Protein 2MPT (pdb70)

Foldseek 3Di:
DPDPQWDWDADPVGFTWTQRNVVRDIDRDDPD/DDDDDDDDDDDDD

Organism: Homo sapiens (NCBI:txid9606)

GO terms:
  GO:0005515 protein binding (F, IPI)
  GO:0061630 ubiquitin protein ligase activity (F, IDA)
  GO:0016324 apical plasma membrane (C, IDA)
  GO:1903783 negative regulation of sodium ion import across plasma membrane (P, IDA)
  GO:0006511 ubiquitin-dependent protein catabolic process (P, IDA)
  GO:0016567 protein ubiquitination (P, IDA)
  GO:0061630 ubiquitin protein ligase activity (F, EXP)
  GO:0005737 cytoplasm (C, EXP)
  GO:0016567 protein ubiquitination (P, IMP)
  GO:0031647 regulation of protein stability (P, IMP)
  GO:0004842 ubiquitin-protein transferase activity (F, TAS)
  GO:0034220 monoatomic ion transmembrane transport (P, TAS)
  GO:0005654 nucleoplasm (C, TAS)
  GO:0005829 cytosol (C, TAS)
  GO:0003254 regulation of membrane depolarization (P, IDA)
  GO:0005886 plasma membrane (C, IDA)
  GO:0042391 regulation of membrane potential (P, IDA)
  GO:0043161 proteasome-mediated ubiquitin-dependent protein catabolic process (P, IDA)
  GO:1903765 negative regulation of potassium ion export across plasma membrane (P, IDA)
  GO:2000009 negative regulation of protein localization to cell surface (P, IDA)

Secondary structure (DSSP, 8-state):
---TTEEEEE-TTS-EEEEETTTTEEE-S---/-PPPPPP---S--

Solvent-accessible surface area: 3910 Å² total; per-residue (Å²): 268,70,70,125,23,60,33,118,80,113,12,145,124,61,65,88,30,48,2,6,33,106,92,123,70,22,26,32,93,100,82,250,225,86,94,87,47,122,60,146,82,37,108,118,128

B-factor: mean 15.0, std 0.0, range [15.0, 15.0]

InterPro domains:
  IPR000008 C2 domain [PF00168] (21-119)
  IPR000008 C2 domain [PR00360] (37-49)
  IPR000008 C2 domain [PR00360] (68-81)
  IPR000008 C2 domain [PS50004] (4-126)
  IPR000008 C2 domain [SM00239] (21-124)
  IPR000569 HECT domain [PF00632] (670-972)
  IPR000569 HECT domain [PS50237] (640-974)
  IPR000569 HECT domain [SM00119] (638-974)
  IPR000569 HECT domain [cd00078] (618-972)
  IPR001202 WW domain [PF00397] (195-224)
  IPR001202 WW domain [PF00397] (387-416)
  IPR001202 WW domain [PF00397] (499-528)
  IPR001202 WW domain [PF00397] (550-579)
  IPR001202 WW domain [PS01159] (199-224)
  IPR001202 WW domain [PS01159] (391-416)
  IPR001202 WW domain [PS01159] (503-528)
  IPR001202 WW domain [PS01159] (554-579)
  IPR001202 WW domain [PS50020] (193-226)
  IPR001202 WW domain [PS50020] (385-418)
  IPR001202 WW domain [PS50020] (497-530)

Nearest PDB structures (foldseek):
  2m3o-assembly1_W  TM=8.458E-01  e=6.942E-05  Homo sapiens
  4n7h-assembly1_A  TM=7.968E-01  e=5.667E-05  Homo sapiens
  2ysd-assembly1_A  TM=8.210E-01  e=1.364E-03  Homo sapiens
  7lp3-assembly2_C  TM=7.872E-01  e=2.047E-03  Homo sapiens
  7lp2-assembly3_E  TM=8.129E-01  e=2.684E-03  Homo sapiens

Radius of gyration: 10.2 Å; Cα contacts (8 Å, |Δi|>4): 49; chains: 2; bounding box: 22×28×21 Å

Structure (mmCIF, N/CA/C/O backbone):
data_2MPT
#
_entry.id   2MPT
#
loop_
_entity.id
_entity.type
_entity.pdbx_description
1 polymer 'E3 ubiquitin-protein ligase NEDD4-like'
2 polymer 'E3 ubiquitin-protein ligase NEDD4-like'
#
loop_
_atom_site.group_PDB
_atom_site.id
_atom_site.type_symbol
_atom_site.label_atom_id
_atom_site.label_alt_id
_atom_site.label_comp_id
_atom_site.label_asym_id
_atom_site.label_entity_id
_atom_site.label_seq_id
_atom_site.pdbx_PDB_ins_code
_atom_site.Cartn_x
_atom_site.Cartn_y
_atom_site.Cartn_z
_atom_site.occupancy
_atom_site.B_iso_or_equiv
_atom_site.auth_seq_id
_atom_site.auth_comp_id
_atom_site.auth_asym_id
_atom_site.auth_atom_id
_atom_site.pdbx_PDB_model_num
ATOM 1 N N . PHE A 1 7 ? -11.257 11.261 0.122 1.00 15.00 478 PHE A N 1
ATOM 2 C CA . PHE A 1 7 ? -11.758 9.887 -0.122 1.00 15.00 478 PHE A CA 1
ATOM 3 C C . PHE A 1 7 ? -10.743 8.857 0.351 1.00 15.00 478 PHE A C 1
ATOM 4 O O . PHE A 1 7 ? -11.106 7.821 0.912 1.00 15.00 478 PHE A O 1
ATOM 21 N N . LEU A 1 8 ? -9.474 9.123 0.085 1.00 15.00 479 LEU A N 1
ATOM 22 C CA . LEU A 1 8 ? -8.404 8.248 0.526 1.00 15.00 479 LEU A CA 1
ATOM 23 C C . LEU A 1 8 ? -7.592 8.953 1.607 1.00 15.00 479 LEU A C 1
ATOM 24 O O . LEU A 1 8 ? -7.072 10.047 1.375 1.00 15.00 479 LEU A O 1
ATOM 40 N N . PRO A 1 9 ? -7.505 8.354 2.808 1.00 15.00 480 PRO A N 1
ATOM 41 C CA . PRO A 1 9 ? -6.812 8.949 3.961 1.00 15.00 480 PRO A CA 1
ATOM 42 C C . PRO A 1 9 ? -5.395 9.411 3.631 1.00 15.00 480 PRO A C 1
ATOM 43 O O . PRO A 1 9 ? -4.673 8.745 2.886 1.00 15.00 480 PRO A O 1
ATOM 54 N N . PRO A 1 10 ? -4.984 10.559 4.192 1.00 15.00 481 PRO A N 1
ATOM 55 C CA . PRO A 1 10 ? -3.647 11.117 3.989 1.00 15.00 481 PRO A CA 1
ATOM 56 C C . PRO A 1 10 ? -2.551 10.108 4.308 1.00 15.00 481 PRO A C 1
ATOM 57 O O . PRO A 1 10 ? -2.447 9.609 5.430 1.00 15.00 481 PRO A O 1
ATOM 68 N N . GLY A 1 11 ? -1.750 9.802 3.308 1.00 15.00 482 GLY A N 1
ATOM 69 C CA . GLY A 1 11 ? -0.694 8.835 3.471 1.00 15.00 482 GLY A CA 1
ATOM 70 C C . GLY A 1 11 ? -1.056 7.480 2.921 1.00 15.00 482 GLY A C 1
ATOM 71 O O . GLY A 1 11 ? -0.183 6.661 2.691 1.00 15.00 482 GLY A O 1
ATOM 75 N N . TRP A 1 12 ? -2.330 7.233 2.698 1.00 15.00 483 TRP A N 1
ATOM 76 C CA . TRP A 1 12 ? -2.750 5.948 2.169 1.00 15.00 483 TRP A CA 1
ATOM 77 C C . TRP A 1 12 ? -2.763 5.994 0.660 1.00 15.00 483 TRP A C 1
ATOM 78 O O . TRP A 1 12 ? -3.314 6.912 0.060 1.00 15.00 483 TRP A O 1
ATOM 99 N N . GLU A 1 13 ? -2.134 5.005 0.061 1.00 15.00 484 GLU A N 1
ATOM 100 C CA . GLU A 1 13 ? -1.969 4.968 -1.372 1.00 15.00 484 GLU A CA 1
ATOM 101 C C . GLU A 1 13 ? -2.326 3.600 -1.926 1.00 15.00 484 GLU A C 1
ATOM 102 O O . GLU A 1 13 ? -1.917 2.573 -1.383 1.00 15.00 484 GLU A O 1
ATOM 114 N N . MET A 1 14 ? -3.068 3.600 -3.017 1.00 15.00 485 MET A N 1
ATOM 115 C CA . MET A 1 14 ? -3.454 2.370 -3.688 1.00 15.00 485 MET A CA 1
ATOM 116 C C . MET A 1 14 ? -2.550 2.134 -4.882 1.00 15.00 485 MET A C 1
ATOM 117 O O . MET A 1 14 ? -2.661 2.802 -5.910 1.00 15.00 485 MET A O 1
ATOM 131 N N . ARG A 1 15 ? -1.643 1.197 -4.727 1.00 15.00 486 ARG A N 1
ATOM 132 C CA . ARG A 1 15 ? -0.600 0.973 -5.714 1.00 15.00 486 ARG A CA 1
ATOM 133 C C . ARG A 1 15 ? -0.474 -0.501 -6.028 1.00 15.00 486 ARG A C 1
ATOM 134 O O . ARG A 1 15 ? -0.729 -1.346 -5.175 1.00 15.00 486 ARG A O 1
ATOM 155 N N . ILE A 1 16 ? -0.067 -0.812 -7.247 1.00 15.00 487 ILE A N 1
ATOM 156 C CA . ILE A 1 16 ? 0.037 -2.196 -7.665 1.00 15.00 487 ILE A CA 1
ATOM 157 C C . ILE A 1 16 ? 1.488 -2.589 -7.888 1.00 15.00 487 ILE A C 1
ATOM 158 O O . ILE A 1 16 ? 2.323 -1.760 -8.261 1.00 15.00 487 ILE A O 1
ATOM 174 N N . ALA A 1 17 ? 1.785 -3.843 -7.619 1.00 15.00 488 ALA A N 1
ATOM 175 C CA . ALA A 1 17 ? 3.079 -4.410 -7.937 1.00 15.00 488 ALA A CA 1
ATOM 176 C C . ALA A 1 17 ? 3.034 -4.999 -9.341 1.00 15.00 488 ALA A C 1
ATOM 177 O O . ALA A 1 17 ? 1.971 -5.430 -9.789 1.00 15.00 488 ALA A O 1
ATOM 184 N N . PRO A 1 18 ? 4.172 -5.016 -10.061 1.00 15.00 489 PRO A N 1
ATOM 185 C CA . PRO A 1 18 ? 4.240 -5.498 -11.455 1.00 15.00 489 PRO A CA 1
ATOM 186 C C . PRO A 1 18 ? 3.781 -6.951 -11.632 1.00 15.00 489 PRO A C 1
ATOM 187 O O . PRO A 1 18 ? 3.737 -7.466 -12.749 1.00 15.00 489 PRO A O 1
ATOM 198 N N . ASN A 1 19 ? 3.447 -7.608 -10.531 1.00 15.00 490 ASN A N 1
ATOM 199 C CA . ASN A 1 19 ? 2.938 -8.972 -10.577 1.00 15.00 490 ASN A CA 1
ATOM 200 C C . ASN A 1 19 ? 1.406 -8.970 -10.584 1.00 15.00 490 ASN A C 1
ATOM 201 O O . ASN A 1 19 ? 0.767 -10.013 -10.704 1.00 15.00 490 ASN A O 1
ATOM 212 N N . GLY A 1 20 ? 0.820 -7.784 -10.473 1.00 15.00 491 GLY A N 1
ATOM 213 C CA . GLY A 1 20 ? -0.625 -7.658 -10.539 1.00 15.00 491 GLY A CA 1
ATOM 214 C C . GLY A 1 20 ? -1.278 -7.632 -9.171 1.00 15.00 491 GLY A C 1
ATOM 215 O O . GLY A 1 20 ? -2.498 -7.747 -9.056 1.00 15.00 491 GLY A O 1
ATOM 219 N N . ARG A 1 21 ? -0.468 -7.474 -8.134 1.00 15.00 492 ARG A N 1
ATOM 220 C CA . ARG A 1 21 ? -0.977 -7.432 -6.768 1.00 15.00 492 ARG A CA 1
ATOM 221 C C . ARG A 1 21 ? -1.116 -5.993 -6.271 1.00 15.00 492 ARG A C 1
ATOM 222 O O . ARG A 1 21 ? -0.140 -5.244 -6.236 1.00 15.00 492 ARG A O 1
ATOM 243 N N . PRO A 1 22 ? -2.340 -5.596 -5.887 1.00 15.00 493 PRO A N 1
ATOM 244 C CA . PRO A 1 22 ? -2.622 -4.265 -5.355 1.00 15.00 493 PRO A CA 1
ATOM 245 C C . PRO A 1 22 ? -2.478 -4.198 -3.833 1.00 15.00 493 PRO A C 1
ATOM 246 O O . PRO A 1 22 ? -2.906 -5.103 -3.117 1.00 15.00 493 PRO A O 1
ATOM 257 N N . PHE A 1 23 ? -1.891 -3.113 -3.346 1.00 15.00 494 PHE A N 1
ATOM 258 C CA . PHE A 1 23 ? -1.685 -2.934 -1.918 1.00 15.00 494 PHE A CA 1
ATOM 259 C C . PHE A 1 23 ? -1.900 -1.479 -1.497 1.00 15.00 494 PHE A C 1
ATOM 260 O O . PHE A 1 23 ? -1.680 -0.550 -2.281 1.00 15.00 494 PHE A O 1
ATOM 277 N N . PHE A 1 24 ? -2.343 -1.294 -0.260 1.00 15.00 495 PHE A N 1
ATOM 278 C CA . PHE A 1 24 ? -2.447 0.030 0.335 1.00 15.00 495 PHE A CA 1
ATOM 279 C C . PHE A 1 24 ? -1.196 0.320 1.153 1.00 15.00 495 PHE A C 1
ATOM 280 O O . PHE A 1 24 ? -0.911 -0.372 2.127 1.00 15.00 495 PHE A O 1
ATOM 297 N N . ILE A 1 25 ? -0.446 1.328 0.755 1.00 15.00 496 ILE A N 1
ATOM 298 C CA . ILE A 1 25 ? 0.722 1.735 1.514 1.00 15.00 496 ILE A CA 1
ATOM 299 C C . ILE A 1 25 ? 0.394 2.956 2.336 1.00 15.00 496 ILE A C 1
ATOM 300 O O . ILE A 1 25 ? -0.020 3.980 1.793 1.00 15.00 496 ILE A O 1
ATOM 316 N N . ASP A 1 26 ? 0.565 2.844 3.636 1.00 15.00 497 ASP A N 1
ATOM 317 C CA . ASP A 1 26 ? 0.410 3.986 4.505 1.00 15.00 497 ASP A CA 1
ATOM 318 C C . ASP A 1 26 ? 1.742 4.687 4.651 1.00 15.00 497 ASP A C 1
ATOM 319 O O . ASP A 1 26 ? 2.726 4.122 5.097 1.00 15.00 497 ASP A O 1
ATOM 328 N N . HIS A 1 27 ? 1.768 5.911 4.202 1.00 15.00 498 HIS A N 1
ATOM 329 C CA . HIS A 1 27 ? 3.003 6.659 4.076 1.00 15.00 498 HIS A CA 1
ATOM 330 C C . HIS A 1 27 ? 3.478 7.269 5.387 1.00 15.00 498 HIS A C 1
ATOM 331 O O . HIS A 1 27 ? 4.645 7.638 5.500 1.00 15.00 498 HIS A O 1
ATOM 346 N N . ASN A 1 28 ? 2.595 7.403 6.372 1.00 15.00 499 ASN A N 1
ATOM 347 C CA . ASN A 1 28 ? 3.017 7.996 7.636 1.00 15.00 499 ASN A CA 1
ATOM 348 C C . ASN A 1 28 ? 3.744 6.969 8.495 1.00 15.00 499 ASN A C 1
ATOM 349 O O . ASN A 1 28 ? 4.833 7.227 9.004 1.00 15.00 499 ASN A O 1
ATOM 360 N N . THR A 1 29 ? 3.126 5.814 8.666 1.00 15.00 500 THR A N 1
ATOM 361 C CA . THR A 1 29 ? 3.749 4.685 9.325 1.00 15.00 500 THR A CA 1
ATOM 362 C C . THR A 1 29 ? 4.674 3.897 8.384 1.00 15.00 500 THR A C 1
ATOM 363 O O . THR A 1 29 ? 5.402 3.004 8.823 1.00 15.00 500 THR A O 1
ATOM 374 N N . LYS A 1 30 ? 4.609 4.239 7.089 1.00 15.00 501 LYS A N 1
ATOM 375 C CA . LYS A 1 30 ? 5.372 3.579 6.011 1.00 15.00 501 LYS A CA 1
ATOM 376 C C . LYS A 1 30 ? 5.288 2.051 6.077 1.00 15.00 501 LYS A C 1
ATOM 377 O O . LYS A 1 30 ? 6.300 1.351 6.038 1.00 15.00 501 LYS A O 1
ATOM 396 N N . THR A 1 31 ? 4.071 1.542 6.182 1.00 15.00 502 THR A N 1
ATOM 397 C CA . THR A 1 31 ? 3.841 0.109 6.231 1.00 15.00 502 THR A CA 1
ATOM 398 C C . THR A 1 31 ? 3.002 -0.351 5.031 1.00 15.00 502 THR A C 1
ATOM 399 O O . THR A 1 31 ? 2.204 0.415 4.485 1.00 15.00 502 THR A O 1
ATOM 410 N N . THR A 1 32 ? 3.217 -1.589 4.601 1.00 15.00 503 THR A N 1
ATOM 411 C CA . THR A 1 32 ? 2.452 -2.173 3.512 1.00 15.00 503 THR A CA 1
ATOM 412 C C . THR A 1 32 ? 1.240 -2.939 4.042 1.00 15.00 503 THR A C 1
ATOM 413 O O . THR A 1 32 ? 1.383 -3.887 4.819 1.00 15.00 503 THR A O 1
ATOM 424 N N . THR A 1 33 ? 0.055 -2.524 3.625 1.00 15.00 504 THR A N 1
ATOM 425 C CA . THR A 1 33 ? -1.180 -3.160 4.054 1.00 15.00 504 THR A CA 1
ATOM 426 C C . THR A 1 33 ? -1.898 -3.795 2.860 1.00 15.00 504 THR A C 1
ATOM 427 O O . THR A 1 33 ? -2.120 -3.141 1.842 1.00 15.00 504 THR A O 1
ATOM 438 N N . TRP A 1 34 ? -2.247 -5.071 2.981 1.00 15.00 505 TRP A N 1
ATOM 439 C CA . TRP A 1 34 ? -2.885 -5.794 1.883 1.00 15.00 505 TRP A CA 1
ATOM 440 C C . TRP A 1 34 ? -4.403 -5.665 1.926 1.00 15.00 505 TRP A C 1
ATOM 441 O O . TRP A 1 34 ? -5.060 -5.583 0.889 1.00 15.00 505 TRP A O 1
ATOM 462 N N . GLU A 1 35 ? -4.955 -5.686 3.126 1.00 15.00 506 GLU A N 1
ATOM 463 C CA . GLU A 1 35 ? -6.398 -5.680 3.303 1.00 15.00 506 GLU A CA 1
ATOM 464 C C . GLU A 1 35 ? -6.894 -4.315 3.696 1.00 15.00 506 GLU A C 1
ATOM 465 O O . GLU A 1 35 ? -6.205 -3.555 4.375 1.00 15.00 506 GLU A O 1
ATOM 477 N N . ASP A 1 36 ? -8.107 -4.017 3.272 1.00 15.00 507 ASP A N 1
ATOM 478 C CA . ASP A 1 36 ? -8.690 -2.728 3.532 1.00 15.00 507 ASP A CA 1
ATOM 479 C C . ASP A 1 36 ? -9.014 -2.588 5.017 1.00 15.00 507 ASP A C 1
ATOM 480 O O . ASP A 1 36 ? -9.761 -3.391 5.581 1.00 15.00 507 ASP A O 1
ATOM 489 N N . PRO A 1 37 ? -8.431 -1.574 5.674 1.00 15.00 508 PRO A N 1
ATOM 490 C CA . PRO A 1 37 ? -8.598 -1.361 7.114 1.00 15.00 508 PRO A CA 1
ATOM 491 C C . PRO A 1 37 ? -9.999 -0.881 7.479 1.00 15.00 508 PRO A C 1
ATOM 492 O O . PRO A 1 37 ? -10.417 -0.998 8.633 1.00 15.00 508 PRO A O 1
ATOM 503 N N . ARG A 1 38 ? -10.701 -0.341 6.480 1.00 15.00 509 ARG A N 1
ATOM 504 C CA . ARG A 1 38 ? -12.051 0.200 6.648 1.00 15.00 509 ARG A CA 1
ATOM 505 C C . ARG A 1 38 ? -12.055 1.422 7.569 1.00 15.00 509 ARG A C 1
ATOM 506 O O . ARG A 1 38 ? -11.936 1.260 8.799 1.00 15.00 509 ARG A O 1
ATOM 527 N N . ARG B 2 1 ? -0.871 -17.518 2.215 1.00 15.00 925 ARG B N 1
ATOM 528 C CA . ARG B 2 1 ? -0.828 -16.055 2.400 1.00 15.00 925 ARG B CA 1
ATOM 529 C C . ARG B 2 1 ? -0.046 -15.417 1.266 1.00 15.00 925 ARG B C 1
ATOM 530 O O . ARG B 2 1 ? 1.048 -15.869 0.931 1.00 15.00 925 ARG B O 1
ATOM 553 N N . LEU B 2 2 ? -0.614 -14.374 0.675 1.00 15.00 926 LEU B N 1
ATOM 554 C CA . LEU B 2 2 ? 0.054 -13.645 -0.394 1.00 15.00 926 LEU B CA 1
ATOM 555 C C . LEU B 2 2 ? 1.390 -13.067 0.079 1.00 15.00 926 LEU B C 1
ATOM 556 O O . LEU B 2 2 ? 1.467 -12.407 1.116 1.00 15.00 926 LEU B O 1
ATOM 572 N N . ASP B 2 3 ? 2.433 -13.344 -0.694 1.00 15.00 927 ASP B N 1
ATOM 573 C CA . ASP B 2 3 ? 3.788 -12.876 -0.398 1.00 15.00 927 ASP B CA 1
ATOM 574 C C . ASP B 2 3 ? 3.835 -11.363 -0.205 1.00 15.00 927 ASP B C 1
ATOM 575 O O . ASP B 2 3 ? 3.400 -10.602 -1.073 1.00 15.00 927 ASP B O 1
ATOM 584 N N . LEU B 2 4 ? 4.360 -10.935 0.937 1.00 15.00 928 LEU B N 1
ATOM 585 C CA . LEU B 2 4 ? 4.561 -9.520 1.198 1.00 15.00 928 LEU B CA 1
ATOM 586 C C . LEU B 2 4 ? 6.034 -9.172 1.021 1.00 15.00 928 LEU B C 1
ATOM 587 O O . LEU B 2 4 ? 6.897 -9.724 1.705 1.00 15.00 928 LEU B O 1
ATOM 603 N N . PRO B 2 5 ? 6.339 -8.263 0.092 1.00 15.00 929 PRO B N 1
ATOM 604 C CA . PRO B 2 5 ? 7.691 -7.770 -0.126 1.00 15.00 929 PRO B CA 1
ATOM 605 C C . PRO B 2 5 ? 8.024 -6.623 0.825 1.00 15.00 929 PRO B C 1
ATOM 606 O O . PRO B 2 5 ? 7.204 -5.722 1.020 1.00 15.00 929 PRO B O 1
ATOM 617 N N . PRO B 2 6 ? 9.224 -6.648 1.433 1.00 15.00 930 PRO B N 1
ATOM 618 C CA . PRO B 2 6 ? 9.689 -5.578 2.321 1.00 15.00 930 PRO B CA 1
ATOM 619 C C . PRO B 2 6 ? 9.513 -4.206 1.679 1.00 15.00 930 PRO B C 1
ATOM 620 O O . PRO B 2 6 ? 9.967 -3.980 0.553 1.00 15.00 930 PRO B O 1
ATOM 631 N N . TYR B 2 7 ? 8.860 -3.300 2.405 1.00 15.00 931 TYR B N 1
ATOM 632 C CA . TYR B 2 7 ? 8.448 -2.013 1.854 1.00 15.00 931 TYR B CA 1
ATOM 633 C C . TYR B 2 7 ? 9.608 -1.272 1.194 1.00 15.00 931 TYR B C 1
ATOM 634 O O . TYR B 2 7 ? 10.617 -0.958 1.828 1.00 15.00 931 TYR B O 1
ATOM 652 N N . GLU B 2 8 ? 9.439 -1.020 -0.092 1.00 15.00 932 GLU B N 1
ATOM 653 C CA . GLU B 2 8 ? 10.305 -0.137 -0.848 1.00 15.00 932 GLU B CA 1
ATOM 654 C C . GLU B 2 8 ? 9.508 1.113 -1.171 1.00 15.00 932 GLU B C 1
ATOM 655 O O . GLU B 2 8 ? 8.328 1.012 -1.510 1.00 15.00 932 GLU B O 1
ATOM 667 N N . THR B 2 9 ? 10.109 2.284 -1.078 1.00 15.00 933 THR B N 1
ATOM 668 C CA . THR B 2 9 ? 9.351 3.480 -1.357 1.00 15.00 933 THR B CA 1
ATOM 669 C C . THR B 2 9 ? 9.281 3.746 -2.854 1.00 15.00 933 THR B C 1
ATOM 670 O O . THR B 2 9 ? 10.291 3.923 -3.538 1.00 15.00 933 THR B O 1
ATOM 681 N N . PHE B 2 10 ? 8.059 3.756 -3.329 1.00 15.00 934 PHE B N 1
ATOM 682 C CA . PHE B 2 10 ? 7.715 4.169 -4.672 1.00 15.00 934 PHE B CA 1
ATOM 683 C C . PHE B 2 10 ? 7.444 5.677 -4.629 1.00 15.00 934 PHE B C 1
ATOM 684 O O . PHE B 2 10 ? 7.582 6.280 -3.564 1.00 15.00 934 PHE B O 1
ATOM 701 N N . GLU B 2 11 ? 7.083 6.285 -5.757 1.00 15.00 935 GLU B N 1
ATOM 702 C CA . GLU B 2 11 ? 6.949 7.743 -5.849 1.00 15.00 935 GLU B CA 1
ATOM 703 C C . GLU B 2 11 ? 6.130 8.319 -4.688 1.00 15.00 935 GLU B C 1
ATOM 704 O O . GLU B 2 11 ? 5.001 7.903 -4.421 1.00 15.00 935 GLU B O 1
ATOM 716 N N . ASP B 2 12 ? 6.729 9.289 -4.008 1.00 15.00 936 ASP B N 1
ATOM 717 C CA . ASP B 2 12 ? 6.151 9.872 -2.804 1.00 15.00 936 ASP B CA 1
ATOM 718 C C . ASP B 2 12 ? 4.994 10.809 -3.135 1.00 15.00 936 ASP B C 1
ATOM 719 O O . ASP B 2 12 ? 4.965 11.438 -4.195 1.00 15.00 936 ASP B O 1
ATOM 728 N N . LEU B 2 13 ? 4.066 10.917 -2.198 1.00 15.00 937 LEU B N 1
ATOM 729 C CA . LEU B 2 13 ? 2.851 11.694 -2.387 1.00 15.00 937 LEU B CA 1
ATOM 730 C C . LEU B 2 13 ? 2.973 13.050 -1.702 1.00 15.00 937 LEU B C 1
ATOM 731 O O . LEU B 2 13 ? 2.682 13.186 -0.514 1.00 15.00 937 LEU B O 1
ATOM 750 N N . PHE A 1 7 ? -12.016 8.361 -1.087 1.00 15.00 478 PHE A N 2
ATOM 751 C CA . PHE A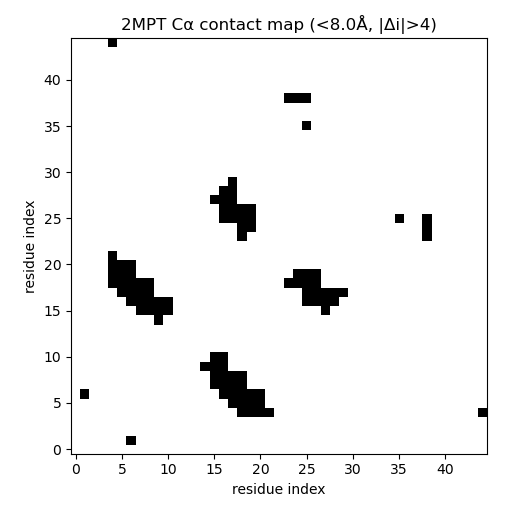 1 7 ? -10.542 8.294 -1.206 1.00 15.00 478 PHE A CA 2
ATOM 752 C C . PHE A 1 7 ? -9.960 7.569 0.003 1.00 15.00 478 PHE A C 2
ATOM 753 O O . PHE A 1 7 ? -10.702 6.989 0.795 1.00 15.00 478 PHE A O 2
ATOM 770 N N . LEU A 1 8 ? -8.640 7.566 0.127 1.00 15.00 479 LEU A N 2
ATOM 771 C CA . LEU A 1 8 ? -7.987 6.937 1.263 1.00 15.00 479 LEU A CA 2
ATOM 772 C C . LEU A 1 8 ? -7.811 7.908 2.413 1.00 15.00 479 LEU A C 2
ATOM 773 O O . LEU A 1 8 ? -7.605 9.106 2.200 1.00 15.00 479 LEU A O 2
ATOM 789 N N . PRO A 1 9 ? -7.892 7.386 3.643 1.00 15.00 480 PRO A N 2
ATOM 790 C CA . PRO A 1 9 ? -7.282 8.007 4.817 1.00 15.00 480 PRO A CA 2
ATOM 791 C C . PRO A 1 9 ? -5.905 8.596 4.495 1.00 15.00 480 PRO A C 2
ATOM 792 O O . PRO A 1 9 ? -5.125 7.989 3.756 1.00 15.00 480 PRO A O 2
ATOM 803 N N . PRO A 1 10 ? -5.585 9.772 5.056 1.00 15.00 481 PRO A N 2
ATOM 804 C CA . PRO A 1 10 ? -4.340 10.487 4.758 1.00 15.00 481 PRO A CA 2
ATOM 805 C C . PRO A 1 10 ? -3.091 9.617 4.914 1.00 15.00 481 PRO A C 2
ATOM 806 O O . PRO A 1 10 ? -2.705 9.244 6.025 1.00 15.00 481 PRO A O 2
ATOM 817 N N . GLY A 1 11 ? -2.488 9.265 3.786 1.00 15.00 482 GLY A N 2
ATOM 818 C CA . GLY A 1 11 ? -1.264 8.492 3.802 1.00 15.00 482 GLY A CA 2
ATOM 819 C C . GLY A 1 11 ? -1.448 7.086 3.296 1.00 15.00 482 GLY A C 2
ATOM 820 O O . GLY A 1 11 ? -0.470 6.368 3.128 1.00 15.00 482 GLY A O 2
ATOM 824 N N . TRP A 1 12 ? -2.677 6.688 3.031 1.00 15.00 483 TRP A N 2
ATOM 825 C CA . TRP A 1 12 ? -2.917 5.371 2.473 1.00 15.00 483 TRP A CA 2
ATOM 826 C C . TRP A 1 12 ? -2.877 5.473 0.973 1.00 15.00 483 TRP A C 2
ATOM 827 O O . TRP A 1 12 ? -3.622 6.236 0.367 1.00 15.00 483 TRP A O 2
ATOM 848 N N . GLU A 1 13 ? -1.984 4.725 0.381 1.00 15.00 484 GLU A N 2
ATOM 849 C CA . GLU A 1 13 ? -1.754 4.824 -1.033 1.00 15.00 484 GLU A CA 2
ATOM 850 C C . GLU A 1 13 ? -2.004 3.504 -1.733 1.00 15.00 484 GLU A C 2
ATOM 851 O O . GLU A 1 13 ? -1.442 2.471 -1.368 1.00 15.00 484 GLU A O 2
ATOM 863 N N . MET A 1 14 ? -2.850 3.563 -2.747 1.00 15.00 485 MET A N 2
ATOM 864 C CA . MET A 1 14 ? -3.167 2.399 -3.567 1.00 15.00 485 MET A CA 2
ATOM 865 C C . MET A 1 14 ? -2.280 2.384 -4.793 1.00 15.00 485 MET A C 2
ATOM 866 O O . MET A 1 14 ? -2.463 3.186 -5.707 1.00 15.00 485 MET A O 2
ATOM 880 N N . ARG A 1 15 ? -1.311 1.492 -4.804 1.00 15.00 486 ARG A N 2
ATOM 881 C CA . ARG A 1 15 ? -0.364 1.415 -5.908 1.00 15.00 486 ARG A CA 2
ATOM 882 C C . ARG A 1 15 ? -0.173 -0.030 -6.331 1.00 15.00 486 ARG A C 2
ATOM 883 O O . ARG A 1 15 ? -0.097 -0.927 -5.489 1.00 15.00 486 ARG A O 2
ATOM 904 N N . ILE A 1 16 ? -0.096 -0.254 -7.632 1.00 15.00 487 ILE A N 2
ATOM 905 C CA . ILE A 1 16 ? -0.016 -1.604 -8.159 1.00 15.00 487 ILE A CA 2
ATOM 906 C C . ILE A 1 16 ? 1.394 -1.975 -8.598 1.00 15.00 487 ILE A C 2
ATOM 907 O O . ILE A 1 16 ? 2.118 -1.175 -9.197 1.00 15.00 487 ILE A O 2
ATOM 923 N N . ALA A 1 17 ? 1.760 -3.207 -8.278 1.00 15.00 488 ALA A N 2
ATOM 924 C CA . ALA A 1 17 ? 3.046 -3.763 -8.640 1.00 15.00 488 ALA A CA 2
ATOM 925 C C . ALA A 1 17 ? 2.933 -4.433 -10.001 1.00 15.00 488 ALA A C 2
ATOM 926 O O . ALA A 1 17 ? 1.858 -4.918 -10.356 1.00 15.00 488 ALA A O 2
ATOM 933 N N . PRO A 1 18 ? 4.026 -4.465 -10.783 1.00 15.00 489 PRO A N 2
ATOM 934 C CA . PRO A 1 18 ? 4.032 -5.047 -12.137 1.00 15.00 489 PRO A CA 2
ATOM 935 C C . PRO A 1 18 ? 3.596 -6.518 -12.179 1.00 15.00 489 PRO A C 2
ATOM 936 O O . PRO A 1 18 ? 3.473 -7.103 -13.254 1.00 15.00 489 PRO A O 2
ATOM 947 N N . ASN A 1 19 ? 3.385 -7.114 -11.009 1.00 15.00 490 ASN A N 2
ATOM 948 C CA . ASN A 1 19 ? 2.873 -8.479 -10.913 1.00 15.00 490 ASN A CA 2
ATOM 949 C C . ASN A 1 19 ? 1.348 -8.489 -11.074 1.00 15.00 490 ASN A C 2
ATOM 950 O O . ASN A 1 19 ? 0.733 -9.539 -11.244 1.00 15.00 490 ASN A O 2
ATOM 961 N N . GLY A 1 20 ? 0.743 -7.308 -11.020 1.00 15.00 491 GLY A N 2
ATOM 962 C CA . GLY A 1 20 ? -0.697 -7.203 -11.173 1.00 15.00 491 GLY A CA 2
ATOM 963 C C . GLY A 1 20 ? -1.422 -7.162 -9.841 1.00 15.00 491 GLY A C 2
ATOM 964 O O . GLY A 1 20 ? -2.516 -7.708 -9.705 1.00 15.00 491 GLY A O 2
ATOM 968 N N . ARG A 1 21 ? -0.820 -6.511 -8.854 1.00 15.00 492 ARG A N 2
ATOM 969 C CA . ARG A 1 21 ? -1.413 -6.437 -7.524 1.00 15.00 492 ARG A CA 2
ATOM 970 C C . ARG A 1 21 ? -1.362 -5.013 -6.956 1.00 15.00 492 ARG A C 2
ATOM 971 O O . ARG A 1 21 ? -0.280 -4.445 -6.804 1.00 15.00 492 ARG A O 2
ATOM 992 N N . PRO A 1 22 ? -2.534 -4.413 -6.645 1.00 15.00 493 PRO A N 2
ATOM 993 C CA . PRO A 1 22 ? -2.616 -3.119 -5.967 1.00 15.00 493 PRO A CA 2
ATOM 994 C C . PRO A 1 22 ? -2.639 -3.262 -4.452 1.00 15.00 493 PRO A C 2
ATOM 995 O O . PRO A 1 22 ? -3.526 -3.901 -3.883 1.00 15.00 493 PRO A O 2
ATOM 1006 N N . PHE A 1 23 ? -1.644 -2.662 -3.813 1.00 15.00 494 PHE A N 2
ATOM 1007 C CA . PHE A 1 23 ? -1.452 -2.785 -2.378 1.00 15.00 494 PHE A CA 2
ATOM 1008 C C . PHE A 1 23 ? -1.640 -1.442 -1.671 1.00 15.00 494 PHE A C 2
ATOM 1009 O O . PHE A 1 23 ? -1.395 -0.385 -2.257 1.00 15.00 494 PHE A O 2
ATOM 1026 N N . PHE A 1 24 ? -2.093 -1.488 -0.421 1.00 15.00 495 PHE A N 2
ATOM 1027 C CA . PHE A 1 24 ? -2.280 -0.279 0.370 1.00 15.00 495 PHE A CA 2
ATOM 1028 C C . PHE A 1 24 ? -1.067 -0.025 1.257 1.00 15.00 495 PHE A C 2
ATOM 1029 O O . PHE A 1 24 ? -0.787 -0.786 2.180 1.00 15.00 495 PHE A O 2
ATOM 1046 N N . ILE A 1 25 ? -0.334 1.029 0.959 1.00 15.00 496 ILE A N 2
ATOM 1047 C CA . ILE A 1 25 ? 0.755 1.447 1.821 1.00 15.00 496 ILE A CA 2
ATOM 1048 C C . ILE A 1 25 ? 0.346 2.675 2.600 1.00 15.00 496 ILE A C 2
ATOM 1049 O O . ILE A 1 25 ? 0.073 3.719 2.008 1.00 15.00 496 ILE A O 2
ATOM 1065 N N . ASP A 1 26 ? 0.294 2.562 3.917 1.00 15.00 497 ASP A N 2
ATOM 1066 C CA . ASP A 1 26 ? 0.046 3.732 4.729 1.00 15.00 497 ASP A CA 2
ATOM 1067 C C . ASP A 1 26 ? 1.383 4.355 5.060 1.00 15.00 497 ASP A C 2
ATOM 1068 O O . ASP A 1 26 ? 2.280 3.726 5.617 1.00 15.00 497 ASP A O 2
ATOM 1077 N N . HIS A 1 27 ? 1.520 5.588 4.651 1.00 15.00 498 HIS A N 2
ATOM 1078 C CA . HIS A 1 27 ? 2.793 6.267 4.694 1.00 15.00 498 HIS A CA 2
ATOM 1079 C C . HIS A 1 27 ? 3.117 6.806 6.082 1.00 15.00 498 HIS A C 2
ATOM 1080 O O . HIS A 1 27 ? 4.238 7.257 6.322 1.00 15.00 498 HIS A O 2
ATOM 1095 N N . ASN A 1 28 ? 2.150 6.772 6.997 1.00 15.00 499 ASN A N 2
ATOM 1096 C CA . ASN A 1 28 ? 2.397 7.303 8.330 1.00 15.00 499 ASN A CA 2
ATOM 1097 C C . ASN A 1 28 ? 3.163 6.298 9.195 1.00 15.00 499 ASN A C 2
ATOM 1098 O O . ASN A 1 28 ? 4.161 6.659 9.815 1.00 15.00 499 ASN A O 2
ATOM 1109 N N . THR A 1 29 ? 2.699 5.047 9.266 1.00 15.00 500 THR A N 2
ATOM 1110 C CA . THR A 1 29 ? 3.499 3.990 9.879 1.00 15.00 500 THR A CA 2
ATOM 1111 C C . THR A 1 29 ? 4.538 3.463 8.892 1.00 15.00 500 THR A C 2
ATOM 1112 O O . THR A 1 29 ? 5.410 2.674 9.258 1.00 15.00 500 THR A O 2
ATOM 1123 N N . LYS A 1 30 ? 4.392 3.897 7.631 1.00 15.00 501 LYS A N 2
ATOM 1124 C CA . LYS A 1 30 ? 5.223 3.464 6.494 1.00 15.00 501 LYS A CA 2
ATOM 1125 C C . LYS A 1 30 ? 5.330 1.944 6.410 1.00 15.00 501 LYS A C 2
ATOM 1126 O O . LYS A 1 30 ? 6.413 1.393 6.200 1.00 15.00 501 LYS A O 2
ATOM 1145 N N . THR A 1 31 ? 4.196 1.273 6.527 1.00 15.00 502 THR A N 2
ATOM 1146 C CA . THR A 1 31 ? 4.163 -0.172 6.420 1.00 15.00 502 THR A CA 2
ATOM 1147 C C . THR A 1 31 ? 3.225 -0.612 5.306 1.00 15.00 502 THR A C 2
ATOM 1148 O O . THR A 1 31 ? 2.261 0.078 4.954 1.00 15.00 502 THR A O 2
ATOM 1159 N N . THR A 1 32 ? 3.554 -1.744 4.726 1.00 15.00 503 THR A N 2
ATOM 1160 C CA . THR A 1 32 ? 2.812 -2.289 3.610 1.00 15.00 503 THR A CA 2
ATOM 1161 C C . THR A 1 32 ? 1.682 -3.209 4.086 1.00 15.00 503 THR A C 2
ATOM 1162 O O . THR A 1 32 ? 1.902 -4.116 4.891 1.00 15.00 503 THR A O 2
ATOM 1173 N N . THR A 1 33 ? 0.471 -2.966 3.592 1.00 15.00 504 THR A N 2
ATOM 1174 C CA . THR A 1 33 ? -0.702 -3.704 4.040 1.00 15.00 504 THR A CA 2
ATOM 1175 C C . THR A 1 33 ? -1.579 -4.136 2.854 1.00 15.00 504 THR A C 2
ATOM 1176 O O . THR A 1 33 ? -1.800 -3.367 1.919 1.00 15.00 504 THR A O 2
ATOM 1187 N N . TRP A 1 34 ? -2.049 -5.381 2.885 1.00 15.00 505 TRP A N 2
ATOM 1188 C CA . TRP A 1 34 ? -2.970 -5.877 1.859 1.00 15.00 505 TRP A CA 2
ATOM 1189 C C . TRP A 1 34 ? -4.418 -5.746 2.316 1.00 15.00 505 TRP A C 2
ATOM 1190 O O . TRP A 1 34 ? -5.339 -5.724 1.499 1.00 15.00 505 TRP A O 2
ATOM 1211 N N . GLU A 1 35 ? -4.611 -5.705 3.627 1.00 15.00 506 GLU A N 2
ATOM 1212 C CA . GLU A 1 35 ? -5.948 -5.689 4.206 1.00 15.00 506 GLU A CA 2
ATOM 1213 C C . GLU A 1 35 ? -6.567 -4.319 4.105 1.00 15.00 506 GLU A C 2
ATOM 1214 O O . GLU A 1 35 ? -5.930 -3.302 4.381 1.00 15.00 506 GLU A O 2
ATOM 1226 N N . ASP A 1 36 ? -7.828 -4.317 3.718 1.00 15.00 507 ASP A N 2
ATOM 1227 C CA . ASP A 1 36 ? -8.544 -3.091 3.490 1.00 15.00 507 ASP A CA 2
ATOM 1228 C C . ASP A 1 36 ? -8.898 -2.435 4.827 1.00 15.00 507 ASP A C 2
ATOM 1229 O O . ASP A 1 36 ? -9.446 -3.089 5.719 1.00 15.00 507 ASP A O 2
ATOM 1238 N N . PRO A 1 37 ? -8.582 -1.135 4.986 1.00 15.00 508 PRO A N 2
ATOM 1239 C CA . PRO A 1 37 ? -8.849 -0.378 6.226 1.00 15.00 508 PRO A CA 2
ATOM 1240 C C . PRO A 1 37 ? -10.328 -0.019 6.393 1.00 15.00 508 PRO A C 2
ATOM 1241 O O . PRO A 1 37 ? -10.670 1.057 6.892 1.00 15.00 508 PRO A O 2
ATOM 1252 N N . ARG A 1 38 ? -11.191 -0.944 6.005 1.00 15.00 509 ARG A N 2
ATOM 1253 C CA . ARG A 1 38 ? -12.630 -0.753 6.083 1.00 15.00 509 ARG A CA 2
ATOM 1254 C C . ARG A 1 38 ? -13.090 -0.689 7.535 1.00 15.00 509 ARG A C 2
ATOM 1255 O O . ARG A 1 38 ? -13.970 0.138 7.841 1.00 15.00 509 ARG A O 2
ATOM 1276 N N . ARG B 2 1 ? -2.978 -15.911 3.543 1.00 15.00 925 ARG B N 2
ATOM 1277 C CA . ARG B 2 1 ? -2.171 -14.726 3.913 1.00 15.00 925 ARG B CA 2
ATOM 1278 C C . ARG B 2 1 ? -1.133 -14.410 2.843 1.00 15.00 925 ARG B C 2
ATOM 1279 O O . ARG B 2 1 ? -0.259 -15.228 2.540 1.00 15.00 925 ARG B O 2
ATOM 1302 N N . LEU B 2 2 ? -1.230 -13.216 2.280 1.00 15.00 926 LEU B N 2
ATOM 1303 C CA . LEU B 2 2 ? -0.229 -12.731 1.347 1.00 15.00 926 LEU B CA 2
ATOM 1304 C C . LEU B 2 2 ? 0.701 -11.755 2.050 1.00 15.00 926 LEU B C 2
ATOM 1305 O O . LEU B 2 2 ? 0.254 -10.765 2.629 1.00 15.00 926 LEU B O 2
ATOM 1321 N N . ASP B 2 3 ? 1.989 -12.046 2.023 1.00 15.00 927 ASP B N 2
ATOM 1322 C CA . ASP B 2 3 ? 2.976 -11.157 2.617 1.00 15.00 927 ASP B CA 2
ATOM 1323 C C . ASP B 2 3 ? 3.536 -10.221 1.561 1.00 15.00 927 ASP B C 2
ATOM 1324 O O . ASP B 2 3 ? 4.038 -10.660 0.527 1.00 15.00 927 ASP B O 2
ATOM 1333 N N . LEU B 2 4 ? 3.430 -8.927 1.821 1.00 15.00 928 LEU B N 2
ATOM 1334 C CA . LEU B 2 4 ? 3.880 -7.912 0.880 1.00 15.00 928 LEU B CA 2
ATOM 1335 C C . LEU B 2 4 ? 5.403 -7.826 0.918 1.00 15.00 928 LEU B C 2
ATOM 1336 O O . LEU B 2 4 ? 5.996 -7.853 2.000 1.00 15.00 928 LEU B O 2
ATOM 1352 N N . PRO B 2 5 ? 6.057 -7.718 -0.253 1.00 15.00 929 PRO B N 2
ATOM 1353 C CA . PRO B 2 5 ? 7.520 -7.641 -0.326 1.00 15.00 929 PRO B CA 2
ATOM 1354 C C . PRO B 2 5 ? 8.062 -6.468 0.494 1.00 15.00 929 PRO B C 2
ATOM 1355 O O . PRO B 2 5 ? 7.389 -5.443 0.632 1.00 15.00 929 PRO B O 2
ATOM 1366 N N . PRO B 2 6 ? 9.290 -6.601 1.033 1.00 15.00 930 PRO B N 2
ATOM 1367 C CA . PRO B 2 6 ? 9.936 -5.551 1.833 1.00 15.00 930 PRO B CA 2
ATOM 1368 C C . PRO B 2 6 ? 9.862 -4.204 1.131 1.00 15.00 930 PRO B C 2
ATOM 1369 O O . PRO B 2 6 ? 10.131 -4.107 -0.071 1.00 15.00 930 PRO B O 2
ATOM 1380 N N . TYR B 2 7 ? 9.499 -3.167 1.874 1.00 15.00 931 TYR B N 2
ATOM 1381 C CA . TYR B 2 7 ? 9.153 -1.901 1.259 1.00 15.00 931 TYR B CA 2
ATOM 1382 C C . TYR B 2 7 ? 10.374 -1.244 0.619 1.00 15.00 931 TYR B C 2
ATOM 1383 O O . TYR B 2 7 ? 11.367 -0.934 1.282 1.00 15.00 931 TYR 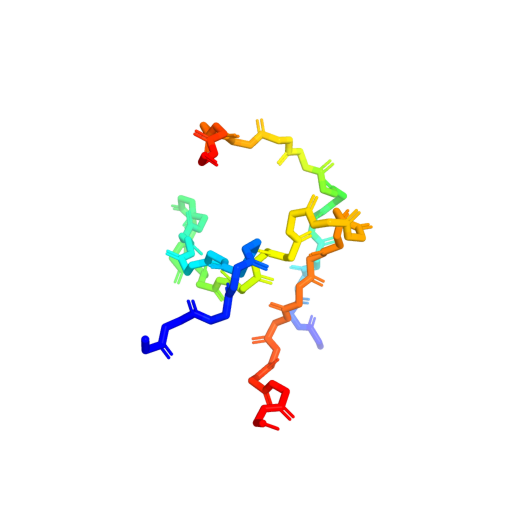B O 2
ATOM 1401 N N . GLU B 2 8 ? 10.278 -1.054 -0.685 1.00 15.00 932 GLU B N 2
ATOM 1402 C CA . GLU B 2 8 ? 11.171 -0.187 -1.422 1.00 15.00 932 GLU B CA 2
ATOM 1403 C C . GLU B 2 8 ? 10.367 1.025 -1.840 1.00 15.00 932 GLU B C 2
ATOM 1404 O O . GLU B 2 8 ? 9.282 0.863 -2.408 1.00 15.00 932 GLU B O 2
ATOM 1416 N N . THR B 2 9 ? 10.848 2.225 -1.566 1.00 15.00 933 THR B N 2
ATOM 1417 C CA . THR B 2 9 ? 10.042 3.398 -1.844 1.00 15.00 933 THR B CA 2
ATOM 1418 C C . THR B 2 9 ? 9.787 3.548 -3.340 1.00 15.00 933 THR B C 2
ATOM 1419 O O . THR B 2 9 ? 10.712 3.669 -4.147 1.00 15.00 933 THR B O 2
ATOM 1430 N N . PHE B 2 10 ? 8.515 3.522 -3.679 1.00 15.00 934 PHE B N 2
ATOM 1431 C CA . PHE B 2 10 ? 8.039 3.775 -5.023 1.00 15.00 934 PHE B CA 2
ATOM 1432 C C . PHE B 2 10 ? 7.838 5.287 -5.176 1.00 15.00 934 PHE B C 2
ATOM 1433 O O . PHE B 2 10 ? 8.132 6.035 -4.241 1.00 15.00 934 PHE B O 2
ATOM 1450 N N . GLU B 2 11 ? 7.385 5.735 -6.345 1.00 15.00 935 GLU B N 2
ATOM 1451 C CA . GLU B 2 11 ? 7.291 7.167 -6.657 1.00 15.00 935 GLU B CA 2
ATOM 1452 C C . GLU B 2 11 ? 6.615 7.964 -5.531 1.00 15.00 935 GLU B C 2
ATOM 1453 O O . GLU B 2 11 ? 5.626 7.529 -4.938 1.00 15.00 935 GLU B O 2
ATOM 1465 N N . ASP B 2 12 ? 7.163 9.144 -5.261 1.00 15.00 936 ASP B N 2
ATOM 1466 C CA . ASP B 2 12 ? 6.708 9.990 -4.163 1.00 15.00 936 ASP B CA 2
ATOM 1467 C C . ASP B 2 12 ? 5.318 10.555 -4.443 1.00 15.00 936 ASP B C 2
ATOM 1468 O O . ASP B 2 12 ? 5.017 10.958 -5.570 1.00 15.00 936 ASP B O 2
ATOM 1477 N N . LEU B 2 13 ? 4.484 10.600 -3.412 1.00 15.00 937 LEU B N 2
ATOM 1478 C CA . LEU B 2 13 ? 3.119 11.094 -3.548 1.00 15.00 937 LEU B CA 2
ATOM 1479 C C . LEU B 2 13 ? 3.037 12.554 -3.117 1.00 15.00 937 LEU B C 2
ATOM 1480 O O . LEU B 2 13 ? 2.889 12.859 -1.933 1.00 15.00 937 LEU B O 2
ATOM 1499 N N . PHE A 1 7 ? -10.231 9.106 -1.243 1.00 15.00 478 PHE A N 3
ATOM 1500 C CA . PHE A 1 7 ? -11.014 7.933 -0.787 1.00 15.00 478 PHE A CA 3
ATOM 1501 C C . PHE A 1 7 ? -10.246 7.162 0.278 1.00 15.00 478 PHE A C 3
ATOM 1502 O O . PHE A 1 7 ? -10.818 6.714 1.272 1.00 15.00 478 PHE A O 3
ATOM 1519 N N . LEU A 1 8 ? -8.950 6.995 0.059 1.00 15.00 479 LEU A N 3
ATOM 1520 C CA . LEU A 1 8 ? -8.102 6.307 1.015 1.00 15.00 479 LEU A CA 3
ATOM 1521 C C . LEU A 1 8 ? -7.622 7.304 2.072 1.00 15.00 479 LEU A C 3
ATOM 1522 O O . LEU A 1 8 ? -7.280 8.443 1.742 1.00 15.00 479 LEU A O 3
ATOM 1538 N N . PRO A 1 9 ? -7.615 6.887 3.353 1.00 15.00 480 PRO A N 3
ATOM 1539 C CA . PRO A 1 9 ? -7.174 7.714 4.498 1.00 15.00 480 PRO A CA 3
ATOM 1540 C C . PRO A 1 9 ? -5.882 8.498 4.245 1.00 15.00 480 PRO A C 3
ATOM 1541 O O . PRO A 1 9 ? -5.075 8.126 3.395 1.00 15.00 480 PRO A O 3
ATOM 1552 N N . PRO A 1 10 ? -5.662 9.584 5.013 1.00 15.00 481 PRO A N 3
ATOM 1553 C CA . PRO A 1 10 ? -4.462 10.422 4.887 1.00 15.00 481 PRO A CA 3
ATOM 1554 C C . PRO A 1 10 ? -3.172 9.613 4.986 1.00 15.00 481 PRO A C 3
ATOM 1555 O O . PRO A 1 10 ? -2.881 8.998 6.011 1.00 15.00 481 PRO A O 3
ATOM 1566 N N . GLY A 1 11 ? -2.427 9.592 3.894 1.00 15.00 482 GLY A N 3
ATOM 1567 C CA . GLY A 1 11 ? -1.185 8.854 3.844 1.00 15.00 482 GLY A CA 3
ATOM 1568 C C . GLY A 1 11 ? -1.369 7.464 3.301 1.00 15.00 482 GLY A C 3
ATOM 1569 O O . GLY A 1 11 ? -0.398 6.789 2.985 1.00 15.00 482 GLY A O 3
ATOM 1573 N N . TRP A 1 12 ? -2.610 7.042 3.170 1.00 15.00 483 TRP A N 3
ATOM 1574 C CA . TRP A 1 12 ? -2.900 5.749 2.598 1.00 15.00 483 TRP A CA 3
ATOM 1575 C C . TRP A 1 12 ? -3.051 5.908 1.109 1.00 15.00 483 TRP A C 3
ATOM 1576 O O . TRP A 1 12 ? -3.962 6.580 0.626 1.00 15.00 483 TRP A O 3
ATOM 1597 N N . GLU A 1 13 ? -2.128 5.320 0.389 1.00 15.00 484 GLU A N 3
ATOM 1598 C CA . GLU A 1 13 ? -2.101 5.442 -1.038 1.00 15.00 484 GLU A CA 3
ATOM 1599 C C . GLU A 1 13 ? -2.157 4.082 -1.697 1.00 15.00 484 GLU A C 3
ATOM 1600 O O . GLU A 1 13 ? -1.324 3.215 -1.450 1.00 15.00 484 GLU A O 3
ATOM 1612 N N . MET A 1 14 ? -3.146 3.921 -2.546 1.00 15.00 485 MET A N 3
ATOM 1613 C CA . MET A 1 14 ? -3.417 2.647 -3.188 1.00 15.00 485 MET A CA 3
ATOM 1614 C C . MET A 1 14 ? -2.768 2.600 -4.569 1.00 15.00 485 MET A C 3
ATOM 1615 O O . MET A 1 14 ? -3.079 3.404 -5.448 1.00 15.00 485 MET A O 3
ATOM 1629 N N . ARG A 1 15 ? -1.846 1.661 -4.733 1.00 15.00 486 ARG A N 3
ATOM 1630 C CA . ARG A 1 15 ? -1.041 1.553 -5.943 1.00 15.00 486 ARG A CA 3
ATOM 1631 C C . ARG A 1 15 ? -0.889 0.102 -6.359 1.00 15.00 486 ARG A C 3
ATOM 1632 O O . ARG A 1 15 ? -0.900 -0.798 -5.521 1.00 15.00 486 ARG A O 3
ATOM 1653 N N . ILE A 1 16 ? -0.750 -0.121 -7.651 1.00 15.00 487 ILE A N 3
ATOM 1654 C CA . ILE A 1 16 ? -0.526 -1.462 -8.162 1.00 15.00 487 ILE A CA 3
ATOM 1655 C C . ILE A 1 16 ? 0.965 -1.772 -8.232 1.00 15.00 487 ILE A C 3
ATOM 1656 O O . ILE A 1 16 ? 1.772 -0.937 -8.644 1.00 15.00 487 ILE A O 3
ATOM 1672 N N . ALA A 1 17 ? 1.320 -2.976 -7.809 1.00 15.00 488 ALA A N 3
ATOM 1673 C CA . ALA A 1 17 ? 2.674 -3.479 -7.959 1.00 15.00 488 ALA A CA 3
ATOM 1674 C C . ALA A 1 17 ? 2.776 -4.194 -9.304 1.00 15.00 488 ALA A C 3
ATOM 1675 O O . ALA A 1 17 ? 1.782 -4.750 -9.773 1.00 15.00 488 ALA A O 3
ATOM 1682 N N . PRO A 1 18 ? 3.968 -4.197 -9.938 1.00 15.00 489 PRO A N 3
ATOM 1683 C CA . PRO A 1 18 ? 4.158 -4.700 -11.318 1.00 15.00 489 PRO A CA 3
ATOM 1684 C C . PRO A 1 18 ? 3.686 -6.141 -11.542 1.00 15.00 489 PRO A C 3
ATOM 1685 O O . PRO A 1 18 ? 3.681 -6.630 -12.673 1.00 15.00 489 PRO A O 3
ATOM 1696 N N . ASN A 1 19 ? 3.296 -6.817 -10.471 1.00 15.00 490 ASN A N 3
ATOM 1697 C CA . ASN A 1 19 ? 2.796 -8.182 -10.566 1.00 15.00 490 ASN A CA 3
ATOM 1698 C C . ASN A 1 19 ? 1.316 -8.186 -10.946 1.00 15.00 490 ASN A C 3
ATOM 1699 O O . ASN A 1 19 ? 0.754 -9.231 -11.284 1.00 15.00 490 ASN A O 3
ATOM 1710 N N . GLY A 1 20 ? 0.685 -7.016 -10.882 1.00 15.00 491 GLY A N 3
ATOM 1711 C CA . GLY A 1 20 ? -0.737 -6.925 -11.138 1.00 15.00 491 GLY A CA 3
ATOM 1712 C C . GLY A 1 20 ? -1.538 -6.986 -9.857 1.00 15.00 491 GLY A C 3
ATOM 1713 O O . GLY A 1 20 ? -2.709 -7.365 -9.861 1.00 15.00 491 GLY A O 3
ATOM 1717 N N . ARG A 1 21 ? -0.905 -6.611 -8.756 1.00 15.00 492 ARG A N 3
ATOM 1718 C CA . ARG A 1 21 ? -1.550 -6.657 -7.452 1.00 15.00 492 ARG A CA 3
ATOM 1719 C C . ARG A 1 21 ? -1.549 -5.283 -6.792 1.00 15.00 492 ARG A C 3
ATOM 1720 O O . ARG A 1 21 ? -0.500 -4.651 -6.667 1.00 15.00 492 ARG A O 3
ATOM 1741 N N . PRO A 1 22 ? -2.727 -4.808 -6.361 1.00 15.00 493 PRO A N 3
ATOM 1742 C CA . PRO A 1 22 ? -2.869 -3.515 -5.705 1.00 15.00 493 PRO A CA 3
ATOM 1743 C C . PRO A 1 22 ? -2.706 -3.605 -4.193 1.00 15.00 493 PRO A C 3
ATOM 1744 O O . PRO A 1 22 ? -3.379 -4.394 -3.526 1.00 15.00 493 PRO A O 3
ATOM 1755 N N . PHE A 1 23 ? -1.806 -2.801 -3.655 1.00 15.00 494 PHE A N 3
ATOM 1756 C CA . PHE A 1 23 ? -1.546 -2.802 -2.226 1.00 15.00 494 PHE A CA 3
ATOM 1757 C C . PHE A 1 23 ? -1.689 -1.398 -1.642 1.00 15.00 494 PHE A C 3
ATOM 1758 O O . PHE A 1 23 ? -1.462 -0.397 -2.328 1.00 15.00 494 PHE A O 3
ATOM 1775 N N . PHE A 1 24 ? -2.085 -1.323 -0.380 1.00 15.00 495 PHE A N 3
ATOM 1776 C CA . PHE A 1 24 ? -2.252 -0.039 0.278 1.00 15.00 495 PHE A CA 3
ATOM 1777 C C . PHE A 1 24 ? -0.959 0.363 0.966 1.00 15.00 495 PHE A C 3
ATOM 1778 O O . PHE A 1 24 ? -0.466 -0.347 1.845 1.00 15.00 495 PHE A O 3
ATOM 1795 N N . ILE A 1 25 ? -0.400 1.479 0.540 1.00 15.00 496 ILE A N 3
ATOM 1796 C CA . ILE A 1 25 ? 0.807 2.007 1.152 1.00 15.00 496 ILE A CA 3
ATOM 1797 C C . ILE A 1 25 ? 0.449 3.124 2.111 1.00 15.00 496 ILE A C 3
ATOM 1798 O O . ILE A 1 25 ? 0.099 4.216 1.667 1.00 15.00 496 ILE A O 3
ATOM 1814 N N . ASP A 1 26 ? 0.519 2.885 3.409 1.00 15.00 497 ASP A N 3
ATOM 1815 C CA . ASP A 1 26 ? 0.327 3.983 4.332 1.00 15.00 497 ASP A CA 3
ATOM 1816 C C . ASP A 1 26 ? 1.663 4.631 4.620 1.00 15.00 497 ASP A C 3
ATOM 1817 O O . ASP A 1 26 ? 2.615 4.013 5.102 1.00 15.00 497 ASP A O 3
ATOM 1826 N N . HIS A 1 27 ? 1.736 5.876 4.243 1.00 15.00 498 HIS A N 3
ATOM 1827 C CA . HIS A 1 27 ? 2.972 6.620 4.304 1.00 15.00 498 HIS A CA 3
ATOM 1828 C C . HIS A 1 27 ? 3.252 7.133 5.711 1.00 15.00 498 HIS A C 3
ATOM 1829 O O . HIS A 1 27 ? 4.381 7.514 6.024 1.00 15.00 498 HIS A O 3
ATOM 1844 N N . ASN A 1 28 ? 2.229 7.131 6.566 1.00 15.00 499 ASN A N 3
ATOM 1845 C CA . ASN A 1 28 ? 2.368 7.704 7.903 1.00 15.00 499 ASN A CA 3
ATOM 1846 C C . ASN A 1 28 ? 3.067 6.750 8.878 1.00 15.00 499 ASN A C 3
ATOM 1847 O O . ASN A 1 28 ? 3.992 7.161 9.581 1.00 15.00 499 ASN A O 3
ATOM 1858 N N . THR A 1 29 ? 2.619 5.498 8.971 1.00 15.00 500 THR A N 3
ATOM 1859 C CA . THR A 1 29 ? 3.347 4.508 9.760 1.00 15.00 500 THR A CA 3
ATOM 1860 C C . THR A 1 29 ? 4.517 3.968 8.951 1.00 15.00 500 THR A C 3
ATOM 1861 O O . THR A 1 29 ? 5.409 3.315 9.494 1.00 15.00 500 THR A O 3
ATOM 1872 N N . LYS A 1 30 ? 4.473 4.232 7.636 1.00 15.00 501 LYS A N 3
ATOM 1873 C CA . LYS A 1 30 ? 5.504 3.791 6.694 1.00 15.00 501 LYS A CA 3
ATOM 1874 C C . LYS A 1 30 ? 5.394 2.279 6.481 1.00 15.00 501 LYS A C 3
ATOM 1875 O O . LYS A 1 30 ? 6.392 1.577 6.310 1.00 15.00 501 LYS A O 3
ATOM 1894 N N . THR A 1 31 ? 4.159 1.797 6.442 1.00 15.00 502 THR A N 3
ATOM 1895 C CA . THR A 1 31 ? 3.878 0.382 6.264 1.00 15.00 502 THR A CA 3
ATOM 1896 C C . THR A 1 31 ? 2.953 0.165 5.065 1.00 15.00 502 THR A C 3
ATOM 1897 O O . THR A 1 31 ? 2.166 1.039 4.717 1.00 15.00 502 THR A O 3
ATOM 1908 N N . THR A 1 32 ? 3.079 -0.975 4.407 1.00 15.00 503 THR A N 3
ATOM 1909 C CA . THR A 1 32 ? 2.140 -1.340 3.363 1.00 15.00 503 THR A CA 3
ATOM 1910 C C . THR A 1 32 ? 1.520 -2.700 3.669 1.00 15.00 503 THR A C 3
ATOM 1911 O O . THR A 1 32 ? 2.195 -3.598 4.170 1.00 15.00 503 THR A O 3
ATOM 1922 N N . THR A 1 33 ? 0.230 -2.831 3.395 1.00 15.00 504 THR A N 3
ATOM 1923 C CA . THR A 1 33 ? -0.500 -4.043 3.720 1.00 15.00 504 THR A CA 3
ATOM 1924 C C . THR A 1 33 ? -1.629 -4.289 2.726 1.00 15.00 504 THR A C 3
ATOM 1925 O O . THR A 1 33 ? -2.165 -3.352 2.126 1.00 15.00 504 THR A O 3
ATOM 1936 N N . TRP A 1 34 ? -1.949 -5.562 2.523 1.00 15.00 505 TRP A N 3
ATOM 1937 C CA . TRP A 1 34 ? -3.050 -5.953 1.658 1.00 15.00 505 TRP A CA 3
ATOM 1938 C C . TRP A 1 34 ? -4.394 -5.663 2.327 1.00 15.00 505 TRP A C 3
ATOM 1939 O O . TRP A 1 34 ? -5.439 -5.671 1.674 1.00 15.00 505 TRP A O 3
ATOM 1960 N N . GLU A 1 35 ? -4.364 -5.430 3.636 1.00 15.00 506 GLU A N 3
ATOM 1961 C CA . GLU A 1 35 ? -5.586 -5.224 4.399 1.00 15.00 506 GLU A CA 3
ATOM 1962 C C . GLU A 1 35 ? -5.985 -3.773 4.416 1.00 15.00 506 GLU A C 3
ATOM 1963 O O . GLU A 1 35 ? -5.193 -2.890 4.751 1.00 15.00 506 GLU A O 3
ATOM 1975 N N . ASP A 1 36 ? -7.237 -3.543 4.072 1.00 15.00 507 ASP A N 3
ATOM 1976 C CA . ASP A 1 36 ? -7.741 -2.205 3.930 1.00 15.00 507 ASP A CA 3
ATOM 1977 C C . ASP A 1 36 ? -7.925 -1.555 5.299 1.00 15.00 507 ASP A C 3
ATOM 1978 O O . ASP A 1 36 ? -8.310 -2.219 6.265 1.00 15.00 507 ASP A O 3
ATOM 1987 N N . PRO A 1 37 ? -7.648 -0.247 5.400 1.00 15.00 508 PRO A N 3
ATOM 1988 C CA . PRO A 1 37 ? -7.719 0.492 6.669 1.00 15.00 508 PRO A CA 3
ATOM 1989 C C . PRO A 1 37 ? -9.147 0.791 7.124 1.00 15.00 508 PRO A C 3
ATOM 1990 O O . PRO A 1 37 ? -9.340 1.427 8.161 1.00 15.00 508 PRO A O 3
ATOM 2001 N N . ARG A 1 38 ? -10.124 0.323 6.340 1.00 15.00 509 ARG A N 3
ATOM 2002 C CA . ARG A 1 38 ? -11.554 0.562 6.585 1.00 15.00 509 ARG A CA 3
ATOM 2003 C C . ARG A 1 38 ? -11.818 1.990 7.079 1.00 15.00 509 ARG A C 3
ATOM 2004 O O . ARG A 1 38 ? -11.473 2.940 6.346 1.00 15.00 509 ARG A O 3
ATOM 2025 N N . ARG B 2 1 ? -1.417 -17.597 0.268 1.00 15.00 925 ARG B N 3
ATOM 2026 C CA . ARG B 2 1 ? -1.064 -16.429 1.097 1.00 15.00 925 ARG B CA 3
ATOM 2027 C C . ARG B 2 1 ? -0.220 -15.456 0.284 1.00 15.00 925 ARG B C 3
ATOM 2028 O O . ARG B 2 1 ? 0.762 -15.849 -0.345 1.00 15.00 925 ARG B O 3
ATOM 2051 N N . LEU B 2 2 ? -0.603 -14.187 0.307 1.00 15.00 926 LEU B N 3
ATOM 2052 C CA . LEU B 2 2 ? 0.058 -13.171 -0.500 1.00 15.00 926 LEU B CA 3
ATOM 2053 C C . LEU B 2 2 ? 1.333 -12.689 0.178 1.00 15.00 926 LEU B C 3
ATOM 2054 O O . LEU B 2 2 ? 1.310 -12.271 1.337 1.00 15.00 926 LEU B O 3
ATOM 2070 N N . ASP B 2 3 ? 2.441 -12.745 -0.550 1.00 15.00 927 ASP B N 3
ATOM 2071 C CA . ASP B 2 3 ? 3.723 -12.294 -0.024 1.00 15.00 927 ASP B CA 3
ATOM 2072 C C . ASP B 2 3 ? 3.757 -10.775 0.100 1.00 15.00 927 ASP B C 3
ATOM 2073 O O . ASP B 2 3 ? 3.558 -10.047 -0.873 1.00 15.00 927 ASP B O 3
ATOM 2082 N N . LEU B 2 4 ? 3.987 -10.303 1.315 1.00 15.00 928 LEU B N 3
ATOM 2083 C CA . LEU B 2 4 ? 4.082 -8.875 1.575 1.00 15.00 928 LEU B CA 3
ATOM 2084 C C . LEU B 2 4 ? 5.553 -8.497 1.723 1.00 15.00 928 LEU B C 3
ATOM 2085 O O . LEU B 2 4 ? 6.251 -9.024 2.593 1.00 15.00 928 LEU B O 3
ATOM 2101 N N . PRO B 2 5 ? 6.053 -7.601 0.866 1.00 15.00 929 PRO B N 3
ATOM 2102 C CA . PRO B 2 5 ? 7.443 -7.166 0.917 1.00 15.00 929 PRO B CA 3
ATOM 2103 C C . PRO B 2 5 ? 7.665 -6.033 1.920 1.00 15.00 929 PRO B C 3
ATOM 2104 O O . PRO B 2 5 ? 6.895 -5.069 1.958 1.00 15.00 929 PRO B O 3
ATOM 2115 N N . PRO B 2 6 ? 8.716 -6.141 2.757 1.00 15.00 930 PRO B N 3
ATOM 2116 C CA . PRO B 2 6 ? 9.130 -5.055 3.644 1.00 15.00 930 PRO B CA 3
ATOM 2117 C C . PRO B 2 6 ? 9.300 -3.772 2.844 1.00 15.00 930 PRO B C 3
ATOM 2118 O O . PRO B 2 6 ? 10.039 -3.751 1.858 1.00 15.00 930 PRO B O 3
ATOM 2129 N N . TYR B 2 7 ? 8.607 -2.716 3.259 1.00 15.00 931 TYR B N 3
ATOM 2130 C CA . TYR B 2 7 ? 8.419 -1.561 2.395 1.00 15.00 931 TYR B CA 3
ATOM 2131 C C . TYR B 2 7 ? 9.741 -0.911 1.997 1.00 15.00 931 TYR B C 3
ATOM 2132 O O . TYR B 2 7 ? 10.514 -0.432 2.833 1.00 15.00 931 TYR B O 3
ATOM 2150 N N . GLU B 2 8 ? 9.967 -0.909 0.696 1.00 15.00 932 GLU B N 3
ATOM 2151 C CA . GLU B 2 8 ? 10.997 -0.118 0.056 1.00 15.00 932 GLU B CA 3
ATOM 2152 C C . GLU B 2 8 ? 10.283 0.969 -0.717 1.00 15.00 932 GLU B C 3
ATOM 2153 O O . GLU B 2 8 ? 9.201 0.709 -1.249 1.00 15.00 932 GLU B O 3
ATOM 2165 N N . THR B 2 9 ? 10.840 2.165 -0.806 1.00 15.00 933 THR B N 3
ATOM 2166 C CA . THR B 2 9 ? 10.106 3.220 -1.472 1.00 15.00 933 THR B CA 3
ATOM 2167 C C . THR B 2 9 ? 9.945 2.917 -2.957 1.00 15.00 933 THR B C 3
ATOM 2168 O O . THR B 2 9 ? 10.915 2.761 -3.703 1.00 15.00 933 THR B O 3
ATOM 2179 N N . PHE B 2 10 ? 8.693 2.824 -3.339 1.00 15.00 934 PHE B N 3
ATOM 2180 C CA . PHE B 2 10 ? 8.263 2.742 -4.719 1.00 15.00 934 PHE B CA 3
ATOM 2181 C C . PHE B 2 10 ? 7.993 4.174 -5.176 1.00 15.00 934 PHE B C 3
ATOM 2182 O O . PHE B 2 10 ? 8.227 5.101 -4.398 1.00 15.00 934 PHE B O 3
ATOM 2199 N N . GLU B 2 11 ? 7.561 4.375 -6.417 1.00 15.00 935 GLU B N 3
ATOM 2200 C CA . GLU B 2 11 ? 7.250 5.722 -6.891 1.00 15.00 935 GLU B CA 3
ATOM 2201 C C . GLU B 2 11 ? 6.354 6.448 -5.884 1.00 15.00 935 GLU B C 3
ATOM 2202 O O . GLU B 2 11 ? 5.249 6.001 -5.569 1.00 15.00 935 GLU B O 3
ATOM 2214 N N . ASP B 2 12 ? 6.848 7.566 -5.373 1.00 15.00 936 ASP B N 3
ATOM 2215 C CA . ASP B 2 12 ? 6.177 8.257 -4.284 1.00 15.00 936 ASP B CA 3
ATOM 2216 C C . ASP B 2 12 ? 5.109 9.195 -4.814 1.00 15.00 936 ASP B C 3
ATOM 2217 O O . ASP B 2 12 ? 5.324 9.929 -5.784 1.00 15.00 936 ASP B O 3
ATOM 2226 N N . LEU B 2 13 ? 3.969 9.172 -4.149 1.00 15.00 937 LEU B N 3
ATOM 2227 C CA . LEU B 2 13 ? 2.811 9.959 -4.541 1.00 15.00 937 LEU B CA 3
ATOM 2228 C C . LEU B 2 13 ? 3.068 11.444 -4.307 1.00 15.00 937 LEU B C 3
ATOM 2229 O O . LEU B 2 13 ? 3.173 12.223 -5.252 1.00 15.00 937 LEU B O 3
ATOM 2248 N N . PHE A 1 7 ? -11.142 7.852 -2.264 1.00 15.00 478 PHE A N 4
ATOM 2249 C CA . PHE A 1 7 ? -9.766 7.326 -2.413 1.00 15.00 478 PHE A CA 4
ATOM 2250 C C . PHE A 1 7 ? -9.118 7.216 -1.038 1.00 15.00 478 PHE A C 4
ATOM 2251 O O . PHE A 1 7 ? -9.597 7.817 -0.076 1.00 15.00 478 PHE A O 4
ATOM 2268 N N . LEU A 1 8 ? -8.043 6.444 -0.959 1.00 15.00 479 LEU A N 4
ATOM 2269 C CA . LEU A 1 8 ? -7.319 6.226 0.287 1.00 15.00 479 LEU A CA 4
ATOM 2270 C C . LEU A 1 8 ? -6.968 7.542 0.986 1.00 15.00 479 LEU A C 4
ATOM 2271 O O . LEU A 1 8 ? -6.597 8.522 0.337 1.00 15.00 479 LEU A O 4
ATOM 2287 N N . PRO A 1 9 ? -7.113 7.559 2.330 1.00 15.00 480 PRO A N 4
ATOM 2288 C CA . PRO A 1 9 ? -6.712 8.676 3.208 1.00 15.00 480 PRO A CA 4
ATOM 2289 C C . PRO A 1 9 ? -5.413 9.375 2.771 1.00 15.00 480 PRO A C 4
ATOM 2290 O O . PRO A 1 9 ? -4.571 8.774 2.118 1.00 15.00 480 PRO A O 4
ATOM 2301 N N . PRO A 1 10 ? -5.215 10.638 3.198 1.00 15.00 481 PRO A N 4
ATOM 2302 C CA . PRO A 1 10 ? -4.093 11.489 2.742 1.00 15.00 481 PRO A CA 4
ATOM 2303 C C . PRO A 1 10 ? -2.696 10.891 2.964 1.00 15.00 481 PRO A C 4
ATOM 2304 O O . PRO A 1 10 ? -1.718 11.367 2.389 1.00 15.00 481 PRO A O 4
ATOM 2315 N N . GLY A 1 11 ? -2.592 9.882 3.823 1.00 15.00 482 GLY A N 4
ATOM 2316 C CA . GLY A 1 11 ? -1.315 9.215 4.017 1.00 15.00 482 GLY A CA 4
ATOM 2317 C C . GLY A 1 11 ? -1.365 7.773 3.586 1.00 15.00 482 GLY A C 4
ATOM 2318 O O . GLY A 1 11 ? -0.370 7.057 3.674 1.00 15.00 482 GLY A O 4
ATOM 2322 N N . TRP A 1 12 ? -2.525 7.348 3.130 1.00 15.00 483 TRP A N 4
ATOM 2323 C CA . TRP A 1 12 ? -2.695 6.013 2.605 1.00 15.00 483 TRP A CA 4
ATOM 2324 C C . TRP A 1 12 ? -2.578 6.059 1.096 1.00 15.00 483 TRP A C 4
ATOM 2325 O O . TRP A 1 12 ? -3.322 6.770 0.425 1.00 15.00 483 TRP A O 4
ATOM 2346 N N . GLU A 1 13 ? -1.634 5.318 0.569 1.00 15.00 484 GLU A N 4
ATOM 2347 C CA . GLU A 1 13 ? -1.399 5.300 -0.856 1.00 15.00 484 GLU A CA 4
ATOM 2348 C C . GLU A 1 13 ? -1.701 3.913 -1.398 1.00 15.00 484 GLU A C 4
ATOM 2349 O O . GLU A 1 13 ? -1.335 2.913 -0.800 1.00 15.00 484 GLU A O 4
ATOM 2361 N N . MET A 1 14 ? -2.341 3.859 -2.538 1.00 15.00 485 MET A N 4
ATOM 2362 C CA . MET A 1 14 ? -2.840 2.602 -3.077 1.00 15.00 485 MET A CA 4
ATOM 2363 C C . MET A 1 14 ? -2.102 2.266 -4.362 1.00 15.00 485 MET A C 4
ATOM 2364 O O . MET A 1 14 ? -2.308 2.906 -5.392 1.00 15.00 485 MET A O 4
ATOM 2378 N N . ARG A 1 15 ? -1.224 1.281 -4.292 1.00 15.00 486 ARG A N 4
ATOM 2379 C CA . ARG A 1 15 ? -0.340 0.977 -5.406 1.00 15.00 486 ARG A CA 4
ATOM 2380 C C . ARG A 1 15 ? -0.481 -0.466 -5.843 1.00 15.00 486 ARG A C 4
ATOM 2381 O O . ARG A 1 15 ? -0.766 -1.348 -5.030 1.00 15.00 486 ARG A O 4
ATOM 2402 N N . ILE A 1 16 ? -0.252 -0.706 -7.124 1.00 15.00 487 ILE A N 4
ATOM 2403 C CA . ILE A 1 16 ? -0.363 -2.045 -7.672 1.00 15.00 487 ILE A CA 4
ATOM 2404 C C . ILE A 1 16 ? 0.968 -2.517 -8.240 1.00 15.00 487 ILE A C 4
ATOM 2405 O O . ILE A 1 16 ? 1.630 -1.787 -8.980 1.00 15.00 487 ILE A O 4
ATOM 2421 N N . ALA A 1 17 ? 1.358 -3.740 -7.888 1.00 15.00 488 ALA A N 4
ATOM 2422 C CA . ALA A 1 17 ? 2.529 -4.353 -8.477 1.00 15.00 488 ALA A CA 4
ATOM 2423 C C . ALA A 1 17 ? 2.102 -5.123 -9.725 1.00 15.00 488 ALA A C 4
ATOM 2424 O O . ALA A 1 17 ? 1.117 -5.862 -9.680 1.00 15.00 488 ALA A O 4
ATOM 2431 N N . PRO A 1 18 ? 2.866 -4.976 -10.830 1.00 15.00 489 PRO A N 4
ATOM 2432 C CA . PRO A 1 18 ? 2.495 -5.350 -12.201 1.00 15.00 489 PRO A CA 4
ATOM 2433 C C . PRO A 1 18 ? 1.307 -6.316 -12.366 1.00 15.00 489 PRO A C 4
ATOM 2434 O O . PRO A 1 18 ? 0.240 -5.899 -12.811 1.00 15.00 489 PRO A O 4
ATOM 2445 N N . ASN A 1 19 ? 1.467 -7.585 -11.985 1.00 15.00 490 ASN A N 4
ATOM 2446 C CA . ASN A 1 19 ? 0.452 -8.601 -12.300 1.00 15.00 490 ASN A CA 4
ATOM 2447 C C . ASN A 1 19 ? -0.796 -8.512 -11.413 1.00 15.00 490 ASN A C 4
ATOM 2448 O O . ASN A 1 19 ? -1.632 -9.416 -11.440 1.00 15.00 490 ASN A O 4
ATOM 2459 N N . GLY A 1 20 ? -0.960 -7.428 -10.663 1.00 15.00 491 GLY A N 4
ATOM 2460 C CA . GLY A 1 20 ? -2.187 -7.266 -9.905 1.00 15.00 491 GLY A CA 4
ATOM 2461 C C . GLY A 1 20 ? -2.015 -7.319 -8.398 1.00 15.00 491 GLY A C 4
ATOM 2462 O O . GLY A 1 20 ? -2.866 -7.868 -7.704 1.00 15.00 491 GLY A O 4
ATOM 2466 N N . ARG A 1 21 ? -0.916 -6.782 -7.884 1.00 15.00 492 ARG A N 4
ATOM 2467 C CA . ARG A 1 21 ? -0.735 -6.686 -6.434 1.00 15.00 492 ARG A CA 4
ATOM 2468 C C . ARG A 1 21 ? -1.296 -5.370 -5.915 1.00 15.00 492 ARG A C 4
ATOM 2469 O O . ARG A 1 21 ? -0.680 -4.335 -6.118 1.00 15.00 492 ARG A O 4
ATOM 2490 N N . PRO A 1 22 ? -2.452 -5.369 -5.252 1.00 15.00 493 PRO A N 4
ATOM 2491 C CA . PRO A 1 22 ? -3.006 -4.164 -4.669 1.00 15.00 493 PRO A CA 4
ATOM 2492 C C . PRO A 1 22 ? -2.572 -3.986 -3.217 1.00 15.00 493 PRO A C 4
ATOM 2493 O O . PRO A 1 22 ? -3.053 -4.692 -2.329 1.00 15.00 493 PRO A O 4
ATOM 2504 N N . PHE A 1 23 ? -1.631 -3.082 -2.975 1.00 15.00 494 PHE A N 4
ATOM 2505 C CA . PHE A 1 23 ? -1.153 -2.859 -1.621 1.00 15.00 494 PHE A CA 4
ATOM 2506 C C . PHE A 1 23 ? -1.360 -1.411 -1.190 1.00 15.00 494 PHE A C 4
ATOM 2507 O O . PHE A 1 23 ? -1.167 -0.471 -1.968 1.00 15.00 494 PHE A O 4
ATOM 2524 N N . PHE A 1 24 ? -1.765 -1.252 0.060 1.00 15.00 495 PHE A N 4
ATOM 2525 C CA . PHE A 1 24 ? -2.052 0.050 0.632 1.00 15.00 495 PHE A CA 4
ATOM 2526 C C . PHE A 1 24 ? -0.959 0.433 1.627 1.00 15.00 495 PHE A C 4
ATOM 2527 O O . PHE A 1 24 ? -0.763 -0.236 2.636 1.00 15.00 495 PHE A O 4
ATOM 2544 N N . ILE A 1 25 ? -0.245 1.498 1.330 1.00 15.00 496 ILE A N 4
ATOM 2545 C CA . ILE A 1 25 ? 0.839 1.956 2.180 1.00 15.00 496 ILE A CA 4
ATOM 2546 C C . ILE A 1 25 ? 0.378 3.122 3.028 1.00 15.00 496 ILE A C 4
ATOM 2547 O O . ILE A 1 25 ? 0.046 4.177 2.489 1.00 15.00 496 ILE A O 4
ATOM 2563 N N . ASP A 1 26 ? 0.366 2.963 4.338 1.00 15.00 497 ASP A N 4
ATOM 2564 C CA . ASP A 1 26 ? 0.167 4.120 5.179 1.00 15.00 497 ASP A CA 4
ATOM 2565 C C . ASP A 1 26 ? 1.531 4.705 5.485 1.00 15.00 497 ASP A C 4
ATOM 2566 O O . ASP A 1 26 ? 2.426 4.046 6.016 1.00 15.00 497 ASP A O 4
ATOM 2575 N N . HIS A 1 27 ? 1.693 5.936 5.074 1.00 15.00 498 HIS A N 4
ATOM 2576 C CA . HIS A 1 27 ? 2.991 6.585 5.089 1.00 15.00 498 HIS A CA 4
ATOM 2577 C C . HIS A 1 27 ? 3.365 7.104 6.470 1.00 15.00 498 HIS A C 4
ATOM 2578 O O . HIS A 1 27 ? 4.500 7.524 6.688 1.00 15.00 498 HIS A O 4
ATOM 2593 N N . ASN A 1 28 ? 2.417 7.087 7.402 1.00 15.00 499 ASN A N 4
ATOM 2594 C CA . ASN A 1 28 ? 2.695 7.588 8.742 1.00 15.00 499 ASN A CA 4
ATOM 2595 C C . ASN A 1 28 ? 3.456 6.551 9.571 1.00 15.00 499 ASN A C 4
ATOM 2596 O O . ASN A 1 28 ? 4.471 6.880 10.185 1.00 15.00 499 ASN A O 4
ATOM 2607 N N . THR A 1 29 ? 2.977 5.307 9.616 1.00 15.00 500 THR A N 4
ATOM 2608 C CA . THR A 1 29 ? 3.742 4.240 10.252 1.00 15.00 500 THR A CA 4
ATOM 2609 C C . THR A 1 29 ? 4.816 3.720 9.300 1.00 15.00 500 THR A C 4
ATOM 2610 O O . THR A 1 29 ? 5.803 3.112 9.731 1.00 15.00 500 THR A O 4
ATOM 2621 N N . LYS A 1 30 ? 4.591 3.964 8.002 1.00 15.00 501 LYS A N 4
ATOM 2622 C CA . LYS A 1 30 ? 5.480 3.511 6.931 1.00 15.00 501 LYS A CA 4
ATOM 2623 C C . LYS A 1 30 ? 5.390 1.991 6.775 1.00 15.00 501 LYS A C 4
ATOM 2624 O O . LYS A 1 30 ? 6.398 1.285 6.747 1.00 15.00 501 LYS A O 4
ATOM 2643 N N . THR A 1 31 ? 4.167 1.492 6.676 1.00 15.00 502 THR A N 4
ATOM 2644 C CA . THR A 1 31 ? 3.942 0.061 6.521 1.00 15.00 502 THR A CA 4
ATOM 2645 C C . THR A 1 31 ? 2.997 -0.214 5.357 1.00 15.00 502 THR A C 4
ATOM 2646 O O . THR A 1 31 ? 2.151 0.616 5.020 1.00 15.00 502 THR A O 4
ATOM 2657 N N . THR A 1 32 ? 3.171 -1.363 4.729 1.00 15.00 503 THR A N 4
ATOM 2658 C CA . THR A 1 32 ? 2.347 -1.748 3.599 1.00 15.00 503 THR A CA 4
ATOM 2659 C C . THR A 1 32 ? 1.374 -2.858 3.997 1.00 15.00 503 THR A C 4
ATOM 2660 O O . THR A 1 32 ? 1.792 -3.926 4.441 1.00 15.00 503 THR A O 4
ATOM 2671 N N . THR A 1 33 ? 0.084 -2.597 3.857 1.00 15.00 504 THR A N 4
ATOM 2672 C CA . THR A 1 33 ? -0.935 -3.564 4.228 1.00 15.00 504 THR A CA 4
ATOM 2673 C C . THR A 1 33 ? -1.584 -4.184 2.995 1.00 15.00 504 THR A C 4
ATOM 2674 O O . THR A 1 33 ? -1.671 -3.554 1.937 1.00 15.00 504 THR A O 4
ATOM 2685 N N . TRP A 1 34 ? -2.026 -5.425 3.135 1.00 15.00 505 TRP A N 4
ATOM 2686 C CA . TRP A 1 34 ? -2.798 -6.083 2.093 1.00 15.00 505 TRP A CA 4
ATOM 2687 C C . TRP A 1 34 ? -4.283 -5.946 2.390 1.00 15.00 505 TRP A C 4
ATOM 2688 O O . TRP A 1 34 ? -5.133 -6.283 1.563 1.00 15.00 505 TRP A O 4
ATOM 2709 N N . GLU A 1 35 ? -4.587 -5.469 3.588 1.00 15.00 506 GLU A N 4
ATOM 2710 C CA . GLU A 1 35 ? -5.964 -5.306 4.021 1.00 15.00 506 GLU A CA 4
ATOM 2711 C C . GLU A 1 35 ? -6.427 -3.891 3.817 1.00 15.00 506 GLU A C 4
ATOM 2712 O O . GLU A 1 35 ? -5.696 -2.928 4.071 1.00 15.00 506 GLU A O 4
ATOM 2724 N N . ASP A 1 36 ? -7.663 -3.786 3.377 1.00 15.00 507 ASP A N 4
ATOM 2725 C CA . ASP A 1 36 ? -8.247 -2.515 3.061 1.00 15.00 507 ASP A CA 4
ATOM 2726 C C . ASP A 1 36 ? -8.783 -1.873 4.338 1.00 15.00 507 ASP A C 4
ATOM 2727 O O . ASP A 1 36 ? -9.468 -2.533 5.121 1.00 15.00 507 ASP A O 4
ATOM 2736 N N . PRO A 1 37 ? -8.498 -0.586 4.569 1.00 15.00 508 PRO A N 4
ATOM 2737 C CA . PRO A 1 37 ? -8.916 0.107 5.793 1.00 15.00 508 PRO A CA 4
ATOM 2738 C C . PRO A 1 37 ? -10.416 0.430 5.832 1.00 15.00 508 PRO A C 4
ATOM 2739 O O . PRO A 1 37 ? -10.841 1.314 6.578 1.00 15.00 508 PRO A O 4
ATOM 2750 N N . ARG A 1 38 ? -11.213 -0.296 5.046 1.00 15.00 509 ARG A N 4
ATOM 2751 C CA . ARG A 1 38 ? -12.663 -0.124 5.058 1.00 15.00 509 ARG A CA 4
ATOM 2752 C C . ARG A 1 38 ? -13.250 -0.428 6.434 1.00 15.00 509 ARG A C 4
ATOM 2753 O O . ARG A 1 38 ? -12.898 -1.468 7.023 1.00 15.00 509 ARG A O 4
ATOM 2774 N N . ARG B 2 1 ? -1.075 -18.476 0.711 1.00 15.00 925 ARG B N 4
ATOM 2775 C CA . ARG B 2 1 ? -0.153 -17.578 1.444 1.00 15.00 925 ARG B CA 4
ATOM 2776 C C . ARG B 2 1 ? 0.186 -16.361 0.596 1.00 15.00 925 ARG B C 4
ATOM 2777 O O . ARG B 2 1 ? 0.732 -16.492 -0.498 1.00 15.00 925 ARG B O 4
ATOM 2800 N N . LEU B 2 2 ? -0.142 -15.184 1.100 1.00 15.00 926 LEU B N 4
ATOM 2801 C CA . LEU B 2 2 ? 0.213 -13.949 0.422 1.00 15.00 926 LEU B CA 4
ATOM 2802 C C . LEU B 2 2 ? 1.384 -13.286 1.143 1.00 15.00 926 LEU B C 4
ATOM 2803 O O . LEU B 2 2 ? 1.291 -12.959 2.326 1.00 15.00 926 LEU B O 4
ATOM 2819 N N . ASP B 2 3 ? 2.485 -13.105 0.429 1.00 15.00 927 ASP B N 4
ATOM 2820 C CA . ASP B 2 3 ? 3.699 -12.559 1.022 1.00 15.00 927 ASP B CA 4
ATOM 2821 C C . ASP B 2 3 ? 3.836 -11.072 0.733 1.00 15.00 927 ASP B C 4
ATOM 2822 O O . ASP B 2 3 ? 3.740 -10.638 -0.415 1.00 15.00 927 ASP B O 4
ATOM 2831 N N . LEU B 2 4 ? 4.063 -10.299 1.784 1.00 15.00 928 LEU B N 4
ATOM 2832 C CA . LEU B 2 4 ? 4.297 -8.867 1.658 1.00 15.00 928 LEU B CA 4
ATOM 2833 C C . LEU B 2 4 ? 5.736 -8.601 1.228 1.00 15.00 928 LEU B C 4
ATOM 2834 O O . LEU B 2 4 ? 6.673 -9.050 1.890 1.00 15.00 928 LEU B O 4
ATOM 2850 N N . PRO B 2 5 ? 5.938 -7.876 0.117 1.00 15.00 929 PRO B N 4
ATOM 2851 C CA . PRO B 2 5 ? 7.277 -7.528 -0.341 1.00 15.00 929 PRO B CA 4
ATOM 2852 C C . PRO B 2 5 ? 7.880 -6.398 0.489 1.00 15.00 929 PRO B C 4
ATOM 2853 O O . PRO B 2 5 ? 7.185 -5.437 0.832 1.00 15.00 929 PRO B O 4
ATOM 2864 N N . PRO B 2 6 ? 9.177 -6.506 0.829 1.00 15.00 930 PRO B N 4
ATOM 2865 C CA . PRO B 2 6 ? 9.903 -5.460 1.555 1.00 15.00 930 PRO B CA 4
ATOM 2866 C C . PRO B 2 6 ? 9.692 -4.095 0.911 1.00 15.00 930 PRO B C 4
ATOM 2867 O O . PRO B 2 6 ? 9.833 -3.944 -0.302 1.00 15.00 930 PRO B O 4
ATOM 2878 N N . TYR B 2 7 ? 9.341 -3.108 1.719 1.00 15.00 931 TYR B N 4
ATOM 2879 C CA . TYR B 2 7 ? 8.958 -1.813 1.189 1.00 15.00 931 TYR B CA 4
ATOM 2880 C C . TYR B 2 7 ? 10.180 -0.952 0.884 1.00 15.00 931 TYR B C 4
ATOM 2881 O O . TYR B 2 7 ? 10.980 -0.636 1.768 1.00 15.00 931 TYR B O 4
ATOM 2899 N N . GLU B 2 8 ? 10.299 -0.587 -0.383 1.00 15.00 932 GLU B N 4
ATOM 2900 C CA . GLU B 2 8 ? 11.199 0.463 -0.820 1.00 15.00 932 GLU B CA 4
ATOM 2901 C C . GLU B 2 8 ? 10.332 1.636 -1.216 1.00 15.00 932 GLU B C 4
ATOM 2902 O O . GLU B 2 8 ? 9.248 1.430 -1.763 1.00 15.00 932 GLU B O 4
ATOM 2914 N N . THR B 2 9 ? 10.775 2.853 -0.971 1.00 15.00 933 THR B N 4
ATOM 2915 C CA . THR B 2 9 ? 9.917 3.982 -1.240 1.00 15.00 933 THR B CA 4
ATOM 2916 C C . THR B 2 9 ? 9.696 4.150 -2.737 1.00 15.00 933 THR B C 4
ATOM 2917 O O . THR B 2 9 ? 10.631 4.334 -3.521 1.00 15.00 933 THR B O 4
ATOM 2928 N N . PHE B 2 10 ? 8.437 4.059 -3.098 1.00 15.00 934 PHE B N 4
ATOM 2929 C CA . PHE B 2 10 ? 7.952 4.317 -4.435 1.00 15.00 934 PHE B CA 4
ATOM 2930 C C . PHE B 2 10 ? 7.634 5.812 -4.533 1.00 15.00 934 PHE B C 4
ATOM 2931 O O . PHE B 2 10 ? 7.891 6.548 -3.578 1.00 15.00 934 PHE B O 4
ATOM 2948 N N . GLU B 2 11 ? 7.141 6.267 -5.681 1.00 15.00 935 GLU B N 4
ATOM 2949 C CA . GLU B 2 11 ? 6.986 7.699 -5.953 1.00 15.00 935 GLU B CA 4
ATOM 2950 C C . GLU B 2 11 ? 6.300 8.451 -4.808 1.00 15.00 935 GLU B C 4
ATOM 2951 O O . GLU B 2 11 ? 5.343 7.968 -4.197 1.00 15.00 935 GLU B O 4
ATOM 2963 N N . ASP B 2 12 ? 6.821 9.647 -4.540 1.00 15.00 936 ASP B N 4
ATOM 2964 C CA . ASP B 2 12 ? 6.294 10.537 -3.509 1.00 15.00 936 ASP B CA 4
ATOM 2965 C C . ASP B 2 12 ? 4.797 10.763 -3.682 1.00 15.00 936 ASP B C 4
ATOM 2966 O O . ASP B 2 12 ? 4.330 11.078 -4.779 1.00 15.00 936 ASP B O 4
ATOM 2975 N N . LEU B 2 13 ? 4.067 10.621 -2.581 1.00 15.00 937 LEU B N 4
ATOM 2976 C CA . LEU B 2 13 ? 2.616 10.755 -2.576 1.00 15.00 937 LEU B CA 4
ATOM 2977 C C . LEU B 2 13 ? 2.211 12.150 -3.052 1.00 15.00 937 LEU B C 4
ATOM 2978 O O . LEU B 2 13 ? 1.781 12.332 -4.191 1.00 15.00 937 LEU B O 4
ATOM 2997 N N . PHE A 1 7 ? -12.894 8.531 0.977 1.00 15.00 478 PHE A N 5
ATOM 2998 C CA . PHE A 1 7 ? -11.872 7.476 0.820 1.00 15.00 478 PHE A CA 5
ATOM 2999 C C . PHE A 1 7 ? -11.002 7.380 2.059 1.00 15.00 478 PHE A C 5
ATOM 3000 O O . PHE A 1 7 ? -11.129 8.173 2.994 1.00 15.00 478 PHE A O 5
ATOM 3017 N N . LEU A 1 8 ? -10.132 6.389 2.044 1.00 15.00 479 LEU A N 5
ATOM 3018 C CA . LEU A 1 8 ? -9.161 6.150 3.100 1.00 15.00 479 LEU A CA 5
ATOM 3019 C C . LEU A 1 8 ? -8.294 7.389 3.381 1.00 15.00 479 LEU A C 5
ATOM 3020 O O . LEU A 1 8 ? -8.166 8.270 2.532 1.00 15.00 479 LEU A O 5
ATOM 3036 N N . PRO A 1 9 ? -7.721 7.470 4.598 1.00 15.00 480 PRO A N 5
ATOM 3037 C CA . PRO A 1 9 ? -6.766 8.518 4.996 1.00 15.00 480 PRO A CA 5
ATOM 3038 C C . PRO A 1 9 ? -5.790 8.919 3.884 1.00 15.00 480 PRO A C 5
ATOM 3039 O O . PRO A 1 9 ? -5.269 8.062 3.177 1.00 15.00 480 PRO A O 5
ATOM 3050 N N . PRO A 1 10 ? -5.491 10.226 3.759 1.00 15.00 481 PRO A N 5
ATOM 3051 C CA . PRO A 1 10 ? -4.618 10.755 2.695 1.00 15.00 481 PRO A CA 5
ATOM 3052 C C . PRO A 1 10 ? -3.181 10.228 2.759 1.00 15.00 481 PRO A C 5
ATOM 3053 O O . PRO A 1 10 ? -2.397 10.431 1.829 1.00 15.00 481 PRO A O 5
ATOM 3064 N N . GLY A 1 11 ? -2.826 9.581 3.864 1.00 15.00 482 GLY A N 5
ATOM 3065 C CA . GLY A 1 11 ? -1.511 8.975 3.974 1.00 15.00 482 GLY A CA 5
ATOM 3066 C C . GLY A 1 11 ? -1.533 7.532 3.540 1.00 15.00 482 GLY A C 5
ATOM 3067 O O . GLY A 1 11 ? -0.488 6.891 3.441 1.00 15.00 482 GLY A O 5
ATOM 3071 N N . TRP A 1 12 ? -2.729 7.023 3.300 1.00 15.00 483 TRP A N 5
ATOM 3072 C CA . TRP A 1 12 ? -2.908 5.678 2.794 1.00 15.00 483 TRP A CA 5
ATOM 3073 C C . TRP A 1 12 ? -3.071 5.730 1.285 1.00 15.00 483 TRP A C 5
ATOM 3074 O O . TRP A 1 12 ? -4.071 6.223 0.769 1.00 15.00 483 TRP A O 5
ATOM 3095 N N . GLU A 1 13 ? -2.065 5.249 0.592 1.00 15.00 484 GLU A N 5
ATOM 3096 C CA . GLU A 1 13 ? -2.015 5.349 -0.854 1.00 15.00 484 GLU A CA 5
ATOM 3097 C C . GLU A 1 13 ? -2.318 3.995 -1.488 1.00 15.00 484 GLU A C 5
ATOM 3098 O O . GLU A 1 13 ? -1.883 2.956 -0.993 1.00 15.00 484 GLU A O 5
ATOM 3110 N N . MET A 1 14 ? -3.046 4.017 -2.591 1.00 15.00 485 MET A N 5
ATOM 3111 C CA . MET A 1 14 ? -3.429 2.794 -3.286 1.00 15.00 485 MET A CA 5
ATOM 3112 C C . MET A 1 14 ? -2.615 2.652 -4.552 1.00 15.00 485 MET A C 5
ATOM 3113 O O . MET A 1 14 ? -2.795 3.407 -5.509 1.00 15.00 485 MET A O 5
ATOM 3127 N N . ARG A 1 15 ? -1.720 1.688 -4.554 1.00 15.00 486 ARG A N 5
ATOM 3128 C CA . ARG A 1 15 ? -0.790 1.524 -5.664 1.00 15.00 486 ARG A CA 5
ATOM 3129 C C . ARG A 1 15 ? -0.611 0.059 -6.018 1.00 15.00 486 ARG A C 5
ATOM 3130 O O . ARG A 1 15 ? -0.661 -0.813 -5.151 1.00 15.00 486 ARG A O 5
ATOM 3151 N N . ILE A 1 16 ? -0.383 -0.200 -7.294 1.00 15.00 487 ILE A N 5
ATOM 3152 C CA . ILE A 1 16 ? -0.152 -1.552 -7.770 1.00 15.00 487 ILE A CA 5
ATOM 3153 C C . ILE A 1 16 ? 1.337 -1.802 -7.966 1.00 15.00 487 ILE A C 5
ATOM 3154 O O . ILE A 1 16 ? 2.102 -0.875 -8.237 1.00 15.00 487 ILE A O 5
ATOM 3170 N N . ALA A 1 17 ? 1.741 -3.046 -7.793 1.00 15.00 488 ALA A N 5
ATOM 3171 C CA . ALA A 1 17 ? 3.108 -3.454 -8.059 1.00 15.00 488 ALA A CA 5
ATOM 3172 C C . ALA A 1 17 ? 3.229 -3.895 -9.511 1.00 15.00 488 ALA A C 5
ATOM 3173 O O . ALA A 1 17 ? 2.251 -4.373 -10.089 1.00 15.00 488 ALA A O 5
ATOM 3180 N N . PRO A 1 18 ? 4.417 -3.729 -10.123 1.00 15.00 489 PRO A N 5
ATOM 3181 C CA . PRO A 1 18 ? 4.644 -4.012 -11.555 1.00 15.00 489 PRO A CA 5
ATOM 3182 C C . PRO A 1 18 ? 4.331 -5.455 -11.978 1.00 15.00 489 PRO A C 5
ATOM 3183 O O . PRO A 1 18 ? 4.436 -5.790 -13.156 1.00 15.00 489 PRO A O 5
ATOM 3194 N N . ASN A 1 19 ? 3.966 -6.307 -11.030 1.00 15.00 490 ASN A N 5
ATOM 3195 C CA . ASN A 1 19 ? 3.591 -7.681 -11.349 1.00 15.00 490 ASN A CA 5
ATOM 3196 C C . ASN A 1 19 ? 2.073 -7.868 -11.248 1.00 15.00 490 ASN A C 5
ATOM 3197 O O . ASN A 1 19 ? 1.541 -8.912 -11.621 1.00 15.00 490 ASN A O 5
ATOM 3208 N N . GLY A 1 20 ? 1.382 -6.851 -10.742 1.00 15.00 491 GLY A N 5
ATOM 3209 C CA . GLY A 1 20 ? -0.071 -6.882 -10.711 1.00 15.00 491 GLY A CA 5
ATOM 3210 C C . GLY A 1 20 ? -0.661 -7.165 -9.340 1.00 15.00 491 GLY A C 5
ATOM 3211 O O . GLY A 1 20 ? -1.709 -7.797 -9.235 1.00 15.00 491 GLY A O 5
ATOM 3215 N N . ARG A 1 21 ? 0.001 -6.709 -8.286 1.00 15.00 492 ARG A N 5
ATOM 3216 C CA . ARG A 1 21 ? -0.567 -6.805 -6.942 1.00 15.00 492 ARG A CA 5
ATOM 3217 C C . ARG A 1 21 ? -0.798 -5.413 -6.361 1.00 15.00 492 ARG A C 5
ATOM 3218 O O . ARG A 1 21 ? 0.126 -4.609 -6.279 1.00 15.00 492 ARG A O 5
ATOM 3239 N N . PRO A 1 22 ? -2.040 -5.116 -5.953 1.00 15.00 493 PRO A N 5
ATOM 3240 C CA . PRO A 1 22 ? -2.400 -3.822 -5.382 1.00 15.00 493 PRO A CA 5
ATOM 3241 C C . PRO A 1 22 ? -2.233 -3.788 -3.864 1.00 15.00 493 PRO A C 5
ATOM 3242 O O . PRO A 1 22 ? -2.758 -4.643 -3.154 1.00 15.00 493 PRO A O 5
ATOM 3253 N N . PHE A 1 23 ? -1.504 -2.799 -3.370 1.00 15.00 494 PHE A N 5
ATOM 3254 C CA . PHE A 1 23 ? -1.280 -2.676 -1.943 1.00 15.00 494 PHE A CA 5
ATOM 3255 C C . PHE A 1 23 ? -1.545 -1.253 -1.450 1.00 15.00 494 PHE A C 5
ATOM 3256 O O . PHE A 1 23 ? -1.315 -0.270 -2.161 1.00 15.00 494 PHE A O 5
ATOM 3273 N N . PHE A 1 24 ? -2.052 -1.166 -0.231 1.00 15.00 495 PHE A N 5
ATOM 3274 C CA . PHE A 1 24 ? -2.245 0.099 0.454 1.00 15.00 495 PHE A CA 5
ATOM 3275 C C . PHE A 1 24 ? -0.994 0.442 1.247 1.00 15.00 495 PHE A C 5
ATOM 3276 O O . PHE A 1 24 ? -0.559 -0.333 2.100 1.00 15.00 495 PHE A O 5
ATOM 3293 N N . ILE A 1 25 ? -0.410 1.589 0.951 1.00 15.00 496 ILE A N 5
ATOM 3294 C CA . ILE A 1 25 ? 0.778 2.047 1.656 1.00 15.00 496 ILE A CA 5
ATOM 3295 C C . ILE A 1 25 ? 0.417 3.162 2.603 1.00 15.00 496 ILE A C 5
ATOM 3296 O O . ILE A 1 25 ? 0.017 4.238 2.160 1.00 15.00 496 ILE A O 5
ATOM 3312 N N . ASP A 1 26 ? 0.554 2.942 3.897 1.00 15.00 497 ASP A N 5
ATOM 3313 C CA . ASP A 1 26 ? 0.423 4.050 4.810 1.00 15.00 497 ASP A CA 5
ATOM 3314 C C . ASP A 1 26 ? 1.774 4.680 5.010 1.00 15.00 497 ASP A C 5
ATOM 3315 O O . ASP A 1 26 ? 2.750 4.048 5.422 1.00 15.00 497 ASP A O 5
ATOM 3324 N N . HIS A 1 27 ? 1.816 5.926 4.653 1.00 15.00 498 HIS A N 5
ATOM 3325 C CA . HIS A 1 27 ? 3.060 6.659 4.569 1.00 15.00 498 HIS A CA 5
ATOM 3326 C C . HIS A 1 27 ? 3.536 7.145 5.928 1.00 15.00 498 HIS A C 5
ATOM 3327 O O . HIS A 1 27 ? 4.661 7.620 6.058 1.00 15.00 498 HIS A O 5
ATOM 3342 N N . ASN A 1 28 ? 2.685 7.028 6.943 1.00 15.00 499 ASN A N 5
ATOM 3343 C CA . ASN A 1 28 ? 3.038 7.543 8.253 1.00 15.00 499 ASN A CA 5
ATOM 3344 C C . ASN A 1 28 ? 3.948 6.565 8.969 1.00 15.00 499 ASN A C 5
ATOM 3345 O O . ASN A 1 28 ? 5.006 6.937 9.476 1.00 15.00 499 ASN A O 5
ATOM 3356 N N . THR A 1 29 ? 3.522 5.311 9.011 1.00 15.00 500 THR A N 5
ATOM 3357 C CA . THR A 1 29 ? 4.343 4.236 9.540 1.00 15.00 500 THR A CA 5
ATOM 3358 C C . THR A 1 29 ? 5.357 3.737 8.515 1.00 15.00 500 THR A C 5
ATOM 3359 O O . THR A 1 29 ? 6.314 3.043 8.868 1.00 15.00 500 THR A O 5
ATOM 3370 N N . LYS A 1 30 ? 5.116 4.080 7.241 1.00 15.00 501 LYS A N 5
ATOM 3371 C CA . LYS A 1 30 ? 5.919 3.585 6.114 1.00 15.00 501 LYS A CA 5
ATOM 3372 C C . LYS A 1 30 ? 5.679 2.087 5.932 1.00 15.00 501 LYS A C 5
ATOM 3373 O O . LYS A 1 30 ? 6.604 1.326 5.661 1.00 15.00 501 LYS A O 5
ATOM 3392 N N . THR A 1 31 ? 4.419 1.677 6.051 1.00 15.00 502 THR A N 5
ATOM 3393 C CA . THR A 1 31 ? 4.067 0.261 6.038 1.00 15.00 502 THR A CA 5
ATOM 3394 C C . THR A 1 31 ? 3.065 -0.059 4.923 1.00 15.00 502 THR A C 5
ATOM 3395 O O . THR A 1 31 ? 2.195 0.752 4.599 1.00 15.00 502 THR A O 5
ATOM 3406 N N . THR A 1 32 ? 3.209 -1.237 4.331 1.00 15.00 503 THR A N 5
ATOM 3407 C CA . THR A 1 32 ? 2.290 -1.712 3.311 1.00 15.00 503 THR A CA 5
ATOM 3408 C C . THR A 1 32 ? 1.324 -2.747 3.894 1.00 15.00 503 THR A C 5
ATOM 3409 O O . THR A 1 32 ? 1.663 -3.464 4.836 1.00 15.00 503 THR A O 5
ATOM 3420 N N . THR A 1 33 ? 0.117 -2.807 3.347 1.00 15.00 504 THR A N 5
ATOM 3421 C CA . THR A 1 33 ? -0.872 -3.780 3.784 1.00 15.00 504 THR A CA 5
ATOM 3422 C C . THR A 1 33 ? -1.780 -4.158 2.609 1.00 15.00 504 THR A C 5
ATOM 3423 O O . THR A 1 33 ? -1.982 -3.355 1.691 1.00 15.00 504 THR A O 5
ATOM 3434 N N . TRP A 1 34 ? -2.290 -5.385 2.618 1.00 15.00 505 TRP A N 5
ATOM 3435 C CA . TRP A 1 34 ? -3.111 -5.878 1.514 1.00 15.00 505 TRP A CA 5
ATOM 3436 C C . TRP A 1 34 ? -4.590 -5.555 1.710 1.00 15.00 505 TRP A C 5
ATOM 3437 O O . TRP A 1 34 ? -5.308 -5.277 0.749 1.00 15.00 505 TRP A O 5
ATOM 3458 N N . GLU A 1 35 ? -5.046 -5.627 2.951 1.00 15.00 506 GLU A N 5
ATOM 3459 C CA . GLU A 1 35 ? -6.465 -5.503 3.254 1.00 15.00 506 GLU A CA 5
ATOM 3460 C C . GLU A 1 35 ? -6.901 -4.063 3.344 1.00 15.00 506 GLU A C 5
ATOM 3461 O O . GLU A 1 35 ? -6.199 -3.206 3.881 1.00 15.00 506 GLU A O 5
ATOM 3473 N N . ASP A 1 36 ? -8.090 -3.821 2.818 1.00 15.00 507 ASP A N 5
ATOM 3474 C CA . ASP A 1 36 ? -8.647 -2.493 2.783 1.00 15.00 507 ASP A CA 5
ATOM 3475 C C . ASP A 1 36 ? -9.082 -2.056 4.181 1.00 15.00 507 ASP A C 5
ATOM 3476 O O . ASP A 1 36 ? -9.872 -2.735 4.842 1.00 15.00 507 ASP A O 5
ATOM 3485 N N . PRO A 1 37 ? -8.558 -0.913 4.650 1.00 15.00 508 PRO A N 5
ATOM 3486 C CA . PRO A 1 37 ? -8.786 -0.433 6.012 1.00 15.00 508 PRO A CA 5
ATOM 3487 C C . PRO A 1 37 ? -10.098 0.333 6.185 1.00 15.00 508 PRO A C 5
ATOM 3488 O O . PRO A 1 37 ? -10.502 0.625 7.311 1.00 15.00 508 PRO A O 5
ATOM 3499 N N . ARG A 1 38 ? -10.747 0.674 5.077 1.00 15.00 509 ARG A N 5
ATOM 3500 C CA . ARG A 1 38 ? -11.985 1.446 5.118 1.00 15.00 509 ARG A CA 5
ATOM 3501 C C . ARG A 1 38 ? -12.596 1.543 3.724 1.00 15.00 509 ARG A C 5
ATOM 3502 O O . ARG A 1 38 ? -13.444 0.690 3.390 1.00 15.00 509 ARG A O 5
ATOM 3523 N N . ARG B 2 1 ? -0.994 -17.839 3.042 1.00 15.00 925 ARG B N 5
ATOM 3524 C CA . ARG B 2 1 ? -0.673 -16.426 3.344 1.00 15.00 925 ARG B CA 5
ATOM 3525 C C . ARG B 2 1 ? -0.147 -15.715 2.101 1.00 15.00 925 ARG B C 5
ATOM 3526 O O . ARG B 2 1 ? 0.800 -16.182 1.464 1.00 15.00 925 ARG B O 5
ATOM 3549 N N . LEU B 2 2 ? -0.751 -14.583 1.769 1.00 15.00 926 LEU B N 5
ATOM 3550 C CA . LEU B 2 2 ? -0.300 -13.776 0.644 1.00 15.00 926 LEU B CA 5
ATOM 3551 C C . LEU B 2 2 ? 0.978 -13.044 1.035 1.00 15.00 926 LEU B C 5
ATOM 3552 O O . LEU B 2 2 ? 1.009 -12.335 2.040 1.00 15.00 926 LEU B O 5
ATOM 3568 N N . ASP B 2 3 ? 2.029 -13.219 0.244 1.00 15.00 927 ASP B N 5
ATOM 3569 C CA . ASP B 2 3 ? 3.337 -12.677 0.590 1.00 15.00 927 ASP B CA 5
ATOM 3570 C C . ASP B 2 3 ? 3.344 -11.161 0.488 1.00 15.00 927 ASP B C 5
ATOM 3571 O O . ASP B 2 3 ? 3.103 -10.596 -0.579 1.00 15.00 927 ASP B O 5
ATOM 3580 N N . LEU B 2 4 ? 3.625 -10.509 1.601 1.00 15.00 928 LEU B N 5
ATOM 3581 C CA . LEU B 2 4 ? 3.741 -9.062 1.634 1.00 15.00 928 LEU B CA 5
ATOM 3582 C C . LEU B 2 4 ? 5.204 -8.663 1.516 1.00 15.00 928 LEU B C 5
ATOM 3583 O O . LEU B 2 4 ? 6.023 -9.052 2.349 1.00 15.00 928 LEU B O 5
ATOM 3599 N N . PRO B 2 5 ? 5.558 -7.900 0.473 1.00 15.00 929 PRO B N 5
ATOM 3600 C CA . PRO B 2 5 ? 6.925 -7.423 0.293 1.00 15.00 929 PRO B CA 5
ATOM 3601 C C . PRO B 2 5 ? 7.265 -6.299 1.267 1.00 15.00 929 PRO B C 5
ATOM 3602 O O . PRO B 2 5 ? 6.504 -5.335 1.397 1.00 15.00 929 PRO B O 5
ATOM 3613 N N . PRO B 2 6 ? 8.402 -6.421 1.979 1.00 15.00 930 PRO B N 5
ATOM 3614 C CA . PRO B 2 6 ? 8.901 -5.362 2.859 1.00 15.00 930 PRO B CA 5
ATOM 3615 C C . PRO B 2 6 ? 8.965 -4.036 2.117 1.00 15.00 930 PRO B C 5
ATOM 3616 O O . PRO B 2 6 ? 9.417 -3.990 0.968 1.00 15.00 930 PRO B O 5
ATOM 3627 N N . TYR B 2 7 ? 8.522 -2.968 2.771 1.00 15.00 931 TYR B N 5
ATOM 3628 C CA . TYR B 2 7 ? 8.312 -1.691 2.101 1.00 15.00 931 TYR B CA 5
ATOM 3629 C C . TYR B 2 7 ? 9.559 -1.221 1.353 1.00 15.00 931 TYR B C 5
ATOM 3630 O O . TYR B 2 7 ? 10.630 -1.014 1.932 1.00 15.00 931 TYR B O 5
ATOM 3648 N N . GLU B 2 8 ? 9.382 -1.081 0.050 1.00 15.00 932 GLU B N 5
ATOM 3649 C CA . GLU B 2 8 ? 10.342 -0.439 -0.829 1.00 15.00 932 GLU B CA 5
ATOM 3650 C C . GLU B 2 8 ? 9.741 0.878 -1.263 1.00 15.00 932 GLU B C 5
ATOM 3651 O O . GLU B 2 8 ? 8.514 1.008 -1.274 1.00 15.00 932 GLU B O 5
ATOM 3663 N N . THR B 2 9 ? 10.541 1.848 -1.654 1.00 15.00 933 THR B N 5
ATOM 3664 C CA . THR B 2 9 ? 9.940 3.060 -2.147 1.00 15.00 933 THR B CA 5
ATOM 3665 C C . THR B 2 9 ? 9.603 2.915 -3.623 1.00 15.00 933 THR B C 5
ATOM 3666 O O . THR B 2 9 ? 10.462 2.675 -4.471 1.00 15.00 933 THR B O 5
ATOM 3677 N N . PHE B 2 10 ? 8.326 3.052 -3.881 1.00 15.00 934 PHE B N 5
ATOM 3678 C CA . PHE B 2 10 ? 7.755 3.088 -5.207 1.00 15.00 934 PHE B CA 5
ATOM 3679 C C . PHE B 2 10 ? 7.628 4.555 -5.602 1.00 15.00 934 PHE B C 5
ATOM 3680 O O . PHE B 2 10 ? 8.043 5.425 -4.835 1.00 15.00 934 PHE B O 5
ATOM 3697 N N . GLU B 2 11 ? 7.096 4.827 -6.785 1.00 15.00 935 GLU B N 5
ATOM 3698 C CA . GLU B 2 11 ? 6.991 6.192 -7.294 1.00 15.00 935 GLU B CA 5
ATOM 3699 C C . GLU B 2 11 ? 6.406 7.136 -6.235 1.00 15.00 935 GLU B C 5
ATOM 3700 O O . GLU B 2 11 ? 5.300 6.936 -5.730 1.00 15.00 935 GLU B O 5
ATOM 3712 N N . ASP B 2 12 ? 7.188 8.160 -5.911 1.00 15.00 936 ASP B N 5
ATOM 3713 C CA . ASP B 2 12 ? 6.914 9.038 -4.776 1.00 15.00 936 ASP B CA 5
ATOM 3714 C C . ASP B 2 12 ? 5.557 9.722 -4.884 1.00 15.00 936 ASP B C 5
ATOM 3715 O O . ASP B 2 12 ? 5.165 10.200 -5.953 1.00 15.00 936 ASP B O 5
ATOM 3724 N N . LEU B 2 13 ? 4.867 9.787 -3.750 1.00 15.00 937 LEU B N 5
ATOM 3725 C CA . LEU B 2 13 ? 3.544 10.392 -3.663 1.00 15.00 937 LEU B CA 5
ATOM 3726 C C . LEU B 2 13 ? 3.625 11.877 -4.015 1.00 15.00 937 LEU B C 5
ATOM 3727 O O . LEU B 2 13 ? 3.182 12.303 -5.080 1.00 15.00 937 LEU B O 5
ATOM 3746 N N . PHE A 1 7 ? -11.223 10.362 -1.441 1.00 15.00 478 PHE A N 6
ATOM 3747 C CA . PHE A 1 7 ? -11.924 9.112 -1.074 1.00 15.00 478 PHE A CA 6
ATOM 3748 C C . PHE A 1 7 ? -11.011 8.196 -0.264 1.00 15.00 478 PHE A C 6
ATOM 3749 O O . PHE A 1 7 ? -11.474 7.419 0.575 1.00 15.00 478 PHE A O 6
ATOM 3766 N N . LEU A 1 8 ? -9.718 8.283 -0.531 1.00 15.00 479 LEU A N 6
ATOM 3767 C CA . LEU A 1 8 ? -8.728 7.464 0.148 1.00 15.00 479 LEU A CA 6
ATOM 3768 C C . LEU A 1 8 ? -7.869 8.346 1.054 1.00 15.00 479 LEU A C 6
ATOM 3769 O O . LEU A 1 8 ? -7.419 9.411 0.624 1.00 15.00 479 LEU A O 6
ATOM 3785 N N . PRO A 1 9 ? -7.648 7.926 2.321 1.00 15.00 480 PRO A N 6
ATOM 3786 C CA . PRO A 1 9 ? -6.799 8.665 3.267 1.00 15.00 480 PRO A CA 6
ATOM 3787 C C . PRO A 1 9 ? -5.449 9.040 2.655 1.00 15.00 480 PRO A C 6
ATOM 3788 O O . PRO A 1 9 ? -4.806 8.211 2.017 1.00 15.00 480 PRO A O 6
ATOM 3799 N N . PRO A 1 10 ? -4.995 10.287 2.875 1.00 15.00 481 PRO A N 6
ATOM 3800 C CA . PRO A 1 10 ? -3.814 10.850 2.198 1.00 15.00 481 PRO A CA 6
ATOM 3801 C C . PRO A 1 10 ? -2.530 10.045 2.397 1.00 15.00 481 PRO A C 6
ATOM 3802 O O . PRO A 1 10 ? -1.584 10.180 1.619 1.00 15.00 481 PRO A O 6
ATOM 3813 N N . GLY A 1 11 ? -2.475 9.236 3.446 1.00 15.00 482 GLY A N 6
ATOM 3814 C CA . GLY A 1 11 ? -1.291 8.431 3.678 1.00 15.00 482 GLY A CA 6
ATOM 3815 C C . GLY A 1 11 ? -1.466 7.001 3.240 1.00 15.00 482 GLY A C 6
ATOM 3816 O O . GLY A 1 11 ? -0.493 6.261 3.160 1.00 15.00 482 GLY A O 6
ATOM 3820 N N . TRP A 1 12 ? -2.697 6.609 2.956 1.00 15.00 483 TRP A N 6
ATOM 3821 C CA . TRP A 1 12 ? -2.959 5.278 2.443 1.00 15.00 483 TRP A CA 6
ATOM 3822 C C . TRP A 1 12 ? -2.893 5.315 0.940 1.00 15.00 483 TRP A C 6
ATOM 3823 O O . TRP A 1 12 ? -3.726 5.925 0.283 1.00 15.00 483 TRP A O 6
ATOM 3844 N N . GLU A 1 13 ? -1.874 4.698 0.405 1.00 15.00 484 GLU A N 6
ATOM 3845 C CA . GLU A 1 13 ? -1.657 4.709 -1.016 1.00 15.00 484 GLU A CA 6
ATOM 3846 C C . GLU A 1 13 ? -1.904 3.338 -1.629 1.00 15.00 484 GLU A C 6
ATOM 3847 O O . GLU A 1 13 ? -1.344 2.336 -1.186 1.00 15.00 484 GLU A O 6
ATOM 3859 N N . MET A 1 14 ? -2.727 3.312 -2.665 1.00 15.00 485 MET A N 6
ATOM 3860 C CA . MET A 1 14 ? -3.042 2.073 -3.376 1.00 15.00 485 MET A CA 6
ATOM 3861 C C . MET A 1 14 ? -2.098 1.909 -4.555 1.00 15.00 485 MET A C 6
ATOM 3862 O O . MET A 1 14 ? -2.211 2.614 -5.556 1.00 15.00 485 MET A O 6
ATOM 3876 N N . ARG A 1 15 ? -1.151 0.997 -4.421 1.00 15.00 486 ARG A N 6
ATOM 3877 C CA . ARG A 1 15 ? -0.096 0.852 -5.415 1.00 15.00 486 ARG A CA 6
ATOM 3878 C C . ARG A 1 15 ? -0.217 -0.463 -6.164 1.00 15.00 486 ARG A C 6
ATOM 3879 O O . ARG A 1 15 ? -0.450 -1.508 -5.563 1.00 15.00 486 ARG A O 6
ATOM 3900 N N . ILE A 1 16 ? -0.017 -0.410 -7.474 1.00 15.00 487 ILE A N 6
ATOM 3901 C CA . ILE A 1 16 ? -0.208 -1.583 -8.318 1.00 15.00 487 ILE A CA 6
ATOM 3902 C C . ILE A 1 16 ? 1.114 -2.292 -8.602 1.00 15.00 487 ILE A C 6
ATOM 3903 O O . ILE A 1 16 ? 2.051 -1.694 -9.126 1.00 15.00 487 ILE A O 6
ATOM 3919 N N . ALA A 1 17 ? 1.189 -3.563 -8.236 1.00 15.00 488 ALA A N 6
ATOM 3920 C CA . ALA A 1 17 ? 2.304 -4.404 -8.640 1.00 15.00 488 ALA A CA 6
ATOM 3921 C C . ALA A 1 17 ? 1.933 -5.130 -9.934 1.00 15.00 488 ALA A C 6
ATOM 3922 O O . ALA A 1 17 ? 0.758 -5.420 -10.154 1.00 15.00 488 ALA A O 6
ATOM 3929 N N . PRO A 1 18 ? 2.918 -5.430 -10.804 1.00 15.00 489 PRO A N 6
ATOM 3930 C CA . PRO A 1 18 ? 2.673 -6.033 -12.129 1.00 15.00 489 PRO A CA 6
ATOM 3931 C C . PRO A 1 18 ? 1.922 -7.370 -12.083 1.00 15.00 489 PRO A C 6
ATOM 3932 O O . PRO A 1 18 ? 1.467 -7.870 -13.112 1.00 15.00 489 PRO A O 6
ATOM 3943 N N . ASN A 1 19 ? 1.814 -7.954 -10.897 1.00 15.00 490 ASN A N 6
ATOM 3944 C CA . ASN A 1 19 ? 1.030 -9.175 -10.700 1.00 15.00 490 ASN A CA 6
ATOM 3945 C C . ASN A 1 19 ? -0.468 -8.853 -10.711 1.00 15.00 490 ASN A C 6
ATOM 3946 O O . ASN A 1 19 ? -1.313 -9.746 -10.724 1.00 15.00 490 ASN A O 6
ATOM 3957 N N . GLY A 1 20 ? -0.786 -7.569 -10.716 1.00 15.00 491 GLY A N 6
ATOM 3958 C CA . GLY A 1 20 ? -2.169 -7.145 -10.649 1.00 15.00 491 GLY A CA 6
ATOM 3959 C C . GLY A 1 20 ? -2.637 -7.046 -9.219 1.00 15.00 491 GLY A C 6
ATOM 3960 O O . GLY A 1 20 ? -3.837 -7.017 -8.939 1.00 15.00 491 GLY A O 6
ATOM 3964 N N . ARG A 1 21 ? -1.677 -6.999 -8.312 1.00 15.00 492 ARG A N 6
ATOM 3965 C CA . ARG A 1 21 ? -1.965 -6.892 -6.895 1.00 15.00 492 ARG A CA 6
ATOM 3966 C C . ARG A 1 21 ? -1.758 -5.459 -6.417 1.00 15.00 492 ARG A C 6
ATOM 3967 O O . ARG A 1 21 ? -0.642 -4.938 -6.470 1.00 15.00 492 ARG A O 6
ATOM 3988 N N . PRO A 1 22 ? -2.830 -4.787 -5.976 1.00 15.00 493 PRO A N 6
ATOM 3989 C CA . PRO A 1 22 ? -2.731 -3.465 -5.385 1.00 15.00 493 PRO A CA 6
ATOM 3990 C C . PRO A 1 22 ? -2.530 -3.539 -3.878 1.00 15.00 493 PRO A C 6
ATOM 3991 O O . PRO A 1 22 ? -3.374 -4.064 -3.151 1.00 15.00 493 PRO A O 6
ATOM 4002 N N . PHE A 1 23 ? -1.397 -3.034 -3.419 1.00 15.00 494 PHE A N 6
ATOM 4003 C CA . PHE A 1 23 ? -1.075 -3.066 -2.004 1.00 15.00 494 PHE A CA 6
ATOM 4004 C C . PHE A 1 23 ? -1.236 -1.684 -1.379 1.00 15.00 494 PHE A C 6
ATOM 4005 O O . PHE A 1 23 ? -0.891 -0.669 -1.991 1.00 15.00 494 PHE A O 6
ATOM 4022 N N . PHE A 1 24 ? -1.760 -1.652 -0.158 1.00 15.00 495 PHE A N 6
ATOM 4023 C CA . PHE A 1 24 ? -1.981 -0.395 0.536 1.00 15.00 495 PHE A CA 6
ATOM 4024 C C . PHE A 1 24 ? -0.765 -0.034 1.362 1.00 15.00 495 PHE A C 6
ATOM 4025 O O . PHE A 1 24 ? -0.341 -0.782 2.247 1.00 15.00 495 PHE A O 6
ATOM 4042 N N . ILE A 1 25 ? -0.193 1.100 1.046 1.00 15.00 496 ILE A N 6
ATOM 4043 C CA . ILE A 1 25 ? 0.940 1.607 1.784 1.00 15.00 496 ILE A CA 6
ATOM 4044 C C . ILE A 1 25 ? 0.501 2.740 2.665 1.00 15.00 496 ILE A C 6
ATOM 4045 O O . ILE A 1 25 ? 0.105 3.789 2.159 1.00 15.00 496 ILE A O 6
ATOM 4061 N N . ASP A 1 26 ? 0.553 2.550 3.966 1.00 15.00 497 ASP A N 6
ATOM 4062 C CA . ASP A 1 26 ? 0.307 3.667 4.836 1.00 15.00 497 ASP A CA 6
ATOM 4063 C C . ASP A 1 26 ? 1.611 4.351 5.113 1.00 15.00 497 ASP A C 6
ATOM 4064 O O . ASP A 1 26 ? 2.588 3.769 5.599 1.00 15.00 497 ASP A O 6
ATOM 4073 N N . HIS A 1 27 ? 1.619 5.584 4.725 1.00 15.00 498 HIS A N 6
ATOM 4074 C CA . HIS A 1 27 ? 2.821 6.377 4.736 1.00 15.00 498 HIS A CA 6
ATOM 4075 C C . HIS A 1 27 ? 3.135 6.925 6.121 1.00 15.00 498 HIS A C 6
ATOM 4076 O O . HIS A 1 27 ? 4.212 7.473 6.338 1.00 15.00 498 HIS A O 6
ATOM 4091 N N . ASN A 1 28 ? 2.197 6.791 7.060 1.00 15.00 499 ASN A N 6
ATOM 4092 C CA . ASN A 1 28 ? 2.410 7.334 8.392 1.00 15.00 499 ASN A CA 6
ATOM 4093 C C . ASN A 1 28 ? 3.273 6.401 9.212 1.00 15.00 499 ASN A C 6
ATOM 4094 O O . ASN A 1 28 ? 4.251 6.814 9.833 1.00 15.00 499 ASN A O 6
ATOM 4105 N N . THR A 1 29 ? 2.875 5.142 9.234 1.00 15.00 500 THR A N 6
ATOM 4106 C CA . THR A 1 29 ? 3.630 4.115 9.922 1.00 15.00 500 THR A CA 6
ATOM 4107 C C . THR A 1 29 ? 4.802 3.616 9.082 1.00 15.00 500 THR A C 6
ATOM 4108 O O . THR A 1 29 ? 5.740 3.019 9.617 1.00 15.00 500 THR A O 6
ATOM 4119 N N . LYS A 1 30 ? 4.719 3.852 7.763 1.00 15.00 501 LYS A N 6
ATOM 4120 C CA . LYS A 1 30 ? 5.731 3.395 6.805 1.00 15.00 501 LYS A CA 6
ATOM 4121 C C . LYS A 1 30 ? 5.626 1.875 6.624 1.00 15.00 501 LYS A C 6
ATOM 4122 O O . LYS A 1 30 ? 6.593 1.204 6.260 1.00 15.00 501 LYS A O 6
ATOM 4141 N N . THR A 1 31 ? 4.424 1.344 6.816 1.00 15.00 502 THR A N 6
ATOM 4142 C CA . THR A 1 31 ? 4.233 -0.100 6.805 1.00 15.00 502 THR A CA 6
ATOM 4143 C C . THR A 1 31 ? 3.471 -0.581 5.570 1.00 15.00 502 THR A C 6
ATOM 4144 O O . THR A 1 31 ? 2.641 0.139 5.005 1.00 15.00 502 THR A O 6
ATOM 4155 N N . THR A 1 32 ? 3.779 -1.808 5.163 1.00 15.00 503 THR A N 6
ATOM 4156 C CA . THR A 1 32 ? 3.176 -2.434 3.996 1.00 15.00 503 THR A CA 6
ATOM 4157 C C . THR A 1 32 ? 1.957 -3.272 4.396 1.00 15.00 503 THR A C 6
ATOM 4158 O O . THR A 1 32 ? 2.083 -4.226 5.167 1.00 15.00 503 THR A O 6
ATOM 4169 N N . THR A 1 33 ? 0.779 -2.930 3.879 1.00 15.00 504 THR A N 6
ATOM 4170 C CA . THR A 1 33 ? -0.437 -3.651 4.244 1.00 15.00 504 THR A CA 6
ATOM 4171 C C . THR A 1 33 ? -1.193 -4.170 3.018 1.00 15.00 504 THR A C 6
ATOM 4172 O O . THR A 1 33 ? -1.215 -3.529 1.969 1.00 15.00 504 THR A O 6
ATOM 4183 N N . TRP A 1 34 ? -1.788 -5.350 3.156 1.00 15.00 505 TRP A N 6
ATOM 4184 C CA . TRP A 1 34 ? -2.760 -5.838 2.179 1.00 15.00 505 TRP A CA 6
ATOM 4185 C C . TRP A 1 34 ? -4.166 -5.504 2.665 1.00 15.00 505 TRP A C 6
ATOM 4186 O O . TRP A 1 34 ? -5.154 -5.679 1.949 1.00 15.00 505 TRP A O 6
ATOM 4207 N N . GLU A 1 35 ? -4.237 -5.036 3.903 1.00 15.00 506 GLU A N 6
ATOM 4208 C CA . GLU A 1 35 ? -5.505 -4.838 4.585 1.00 15.00 506 GLU A CA 6
ATOM 4209 C C . GLU A 1 35 ? -6.153 -3.554 4.164 1.00 15.00 506 GLU A C 6
ATOM 4210 O O . GLU A 1 35 ? -5.538 -2.489 4.184 1.00 15.00 506 GLU A O 6
ATOM 4222 N N . ASP A 1 36 ? -7.413 -3.660 3.796 1.00 15.00 507 ASP A N 6
ATOM 4223 C CA . ASP A 1 36 ? -8.135 -2.502 3.375 1.00 15.00 507 ASP A CA 6
ATOM 4224 C C . ASP A 1 36 ? -8.708 -1.791 4.594 1.00 15.00 507 ASP A C 6
ATOM 4225 O O . ASP A 1 36 ? -9.358 -2.411 5.441 1.00 15.00 507 ASP A O 6
ATOM 4234 N N . PRO A 1 37 ? -8.476 -0.478 4.702 1.00 15.00 508 PRO A N 6
ATOM 4235 C CA . PRO A 1 37 ? -8.866 0.309 5.877 1.00 15.00 508 PRO A CA 6
ATOM 4236 C C . PRO A 1 37 ? -10.357 0.653 5.903 1.00 15.00 508 PRO A C 6
ATOM 4237 O O . PRO A 1 37 ? -10.768 1.595 6.584 1.00 15.00 508 PRO A O 6
ATOM 4248 N N . ARG A 1 38 ? -11.155 -0.149 5.197 1.00 15.00 509 ARG A N 6
ATOM 4249 C CA . ARG A 1 38 ? -12.606 0.033 5.121 1.00 15.00 509 ARG A CA 6
ATOM 4250 C C . ARG A 1 38 ? -12.963 1.343 4.425 1.00 15.00 509 ARG A C 6
ATOM 4251 O O . ARG A 1 38 ? -13.091 1.332 3.183 1.00 15.00 509 ARG A O 6
ATOM 4272 N N . ARG B 2 1 ? -1.440 -16.564 1.276 1.00 15.00 925 ARG B N 6
ATOM 4273 C CA . ARG B 2 1 ? -1.113 -15.201 0.808 1.00 15.00 925 ARG B CA 6
ATOM 4274 C C . ARG B 2 1 ? 0.376 -14.919 0.964 1.00 15.00 925 ARG B C 6
ATOM 4275 O O . ARG B 2 1 ? 0.954 -15.151 2.026 1.00 15.00 925 ARG B O 6
ATOM 4298 N N . LEU B 2 2 ? 0.984 -14.407 -0.097 1.00 15.00 926 LEU B N 6
ATOM 4299 C CA . LEU B 2 2 ? 2.376 -13.987 -0.064 1.00 15.00 926 LEU B CA 6
ATOM 4300 C C . LEU B 2 2 ? 2.486 -12.650 0.676 1.00 15.00 926 LEU B C 6
ATOM 4301 O O . LEU B 2 2 ? 1.840 -11.667 0.302 1.00 15.00 926 LEU B O 6
ATOM 4317 N N . ASP B 2 3 ? 3.288 -12.629 1.740 1.00 15.00 927 ASP B N 6
ATOM 4318 C CA . ASP B 2 3 ? 3.461 -11.428 2.555 1.00 15.00 927 ASP B CA 6
ATOM 4319 C C . ASP B 2 3 ? 4.087 -10.318 1.722 1.00 15.00 927 ASP B C 6
ATOM 4320 O O . ASP B 2 3 ? 5.100 -10.535 1.059 1.00 15.00 927 ASP B O 6
ATOM 4329 N N . LEU B 2 4 ? 3.474 -9.138 1.771 1.00 15.00 928 LEU B N 6
ATOM 4330 C CA . LEU B 2 4 ? 3.875 -7.998 0.944 1.00 15.00 928 LEU B CA 6
ATOM 4331 C C . LEU B 2 4 ? 5.382 -7.741 1.048 1.00 15.00 928 LEU B C 6
ATOM 4332 O O . LEU B 2 4 ? 5.918 -7.634 2.151 1.00 15.00 928 LEU B O 6
ATOM 4348 N N . PRO B 2 5 ? 6.074 -7.621 -0.106 1.00 15.00 929 PRO B N 6
ATOM 4349 C CA . PRO B 2 5 ? 7.540 -7.505 -0.152 1.00 15.00 929 PRO B CA 6
ATOM 4350 C C . PRO B 2 5 ? 8.066 -6.350 0.700 1.00 15.00 929 PRO B C 6
ATOM 4351 O O . PRO B 2 5 ? 7.371 -5.348 0.892 1.00 15.00 929 PRO B O 6
ATOM 4362 N N . PRO B 2 6 ? 9.307 -6.481 1.209 1.00 15.00 930 PRO B N 6
ATOM 4363 C CA . PRO B 2 6 ? 9.963 -5.434 1.997 1.00 15.00 930 PRO B CA 6
ATOM 4364 C C . PRO B 2 6 ? 9.868 -4.084 1.302 1.00 15.00 930 PRO B C 6
ATOM 4365 O O . PRO B 2 6 ? 10.187 -3.966 0.117 1.00 15.00 930 PRO B O 6
ATOM 4376 N N . TYR B 2 7 ? 9.421 -3.075 2.038 1.00 15.00 931 TYR B N 6
ATOM 4377 C CA . TYR B 2 7 ? 9.101 -1.786 1.446 1.00 15.00 931 TYR B CA 6
ATOM 4378 C C . TYR B 2 7 ? 10.320 -1.156 0.778 1.00 15.00 931 TYR B C 6
ATOM 4379 O O . TYR B 2 7 ? 11.334 -0.877 1.423 1.00 15.00 931 TYR B O 6
ATOM 4397 N N . GLU B 2 8 ? 10.190 -0.931 -0.518 1.00 15.00 932 GLU B N 6
ATOM 4398 C CA . GLU B 2 8 ? 11.119 -0.115 -1.278 1.00 15.00 932 GLU B CA 6
ATOM 4399 C C . GLU B 2 8 ? 10.397 1.178 -1.586 1.00 15.00 932 GLU B C 6
ATOM 4400 O O . GLU B 2 8 ? 9.274 1.134 -2.090 1.00 15.00 932 GLU B O 6
ATOM 4412 N N . THR B 2 9 ? 10.986 2.321 -1.289 1.00 15.00 933 THR B N 6
ATOM 4413 C CA . THR B 2 9 ? 10.238 3.542 -1.459 1.00 15.00 933 THR B CA 6
ATOM 4414 C C . THR B 2 9 ? 10.049 3.866 -2.934 1.00 15.00 933 THR B C 6
ATOM 4415 O O . THR B 2 9 ? 10.998 4.044 -3.700 1.00 15.00 933 THR B O 6
ATOM 4426 N N . PHE B 2 10 ? 8.789 3.919 -3.286 1.00 15.00 934 PHE B N 6
ATOM 4427 C CA . PHE B 2 10 ? 8.314 4.326 -4.587 1.00 15.00 934 PHE B CA 6
ATOM 4428 C C . PHE B 2 10 ? 7.927 5.804 -4.471 1.00 15.00 934 PHE B C 6
ATOM 4429 O O . PHE B 2 10 ? 8.118 6.393 -3.406 1.00 15.00 934 PHE B O 6
ATOM 4446 N N . GLU B 2 11 ? 7.426 6.405 -5.545 1.00 15.00 935 GLU B N 6
ATOM 4447 C CA . GLU B 2 11 ? 7.164 7.851 -5.581 1.00 15.00 935 GLU B CA 6
ATOM 4448 C C . GLU B 2 11 ? 6.393 8.335 -4.346 1.00 15.00 935 GLU B C 6
ATOM 4449 O O . GLU B 2 11 ? 5.444 7.699 -3.890 1.00 15.00 935 GLU B O 6
ATOM 4461 N N . ASP B 2 12 ? 6.810 9.486 -3.827 1.00 15.00 936 ASP B N 6
ATOM 4462 C CA . ASP B 2 12 ? 6.240 10.042 -2.605 1.00 15.00 936 ASP B CA 6
ATOM 4463 C C . ASP B 2 12 ? 4.757 10.356 -2.782 1.00 15.00 936 ASP B C 6
ATOM 4464 O O . ASP B 2 12 ? 4.322 10.792 -3.852 1.00 15.00 936 ASP B O 6
ATOM 4473 N N . LEU B 2 13 ? 3.999 10.137 -1.713 1.00 15.00 937 LEU B N 6
ATOM 4474 C CA . LEU B 2 13 ? 2.553 10.318 -1.724 1.00 15.00 937 LEU B CA 6
ATOM 4475 C C . LEU B 2 13 ? 2.171 11.776 -1.989 1.00 15.00 937 LEU B C 6
ATOM 4476 O O . LEU B 2 13 ? 2.705 12.704 -1.377 1.00 15.00 937 LEU B O 6
ATOM 4495 N N . PHE A 1 7 ? -12.912 6.557 1.737 1.00 15.00 478 PHE A N 7
ATOM 4496 C CA . PHE A 1 7 ? -12.026 6.414 0.558 1.00 15.00 478 PHE A CA 7
ATOM 4497 C C . PHE A 1 7 ? -10.599 6.110 1.014 1.00 15.00 478 PHE A C 7
ATOM 4498 O O . PHE A 1 7 ? -10.387 5.242 1.857 1.00 15.00 478 PHE A O 7
ATOM 4515 N N . LEU A 1 8 ? -9.622 6.821 0.462 1.00 15.00 479 LEU A N 7
ATOM 4516 C CA . LEU A 1 8 ? -8.228 6.577 0.782 1.00 15.00 479 LEU A CA 7
ATOM 4517 C C . LEU A 1 8 ? -7.669 7.749 1.582 1.00 15.00 479 LEU A C 7
ATOM 4518 O O . LEU A 1 8 ? -7.611 8.875 1.085 1.00 15.00 479 LEU A O 7
ATOM 4534 N N . PRO A 1 9 ? -7.307 7.499 2.849 1.00 15.00 480 PRO A N 7
ATOM 4535 C CA . PRO A 1 9 ? -6.691 8.507 3.734 1.00 15.00 480 PRO A CA 7
ATOM 4536 C C . PRO A 1 9 ? -5.473 9.194 3.101 1.00 15.00 480 PRO A C 7
ATOM 4537 O O . PRO A 1 9 ? -4.751 8.585 2.318 1.00 15.00 480 PRO A O 7
ATOM 4548 N N . PRO A 1 10 ? -5.195 10.454 3.498 1.00 15.00 481 PRO A N 7
ATOM 4549 C CA . PRO A 1 10 ? -4.155 11.295 2.869 1.00 15.00 481 PRO A CA 7
ATOM 4550 C C . PRO A 1 10 ? -2.721 10.761 3.003 1.00 15.00 481 PRO A C 7
ATOM 4551 O O . PRO A 1 10 ? -1.793 11.317 2.410 1.00 15.00 481 PRO A O 7
ATOM 4562 N N . GLY A 1 11 ? -2.527 9.716 3.797 1.00 15.00 482 GLY A N 7
ATOM 4563 C CA . GLY A 1 11 ? -1.211 9.105 3.892 1.00 15.00 482 GLY A CA 7
ATOM 4564 C C . GLY A 1 11 ? -1.221 7.667 3.456 1.00 15.00 482 GLY A C 7
ATOM 4565 O O . GLY A 1 11 ? -0.177 7.031 3.379 1.00 15.00 482 GLY A O 7
ATOM 4569 N N . TRP A 1 12 ? -2.396 7.149 3.183 1.00 15.00 483 TRP A N 7
ATOM 4570 C CA . TRP A 1 12 ? -2.514 5.811 2.655 1.00 15.00 483 TRP A CA 7
ATOM 4571 C C . TRP A 1 12 ? -2.470 5.889 1.157 1.00 15.00 483 TRP A C 7
ATOM 4572 O O . TRP A 1 12 ? -3.226 6.635 0.549 1.00 15.00 483 TRP A O 7
ATOM 4593 N N . GLU A 1 13 ? -1.569 5.152 0.565 1.00 15.00 484 GLU A N 7
ATOM 4594 C CA . GLU A 1 13 ? -1.439 5.168 -0.864 1.00 15.00 484 GLU A CA 7
ATOM 4595 C C . GLU A 1 13 ? -1.793 3.806 -1.433 1.00 15.00 484 GLU A C 7
ATOM 4596 O O . GLU A 1 13 ? -1.351 2.774 -0.941 1.00 15.00 484 GLU A O 7
ATOM 4608 N N . MET A 1 14 ? -2.571 3.827 -2.484 1.00 15.00 485 MET A N 7
ATOM 4609 C CA . MET A 1 14 ? -3.105 2.614 -3.079 1.00 15.00 485 MET A CA 7
ATOM 4610 C C . MET A 1 14 ? -2.446 2.389 -4.433 1.00 15.00 485 MET A C 7
ATOM 4611 O O . MET A 1 14 ? -2.768 3.060 -5.413 1.00 15.00 485 MET A O 7
ATOM 4625 N N . ARG A 1 15 ? -1.491 1.479 -4.473 1.00 15.00 486 ARG A N 7
ATOM 4626 C CA . ARG A 1 15 ? -0.679 1.262 -5.664 1.00 15.00 486 ARG A CA 7
ATOM 4627 C C . ARG A 1 15 ? -0.617 -0.216 -5.994 1.00 15.00 486 ARG A C 7
ATOM 4628 O O . ARG A 1 15 ? -0.717 -1.047 -5.101 1.00 15.00 486 ARG A O 7
ATOM 4649 N N . ILE A 1 16 ? -0.478 -0.553 -7.264 1.00 15.00 487 ILE A N 7
ATOM 4650 C CA . ILE A 1 16 ? -0.268 -1.942 -7.634 1.00 15.00 487 ILE A CA 7
ATOM 4651 C C . ILE A 1 16 ? 1.195 -2.186 -7.988 1.00 15.00 487 ILE A C 7
ATOM 4652 O O . ILE A 1 16 ? 1.891 -1.280 -8.446 1.00 15.00 487 ILE A O 7
ATOM 4668 N N . ALA A 1 17 ? 1.649 -3.404 -7.751 1.00 15.00 488 ALA A N 7
ATOM 4669 C CA . ALA A 1 17 ? 2.972 -3.827 -8.172 1.00 15.00 488 ALA A CA 7
ATOM 4670 C C . ALA A 1 17 ? 2.833 -4.398 -9.574 1.00 15.00 488 ALA A C 7
ATOM 4671 O O . ALA A 1 17 ? 1.758 -4.856 -9.908 1.00 15.00 488 ALA A O 7
ATOM 4678 N N . PRO A 1 18 ? 3.884 -4.308 -10.415 1.00 15.00 489 PRO A N 7
ATOM 4679 C CA . PRO A 1 18 ? 3.826 -4.548 -11.886 1.00 15.00 489 PRO A CA 7
ATOM 4680 C C . PRO A 1 18 ? 3.020 -5.772 -12.393 1.00 15.00 489 PRO A C 7
ATOM 4681 O O . PRO A 1 18 ? 2.861 -5.930 -13.604 1.00 15.00 489 PRO A O 7
ATOM 4692 N N . ASN A 1 19 ? 2.537 -6.644 -11.515 1.00 15.00 490 ASN A N 7
ATOM 4693 C CA . ASN A 1 19 ? 1.662 -7.740 -11.946 1.00 15.00 490 ASN A CA 7
ATOM 4694 C C . ASN A 1 19 ? 0.192 -7.404 -11.660 1.00 15.00 490 ASN A C 7
ATOM 4695 O O . ASN A 1 19 ? -0.712 -8.162 -12.007 1.00 15.00 490 ASN A O 7
ATOM 4706 N N . GLY A 1 20 ? -0.023 -6.271 -11.007 1.00 15.00 491 GLY A N 7
ATOM 4707 C CA . GLY A 1 20 ? -1.360 -5.786 -10.725 1.00 15.00 491 GLY A CA 7
ATOM 4708 C C . GLY A 1 20 ? -1.853 -6.139 -9.330 1.00 15.00 491 GLY A C 7
ATOM 4709 O O . GLY A 1 20 ? -3.058 -6.249 -9.109 1.00 15.00 491 GLY A O 7
ATOM 4713 N N . ARG A 1 21 ? -0.938 -6.318 -8.381 1.00 15.00 492 ARG A N 7
ATOM 4714 C CA . ARG A 1 21 ? -1.336 -6.510 -6.983 1.00 15.00 492 ARG A CA 7
ATOM 4715 C C . ARG A 1 21 ? -1.425 -5.167 -6.275 1.00 15.00 492 ARG A C 7
ATOM 4716 O O . ARG A 1 21 ? -0.436 -4.443 -6.187 1.00 15.00 492 ARG A O 7
ATOM 4737 N N . PRO A 1 22 ? -2.603 -4.819 -5.746 1.00 15.00 493 PRO A N 7
ATOM 4738 C CA . PRO A 1 22 ? -2.807 -3.548 -5.073 1.00 15.00 493 PRO A CA 7
ATOM 4739 C C . PRO A 1 22 ? -2.506 -3.629 -3.581 1.00 15.00 493 PRO A C 7
ATOM 4740 O O . PRO A 1 22 ? -3.167 -4.354 -2.833 1.00 15.00 493 PRO A O 7
ATOM 4751 N N . PHE A 1 23 ? -1.485 -2.901 -3.161 1.00 15.00 494 PHE A N 7
ATOM 4752 C CA . PHE A 1 23 ? -1.082 -2.882 -1.769 1.00 15.00 494 PHE A CA 7
ATOM 4753 C C . PHE A 1 23 ? -1.224 -1.465 -1.211 1.00 15.00 494 PHE A C 7
ATOM 4754 O O . PHE A 1 23 ? -0.864 -0.486 -1.867 1.00 15.00 494 PHE A O 7
ATOM 4771 N N . PHE A 1 24 ? -1.792 -1.358 -0.019 1.00 15.00 495 PHE A N 7
ATOM 4772 C CA . PHE A 1 24 ? -1.991 -0.068 0.624 1.00 15.00 495 PHE A CA 7
ATOM 4773 C C . PHE A 1 24 ? -0.781 0.282 1.471 1.00 15.00 495 PHE A C 7
ATOM 4774 O O . PHE A 1 24 ? -0.476 -0.398 2.447 1.00 15.00 495 PHE A O 7
ATOM 4791 N N . ILE A 1 25 ? -0.082 1.326 1.076 1.00 15.00 496 ILE A N 7
ATOM 4792 C CA . ILE A 1 25 ? 1.102 1.772 1.780 1.00 15.00 496 ILE A CA 7
ATOM 4793 C C . ILE A 1 25 ? 0.768 2.994 2.590 1.00 15.00 496 ILE A C 7
ATOM 4794 O O . ILE A 1 25 ? 0.564 4.070 2.024 1.00 15.00 496 ILE A O 7
ATOM 4810 N N . ASP A 1 26 ? 0.698 2.857 3.898 1.00 15.00 497 ASP A N 7
ATOM 4811 C CA . ASP A 1 26 ? 0.496 4.031 4.698 1.00 15.00 497 ASP A CA 7
ATOM 4812 C C . ASP A 1 26 ? 1.792 4.644 5.092 1.00 15.00 497 ASP A C 7
ATOM 4813 O O . ASP A 1 26 ? 2.699 4.028 5.658 1.00 15.00 497 ASP A O 7
ATOM 4822 N N . HIS A 1 27 ? 1.821 5.886 4.756 1.00 15.00 498 HIS A N 7
ATOM 4823 C CA . HIS A 1 27 ? 3.018 6.693 4.823 1.00 15.00 498 HIS A CA 7
ATOM 4824 C C . HIS A 1 27 ? 3.291 7.194 6.239 1.00 15.00 498 HIS A C 7
ATOM 4825 O O . HIS A 1 27 ? 4.361 7.741 6.510 1.00 15.00 498 HIS A O 7
ATOM 4840 N N . ASN A 1 28 ? 2.329 7.009 7.137 1.00 15.00 499 ASN A N 7
ATOM 4841 C CA . ASN A 1 28 ? 2.521 7.385 8.534 1.00 15.00 499 ASN A CA 7
ATOM 4842 C C . ASN A 1 28 ? 3.330 6.313 9.256 1.00 15.00 499 ASN A C 7
ATOM 4843 O O . ASN A 1 28 ? 4.298 6.618 9.952 1.00 15.00 499 ASN A O 7
ATOM 4854 N N . THR A 1 29 ? 2.911 5.060 9.113 1.00 15.00 500 THR A N 7
ATOM 4855 C CA . THR A 1 29 ? 3.618 3.939 9.725 1.00 15.00 500 THR A CA 7
ATOM 4856 C C . THR A 1 29 ? 4.835 3.533 8.900 1.00 15.00 500 THR A C 7
ATOM 4857 O O . THR A 1 29 ? 5.733 2.858 9.405 1.00 15.00 500 THR A O 7
ATOM 4868 N N . LYS A 1 30 ? 4.840 3.944 7.627 1.00 15.00 501 LYS A N 7
ATOM 4869 C CA . LYS A 1 30 ? 5.878 3.557 6.665 1.00 15.00 501 LYS A CA 7
ATOM 4870 C C . LYS A 1 30 ? 5.741 2.079 6.319 1.00 15.00 501 LYS A C 7
ATOM 4871 O O . LYS A 1 30 ? 6.680 1.454 5.824 1.00 15.00 501 LYS A O 7
ATOM 4890 N N . THR A 1 31 ? 4.551 1.534 6.536 1.00 15.00 502 THR A N 7
ATOM 4891 C CA . THR A 1 31 ? 4.312 0.115 6.303 1.00 15.00 502 THR A CA 7
ATOM 4892 C C . THR A 1 31 ? 3.133 -0.090 5.363 1.00 15.00 502 THR A C 7
ATOM 4893 O O . THR A 1 31 ? 2.213 0.728 5.312 1.00 15.00 502 THR A O 7
ATOM 4904 N N . THR A 1 32 ? 3.176 -1.172 4.606 1.00 15.00 503 THR A N 7
ATOM 4905 C CA . THR A 1 32 ? 2.117 -1.482 3.669 1.00 15.00 503 THR A CA 7
ATOM 4906 C C . THR A 1 32 ? 1.370 -2.741 4.102 1.00 15.00 503 THR A C 7
ATOM 4907 O O . THR A 1 32 ? 1.933 -3.615 4.760 1.00 15.00 503 THR A O 7
ATOM 4918 N N . THR A 1 33 ? 0.091 -2.802 3.756 1.00 15.00 504 THR A N 7
ATOM 4919 C CA . THR A 1 33 ? -0.758 -3.924 4.110 1.00 15.00 504 THR A CA 7
ATOM 4920 C C . THR A 1 33 ? -1.765 -4.190 2.995 1.00 15.00 504 THR A C 7
ATOM 4921 O O . THR A 1 33 ? -2.138 -3.280 2.252 1.00 15.00 504 THR A O 7
ATOM 4932 N N . TRP A 1 34 ? -2.169 -5.447 2.851 1.00 15.00 505 TRP A N 7
ATOM 4933 C CA . TRP A 1 34 ? -3.174 -5.818 1.862 1.00 15.00 505 TRP A CA 7
ATOM 4934 C C . TRP A 1 34 ? -4.579 -5.508 2.381 1.00 15.00 505 TRP A C 7
ATOM 4935 O O . TRP A 1 34 ? -5.567 -5.657 1.659 1.00 15.00 505 TRP A O 7
ATOM 4956 N N . GLU A 1 35 ? -4.659 -5.098 3.641 1.00 15.00 506 GLU A N 7
ATOM 4957 C CA . GLU A 1 35 ? -5.940 -4.839 4.287 1.00 15.00 506 GLU A CA 7
ATOM 4958 C C . GLU A 1 35 ? -6.411 -3.436 4.021 1.00 15.00 506 GLU A C 7
ATOM 4959 O O . GLU A 1 35 ? -5.676 -2.464 4.199 1.00 15.00 506 GLU A O 7
ATOM 4971 N N . ASP A 1 36 ? -7.661 -3.345 3.613 1.00 15.00 507 ASP A N 7
ATOM 4972 C CA . ASP A 1 36 ? -8.228 -2.080 3.244 1.00 15.00 507 ASP A CA 7
ATOM 4973 C C . ASP A 1 36 ? -8.736 -1.350 4.486 1.00 15.00 507 ASP A C 7
ATOM 4974 O O . ASP A 1 36 ? -9.520 -1.907 5.259 1.00 15.00 507 ASP A O 7
ATOM 4983 N N . PRO A 1 37 ? -8.299 -0.100 4.702 1.00 15.00 508 PRO A N 7
ATOM 4984 C CA . PRO A 1 37 ? -8.653 0.663 5.900 1.00 15.00 508 PRO A CA 7
ATOM 4985 C C . PRO A 1 37 ? -10.079 1.209 5.866 1.00 15.00 508 PRO A C 7
ATOM 4986 O O . PRO A 1 37 ? -10.518 1.854 6.818 1.00 15.00 508 PRO A O 7
ATOM 4997 N N . ARG A 1 38 ? -10.781 0.947 4.762 1.00 15.00 509 ARG A N 7
ATOM 4998 C CA . ARG A 1 38 ? -12.185 1.331 4.590 1.00 15.00 509 ARG A CA 7
ATOM 4999 C C . ARG A 1 38 ? -12.357 2.846 4.627 1.00 15.00 509 ARG A C 7
ATOM 5000 O O . ARG A 1 38 ? -12.635 3.397 5.711 1.00 15.00 509 ARG A O 7
ATOM 5021 N N . ARG B 2 1 ? 0.300 -19.037 0.415 1.00 15.00 925 ARG B N 7
ATOM 5022 C CA . ARG B 2 1 ? 0.520 -17.907 1.347 1.00 15.00 925 ARG B CA 7
ATOM 5023 C C . ARG B 2 1 ? 0.977 -16.668 0.588 1.00 15.00 925 ARG B C 7
ATOM 5024 O O . ARG B 2 1 ? 2.013 -16.684 -0.074 1.00 15.00 925 ARG B O 7
ATOM 5047 N N . LEU B 2 2 ? 0.201 -15.599 0.684 1.00 15.00 926 LEU B N 7
ATOM 5048 C CA . LEU B 2 2 ? 0.554 -14.334 0.058 1.00 15.00 926 LEU B CA 7
ATOM 5049 C C . LEU B 2 2 ? 1.489 -13.562 0.984 1.00 15.00 926 LEU B C 7
ATOM 5050 O O . LEU B 2 2 ? 1.151 -13.309 2.143 1.00 15.00 926 LEU B O 7
ATOM 5066 N N . ASP B 2 3 ? 2.660 -13.198 0.481 1.00 15.00 927 ASP B N 7
ATOM 5067 C CA . ASP B 2 3 ? 3.657 -12.517 1.299 1.00 15.00 927 ASP B CA 7
ATOM 5068 C C . ASP B 2 3 ? 3.695 -11.016 1.007 1.00 15.00 927 ASP B C 7
ATOM 5069 O O . ASP B 2 3 ? 3.924 -10.595 -0.126 1.00 15.00 927 ASP B O 7
ATOM 5078 N N . LEU B 2 4 ? 3.441 -10.223 2.041 1.00 15.00 928 LEU B N 7
ATOM 5079 C CA . LEU B 2 4 ? 3.547 -8.768 1.972 1.00 15.00 928 LEU B CA 7
ATOM 5080 C C . LEU B 2 4 ? 5.018 -8.370 1.817 1.00 15.00 928 LEU B C 7
ATOM 5081 O O . LEU B 2 4 ? 5.852 -8.750 2.640 1.00 15.00 928 LEU B O 7
ATOM 5097 N N . PRO B 2 5 ? 5.366 -7.609 0.763 1.00 15.00 929 PRO B N 7
ATOM 5098 C CA . PRO B 2 5 ? 6.753 -7.216 0.512 1.00 15.00 929 PRO B CA 7
ATOM 5099 C C . PRO B 2 5 ? 7.228 -6.117 1.459 1.00 15.00 929 PRO B C 7
ATOM 5100 O O . PRO B 2 5 ? 6.544 -5.107 1.641 1.00 15.00 929 PRO B O 7
ATOM 5111 N N . PRO B 2 6 ? 8.406 -6.303 2.082 1.00 15.00 930 PRO B N 7
ATOM 5112 C CA . PRO B 2 6 ? 9.030 -5.267 2.904 1.00 15.00 930 PRO B CA 7
ATOM 5113 C C . PRO B 2 6 ? 9.149 -3.963 2.121 1.00 15.00 930 PRO B C 7
ATOM 5114 O O . PRO B 2 6 ? 9.731 -3.939 1.035 1.00 15.00 930 PRO B O 7
ATOM 5125 N N . TYR B 2 7 ? 8.585 -2.890 2.661 1.00 15.00 931 TYR B N 7
ATOM 5126 C CA . TYR B 2 7 ? 8.422 -1.663 1.893 1.00 15.00 931 TYR B CA 7
ATOM 5127 C C . TYR B 2 7 ? 9.767 -1.047 1.512 1.00 15.00 931 TYR B C 7
ATOM 5128 O O . TYR B 2 7 ? 10.583 -0.690 2.362 1.00 15.00 931 TYR B O 7
ATOM 5146 N N . GLU B 2 8 ? 9.966 -0.953 0.207 1.00 15.00 932 GLU B N 7
ATOM 5147 C CA . GLU B 2 8 ? 11.002 -0.139 -0.396 1.00 15.00 932 GLU B CA 7
ATOM 5148 C C . GLU B 2 8 ? 10.294 1.018 -1.068 1.00 15.00 932 GLU B C 7
ATOM 5149 O O . GLU B 2 8 ? 9.211 0.818 -1.621 1.00 15.00 932 GLU B O 7
ATOM 5161 N N . THR B 2 9 ? 10.857 2.209 -1.048 1.00 15.00 933 THR B N 7
ATOM 5162 C CA . THR B 2 9 ? 10.105 3.334 -1.552 1.00 15.00 933 THR B CA 7
ATOM 5163 C C . THR B 2 9 ? 9.973 3.285 -3.070 1.00 15.00 933 THR B C 7
ATOM 5164 O O . THR B 2 9 ? 10.949 3.289 -3.823 1.00 15.00 933 THR B O 7
ATOM 5175 N N . PHE B 2 10 ? 8.728 3.226 -3.473 1.00 15.00 934 PHE B N 7
ATOM 5176 C CA . PHE B 2 10 ? 8.308 3.293 -4.854 1.00 15.00 934 PHE B CA 7
ATOM 5177 C C . PHE B 2 10 ? 7.924 4.751 -5.138 1.00 15.00 934 PHE B C 7
ATOM 5178 O O . PHE B 2 10 ? 8.071 5.594 -4.252 1.00 15.00 934 PHE B O 7
ATOM 5195 N N . GLU B 2 11 ? 7.476 5.053 -6.353 1.00 15.00 935 GLU B N 7
ATOM 5196 C CA . GLU B 2 11 ? 7.218 6.436 -6.778 1.00 15.00 935 GLU B CA 7
ATOM 5197 C C . GLU B 2 11 ? 6.392 7.226 -5.755 1.00 15.00 935 GLU B C 7
ATOM 5198 O O . GLU B 2 11 ? 5.485 6.697 -5.111 1.00 15.00 935 GLU B O 7
ATOM 5210 N N . ASP B 2 12 ? 6.715 8.513 -5.653 1.00 15.00 936 ASP B N 7
ATOM 5211 C CA . ASP B 2 12 ? 6.098 9.419 -4.685 1.00 15.00 936 ASP B CA 7
ATOM 5212 C C . ASP B 2 12 ? 4.574 9.426 -4.805 1.00 15.00 936 ASP B C 7
ATOM 5213 O O . ASP B 2 12 ? 4.036 9.410 -5.914 1.00 15.00 936 ASP B O 7
ATOM 5222 N N . LEU B 2 13 ? 3.895 9.467 -3.657 1.00 15.00 937 LEU B N 7
ATOM 5223 C CA . LEU B 2 13 ? 2.431 9.463 -3.611 1.00 15.00 937 LEU B CA 7
ATOM 5224 C C . LEU B 2 13 ? 1.821 10.587 -4.457 1.00 15.00 937 LEU B C 7
ATOM 5225 O O . LEU B 2 13 ? 1.819 11.758 -4.076 1.00 15.00 937 LEU B O 7
ATOM 5244 N N . PHE A 1 7 ? -9.095 11.136 -1.304 1.00 15.00 478 PHE A N 8
ATOM 5245 C CA . PHE A 1 7 ? -10.118 10.062 -1.328 1.00 15.00 478 PHE A CA 8
ATOM 5246 C C . PHE A 1 7 ? -10.193 9.376 0.030 1.00 15.00 478 PHE A C 8
ATOM 5247 O O . PHE A 1 7 ? -11.167 9.531 0.766 1.00 15.00 478 PHE A O 8
ATOM 5264 N N . LEU A 1 8 ? -9.150 8.638 0.361 1.00 15.00 479 LEU A N 8
ATOM 5265 C CA . LEU A 1 8 ? -9.091 7.891 1.603 1.00 15.00 479 LEU A CA 8
ATOM 5266 C C . LEU A 1 8 ? -8.064 8.540 2.527 1.00 15.00 479 LEU A C 8
ATOM 5267 O O . LEU A 1 8 ? -7.237 9.318 2.045 1.00 15.00 479 LEU A O 8
ATOM 5283 N N . PRO A 1 9 ? -8.126 8.252 3.852 1.00 15.00 480 PRO A N 8
ATOM 5284 C CA . PRO A 1 9 ? -7.275 8.864 4.882 1.00 15.00 480 PRO A CA 8
ATOM 5285 C C . PRO A 1 9 ? -5.903 9.308 4.383 1.00 15.00 480 PRO A C 8
ATOM 5286 O O . PRO A 1 9 ? -5.193 8.546 3.723 1.00 15.00 480 PRO A O 8
ATOM 5297 N N . PRO A 1 10 ? -5.525 10.558 4.702 1.00 15.00 481 PRO A N 8
ATOM 5298 C CA . PRO A 1 10 ? -4.277 11.163 4.233 1.00 15.00 481 PRO A CA 8
ATOM 5299 C C . PRO A 1 10 ? -3.070 10.253 4.418 1.00 15.00 481 PRO A C 8
ATOM 5300 O O . PRO A 1 10 ? -2.705 9.894 5.541 1.00 15.00 481 PRO A O 8
ATOM 5311 N N . GLY A 1 11 ? -2.480 9.854 3.306 1.00 15.00 482 GLY A N 8
ATOM 5312 C CA . GLY A 1 11 ? -1.297 9.029 3.344 1.00 15.00 482 GLY A CA 8
ATOM 5313 C C . GLY A 1 11 ? -1.551 7.609 2.915 1.00 15.00 482 GLY A C 8
ATOM 5314 O O . GLY A 1 11 ? -0.611 6.838 2.770 1.00 15.00 482 GLY A O 8
ATOM 5318 N N . TRP A 1 12 ? -2.804 7.259 2.700 1.00 15.00 483 TRP A N 8
ATOM 5319 C CA . TRP A 1 12 ? -3.131 5.918 2.256 1.00 15.00 483 TRP A CA 8
ATOM 5320 C C . TRP A 1 12 ? -3.130 5.861 0.751 1.00 15.00 483 TRP A C 8
ATOM 5321 O O . TRP A 1 12 ? -4.019 6.391 0.089 1.00 15.00 483 TRP A O 8
ATOM 5342 N N . GLU A 1 13 ? -2.098 5.249 0.221 1.00 15.00 484 GLU A N 8
ATOM 5343 C CA . GLU A 1 13 ? -1.902 5.193 -1.203 1.00 15.00 484 GLU A CA 8
ATOM 5344 C C . GLU A 1 13 ? -2.336 3.847 -1.760 1.00 15.00 484 GLU A C 8
ATOM 5345 O O . GLU A 1 13 ? -1.955 2.794 -1.250 1.00 15.00 484 GLU A O 8
ATOM 5357 N N . MET A 1 14 ? -3.103 3.905 -2.828 1.00 15.00 485 MET A N 8
ATOM 5358 C CA . MET A 1 14 ? -3.626 2.712 -3.484 1.00 15.00 485 MET A CA 8
ATOM 5359 C C . MET A 1 14 ? -2.885 2.492 -4.780 1.00 15.00 485 MET A C 8
ATOM 5360 O O . MET A 1 14 ? -3.076 3.227 -5.751 1.00 15.00 485 MET A O 8
ATOM 5374 N N . ARG A 1 15 ? -2.020 1.503 -4.788 1.00 15.00 486 ARG A N 8
ATOM 5375 C CA . ARG A 1 15 ? -1.138 1.277 -5.922 1.00 15.00 486 ARG A CA 8
ATOM 5376 C C . ARG A 1 15 ? -0.853 -0.200 -6.099 1.00 15.00 486 ARG A C 8
ATOM 5377 O O . ARG A 1 15 ? -0.850 -0.961 -5.138 1.00 15.00 486 ARG A O 8
ATOM 5398 N N . ILE A 1 16 ? -0.619 -0.601 -7.330 1.00 15.00 487 ILE A N 8
ATOM 5399 C CA . ILE A 1 16 ? -0.320 -1.992 -7.625 1.00 15.00 487 ILE A CA 8
ATOM 5400 C C . ILE A 1 16 ? 1.169 -2.179 -7.877 1.00 15.00 487 ILE A C 8
ATOM 5401 O O . ILE A 1 16 ? 1.846 -1.260 -8.339 1.00 15.00 487 ILE A O 8
ATOM 5417 N N . ALA A 1 17 ? 1.683 -3.359 -7.554 1.00 15.00 488 ALA A N 8
ATOM 5418 C CA . ALA A 1 17 ? 3.040 -3.703 -7.919 1.00 15.00 488 ALA A CA 8
ATOM 5419 C C . ALA A 1 17 ? 3.004 -4.360 -9.292 1.00 15.00 488 ALA A C 8
ATOM 5420 O O . ALA A 1 17 ? 2.000 -4.990 -9.633 1.00 15.00 488 ALA A O 8
ATOM 5427 N N . PRO A 1 18 ? 4.073 -4.225 -10.097 1.00 15.00 489 PRO A N 8
ATOM 5428 C CA . PRO A 1 18 ? 4.112 -4.759 -11.474 1.00 15.00 489 PRO A CA 8
ATOM 5429 C C . PRO A 1 18 ? 3.815 -6.259 -11.555 1.00 15.00 489 PRO A C 8
ATOM 5430 O O . PRO A 1 18 ? 3.576 -6.797 -12.635 1.00 15.00 489 PRO A O 8
ATOM 5441 N N . ASN A 1 19 ? 3.837 -6.926 -10.407 1.00 15.00 490 ASN A N 8
ATOM 5442 C CA . ASN A 1 19 ? 3.527 -8.349 -10.324 1.00 15.00 490 ASN A CA 8
ATOM 5443 C C . ASN A 1 19 ? 2.015 -8.584 -10.426 1.00 15.00 490 ASN A C 8
ATOM 5444 O O . ASN A 1 19 ? 1.555 -9.713 -10.584 1.00 15.00 490 ASN A O 8
ATOM 5455 N N . GLY A 1 20 ? 1.245 -7.504 -10.340 1.00 15.00 491 GLY A N 8
ATOM 5456 C CA . GLY A 1 20 ? -0.199 -7.617 -10.435 1.00 15.00 491 GLY A CA 8
ATOM 5457 C C . GLY A 1 20 ? -0.859 -7.677 -9.073 1.00 15.00 491 GLY A C 8
ATOM 5458 O O . GLY A 1 20 ? -1.857 -8.373 -8.886 1.00 15.00 491 GLY A O 8
ATOM 5462 N N . ARG A 1 21 ? -0.302 -6.940 -8.123 1.00 15.00 492 ARG A N 8
ATOM 5463 C CA . ARG A 1 21 ? -0.777 -6.965 -6.745 1.00 15.00 492 ARG A CA 8
ATOM 5464 C C . ARG A 1 21 ? -1.110 -5.558 -6.250 1.00 15.00 492 ARG A C 8
ATOM 5465 O O . ARG A 1 21 ? -0.252 -4.679 -6.267 1.00 15.00 492 ARG A O 8
ATOM 5486 N N . PRO A 1 22 ? -2.350 -5.325 -5.796 1.00 15.00 493 PRO A N 8
ATOM 5487 C CA . PRO A 1 22 ? -2.770 -4.032 -5.262 1.00 15.00 493 PRO A CA 8
ATOM 5488 C C . PRO A 1 22 ? -2.543 -3.909 -3.751 1.00 15.00 493 PRO A C 8
ATOM 5489 O O . PRO A 1 22 ? -3.014 -4.742 -2.971 1.00 15.00 493 PRO A O 8
ATOM 5500 N N . PHE A 1 23 ? -1.823 -2.869 -3.342 1.00 15.00 494 PHE A N 8
ATOM 5501 C CA . PHE A 1 23 ? -1.527 -2.657 -1.930 1.00 15.00 494 PHE A CA 8
ATOM 5502 C C . PHE A 1 23 ? -1.840 -1.226 -1.479 1.00 15.00 494 PHE A C 8
ATOM 5503 O O . PHE A 1 23 ? -1.700 -0.268 -2.246 1.00 15.00 494 PHE A O 8
ATOM 5520 N N . PHE A 1 24 ? -2.295 -1.098 -0.237 1.00 15.00 495 PHE A N 8
ATOM 5521 C CA . PHE A 1 24 ? -2.432 0.197 0.410 1.00 15.00 495 PHE A CA 8
ATOM 5522 C C . PHE A 1 24 ? -1.174 0.512 1.195 1.00 15.00 495 PHE A C 8
ATOM 5523 O O . PHE A 1 24 ? -0.846 -0.178 2.165 1.00 15.00 495 PHE A O 8
ATOM 5540 N N . ILE A 1 25 ? -0.456 1.526 0.762 1.00 15.00 496 ILE A N 8
ATOM 5541 C CA . ILE A 1 25 ? 0.698 1.995 1.495 1.00 15.00 496 ILE A CA 8
ATOM 5542 C C . ILE A 1 25 ? 0.319 3.233 2.275 1.00 15.00 496 ILE A C 8
ATOM 5543 O O . ILE A 1 25 ? 0.091 4.287 1.685 1.00 15.00 496 ILE A O 8
ATOM 5559 N N . ASP A 1 26 ? 0.229 3.118 3.586 1.00 15.00 497 ASP A N 8
ATOM 5560 C CA . ASP A 1 26 ? -0.054 4.282 4.393 1.00 15.00 497 ASP A CA 8
ATOM 5561 C C . ASP A 1 26 ? 1.254 4.936 4.769 1.00 15.00 497 ASP A C 8
ATOM 5562 O O . ASP A 1 26 ? 2.137 4.330 5.376 1.00 15.00 497 ASP A O 8
ATOM 5571 N N . HIS A 1 27 ? 1.384 6.165 4.357 1.00 15.00 498 HIS A N 8
ATOM 5572 C CA . HIS A 1 27 ? 2.637 6.874 4.447 1.00 15.00 498 HIS A CA 8
ATOM 5573 C C . HIS A 1 27 ? 2.894 7.430 5.839 1.00 15.00 498 HIS A C 8
ATOM 5574 O O . HIS A 1 27 ? 3.994 7.904 6.122 1.00 15.00 498 HIS A O 8
ATOM 5589 N N . ASN A 1 28 ? 1.892 7.375 6.711 1.00 15.00 499 ASN A N 8
ATOM 5590 C CA . ASN A 1 28 ? 2.066 7.894 8.058 1.00 15.00 499 ASN A CA 8
ATOM 5591 C C . ASN A 1 28 ? 2.806 6.892 8.943 1.00 15.00 499 ASN A C 8
ATOM 5592 O O . ASN A 1 28 ? 3.772 7.261 9.611 1.00 15.00 499 ASN A O 8
ATOM 5603 N N . THR A 1 29 ? 2.366 5.632 8.975 1.00 15.00 500 THR A N 8
ATOM 5604 C CA . THR A 1 29 ? 3.145 4.591 9.637 1.00 15.00 500 THR A CA 8
ATOM 5605 C C . THR A 1 29 ? 4.265 4.099 8.724 1.00 15.00 500 THR A C 8
ATOM 5606 O O . THR A 1 29 ? 5.284 3.596 9.200 1.00 15.00 500 THR A O 8
ATOM 5617 N N . LYS A 1 30 ? 4.038 4.248 7.407 1.00 15.00 501 LYS A N 8
ATOM 5618 C CA . LYS A 1 30 ? 4.966 3.802 6.361 1.00 15.00 501 LYS A CA 8
ATOM 5619 C C . LYS A 1 30 ? 4.830 2.290 6.149 1.00 15.00 501 LYS A C 8
ATOM 5620 O O . LYS A 1 30 ? 5.771 1.607 5.743 1.00 15.00 501 LYS A O 8
ATOM 5639 N N . THR A 1 31 ? 3.623 1.790 6.361 1.00 15.00 502 THR A N 8
ATOM 5640 C CA . THR A 1 31 ? 3.345 0.369 6.229 1.00 15.00 502 THR A CA 8
ATOM 5641 C C . THR A 1 31 ? 2.603 0.074 4.920 1.00 15.00 502 THR A C 8
ATOM 5642 O O . THR A 1 31 ? 1.876 0.919 4.400 1.00 15.00 502 THR A O 8
ATOM 5653 N N . THR A 1 32 ? 2.820 -1.117 4.378 1.00 15.00 503 THR A N 8
ATOM 5654 C CA . THR A 1 32 ? 2.112 -1.562 3.189 1.00 15.00 503 THR A CA 8
ATOM 5655 C C . THR A 1 32 ? 1.254 -2.780 3.527 1.00 15.00 503 THR A C 8
ATOM 5656 O O . THR A 1 32 ? 1.780 -3.844 3.850 1.00 15.00 503 THR A O 8
ATOM 5667 N N . THR A 1 33 ? -0.061 -2.617 3.482 1.00 15.00 504 THR A N 8
ATOM 5668 C CA . THR A 1 33 ? -0.966 -3.692 3.866 1.00 15.00 504 THR A CA 8
ATOM 5669 C C . THR A 1 33 ? -1.764 -4.203 2.665 1.00 15.00 504 THR A C 8
ATOM 5670 O O . THR A 1 33 ? -2.035 -3.460 1.716 1.00 15.00 504 THR A O 8
ATOM 5681 N N . TRP A 1 34 ? -2.119 -5.482 2.712 1.00 15.00 505 TRP A N 8
ATOM 5682 C CA . TRP A 1 34 ? -2.856 -6.121 1.628 1.00 15.00 505 TRP A CA 8
ATOM 5683 C C . TRP A 1 34 ? -4.353 -6.101 1.890 1.00 15.00 505 TRP A C 8
ATOM 5684 O O . TRP A 1 34 ? -5.160 -6.278 0.973 1.00 15.00 505 TRP A O 8
ATOM 5705 N N . GLU A 1 35 ? -4.717 -5.915 3.146 1.00 15.00 506 GLU A N 8
ATOM 5706 C CA . GLU A 1 35 ? -6.106 -6.011 3.556 1.00 15.00 506 GLU A CA 8
ATOM 5707 C C . GLU A 1 35 ? -6.579 -4.693 4.104 1.00 15.00 506 GLU A C 8
ATOM 5708 O O . GLU A 1 35 ? -5.888 -4.055 4.898 1.00 15.00 506 GLU A O 8
ATOM 5720 N N . ASP A 1 36 ? -7.768 -4.304 3.675 1.00 15.00 507 ASP A N 8
ATOM 5721 C CA . ASP A 1 36 ? -8.312 -3.008 4.006 1.00 15.00 507 ASP A CA 8
ATOM 5722 C C . ASP A 1 36 ? -8.527 -2.876 5.511 1.00 15.00 507 ASP A C 8
ATOM 5723 O O . ASP A 1 36 ? -9.373 -3.558 6.093 1.00 15.00 507 ASP A O 8
ATOM 5732 N N . PRO A 1 37 ? -7.729 -2.022 6.157 1.00 15.00 508 PRO A N 8
ATOM 5733 C CA . PRO A 1 37 ? -7.729 -1.849 7.599 1.00 15.00 508 PRO A CA 8
ATOM 5734 C C . PRO A 1 37 ? -8.466 -0.594 8.069 1.00 15.00 508 PRO A C 8
ATOM 5735 O O . PRO A 1 37 ? -8.319 -0.181 9.219 1.00 15.00 508 PRO A O 8
ATOM 5746 N N . ARG A 1 38 ? -9.256 0.014 7.193 1.00 15.00 509 ARG A N 8
ATOM 5747 C CA . ARG A 1 38 ? -9.960 1.242 7.548 1.00 15.00 509 ARG A CA 8
ATOM 5748 C C . ARG A 1 38 ? -11.450 0.972 7.775 1.00 15.00 509 ARG A C 8
ATOM 5749 O O . ARG A 1 38 ? -12.284 1.381 6.944 1.00 15.00 509 ARG A O 8
ATOM 5770 N N . ARG B 2 1 ? -1.731 -17.925 -0.120 1.00 15.00 925 ARG B N 8
ATOM 5771 C CA . ARG B 2 1 ? -1.596 -16.625 0.570 1.00 15.00 925 ARG B CA 8
ATOM 5772 C C . ARG B 2 1 ? -0.466 -15.829 -0.075 1.00 15.00 925 ARG B C 8
ATOM 5773 O O . ARG B 2 1 ? 0.665 -16.308 -0.151 1.00 15.00 925 ARG B O 8
ATOM 5796 N N . LEU B 2 2 ? -0.769 -14.625 -0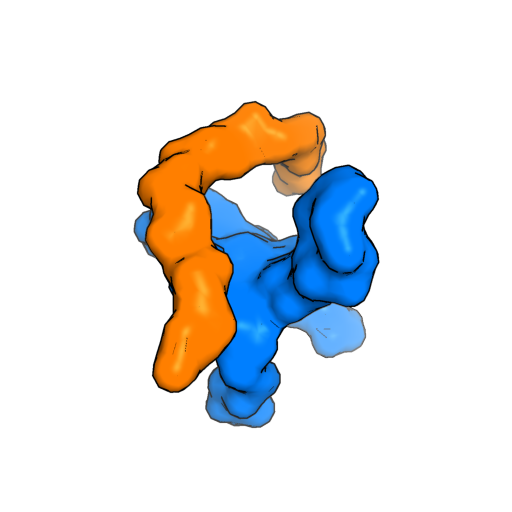.547 1.00 15.00 926 LEU B N 8
ATOM 5797 C CA . LEU B 2 2 ? 0.219 -13.821 -1.259 1.00 15.00 926 LEU B CA 8
ATOM 5798 C C . LEU B 2 2 ? 1.285 -13.265 -0.312 1.00 15.00 926 LEU B C 8
ATOM 5799 O O . LEU B 2 2 ? 1.047 -13.082 0.887 1.00 15.00 926 LEU B O 8
ATOM 5815 N N . ASP B 2 3 ? 2.454 -12.990 -0.874 1.00 15.00 927 ASP B N 8
ATOM 5816 C CA . ASP B 2 3 ? 3.615 -12.563 -0.102 1.00 15.00 927 ASP B CA 8
ATOM 5817 C C . ASP B 2 3 ? 3.648 -11.048 0.077 1.00 15.00 927 ASP B C 8
ATOM 5818 O O . ASP B 2 3 ? 3.263 -10.291 -0.816 1.00 15.00 927 ASP B O 8
ATOM 5827 N N . LEU B 2 4 ? 4.129 -10.615 1.233 1.00 15.00 928 LEU B N 8
ATOM 5828 C CA . LEU B 2 4 ? 4.361 -9.203 1.488 1.00 15.00 928 LEU B CA 8
ATOM 5829 C C . LEU B 2 4 ? 5.856 -8.914 1.432 1.00 15.00 928 LEU B C 8
ATOM 5830 O O . LEU B 2 4 ? 6.631 -9.488 2.198 1.00 15.00 928 LEU B O 8
ATOM 5846 N N . PRO B 2 5 ? 6.290 -8.035 0.521 1.00 15.00 929 PRO B N 8
ATOM 5847 C CA . PRO B 2 5 ? 7.683 -7.620 0.436 1.00 15.00 929 PRO B CA 8
ATOM 5848 C C . PRO B 2 5 ? 7.988 -6.480 1.403 1.00 15.00 929 PRO B C 8
ATOM 5849 O O . PRO B 2 5 ? 7.176 -5.567 1.561 1.00 15.00 929 PRO B O 8
ATOM 5860 N N . PRO B 2 6 ? 9.156 -6.520 2.070 1.00 15.00 930 PRO B N 8
ATOM 5861 C CA . PRO B 2 6 ? 9.614 -5.422 2.923 1.00 15.00 930 PRO B CA 8
ATOM 5862 C C . PRO B 2 6 ? 9.561 -4.102 2.165 1.00 15.00 930 PRO B C 8
ATOM 5863 O O . PRO B 2 6 ? 10.108 -3.995 1.063 1.00 15.00 930 PRO B O 8
ATOM 5874 N N . TYR B 2 7 ? 8.892 -3.109 2.738 1.00 15.00 931 TYR B N 8
ATOM 5875 C CA . TYR B 2 7 ? 8.575 -1.902 1.993 1.00 15.00 931 TYR B CA 8
ATOM 5876 C C . TYR B 2 7 ? 9.833 -1.135 1.607 1.00 15.00 931 TYR B C 8
ATOM 5877 O O . TYR B 2 7 ? 10.612 -0.693 2.452 1.00 15.00 931 TYR B O 8
ATOM 5895 N N . GLU B 2 8 ? 10.001 -0.992 0.306 1.00 15.00 932 GLU B N 8
ATOM 5896 C CA . GLU B 2 8 ? 10.971 -0.091 -0.275 1.00 15.00 932 GLU B CA 8
ATOM 5897 C C . GLU B 2 8 ? 10.179 1.041 -0.897 1.00 15.00 932 GLU B C 8
ATOM 5898 O O . GLU B 2 8 ? 9.196 0.767 -1.584 1.00 15.00 932 GLU B O 8
ATOM 5910 N N . THR B 2 9 ? 10.559 2.291 -0.667 1.00 15.00 933 THR B N 8
ATOM 5911 C CA . THR B 2 9 ? 9.747 3.389 -1.159 1.00 15.00 933 THR B CA 8
ATOM 5912 C C . THR B 2 9 ? 9.569 3.305 -2.673 1.00 15.00 933 THR B C 8
ATOM 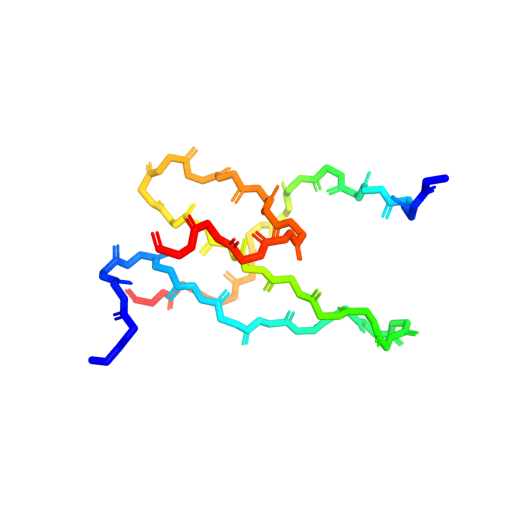5913 O O . THR B 2 9 ? 10.531 3.313 -3.445 1.00 15.00 933 THR B O 8
ATOM 5924 N N . PHE B 2 10 ? 8.312 3.195 -3.055 1.00 15.00 934 PHE B N 8
ATOM 5925 C CA . PHE B 2 10 ? 7.894 3.151 -4.444 1.00 15.00 934 PHE B CA 8
ATOM 5926 C C . PHE B 2 10 ? 7.741 4.585 -4.951 1.00 15.00 934 PHE B C 8
ATOM 5927 O O . PHE B 2 10 ? 7.996 5.529 -4.196 1.00 15.00 934 PHE B O 8
ATOM 5944 N N . GLU B 2 11 ? 7.346 4.753 -6.211 1.00 15.00 935 GLU B N 8
ATOM 5945 C CA . GLU B 2 11 ? 7.234 6.084 -6.814 1.00 15.00 935 GLU B CA 8
ATOM 5946 C C . GLU B 2 11 ? 6.464 7.047 -5.915 1.00 15.00 935 GLU B C 8
ATOM 5947 O O . GLU B 2 11 ? 5.454 6.680 -5.304 1.00 15.00 935 GLU B O 8
ATOM 5959 N N . ASP B 2 12 ? 6.951 8.286 -5.862 1.00 15.00 936 ASP B N 8
ATOM 5960 C CA . ASP B 2 12 ? 6.418 9.312 -4.964 1.00 15.00 936 ASP B CA 8
ATOM 5961 C C . ASP B 2 12 ? 4.911 9.463 -5.088 1.00 15.00 936 ASP B C 8
ATOM 5962 O O . ASP B 2 12 ? 4.363 9.568 -6.188 1.00 15.00 936 ASP B O 8
ATOM 5971 N N . LEU B 2 13 ? 4.258 9.480 -3.939 1.00 15.00 937 LEU B N 8
ATOM 5972 C CA . LEU B 2 13 ? 2.817 9.649 -3.858 1.00 15.00 937 LEU B CA 8
ATOM 5973 C C . LEU B 2 13 ? 2.398 11.038 -4.338 1.00 15.00 937 LEU B C 8
ATOM 5974 O O . LEU B 2 13 ? 3.060 12.037 -4.056 1.00 15.00 937 LEU B O 8
ATOM 5993 N N . PHE A 1 7 ? -11.484 9.008 -2.229 1.00 15.00 478 PHE A N 9
ATOM 5994 C CA . PHE A 1 7 ? -11.711 7.628 -1.737 1.00 15.00 478 PHE A CA 9
ATOM 5995 C C . PHE A 1 7 ? -10.558 7.157 -0.859 1.00 15.00 478 PHE A C 9
ATOM 5996 O O . PHE A 1 7 ? -10.704 6.216 -0.077 1.00 15.00 478 PHE A O 9
ATOM 6013 N N . LEU A 1 8 ? -9.409 7.799 -0.996 1.00 15.00 479 LEU A N 9
ATOM 6014 C CA . LEU A 1 8 ? -8.210 7.361 -0.306 1.00 15.00 479 LEU A CA 9
ATOM 6015 C C . LEU A 1 8 ? -7.821 8.367 0.771 1.00 15.00 479 LEU A C 9
ATOM 6016 O O . LEU A 1 8 ? -7.577 9.538 0.474 1.00 15.00 479 LEU A O 9
ATOM 6032 N N . PRO A 1 9 ? -7.787 7.925 2.035 1.00 15.00 480 PRO A N 9
ATOM 6033 C CA . PRO A 1 9 ? -7.394 8.766 3.174 1.00 15.00 480 PRO A CA 9
ATOM 6034 C C . PRO A 1 9 ? -6.032 9.437 2.970 1.00 15.00 480 PRO A C 9
ATOM 6035 O O . PRO A 1 9 ? -5.154 8.876 2.315 1.00 15.00 480 PRO A O 9
ATOM 6046 N N . PRO A 1 10 ? -5.850 10.633 3.571 1.00 15.00 481 PRO A N 9
ATOM 6047 C CA . PRO A 1 10 ? -4.667 11.490 3.413 1.00 15.00 481 PRO A CA 9
ATOM 6048 C C . PRO A 1 10 ? -3.346 10.743 3.184 1.00 15.00 481 PRO A C 9
ATOM 6049 O O . PRO A 1 10 ? -2.797 10.779 2.083 1.00 15.00 481 PRO A O 9
ATOM 6060 N N . GLY A 1 11 ? -2.847 10.054 4.208 1.00 15.00 482 GLY A N 9
ATOM 6061 C CA . GLY A 1 11 ? -1.540 9.426 4.100 1.00 15.00 482 GLY A CA 9
ATOM 6062 C C . GLY A 1 11 ? -1.606 7.997 3.625 1.00 15.00 482 GLY A C 9
ATOM 6063 O O . GLY A 1 11 ? -0.606 7.283 3.665 1.00 15.00 482 GLY A O 9
ATOM 6067 N N . TRP A 1 12 ? -2.769 7.570 3.177 1.00 15.00 483 TRP A N 9
ATOM 6068 C CA . TRP A 1 12 ? -2.909 6.241 2.621 1.00 15.00 483 TRP A CA 9
ATOM 6069 C C . TRP A 1 12 ? -2.648 6.294 1.135 1.00 15.00 483 TRP A C 9
ATOM 6070 O O . TRP A 1 12 ? -3.316 7.017 0.405 1.00 15.00 483 TRP A O 9
ATOM 6091 N N . GLU A 1 13 ? -1.646 5.558 0.710 1.00 15.00 484 GLU A N 9
ATOM 6092 C CA . GLU A 1 13 ? -1.290 5.480 -0.686 1.00 15.00 484 GLU A CA 9
ATOM 6093 C C . GLU A 1 13 ? -1.755 4.146 -1.244 1.00 15.00 484 GLU A C 9
ATOM 6094 O O . GLU A 1 13 ? -1.643 3.124 -0.583 1.00 15.00 484 GLU A O 9
ATOM 6106 N N . MET A 1 14 ? -2.255 4.146 -2.457 1.00 15.00 485 MET A N 9
ATOM 6107 C CA . MET A 1 14 ? -2.733 2.916 -3.072 1.00 15.00 485 MET A CA 9
ATOM 6108 C C . MET A 1 14 ? -1.974 2.671 -4.371 1.00 15.00 485 MET A C 9
ATOM 6109 O O . MET A 1 14 ? -2.162 3.392 -5.349 1.00 15.00 485 MET A O 9
ATOM 6123 N N . ARG A 1 15 ? -1.085 1.687 -4.360 1.00 15.00 486 ARG A N 9
ATOM 6124 C CA . ARG A 1 15 ? -0.267 1.380 -5.531 1.00 15.00 486 ARG A CA 9
ATOM 6125 C C . ARG A 1 15 ? -0.399 -0.087 -5.893 1.00 15.00 486 ARG A C 9
ATOM 6126 O O . ARG A 1 15 ? -0.315 -0.956 -5.028 1.00 15.00 486 ARG A O 9
ATOM 6147 N N . ILE A 1 16 ? -0.571 -0.360 -7.173 1.00 15.00 487 ILE A N 9
ATOM 6148 C CA . ILE A 1 16 ? -0.816 -1.718 -7.632 1.00 15.00 487 ILE A CA 9
ATOM 6149 C C . ILE A 1 16 ? 0.407 -2.329 -8.303 1.00 15.00 487 ILE A C 9
ATOM 6150 O O . ILE A 1 16 ? 1.029 -1.735 -9.187 1.00 15.00 487 ILE A O 9
ATOM 6166 N N . ALA A 1 17 ? 0.740 -3.526 -7.845 1.00 15.00 488 ALA A N 9
ATOM 6167 C CA . ALA A 1 17 ? 1.856 -4.291 -8.372 1.00 15.00 488 ALA A CA 9
ATOM 6168 C C . ALA A 1 17 ? 1.382 -5.175 -9.523 1.00 15.00 488 ALA A C 9
ATOM 6169 O O . ALA A 1 17 ? 0.224 -5.589 -9.544 1.00 15.00 488 ALA A O 9
ATOM 6176 N N . PRO A 1 18 ? 2.270 -5.464 -10.495 1.00 15.00 489 PRO A N 9
ATOM 6177 C CA . PRO A 1 18 ? 1.934 -6.215 -11.725 1.00 15.00 489 PRO A CA 9
ATOM 6178 C C . PRO A 1 18 ? 1.347 -7.613 -11.486 1.00 15.00 489 PRO A C 9
ATOM 6179 O O . PRO A 1 18 ? 0.988 -8.308 -12.439 1.00 15.00 489 PRO A O 9
ATOM 6190 N N . ASN A 1 19 ? 1.264 -8.034 -10.231 1.00 15.00 490 ASN A N 9
ATOM 6191 C CA . ASN A 1 19 ? 0.654 -9.318 -9.901 1.00 15.00 490 ASN A CA 9
ATOM 6192 C C . ASN A 1 19 ? -0.814 -9.140 -9.516 1.00 15.00 490 ASN A C 9
ATOM 6193 O O . ASN A 1 19 ? -1.498 -10.105 -9.180 1.00 15.00 490 ASN A O 9
ATOM 6204 N N . GLY A 1 20 ? -1.291 -7.900 -9.570 1.00 15.00 491 GLY A N 9
ATOM 6205 C CA . GLY A 1 20 ? -2.711 -7.643 -9.402 1.00 15.00 491 GLY A CA 9
ATOM 6206 C C . GLY A 1 20 ? -3.109 -7.262 -7.990 1.00 15.00 491 GLY A C 9
ATOM 6207 O O . GLY A 1 20 ? -4.191 -7.626 -7.528 1.00 15.00 491 GLY A O 9
ATOM 6211 N N . ARG A 1 21 ? -2.256 -6.518 -7.303 1.00 15.00 492 ARG A N 9
ATOM 6212 C CA . ARG A 1 21 ? -2.558 -6.108 -5.935 1.00 15.00 492 ARG A CA 9
ATOM 6213 C C . ARG A 1 21 ? -2.227 -4.635 -5.696 1.00 15.00 492 ARG A C 9
ATOM 6214 O O . ARG A 1 21 ? -1.093 -4.200 -5.903 1.00 15.00 492 ARG A O 9
ATOM 6235 N N . PRO A 1 22 ? -3.216 -3.848 -5.259 1.00 15.00 493 PRO A N 9
ATOM 6236 C CA . PRO A 1 22 ? -2.989 -2.508 -4.744 1.00 15.00 493 PRO A CA 9
ATOM 6237 C C . PRO A 1 22 ? -2.736 -2.531 -3.243 1.00 15.00 493 PRO A C 9
ATOM 6238 O O . PRO A 1 22 ? -3.640 -2.805 -2.451 1.00 15.00 493 PRO A O 9
ATOM 6249 N N . PHE A 1 23 ? -1.486 -2.297 -2.865 1.00 15.00 494 PHE A N 9
ATOM 6250 C CA . PHE A 1 23 ? -1.106 -2.283 -1.464 1.00 15.00 494 PHE A CA 9
ATOM 6251 C C . PHE A 1 23 ? -1.249 -0.882 -0.896 1.00 15.00 494 PHE A C 9
ATOM 6252 O O . PHE A 1 23 ? -0.898 0.108 -1.547 1.00 15.00 494 PHE A O 9
ATOM 6269 N N . PHE A 1 24 ? -1.775 -0.802 0.314 1.00 15.00 495 PHE A N 9
ATOM 6270 C CA . PHE A 1 24 ? -2.031 0.477 0.942 1.00 15.00 495 PHE A CA 9
ATOM 6271 C C . PHE A 1 24 ? -0.851 0.881 1.812 1.00 15.00 495 PHE A C 9
ATOM 6272 O O . PHE A 1 24 ? -0.620 0.310 2.876 1.00 15.00 495 PHE A O 9
ATOM 6289 N N . ILE A 1 25 ? -0.085 1.840 1.332 1.00 15.00 496 ILE A N 9
ATOM 6290 C CA . ILE A 1 25 ? 1.044 2.357 2.071 1.00 15.00 496 ILE A CA 9
ATOM 6291 C C . ILE A 1 25 ? 0.594 3.512 2.918 1.00 15.00 496 ILE A C 9
ATOM 6292 O O . ILE A 1 25 ? 0.366 4.600 2.398 1.00 15.00 496 ILE A O 9
ATOM 6308 N N . ASP A 1 26 ? 0.455 3.309 4.210 1.00 15.00 497 ASP A N 9
ATOM 6309 C CA . ASP A 1 26 ? 0.141 4.435 5.039 1.00 15.00 497 ASP A CA 9
ATOM 6310 C C . ASP A 1 26 ? 1.386 5.087 5.521 1.00 15.00 497 ASP A C 9
ATOM 6311 O O . ASP A 1 26 ? 2.259 4.509 6.172 1.00 15.00 497 ASP A O 9
ATOM 6320 N N . HIS A 1 27 ? 1.422 6.318 5.157 1.00 15.00 498 HIS A N 9
ATOM 6321 C CA . HIS A 1 27 ? 2.604 7.139 5.264 1.00 15.00 498 HIS A CA 9
ATOM 6322 C C . HIS A 1 27 ? 2.806 7.670 6.674 1.00 15.00 498 HIS A C 9
ATOM 6323 O O . HIS A 1 27 ? 3.851 8.242 6.982 1.00 15.00 498 HIS A O 9
ATOM 6338 N N . ASN A 1 28 ? 1.801 7.493 7.528 1.00 15.00 499 ASN A N 9
ATOM 6339 C CA . ASN A 1 28 ? 1.929 7.895 8.921 1.00 15.00 499 ASN A CA 9
ATOM 6340 C C . ASN A 1 28 ? 2.770 6.872 9.680 1.00 15.00 499 ASN A C 9
ATOM 6341 O O . ASN A 1 28 ? 3.714 7.233 10.380 1.00 15.00 499 ASN A O 9
ATOM 6352 N N . THR A 1 29 ? 2.425 5.594 9.538 1.00 15.00 500 THR A N 9
ATOM 6353 C CA . THR A 1 29 ? 3.207 4.519 10.140 1.00 15.00 500 THR A CA 9
ATOM 6354 C C . THR A 1 29 ? 4.433 4.195 9.294 1.00 15.00 500 THR A C 9
ATOM 6355 O O . THR A 1 29 ? 5.293 3.429 9.721 1.00 15.00 500 THR A O 9
ATOM 6366 N N . LYS A 1 30 ? 4.468 4.769 8.087 1.00 15.00 501 LYS A N 9
ATOM 6367 C CA . LYS A 1 30 ? 5.510 4.518 7.078 1.00 15.00 501 LYS A CA 9
ATOM 6368 C C . LYS A 1 30 ? 5.551 3.040 6.674 1.00 15.00 501 LYS A C 9
ATOM 6369 O O . LYS A 1 30 ? 6.534 2.573 6.103 1.00 15.00 501 LYS A O 9
ATOM 6388 N N . THR A 1 31 ? 4.455 2.332 6.908 1.00 15.00 502 THR A N 9
ATOM 6389 C CA . THR A 1 31 ? 4.377 0.916 6.577 1.00 15.00 502 THR A CA 9
ATOM 6390 C C . THR A 1 31 ? 3.167 0.640 5.695 1.00 15.00 502 THR A C 9
ATOM 6391 O O . THR A 1 31 ? 2.160 1.348 5.762 1.00 15.00 502 THR A O 9
ATOM 6402 N N . THR A 1 32 ? 3.279 -0.369 4.848 1.00 15.00 503 THR A N 9
ATOM 6403 C CA . THR A 1 32 ? 2.197 -0.729 3.952 1.00 15.00 503 THR A CA 9
ATOM 6404 C C . THR A 1 32 ? 1.455 -1.959 4.470 1.00 15.00 503 THR A C 9
ATOM 6405 O O . THR A 1 32 ? 2.066 -2.912 4.962 1.00 15.00 503 THR A O 9
ATOM 6416 N N . THR A 1 33 ? 0.133 -1.914 4.387 1.00 15.00 504 THR A N 9
ATOM 6417 C CA . THR A 1 33 ? -0.693 -3.016 4.831 1.00 15.00 504 THR A CA 9
ATOM 6418 C C . THR A 1 33 ? -1.161 -3.856 3.650 1.00 15.00 504 THR A C 9
ATOM 6419 O O . THR A 1 33 ? -1.480 -3.336 2.570 1.00 15.00 504 THR A O 9
ATOM 6430 N N . TRP A 1 34 ? -1.185 -5.162 3.875 1.00 15.00 505 TRP A N 9
ATOM 6431 C CA . TRP A 1 34 ? -1.614 -6.124 2.876 1.00 15.00 505 TRP A CA 9
ATOM 6432 C C . TRP A 1 34 ? -3.074 -6.511 3.137 1.00 15.00 505 TRP A C 9
ATOM 6433 O O . TRP A 1 34 ? -3.674 -7.299 2.406 1.00 15.00 505 TRP A O 9
ATOM 6454 N N . GLU A 1 35 ? -3.647 -5.936 4.184 1.00 15.00 506 GLU A N 9
ATOM 6455 C CA . GLU A 1 35 ? -5.038 -6.182 4.512 1.00 15.00 506 GLU A CA 9
ATOM 6456 C C . GLU A 1 35 ? -5.839 -4.916 4.412 1.00 15.00 506 GLU A C 9
ATOM 6457 O O . GLU A 1 35 ? -5.485 -3.881 4.985 1.00 15.00 506 GLU A O 9
ATOM 6469 N N . ASP A 1 36 ? -6.919 -5.035 3.666 1.00 15.00 507 ASP A N 9
ATOM 6470 C CA . ASP A 1 36 ? -7.796 -3.928 3.370 1.00 15.00 507 ASP A CA 9
ATOM 6471 C C . ASP A 1 36 ? -8.556 -3.477 4.615 1.00 15.00 507 ASP A C 9
ATOM 6472 O O . ASP A 1 36 ? -9.371 -4.223 5.163 1.00 15.00 507 ASP A O 9
ATOM 6481 N N . PRO A 1 37 ? -8.265 -2.257 5.093 1.00 15.00 508 PRO A N 9
ATOM 6482 C CA . PRO A 1 37 ? -8.896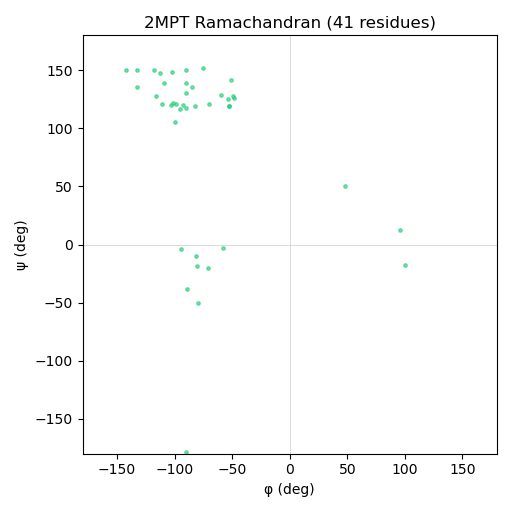 -1.712 6.291 1.00 15.00 508 PRO A CA 9
ATOM 6483 C C . PRO A 1 37 ? -10.369 -1.381 6.059 1.00 15.00 508 PRO A C 9
ATOM 6484 O O . PRO A 1 37 ? -11.246 -2.169 6.419 1.00 15.00 508 PRO A O 9
ATOM 6495 N N . ARG A 1 38 ? -10.621 -0.248 5.406 1.00 15.00 509 ARG A N 9
ATOM 6496 C CA . ARG A 1 38 ? -11.975 0.210 5.111 1.00 15.00 509 ARG A CA 9
ATOM 6497 C C . ARG A 1 38 ? -11.927 1.599 4.491 1.00 15.00 509 ARG A C 9
ATOM 6498 O O . ARG A 1 38 ? -11.914 1.697 3.247 1.00 15.00 509 ARG A O 9
ATOM 6519 N N . ARG B 2 1 ? 0.118 -18.398 -2.258 1.00 15.00 925 ARG B N 9
ATOM 6520 C CA . ARG B 2 1 ? 0.077 -17.150 -1.468 1.00 15.00 925 ARG B CA 9
ATOM 6521 C C . ARG B 2 1 ? 1.119 -16.178 -2.012 1.00 15.00 925 ARG B C 9
ATOM 6522 O O . ARG B 2 1 ? 2.312 -16.480 -2.024 1.00 15.00 925 ARG B O 9
ATOM 6545 N N . LEU B 2 2 ? 0.667 -15.018 -2.467 1.00 15.00 926 LEU B N 9
ATOM 6546 C CA . LEU B 2 2 ? 1.574 -14.010 -2.997 1.00 15.00 926 LEU B CA 9
ATOM 6547 C C . LEU B 2 2 ? 2.243 -13.265 -1.851 1.00 15.00 926 LEU B C 9
ATOM 6548 O O . LEU B 2 2 ? 1.573 -12.711 -0.975 1.00 15.00 926 LEU B O 9
ATOM 6564 N N . ASP B 2 3 ? 3.566 -13.260 -1.857 1.00 15.00 927 ASP B N 9
ATOM 6565 C CA . ASP B 2 3 ? 4.334 -12.729 -0.740 1.00 15.00 927 ASP B CA 9
ATOM 6566 C C . ASP B 2 3 ? 4.276 -11.210 -0.709 1.00 15.00 927 ASP B C 9
ATOM 6567 O O . ASP B 2 3 ? 4.374 -10.552 -1.744 1.00 15.00 927 ASP B O 9
ATOM 6576 N N . LEU B 2 4 ? 4.133 -10.663 0.488 1.00 15.00 928 LEU B N 9
ATOM 6577 C CA . LEU B 2 4 ? 4.060 -9.223 0.678 1.00 15.00 928 LEU B CA 9
ATOM 6578 C C . LEU B 2 4 ? 5.468 -8.691 0.952 1.00 15.00 928 LEU B C 9
ATOM 6579 O O . LEU B 2 4 ? 6.119 -9.097 1.918 1.00 15.00 928 LEU B O 9
ATOM 6595 N N . PRO B 2 5 ? 5.957 -7.783 0.091 1.00 15.00 929 PRO B N 9
ATOM 6596 C CA . PRO B 2 5 ? 7.328 -7.274 0.158 1.00 15.00 929 PRO B CA 9
ATOM 6597 C C . PRO B 2 5 ? 7.530 -6.263 1.283 1.00 15.00 929 PRO B C 9
ATOM 6598 O O . PRO B 2 5 ? 6.699 -5.378 1.487 1.00 15.00 929 PRO B O 9
ATOM 6609 N N . PRO B 2 6 ? 8.648 -6.386 2.019 1.00 15.00 930 PRO B N 9
ATOM 6610 C CA . PRO B 2 6 ? 9.042 -5.401 3.032 1.00 15.00 930 PRO B CA 9
ATOM 6611 C C . PRO B 2 6 ? 9.140 -4.009 2.418 1.00 15.00 930 PRO B C 9
ATOM 6612 O O . PRO B 2 6 ? 9.710 -3.845 1.338 1.00 15.00 930 PRO B O 9
ATOM 6623 N N . TYR B 2 7 ? 8.603 -3.008 3.101 1.00 15.00 931 TYR B N 9
ATOM 6624 C CA . TYR B 2 7 ? 8.466 -1.687 2.506 1.00 15.00 931 TYR B CA 9
ATOM 6625 C C . TYR B 2 7 ? 9.824 -1.053 2.222 1.00 15.00 931 TYR B C 9
ATOM 6626 O O . TYR B 2 7 ? 10.636 -0.831 3.123 1.00 15.00 931 TYR B O 9
ATOM 6644 N N . GLU B 2 8 ? 10.046 -0.778 0.949 1.00 15.00 932 GLU B N 9
ATOM 6645 C CA . GLU B 2 8 ? 11.129 0.077 0.497 1.00 15.00 932 GLU B CA 9
ATOM 6646 C C . GLU B 2 8 ? 10.480 1.352 0.012 1.00 15.00 932 GLU B C 9
ATOM 6647 O O . GLU B 2 8 ? 9.256 1.461 0.049 1.00 15.00 932 GLU B O 9
ATOM 6659 N N . THR B 2 9 ? 11.235 2.312 -0.459 1.00 15.00 933 THR B N 9
ATOM 6660 C CA . THR B 2 9 ? 10.584 3.445 -1.060 1.00 15.00 933 THR B CA 9
ATOM 6661 C C . THR B 2 9 ? 10.385 3.205 -2.546 1.00 15.00 933 THR B C 9
ATOM 6662 O O . THR B 2 9 ? 11.330 2.982 -3.304 1.00 15.00 933 THR B O 9
ATOM 6673 N N . PHE B 2 10 ? 9.132 3.220 -2.923 1.00 15.00 934 PHE B N 9
ATOM 6674 C CA . PHE B 2 10 ? 8.707 3.094 -4.298 1.00 15.00 934 PHE B CA 9
ATOM 6675 C C . PHE B 2 10 ? 8.591 4.501 -4.885 1.00 15.00 934 PHE B C 9
ATOM 6676 O O . PHE B 2 10 ? 8.908 5.476 -4.197 1.00 15.00 934 PHE B O 9
ATOM 6693 N N . GLU B 2 11 ? 8.185 4.602 -6.144 1.00 15.00 935 GLU B N 9
ATOM 6694 C CA . GLU B 2 11 ? 8.132 5.877 -6.857 1.00 15.00 935 GLU B CA 9
ATOM 6695 C C . GLU B 2 11 ? 7.439 6.965 -6.030 1.00 15.00 935 GLU B C 9
ATOM 6696 O O . GLU B 2 11 ? 6.446 6.713 -5.347 1.00 15.00 935 GLU B O 9
ATOM 6708 N N . ASP B 2 12 ? 7.986 8.177 -6.119 1.00 15.00 936 ASP B N 9
ATOM 6709 C CA . ASP B 2 12 ? 7.505 9.334 -5.360 1.00 15.00 936 ASP B CA 9
ATOM 6710 C C . ASP B 2 12 ? 5.993 9.496 -5.469 1.00 15.00 936 ASP B C 9
ATOM 6711 O O . ASP B 2 12 ? 5.441 9.586 -6.569 1.00 15.00 936 ASP B O 9
ATOM 6720 N N . LEU B 2 13 ? 5.340 9.540 -4.316 1.00 15.00 937 LEU B N 9
ATOM 6721 C CA . LEU B 2 13 ? 3.892 9.649 -4.244 1.00 15.00 937 LEU B CA 9
ATOM 6722 C C . LEU B 2 13 ? 3.436 11.052 -4.646 1.00 15.00 937 LEU B C 9
ATOM 6723 O O . LEU B 2 13 ? 3.957 12.057 -4.162 1.00 15.00 937 LEU B O 9
ATOM 6742 N N . PHE A 1 7 ? -10.574 10.226 -0.765 1.00 15.00 478 PHE A N 10
ATOM 6743 C CA . PHE A 1 7 ? -9.929 8.899 -0.876 1.00 15.00 478 PHE A CA 10
ATOM 6744 C C . PHE A 1 7 ? -9.505 8.375 0.486 1.00 15.00 478 PHE A C 10
ATOM 6745 O O . PHE A 1 7 ? -9.764 8.999 1.517 1.00 15.00 478 PHE A O 10
ATOM 6762 N N . LEU A 1 8 ? -8.877 7.205 0.461 1.00 15.00 479 LEU A N 10
ATOM 6763 C CA . LEU A 1 8 ? -8.321 6.570 1.646 1.00 15.00 479 LEU A CA 10
ATOM 6764 C C . LEU A 1 8 ? -7.422 7.543 2.418 1.00 15.00 479 LEU A C 10
ATOM 6765 O O . LEU A 1 8 ? -6.668 8.303 1.815 1.00 15.00 479 LEU A O 10
ATOM 6781 N N . PRO A 1 9 ? -7.521 7.513 3.766 1.00 15.00 480 PRO A N 10
ATOM 6782 C CA . PRO A 1 9 ? -6.826 8.416 4.700 1.00 15.00 480 PRO A CA 10
ATOM 6783 C C . PRO A 1 9 ? -5.478 8.958 4.227 1.00 15.00 480 PRO A C 10
ATOM 6784 O O . PRO A 1 9 ? -4.661 8.229 3.673 1.00 15.00 480 PRO A O 10
ATOM 6795 N N . PRO A 1 10 ? -5.228 10.257 4.482 1.00 15.00 481 PRO A N 10
ATOM 6796 C CA . PRO A 1 10 ? -3.976 10.918 4.111 1.00 15.00 481 PRO A CA 10
ATOM 6797 C C . PRO A 1 10 ? -2.751 10.124 4.552 1.00 15.00 481 PRO A C 10
ATOM 6798 O O . PRO A 1 10 ? -2.554 9.850 5.738 1.00 15.00 481 PRO A O 10
ATOM 6809 N N . GLY A 1 11 ? -1.948 9.738 3.581 1.00 15.00 482 GLY A N 10
ATOM 6810 C CA . GLY A 1 11 ? -0.795 8.915 3.853 1.00 15.00 482 GLY A CA 10
ATOM 6811 C C . GLY A 1 11 ? -0.982 7.519 3.329 1.00 15.00 482 GLY A C 10
ATOM 6812 O O . GLY A 1 11 ? -0.018 6.782 3.162 1.00 15.00 482 GLY A O 10
ATOM 6816 N N . TRP A 1 12 ? -2.223 7.162 3.052 1.00 15.00 483 TRP A N 10
ATOM 6817 C CA . TRP A 1 12 ? -2.528 5.864 2.491 1.00 15.00 483 TRP A CA 10
ATOM 6818 C C . TRP A 1 12 ? -2.490 5.944 0.976 1.00 15.00 483 TRP A C 10
ATOM 6819 O O . TRP A 1 12 ? -3.316 6.605 0.349 1.00 15.00 483 TRP A O 10
ATOM 6840 N N . GLU A 1 13 ? -1.495 5.301 0.402 1.00 15.00 484 GLU A N 10
ATOM 6841 C CA . GLU A 1 13 ? -1.312 5.298 -1.031 1.00 15.00 484 GLU A CA 10
ATOM 6842 C C . GLU A 1 13 ? -1.769 3.960 -1.590 1.00 15.00 484 GLU A C 10
ATOM 6843 O O . GLU A 1 13 ? -1.568 2.917 -0.971 1.00 15.00 484 GLU A O 10
ATOM 6855 N N . MET A 1 14 ? -2.346 3.992 -2.769 1.00 15.00 485 MET A N 10
ATOM 6856 C CA . MET A 1 14 ? -2.926 2.806 -3.372 1.00 15.00 485 MET A CA 10
ATOM 6857 C C . MET A 1 14 ? -2.361 2.611 -4.778 1.00 15.00 485 MET A C 10
ATOM 6858 O O . MET A 1 14 ? -2.793 3.269 -5.724 1.00 15.00 485 MET A O 10
ATOM 6872 N N . ARG A 1 15 ? -1.377 1.731 -4.910 1.00 15.00 486 ARG A N 10
ATOM 6873 C CA . ARG A 1 15 ? -0.699 1.533 -6.189 1.00 15.00 486 ARG A CA 10
ATOM 6874 C C . ARG A 1 15 ? -0.364 0.056 -6.384 1.00 15.00 486 ARG A C 10
ATOM 6875 O O . ARG A 1 15 ? -0.152 -0.678 -5.416 1.00 15.00 486 ARG A O 10
ATOM 6896 N N . ILE A 1 16 ? -0.327 -0.376 -7.636 1.00 15.00 487 ILE A N 10
ATOM 6897 C CA . ILE A 1 16 ? -0.229 -1.794 -7.955 1.00 15.00 487 ILE A CA 10
ATOM 6898 C C . ILE A 1 16 ? 1.225 -2.247 -8.111 1.00 15.00 487 ILE A C 10
ATOM 6899 O O . ILE A 1 16 ? 2.082 -1.485 -8.540 1.00 15.00 487 ILE A O 10
ATOM 6915 N N . ALA A 1 17 ? 1.490 -3.487 -7.729 1.00 15.00 488 ALA A N 10
ATOM 6916 C CA . ALA A 1 17 ? 2.765 -4.132 -7.994 1.00 15.00 488 ALA A CA 10
ATOM 6917 C C . ALA A 1 17 ? 2.692 -4.843 -9.339 1.00 15.00 488 ALA A C 10
ATOM 6918 O O . ALA A 1 17 ? 1.613 -5.281 -9.736 1.00 15.00 488 ALA A O 10
ATOM 6925 N N . PRO A 1 18 ? 3.824 -4.968 -10.061 1.00 15.00 489 PRO A N 10
ATOM 6926 C CA . PRO A 1 18 ? 3.855 -5.544 -11.425 1.00 15.00 489 PRO A CA 10
ATOM 6927 C C . PRO A 1 18 ? 3.226 -6.940 -11.533 1.00 15.00 489 PRO A C 10
ATOM 6928 O O . PRO A 1 18 ? 3.001 -7.445 -12.633 1.00 15.00 489 PRO A O 10
ATOM 6939 N N . ASN A 1 19 ? 2.959 -7.564 -10.396 1.00 15.00 490 ASN A N 10
ATOM 6940 C CA . ASN A 1 19 ? 2.345 -8.886 -10.369 1.00 15.00 490 ASN A CA 10
ATOM 6941 C C . ASN A 1 19 ? 0.813 -8.778 -10.367 1.00 15.00 490 ASN A C 10
ATOM 6942 O O . ASN A 1 19 ? 0.109 -9.784 -10.405 1.00 15.00 490 ASN A O 10
ATOM 6953 N N . GLY A 1 20 ? 0.294 -7.550 -10.350 1.00 15.00 491 GLY A N 10
ATOM 6954 C CA . GLY A 1 20 ? -1.141 -7.360 -10.267 1.00 15.00 491 GLY A CA 10
ATOM 6955 C C . GLY A 1 20 ? -1.592 -7.260 -8.829 1.00 15.00 491 GLY A C 10
ATOM 6956 O O . GLY A 1 20 ? -2.650 -7.766 -8.457 1.00 15.00 491 GLY A O 10
ATOM 6960 N N . ARG A 1 21 ? -0.762 -6.636 -8.005 1.00 15.00 492 ARG A N 10
ATOM 6961 C CA . ARG A 1 21 ? -1.014 -6.562 -6.573 1.00 15.00 492 ARG A CA 10
ATOM 6962 C C . ARG A 1 21 ? -1.279 -5.123 -6.145 1.00 15.00 492 ARG A C 10
ATOM 6963 O O . ARG A 1 21 ? -0.362 -4.312 -6.125 1.00 15.00 492 ARG A O 10
ATOM 6984 N N . PRO A 1 22 ? -2.517 -4.773 -5.801 1.00 15.00 493 PRO A N 10
ATOM 6985 C CA . PRO A 1 22 ? -2.831 -3.441 -5.324 1.00 15.00 493 PRO A CA 10
ATOM 6986 C C . PRO A 1 22 ? -2.692 -3.343 -3.809 1.00 15.00 493 PRO A C 10
ATOM 6987 O O . PRO A 1 22 ? -3.472 -3.937 -3.064 1.00 15.00 493 PRO A O 10
ATOM 6998 N N . PHE A 1 23 ? -1.669 -2.631 -3.355 1.00 15.00 494 PHE A N 10
ATOM 6999 C CA . PHE A 1 23 ? -1.408 -2.524 -1.930 1.00 15.00 494 PHE A CA 10
ATOM 7000 C C . PHE A 1 23 ? -1.664 -1.118 -1.414 1.00 15.00 494 PHE A C 10
ATOM 7001 O O . PHE A 1 23 ? -1.469 -0.128 -2.125 1.00 15.00 494 PHE A O 10
ATOM 7018 N N . PHE A 1 24 ? -2.104 -1.047 -0.171 1.00 15.00 495 PHE A N 10
ATOM 7019 C CA . PHE A 1 24 ? -2.302 0.217 0.504 1.00 15.00 495 PHE A CA 10
ATOM 7020 C C . PHE A 1 24 ? -1.098 0.512 1.389 1.00 15.00 495 PHE A C 10
ATOM 7021 O O . PHE A 1 24 ? -0.952 -0.068 2.467 1.00 15.00 495 PHE A O 10
ATOM 7038 N N . ILE A 1 25 ? -0.207 1.361 0.908 1.00 15.00 496 ILE A N 10
ATOM 7039 C CA . ILE A 1 25 ? 0.960 1.756 1.680 1.00 15.00 496 ILE A CA 10
ATOM 7040 C C . ILE A 1 25 ? 0.660 3.009 2.470 1.00 15.00 496 ILE A C 10
ATOM 7041 O O . ILE A 1 25 ? 0.529 4.089 1.894 1.00 15.00 496 ILE A O 10
ATOM 7057 N N . ASP A 1 26 ? 0.557 2.888 3.776 1.00 15.00 497 ASP A N 10
ATOM 7058 C CA . ASP A 1 26 ? 0.407 4.072 4.583 1.00 15.00 497 ASP A CA 10
ATOM 7059 C C . ASP A 1 26 ? 1.774 4.576 4.978 1.00 15.00 497 ASP A C 10
ATOM 7060 O O . ASP A 1 26 ? 2.613 3.854 5.523 1.00 15.00 497 ASP A O 10
ATOM 7069 N N . HIS A 1 27 ? 1.985 5.821 4.653 1.00 15.00 498 HIS A N 10
ATOM 7070 C CA . HIS A 1 27 ? 3.291 6.444 4.753 1.00 15.00 498 HIS A CA 10
ATOM 7071 C C . HIS A 1 27 ? 3.613 6.875 6.177 1.00 15.00 498 HIS A C 10
ATOM 7072 O O . HIS A 1 27 ? 4.744 7.259 6.464 1.00 15.00 498 HIS A O 10
ATOM 7087 N N . ASN A 1 28 ? 2.629 6.822 7.068 1.00 15.00 499 ASN A N 10
ATOM 7088 C CA . ASN A 1 28 ? 2.847 7.288 8.430 1.00 15.00 499 ASN A CA 10
ATOM 7089 C C . ASN A 1 28 ? 3.567 6.224 9.226 1.00 15.00 499 ASN A C 10
ATOM 7090 O O . ASN A 1 28 ? 4.571 6.486 9.888 1.00 15.00 499 ASN A O 10
ATOM 7101 N N . THR A 1 29 ? 3.030 5.020 9.169 1.00 15.00 500 THR A N 10
ATOM 7102 C CA . THR A 1 29 ? 3.668 3.879 9.779 1.00 15.00 500 THR A CA 10
ATOM 7103 C C . THR A 1 29 ? 4.772 3.316 8.888 1.00 15.00 500 THR A C 10
ATOM 7104 O O . THR A 1 29 ? 5.688 2.649 9.370 1.00 15.00 500 THR A O 10
ATOM 7115 N N . LYS A 1 30 ? 4.662 3.601 7.581 1.00 15.00 501 LYS A N 10
ATOM 7116 C CA . LYS A 1 30 ? 5.610 3.124 6.563 1.00 15.00 501 LYS A CA 10
ATOM 7117 C C . LYS A 1 30 ? 5.413 1.635 6.296 1.00 15.00 501 LYS A C 10
ATOM 7118 O O . LYS A 1 30 ? 6.374 0.890 6.113 1.00 15.00 501 LYS A O 10
ATOM 7137 N N . THR A 1 31 ? 4.160 1.215 6.224 1.00 15.00 502 THR A N 10
ATOM 7138 C CA . THR A 1 31 ? 3.840 -0.191 6.043 1.00 15.00 502 THR A CA 10
ATOM 7139 C C . THR A 1 31 ? 2.977 -0.414 4.806 1.00 15.00 502 THR A C 10
ATOM 7140 O O . THR A 1 31 ? 2.211 0.460 4.394 1.00 15.00 502 THR A O 10
ATOM 7151 N N . THR A 1 32 ? 3.131 -1.583 4.207 1.00 15.00 503 THR A N 10
ATOM 7152 C CA . THR A 1 32 ? 2.354 -1.963 3.038 1.00 15.00 503 THR A CA 10
ATOM 7153 C C . THR A 1 32 ? 1.258 -2.939 3.455 1.00 15.00 503 THR A C 10
ATOM 7154 O O . THR A 1 32 ? 1.533 -3.974 4.061 1.00 15.00 503 THR A O 10
ATOM 7165 N N . THR A 1 33 ? 0.017 -2.601 3.152 1.00 15.00 504 THR A N 10
ATOM 7166 C CA . THR A 1 33 ? -1.114 -3.363 3.651 1.00 15.00 504 THR A CA 10
ATOM 7167 C C . THR A 1 33 ? -1.893 -4.030 2.514 1.00 15.00 504 THR A C 10
ATOM 7168 O O . THR A 1 33 ? -2.281 -3.370 1.547 1.00 15.00 504 THR A O 10
ATOM 7179 N N . TRP A 1 34 ? -2.095 -5.345 2.624 1.00 15.00 505 TRP A N 10
ATOM 7180 C CA . TRP A 1 34 ? -2.948 -6.075 1.686 1.00 15.00 505 TRP A CA 10
ATOM 7181 C C . TRP A 1 34 ? -4.404 -5.997 2.128 1.00 15.00 505 TRP A C 10
ATOM 7182 O O . TRP A 1 34 ? -5.324 -6.175 1.329 1.00 15.00 505 TRP A O 10
ATOM 7203 N N . GLU A 1 35 ? -4.595 -5.763 3.418 1.00 15.00 506 GLU A N 10
ATOM 7204 C CA . GLU A 1 35 ? -5.925 -5.716 4.001 1.00 15.00 506 GLU A CA 10
ATOM 7205 C C . GLU A 1 35 ? -6.519 -4.344 3.866 1.00 15.00 506 GLU A C 10
ATOM 7206 O O . GLU A 1 35 ? -5.861 -3.332 4.109 1.00 15.00 506 GLU A O 10
ATOM 7218 N N . ASP A 1 36 ? -7.780 -4.324 3.488 1.00 15.00 507 ASP A N 10
ATOM 7219 C CA . ASP A 1 36 ? -8.465 -3.082 3.278 1.00 15.00 507 ASP A CA 10
ATOM 7220 C C . ASP A 1 36 ? -8.794 -2.423 4.614 1.00 15.00 507 ASP A C 10
ATOM 7221 O O . ASP A 1 36 ? -9.447 -3.020 5.473 1.00 15.00 507 ASP A O 10
ATOM 7230 N N . PRO A 1 37 ? -8.319 -1.184 4.819 1.00 15.00 508 PRO A N 10
ATOM 7231 C CA . PRO A 1 37 ? -8.529 -0.457 6.073 1.00 15.00 508 PRO A CA 10
ATOM 7232 C C . PRO A 1 37 ? -9.953 0.078 6.211 1.00 15.00 508 PRO A C 10
ATOM 7233 O O . PRO A 1 37 ? -10.351 0.536 7.281 1.00 15.00 508 PRO A O 10
ATOM 7244 N N . ARG A 1 38 ? -10.690 0.056 5.106 1.00 15.00 509 ARG A N 10
ATOM 7245 C CA . ARG A 1 38 ? -12.085 0.481 5.083 1.00 15.00 509 ARG A CA 10
ATOM 7246 C C . ARG A 1 38 ? -12.725 0.098 3.754 1.00 15.00 509 ARG A C 10
ATOM 7247 O O . ARG A 1 38 ? -12.310 0.640 2.709 1.00 15.00 509 ARG A O 10
ATOM 7268 N N . ARG B 2 1 ? -1.272 -18.147 -0.277 1.00 15.00 925 ARG B N 10
ATOM 7269 C CA . ARG B 2 1 ? -0.516 -17.344 0.707 1.00 15.00 925 ARG B CA 10
ATOM 7270 C C . ARG B 2 1 ? -0.319 -15.919 0.204 1.00 15.00 925 ARG B C 10
ATOM 7271 O O . ARG B 2 1 ? 0.058 -15.705 -0.948 1.00 15.00 925 ARG B O 10
ATOM 7294 N N . LEU B 2 2 ? -0.562 -14.949 1.070 1.00 15.00 926 LEU B N 10
ATOM 7295 C CA . LEU B 2 2 ? -0.306 -13.556 0.733 1.00 15.00 926 LEU B CA 10
ATOM 7296 C C . LEU B 2 2 ? 1.037 -13.134 1.311 1.00 15.00 926 LEU B C 10
ATOM 7297 O O . LEU B 2 2 ? 1.243 -13.187 2.525 1.00 15.00 926 LEU B O 10
ATOM 7313 N N . ASP B 2 3 ? 1.950 -12.726 0.447 1.00 15.00 927 ASP B N 10
ATOM 7314 C CA . ASP B 2 3 ? 3.282 -12.325 0.883 1.00 15.00 927 ASP B CA 10
ATOM 7315 C C . ASP B 2 3 ? 3.441 -10.815 0.784 1.00 15.00 927 ASP B C 10
ATOM 7316 O O . ASP B 2 3 ? 3.078 -10.202 -0.221 1.00 15.00 927 ASP B O 10
ATOM 7325 N N . LEU B 2 4 ? 3.966 -10.214 1.839 1.00 15.00 928 LEU B N 10
ATOM 7326 C CA . LEU B 2 4 ? 4.153 -8.775 1.876 1.00 15.00 928 LEU B CA 10
ATOM 7327 C C . LEU B 2 4 ? 5.634 -8.451 1.703 1.00 15.00 928 LEU B C 10
ATOM 7328 O O . LEU B 2 4 ? 6.468 -8.875 2.506 1.00 15.00 928 LEU B O 10
ATOM 7344 N N . PRO B 2 5 ? 5.981 -7.700 0.649 1.00 15.00 929 PRO B N 10
ATOM 7345 C CA . PRO B 2 5 ? 7.359 -7.293 0.387 1.00 15.00 929 PRO B CA 10
ATOM 7346 C C . PRO B 2 5 ? 7.791 -6.134 1.281 1.00 15.00 929 PRO B C 10
ATOM 7347 O O . PRO B 2 5 ? 7.041 -5.173 1.456 1.00 15.00 929 PRO B O 10
ATOM 7358 N N . PRO B 2 6 ? 9.002 -6.218 1.861 1.00 15.00 930 PRO B N 10
ATOM 7359 C CA . PRO B 2 6 ? 9.571 -5.131 2.666 1.00 15.00 930 PRO B CA 10
ATOM 7360 C C . PRO B 2 6 ? 9.476 -3.790 1.943 1.00 15.00 930 PRO B C 10
ATOM 7361 O O . PRO B 2 6 ? 9.990 -3.637 0.832 1.00 15.00 930 PRO B O 10
ATOM 7372 N N . TYR B 2 7 ? 8.814 -2.833 2.580 1.00 15.00 931 TYR B N 10
ATOM 7373 C CA . TYR B 2 7 ? 8.455 -1.580 1.930 1.00 15.00 931 TYR B CA 10
ATOM 7374 C C . TYR B 2 7 ? 9.676 -0.768 1.503 1.00 15.00 931 TYR B C 10
ATOM 7375 O O . TYR B 2 7 ? 10.516 -0.387 2.322 1.00 15.00 931 TYR B O 10
ATOM 7393 N N . GLU B 2 8 ? 9.765 -0.534 0.201 1.00 15.00 932 GLU B N 10
ATOM 7394 C CA . GLU B 2 8 ? 10.649 0.473 -0.362 1.00 15.00 932 GLU B CA 10
ATOM 7395 C C . GLU B 2 8 ? 9.776 1.603 -0.882 1.00 15.00 932 GLU B C 10
ATOM 7396 O O . GLU B 2 8 ? 8.685 1.343 -1.391 1.00 15.00 932 GLU B O 10
ATOM 7408 N N . THR B 2 9 ? 10.222 2.842 -0.782 1.00 15.00 933 THR B N 10
ATOM 7409 C CA . THR B 2 9 ? 9.385 3.941 -1.226 1.00 15.00 933 THR B CA 10
ATOM 7410 C C . THR B 2 9 ? 9.384 4.046 -2.748 1.00 15.00 933 THR B C 10
ATOM 7411 O O . THR B 2 9 ? 10.425 4.232 -3.383 1.00 15.00 933 THR B O 10
ATOM 7422 N N . PHE B 2 10 ? 8.203 3.912 -3.313 1.00 15.00 934 PHE B N 10
ATOM 7423 C CA . PHE B 2 10 ? 7.984 4.096 -4.737 1.00 15.00 934 PHE B CA 10
ATOM 7424 C C . PHE B 2 10 ? 7.764 5.593 -5.011 1.00 15.00 934 PHE B C 10
ATOM 7425 O O . PHE B 2 10 ? 7.885 6.402 -4.090 1.00 15.00 934 PHE B O 10
ATOM 7442 N N . GLU B 2 11 ? 7.526 5.958 -6.276 1.00 15.00 935 GLU B N 10
ATOM 7443 C CA . GLU B 2 11 ? 7.334 7.361 -6.691 1.00 15.00 935 GLU B CA 10
ATOM 7444 C C . GLU B 2 11 ? 6.331 8.141 -5.833 1.00 15.00 935 GLU B C 10
ATOM 7445 O O . GLU B 2 11 ? 5.720 7.625 -4.897 1.00 15.00 935 GLU B O 10
ATOM 7457 N N . ASP B 2 12 ? 6.183 9.406 -6.202 1.00 15.00 936 ASP B N 10
ATOM 7458 C CA . ASP B 2 12 ? 5.318 10.363 -5.502 1.00 15.00 936 ASP B CA 10
ATOM 7459 C C . ASP B 2 12 ? 3.920 9.805 -5.244 1.00 15.00 936 ASP B C 10
ATOM 7460 O O . ASP B 2 12 ? 3.365 9.075 -6.065 1.00 15.00 936 ASP B O 10
ATOM 7469 N N . LEU B 2 13 ? 3.354 10.200 -4.105 1.00 15.00 937 LEU B N 10
ATOM 7470 C CA . LEU B 2 13 ? 2.028 9.754 -3.682 1.00 15.00 937 LEU B CA 10
ATOM 7471 C C . LEU B 2 13 ? 0.961 10.250 -4.660 1.00 15.00 937 LEU B C 10
ATOM 7472 O O . LEU B 2 13 ? 0.557 11.414 -4.624 1.00 15.00 937 LEU B O 10
ATOM 7491 N N . PHE A 1 7 ? -12.318 7.614 -0.389 1.00 15.00 478 PHE A N 11
ATOM 7492 C CA . PHE A 1 7 ? -12.207 6.149 -0.201 1.00 15.00 478 PHE A CA 11
ATOM 7493 C C . PHE A 1 7 ? -10.851 5.776 0.382 1.00 15.00 478 PHE A C 11
ATOM 7494 O O . PHE A 1 7 ? -10.695 4.720 0.997 1.00 15.00 478 PHE A O 11
ATOM 7511 N N . LEU A 1 8 ? -9.862 6.627 0.156 1.00 15.00 479 LEU A N 11
ATOM 7512 C CA . LEU A 1 8 ? -8.514 6.364 0.619 1.00 15.00 479 LEU A CA 11
ATOM 7513 C C . LEU A 1 8 ? -8.151 7.341 1.729 1.00 15.00 479 LEU A C 11
ATOM 7514 O O . LEU A 1 8 ? -8.078 8.547 1.497 1.00 15.00 479 LEU A O 11
ATOM 7530 N N . PRO A 1 9 ? -7.971 6.834 2.954 1.00 15.00 480 PRO A N 11
ATOM 7531 C CA . PRO A 1 9 ? -7.577 7.646 4.120 1.00 15.00 480 PRO A CA 11
ATOM 7532 C C . PRO A 1 9 ? -6.328 8.504 3.863 1.00 15.00 480 PRO A C 11
ATOM 7533 O O . PRO A 1 9 ? -5.513 8.171 3.005 1.00 15.00 480 PRO A O 11
ATOM 7544 N N . PRO A 1 10 ? -6.165 9.595 4.653 1.00 15.00 481 PRO A N 11
ATOM 7545 C CA . PRO A 1 10 ? -5.126 10.626 4.489 1.00 15.00 481 PRO A CA 11
ATOM 7546 C C . PRO A 1 10 ? -3.832 10.162 3.812 1.00 15.00 481 PRO A C 11
ATOM 7547 O O . PRO A 1 10 ? -3.662 10.335 2.605 1.00 15.00 481 PRO A O 11
ATOM 7558 N N . GLY A 1 11 ? -2.927 9.560 4.580 1.00 15.00 482 GLY A N 11
ATOM 7559 C CA . GLY A 1 11 ? -1.655 9.141 4.014 1.00 15.00 482 GLY A CA 11
ATOM 7560 C C . GLY A 1 11 ? -1.666 7.708 3.568 1.00 15.00 482 GLY A C 11
ATOM 7561 O O . GLY A 1 11 ? -0.618 7.072 3.501 1.00 15.00 482 GLY A O 11
ATOM 7565 N N . TRP A 1 12 ? -2.841 7.194 3.275 1.00 15.00 483 TRP A N 11
ATOM 7566 C CA . TRP A 1 12 ? -2.950 5.864 2.725 1.00 15.00 483 TRP A CA 11
ATOM 7567 C C . TRP A 1 12 ? -2.891 5.958 1.230 1.00 15.00 483 TRP A C 11
ATOM 7568 O O . TRP A 1 12 ? -3.536 6.810 0.627 1.00 15.00 483 TRP A O 11
ATOM 7589 N N . GLU A 1 13 ? -2.101 5.102 0.646 1.00 15.00 484 GLU A N 11
ATOM 7590 C CA . GLU A 1 13 ? -1.976 5.048 -0.782 1.00 15.00 484 GLU A CA 11
ATOM 7591 C C . GLU A 1 13 ? -2.242 3.677 -1.293 1.00 15.00 484 GLU A C 11
ATOM 7592 O O . GLU A 1 13 ? -2.015 2.665 -0.638 1.00 15.00 484 GLU A O 11
ATOM 7604 N N . MET A 1 14 ? -2.716 3.694 -2.480 1.00 15.00 485 MET A N 11
ATOM 7605 C CA . MET A 1 14 ? -3.169 2.496 -3.159 1.00 15.00 485 MET A CA 11
ATOM 7606 C C . MET A 1 14 ? -2.384 2.329 -4.456 1.00 15.00 485 MET A C 11
ATOM 7607 O O . MET A 1 14 ? -2.644 3.027 -5.436 1.00 15.00 485 MET A O 11
ATOM 7621 N N . ARG A 1 15 ? -1.395 1.440 -4.443 1.00 15.00 486 ARG A N 11
ATOM 7622 C CA . ARG A 1 15 ? -0.485 1.286 -5.578 1.00 15.00 486 ARG A CA 11
ATOM 7623 C C . ARG A 1 15 ? -0.435 -0.155 -6.072 1.00 15.00 486 ARG A C 11
ATOM 7624 O O . ARG A 1 15 ? -0.592 -1.098 -5.296 1.00 15.00 486 ARG A O 11
ATOM 7645 N N . ILE A 1 16 ? -0.186 -0.309 -7.366 1.00 15.00 487 ILE A N 11
ATOM 7646 C CA . ILE A 1 16 ? -0.168 -1.618 -8.004 1.00 15.00 487 ILE A CA 11
ATOM 7647 C C . ILE A 1 16 ? 1.260 -2.140 -8.177 1.00 15.00 487 ILE A C 11
ATOM 7648 O O . ILE A 1 16 ? 2.153 -1.409 -8.601 1.00 15.00 487 ILE A O 11
ATOM 7664 N N . ALA A 1 17 ? 1.456 -3.405 -7.836 1.00 15.00 488 ALA A N 11
ATOM 7665 C CA . ALA A 1 17 ? 2.707 -4.099 -8.092 1.00 15.00 488 ALA A CA 11
ATOM 7666 C C . ALA A 1 17 ? 2.643 -4.757 -9.466 1.00 15.00 488 ALA A C 11
ATOM 7667 O O . ALA A 1 17 ? 1.561 -5.138 -9.908 1.00 15.00 488 ALA A O 11
ATOM 7674 N N . PRO A 1 18 ? 3.790 -4.906 -10.158 1.00 15.00 489 PRO A N 11
ATOM 7675 C CA . PRO A 1 18 ? 3.841 -5.402 -11.552 1.00 15.00 489 PRO A CA 11
ATOM 7676 C C . PRO A 1 18 ? 3.264 -6.809 -11.738 1.00 15.00 489 PRO A C 11
ATOM 7677 O O . PRO A 1 18 ? 3.186 -7.312 -12.859 1.00 15.00 489 PRO A O 11
ATOM 7688 N N . ASN A 1 19 ? 2.872 -7.440 -10.644 1.00 15.00 490 ASN A N 11
ATOM 7689 C CA . ASN A 1 19 ? 2.269 -8.766 -10.694 1.00 15.00 490 ASN A CA 11
ATOM 7690 C C . ASN A 1 19 ? 0.743 -8.648 -10.603 1.00 15.00 490 ASN A C 11
ATOM 7691 O O . ASN A 1 19 ? 0.021 -9.643 -10.599 1.00 15.00 490 ASN A O 11
ATOM 7702 N N . GLY A 1 20 ? 0.259 -7.408 -10.549 1.00 15.00 491 GLY A N 11
ATOM 7703 C CA . GLY A 1 20 ? -1.168 -7.159 -10.436 1.00 15.00 491 GLY A CA 11
ATOM 7704 C C . GLY A 1 20 ? -1.619 -7.142 -8.992 1.00 15.00 491 GLY A C 11
ATOM 7705 O O . GLY A 1 20 ? -2.729 -7.563 -8.668 1.00 15.00 491 GLY A O 11
ATOM 7709 N N . ARG A 1 21 ? -0.749 -6.657 -8.118 1.00 15.00 492 ARG A N 11
ATOM 7710 C CA . ARG A 1 21 ? -0.996 -6.711 -6.682 1.00 15.00 492 ARG A CA 11
ATOM 7711 C C . ARG A 1 21 ? -1.153 -5.298 -6.118 1.00 15.00 492 ARG A C 11
ATOM 7712 O O . ARG A 1 21 ? -0.206 -4.523 -6.146 1.00 15.00 492 ARG A O 11
ATOM 7733 N N . PRO A 1 22 ? -2.338 -4.930 -5.615 1.00 15.00 493 PRO A N 11
ATOM 7734 C CA . PRO A 1 22 ? -2.561 -3.614 -5.025 1.00 15.00 493 PRO A CA 11
ATOM 7735 C C . PRO A 1 22 ? -2.268 -3.586 -3.525 1.00 15.00 493 PRO A C 11
ATOM 7736 O O . PRO A 1 22 ? -2.930 -4.274 -2.745 1.00 15.00 493 PRO A O 11
ATOM 7747 N N . PHE A 1 23 ? -1.267 -2.806 -3.128 1.00 15.00 494 PHE A N 11
ATOM 7748 C CA . PHE A 1 23 ? -0.932 -2.664 -1.716 1.00 15.00 494 PHE A CA 11
ATOM 7749 C C . PHE A 1 23 ? -1.232 -1.263 -1.216 1.00 15.00 494 PHE A C 11
ATOM 7750 O O . PHE A 1 23 ? -1.086 -0.278 -1.946 1.00 15.00 494 PHE A O 11
ATOM 7767 N N . PHE A 1 24 ? -1.650 -1.189 0.036 1.00 15.00 495 PHE A N 11
ATOM 7768 C CA . PHE A 1 24 ? -1.941 0.071 0.682 1.00 15.00 495 PHE A CA 11
ATOM 7769 C C . PHE A 1 24 ? -0.781 0.471 1.586 1.00 15.00 495 PHE A C 11
ATOM 7770 O O . PHE A 1 24 ? -0.440 -0.247 2.526 1.00 15.00 495 PHE A O 11
ATOM 7787 N N . ILE A 1 25 ? -0.153 1.594 1.276 1.00 15.00 496 ILE A N 11
ATOM 7788 C CA . ILE A 1 25 ? 0.908 2.122 2.119 1.00 15.00 496 ILE A CA 11
ATOM 7789 C C . ILE A 1 25 ? 0.398 3.319 2.906 1.00 15.00 496 ILE A C 11
ATOM 7790 O O . ILE A 1 25 ? 0.009 4.328 2.320 1.00 15.00 496 ILE A O 11
ATOM 7806 N N . ASP A 1 26 ? 0.376 3.216 4.225 1.00 15.00 497 ASP A N 11
ATOM 7807 C CA . ASP A 1 26 ? 0.093 4.384 5.031 1.00 15.00 497 ASP A CA 11
ATOM 7808 C C . ASP A 1 26 ? 1.404 5.067 5.342 1.00 15.00 497 ASP A C 11
ATOM 7809 O O . ASP A 1 26 ? 2.327 4.480 5.895 1.00 15.00 497 ASP A O 11
ATOM 7818 N N . HIS A 1 27 ? 1.500 6.292 4.915 1.00 15.00 498 HIS A N 11
ATOM 7819 C CA . HIS A 1 27 ? 2.751 7.018 4.975 1.00 15.00 498 HIS A CA 11
ATOM 7820 C C . HIS A 1 27 ? 3.041 7.596 6.350 1.00 15.00 498 HIS A C 11
ATOM 7821 O O . HIS A 1 27 ? 4.147 8.074 6.599 1.00 15.00 498 HIS A O 11
ATOM 7836 N N . ASN A 1 28 ? 2.067 7.559 7.247 1.00 15.00 499 ASN A N 11
ATOM 7837 C CA . ASN A 1 28 ? 2.279 8.132 8.567 1.00 15.00 499 ASN A CA 11
ATOM 7838 C C . ASN A 1 28 ? 3.066 7.166 9.459 1.00 15.00 499 ASN A C 11
ATOM 7839 O O . ASN A 1 28 ? 4.046 7.567 10.085 1.00 15.00 499 ASN A O 11
ATOM 7850 N N . THR A 1 29 ? 2.639 5.906 9.554 1.00 15.00 500 THR A N 11
ATOM 7851 C CA . THR A 1 29 ? 3.478 4.874 10.160 1.00 15.00 500 THR A CA 11
ATOM 7852 C C . THR A 1 29 ? 4.513 4.366 9.155 1.00 15.00 500 THR A C 11
ATOM 7853 O O . THR A 1 29 ? 5.439 3.638 9.512 1.00 15.00 500 THR A O 11
ATOM 7864 N N . LYS A 1 30 ? 4.293 4.751 7.887 1.00 15.00 501 LYS A N 11
ATOM 7865 C CA . LYS A 1 30 ? 5.118 4.374 6.724 1.00 15.00 501 LYS A CA 11
ATOM 7866 C C . LYS A 1 30 ? 5.119 2.862 6.485 1.00 15.00 501 LYS A C 11
ATOM 7867 O O . LYS A 1 30 ? 6.037 2.317 5.864 1.00 15.00 501 LYS A O 11
ATOM 7886 N N . THR A 1 31 ? 4.050 2.195 6.900 1.00 15.00 502 THR A N 11
ATOM 7887 C CA . THR A 1 31 ? 3.933 0.758 6.688 1.00 15.00 502 THR A CA 11
ATOM 7888 C C . THR A 1 31 ? 2.993 0.457 5.522 1.00 15.00 502 THR A C 11
ATOM 7889 O O . THR A 1 31 ? 2.076 1.223 5.235 1.00 15.00 502 THR A O 11
ATOM 7900 N N . THR A 1 32 ? 3.242 -0.646 4.836 1.00 15.00 503 THR A N 11
ATOM 7901 C CA . THR A 1 32 ? 2.383 -1.071 3.745 1.00 15.00 503 THR A CA 11
ATOM 7902 C C . THR A 1 32 ? 1.804 -2.452 4.040 1.00 15.00 503 THR A C 11
ATOM 7903 O O . THR A 1 32 ? 2.420 -3.251 4.745 1.00 15.00 503 THR A O 11
ATOM 7914 N N . THR A 1 33 ? 0.595 -2.700 3.557 1.00 15.00 504 THR A N 11
ATOM 7915 C CA . THR A 1 33 ? -0.069 -3.976 3.766 1.00 15.00 504 THR A CA 11
ATOM 7916 C C . THR A 1 33 ? -1.010 -4.300 2.606 1.00 15.00 504 THR A C 11
ATOM 7917 O O . THR A 1 33 ? -1.532 -3.398 1.948 1.00 15.00 504 THR A O 11
ATOM 7928 N N . TRP A 1 34 ? -1.194 -5.590 2.334 1.00 15.00 505 TRP A N 11
ATOM 7929 C CA . TRP A 1 34 ? -2.189 -6.023 1.360 1.00 15.00 505 TRP A CA 11
ATOM 7930 C C . TRP A 1 34 ? -3.587 -5.901 1.962 1.00 15.00 505 TRP A C 11
ATOM 7931 O O . TRP A 1 34 ? -4.591 -5.966 1.253 1.00 15.00 505 TRP A O 11
ATOM 7952 N N . GLU A 1 35 ? -3.633 -5.754 3.283 1.00 15.00 506 GLU A N 11
ATOM 7953 C CA . GLU A 1 35 ? -4.891 -5.689 4.016 1.00 15.00 506 GLU A CA 11
ATOM 7954 C C . GLU A 1 35 ? -5.578 -4.369 3.846 1.00 15.00 506 GLU A C 11
ATOM 7955 O O . GLU A 1 35 ? -4.979 -3.299 3.958 1.00 15.00 506 GLU A O 11
ATOM 7967 N N . ASP A 1 36 ? -6.864 -4.479 3.600 1.00 15.00 507 ASP A N 11
ATOM 7968 C CA . ASP A 1 36 ? -7.706 -3.330 3.438 1.00 15.00 507 ASP A CA 11
ATOM 7969 C C . ASP A 1 36 ? -7.869 -2.609 4.777 1.00 15.00 507 ASP A C 11
ATOM 7970 O O . ASP A 1 36 ? -8.226 -3.232 5.775 1.00 15.00 507 ASP A O 11
ATOM 7979 N N . PRO A 1 37 ? -7.601 -1.295 4.826 1.00 15.00 508 PRO A N 11
ATOM 7980 C CA . PRO A 1 37 ? -7.670 -0.514 6.072 1.00 15.00 508 PRO A CA 11
ATOM 7981 C C . PRO A 1 37 ? -9.094 -0.274 6.579 1.00 15.00 508 PRO A C 11
ATOM 7982 O O . PRO A 1 37 ? -9.284 0.452 7.558 1.00 15.00 508 PRO A O 11
ATOM 7993 N N . ARG A 1 38 ? -10.077 -0.888 5.921 1.00 15.00 509 ARG A N 11
ATOM 7994 C CA . ARG A 1 38 ? -11.484 -0.744 6.291 1.00 15.00 509 ARG A CA 11
ATOM 7995 C C . ARG A 1 38 ? -11.941 0.706 6.163 1.00 15.00 509 ARG A C 11
ATOM 7996 O O . ARG A 1 38 ? -12.264 1.130 5.034 1.00 15.00 509 ARG A O 11
ATOM 8017 N N . ARG B 2 1 ? -5.097 -12.740 -0.602 1.00 15.00 925 ARG B N 11
ATOM 8018 C CA . ARG B 2 1 ? -3.984 -11.786 -0.811 1.00 15.00 925 ARG B CA 11
ATOM 8019 C C . ARG B 2 1 ? -2.665 -12.393 -0.352 1.00 15.00 925 ARG B C 11
ATOM 8020 O O . ARG B 2 1 ? -2.597 -13.044 0.688 1.00 15.00 925 ARG B O 11
ATOM 8043 N N . LEU B 2 2 ? -1.624 -12.156 -1.142 1.00 15.00 926 LEU B N 11
ATOM 8044 C CA . LEU B 2 2 ? -0.302 -12.732 -0.900 1.00 15.00 926 LEU B CA 11
ATOM 8045 C C . LEU B 2 2 ? 0.370 -12.165 0.346 1.00 15.00 926 LEU B C 11
ATOM 8046 O O . LEU B 2 2 ? -0.204 -11.352 1.067 1.00 15.00 926 LEU B O 11
ATOM 8062 N N . ASP B 2 3 ? 1.578 -12.647 0.612 1.00 15.00 927 ASP B N 11
ATOM 8063 C CA . ASP B 2 3 ? 2.403 -12.125 1.695 1.00 15.00 927 ASP B CA 11
ATOM 8064 C C . ASP B 2 3 ? 3.116 -10.856 1.244 1.00 15.00 927 ASP B C 11
ATOM 8065 O O . ASP B 2 3 ? 3.520 -10.734 0.087 1.00 15.00 927 ASP B O 11
ATOM 8074 N N . LEU B 2 4 ? 3.252 -9.911 2.161 1.00 15.00 928 LEU B N 11
ATOM 8075 C CA . LEU B 2 4 ? 3.821 -8.602 1.855 1.00 15.00 928 LEU B CA 11
ATOM 8076 C C . LEU B 2 4 ? 5.332 -8.664 1.643 1.00 15.00 928 LEU B C 11
ATOM 8077 O O . LEU B 2 4 ? 6.054 -9.263 2.442 1.00 15.00 928 LEU B O 11
ATOM 8093 N N . PRO B 2 5 ? 5.832 -8.010 0.582 1.00 15.00 929 PRO B N 11
ATOM 8094 C CA . PRO B 2 5 ? 7.261 -7.848 0.357 1.00 15.00 929 PRO B CA 11
ATOM 8095 C C . PRO B 2 5 ? 7.809 -6.673 1.168 1.00 15.00 929 PRO B C 11
ATOM 8096 O O . PRO B 2 5 ? 7.112 -5.672 1.352 1.00 15.00 929 PRO B O 11
ATOM 8107 N N . PRO B 2 6 ? 9.058 -6.771 1.659 1.00 15.00 930 PRO B N 11
ATOM 8108 C CA . PRO B 2 6 ? 9.709 -5.688 2.409 1.00 15.00 930 PRO B CA 11
ATOM 8109 C C . PRO B 2 6 ? 9.629 -4.365 1.657 1.00 15.00 930 PRO B C 11
ATOM 8110 O O . PRO B 2 6 ? 9.903 -4.314 0.455 1.00 15.00 930 PRO B O 11
ATOM 8121 N N . TYR B 2 7 ? 9.260 -3.300 2.366 1.00 15.00 931 TYR B N 11
ATOM 8122 C CA . TYR B 2 7 ? 8.980 -2.027 1.720 1.00 15.00 931 TYR B CA 11
ATOM 8123 C C . TYR B 2 7 ? 10.242 -1.464 1.067 1.00 15.00 931 TYR B C 11
ATOM 8124 O O . TYR B 2 7 ? 11.242 -1.177 1.729 1.00 15.00 931 TYR B O 11
ATOM 8142 N N . GLU B 2 8 ? 10.150 -1.306 -0.241 1.00 15.00 932 GLU B N 11
ATOM 8143 C CA . GLU B 2 8 ? 11.143 -0.617 -1.045 1.00 15.00 932 GLU B CA 11
ATOM 8144 C C . GLU B 2 8 ? 10.527 0.684 -1.499 1.00 15.00 932 GLU B C 11
ATOM 8145 O O . GLU B 2 8 ? 9.333 0.706 -1.805 1.00 15.00 932 GLU B O 11
ATOM 8157 N N . THR B 2 9 ? 11.282 1.761 -1.576 1.00 15.00 933 THR B N 11
ATOM 8158 C CA . THR B 2 9 ? 10.665 2.991 -2.012 1.00 15.00 933 THR B CA 11
ATOM 8159 C C . THR B 2 9 ? 10.417 2.954 -3.510 1.00 15.00 933 THR B C 11
ATOM 8160 O O . THR B 2 9 ? 11.334 2.801 -4.320 1.00 15.00 933 THR B O 11
ATOM 8171 N N . PHE B 2 10 ? 9.154 3.073 -3.845 1.00 15.00 934 PHE B N 11
ATOM 8172 C CA . PHE B 2 10 ? 8.702 3.233 -5.208 1.00 15.00 934 PHE B CA 11
ATOM 8173 C C . PHE B 2 10 ? 8.618 4.743 -5.473 1.00 15.00 934 PHE B C 11
ATOM 8174 O O . PHE B 2 10 ? 8.991 5.528 -4.598 1.00 15.00 934 PHE B O 11
ATOM 8191 N N . GLU B 2 11 ? 8.201 5.149 -6.669 1.00 15.00 935 GLU B N 11
ATOM 8192 C CA . GLU B 2 11 ? 8.123 6.575 -7.023 1.00 15.00 935 GLU B CA 11
ATOM 8193 C C . GLU B 2 11 ? 7.401 7.382 -5.929 1.00 15.00 935 GLU B C 11
ATOM 8194 O O . GLU B 2 11 ? 6.533 6.869 -5.230 1.00 15.00 935 GLU B O 11
ATOM 8206 N N . ASP B 2 12 ? 7.762 8.646 -5.786 1.00 15.00 936 ASP B N 11
ATOM 8207 C CA . ASP B 2 12 ? 7.133 9.496 -4.781 1.00 15.00 936 ASP B CA 11
ATOM 8208 C C . ASP B 2 12 ? 5.655 9.705 -5.108 1.00 15.00 936 ASP B C 11
ATOM 8209 O O . ASP B 2 12 ? 5.299 10.119 -6.212 1.00 15.00 936 ASP B O 11
ATOM 8218 N N . LEU B 2 13 ? 4.800 9.396 -4.142 1.00 15.00 937 LEU B N 11
ATOM 8219 C CA . LEU B 2 13 ? 3.359 9.531 -4.314 1.00 15.00 937 LEU B CA 11
ATOM 8220 C C . LEU B 2 13 ? 2.954 11.001 -4.222 1.00 15.00 937 LEU B C 11
ATOM 8221 O O . LEU B 2 13 ? 2.640 11.636 -5.228 1.00 15.00 937 LEU B O 11
ATOM 8240 N N . PHE A 1 7 ? -12.322 7.725 -0.420 1.00 15.00 478 PHE A N 12
ATOM 8241 C CA . PHE A 1 7 ? -11.098 7.141 -1.012 1.00 15.00 478 PHE A CA 12
ATOM 8242 C C . PHE A 1 7 ? -10.139 6.712 0.099 1.00 15.00 478 PHE A C 12
ATOM 8243 O O . PHE A 1 7 ? -10.575 6.478 1.225 1.00 15.00 478 PHE A O 12
ATOM 8260 N N . LEU A 1 8 ? -8.855 6.570 -0.211 1.00 15.00 479 LEU A N 12
ATOM 8261 C CA . LEU A 1 8 ? -7.885 6.135 0.783 1.00 15.00 479 LEU A CA 12
ATOM 8262 C C . LEU A 1 8 ? -7.478 7.294 1.692 1.00 15.00 479 LEU A C 12
ATOM 8263 O O . LEU A 1 8 ? -7.293 8.419 1.231 1.00 15.00 479 LEU A O 12
ATOM 8279 N N . PRO A 1 9 ? -7.377 7.025 3.004 1.00 15.00 480 PRO A N 12
ATOM 8280 C CA . PRO A 1 9 ? -6.852 7.979 4.000 1.00 15.00 480 PRO A CA 12
ATOM 8281 C C . PRO A 1 9 ? -5.569 8.689 3.541 1.00 15.00 480 PRO A C 12
ATOM 8282 O O . PRO A 1 9 ? -4.786 8.132 2.778 1.00 15.00 480 PRO A O 12
ATOM 8293 N N . PRO A 1 10 ? -5.322 9.910 4.055 1.00 15.00 481 PRO A N 12
ATOM 8294 C CA . PRO A 1 10 ? -4.225 10.789 3.600 1.00 15.00 481 PRO A CA 12
ATOM 8295 C C . PRO A 1 10 ? -2.845 10.118 3.513 1.00 15.00 481 PRO A C 12
ATOM 8296 O O . PRO A 1 10 ? -2.069 10.422 2.604 1.00 15.00 481 PRO A O 12
ATOM 8307 N N . GLY A 1 11 ? -2.521 9.239 4.457 1.00 15.00 482 GLY A N 12
ATOM 8308 C CA . GLY A 1 11 ? -1.218 8.590 4.431 1.00 15.00 482 GLY A CA 12
ATOM 8309 C C . GLY A 1 11 ? -1.259 7.247 3.756 1.00 15.00 482 GLY A C 12
ATOM 8310 O O . GLY A 1 11 ? -0.228 6.607 3.576 1.00 15.00 482 GLY A O 12
ATOM 8314 N N . TRP A 1 12 ? -2.444 6.816 3.389 1.00 15.00 483 TRP A N 12
ATOM 8315 C CA . TRP A 1 12 ? -2.609 5.535 2.740 1.00 15.00 483 TRP A CA 12
ATOM 8316 C C . TRP A 1 12 ? -2.611 5.719 1.235 1.00 15.00 483 TRP A C 12
ATOM 8317 O O . TRP A 1 12 ? -3.433 6.446 0.682 1.00 15.00 483 TRP A O 12
ATOM 8338 N N . GLU A 1 13 ? -1.670 5.065 0.590 1.00 15.00 484 GLU A N 12
ATOM 8339 C CA . GLU A 1 13 ? -1.505 5.169 -0.841 1.00 15.00 484 GLU A CA 12
ATOM 8340 C C . GLU A 1 13 ? -1.808 3.821 -1.486 1.00 15.00 484 GLU A C 12
ATOM 8341 O O . GLU A 1 13 ? -1.384 2.781 -0.993 1.00 15.00 484 GLU A O 12
ATOM 8353 N N . MET A 1 14 ? -2.507 3.846 -2.596 1.00 15.00 485 MET A N 12
ATOM 8354 C CA . MET A 1 14 ? -3.008 2.622 -3.211 1.00 15.00 485 MET A CA 12
ATOM 8355 C C . MET A 1 14 ? -2.388 2.431 -4.590 1.00 15.00 485 MET A C 12
ATOM 8356 O O . MET A 1 14 ? -2.770 3.090 -5.559 1.00 15.00 485 MET A O 12
ATOM 8370 N N . ARG A 1 15 ? -1.411 1.537 -4.662 1.00 15.00 486 ARG A N 12
ATOM 8371 C CA . ARG A 1 15 ? -0.596 1.372 -5.862 1.00 15.00 486 ARG A CA 12
ATOM 8372 C C . ARG A 1 15 ? -0.321 -0.101 -6.115 1.00 15.00 486 ARG A C 12
ATOM 8373 O O . ARG A 1 15 ? -0.259 -0.892 -5.176 1.00 15.00 486 ARG A O 12
ATOM 8394 N N . ILE A 1 16 ? -0.155 -0.479 -7.374 1.00 15.00 487 ILE A N 12
ATOM 8395 C CA . ILE A 1 16 ? 0.134 -1.864 -7.695 1.00 15.00 487 ILE A CA 12
ATOM 8396 C C . ILE A 1 16 ? 1.632 -2.088 -7.883 1.00 15.00 487 ILE A C 12
ATOM 8397 O O . ILE A 1 16 ? 2.373 -1.183 -8.271 1.00 15.00 487 ILE A O 12
ATOM 8413 N N . ALA A 1 17 ? 2.057 -3.297 -7.572 1.00 15.00 488 ALA A N 12
ATOM 8414 C CA . ALA A 1 17 ? 3.407 -3.751 -7.849 1.00 15.00 488 ALA A CA 12
ATOM 8415 C C . ALA A 1 17 ? 3.400 -4.370 -9.237 1.00 15.00 488 ALA A C 12
ATOM 8416 O O . ALA A 1 17 ? 2.356 -4.851 -9.654 1.00 15.00 488 ALA A O 12
ATOM 8423 N N . PRO A 1 18 ? 4.532 -4.320 -9.978 1.00 15.00 489 PRO A N 12
ATOM 8424 C CA . PRO A 1 18 ? 4.618 -4.695 -11.421 1.00 15.00 489 PRO A CA 12
ATOM 8425 C C . PRO A 1 18 ? 3.956 -6.029 -11.833 1.00 15.00 489 PRO A C 12
ATOM 8426 O O . PRO A 1 18 ? 3.952 -6.378 -13.013 1.00 15.00 489 PRO A O 12
ATOM 8437 N N . ASN A 1 19 ? 3.422 -6.778 -10.881 1.00 15.00 490 ASN A N 12
ATOM 8438 C CA . ASN A 1 19 ? 2.642 -7.975 -11.192 1.00 15.00 490 ASN A CA 12
ATOM 8439 C C . ASN A 1 19 ? 1.177 -7.598 -11.408 1.00 15.00 490 ASN A C 12
ATOM 8440 O O . ASN A 1 19 ? 0.346 -8.436 -11.756 1.00 15.00 490 ASN A O 12
ATOM 8451 N N . GLY A 1 20 ? 0.876 -6.323 -11.195 1.00 15.00 491 GLY A N 12
ATOM 8452 C CA . GLY A 1 20 ? -0.491 -5.842 -11.223 1.00 15.00 491 GLY A CA 12
ATOM 8453 C C . GLY A 1 20 ? -1.209 -6.129 -9.918 1.00 15.00 491 GLY A C 12
ATOM 8454 O O . GLY A 1 20 ? -2.434 -6.211 -9.873 1.00 15.00 491 GLY A O 12
ATOM 8458 N N . ARG A 1 21 ? -0.433 -6.287 -8.853 1.00 15.00 492 ARG A N 12
ATOM 8459 C CA . ARG A 1 21 ? -0.986 -6.533 -7.525 1.00 15.00 492 ARG A CA 12
ATOM 8460 C C . ARG A 1 21 ? -1.090 -5.229 -6.746 1.00 15.00 492 ARG A C 12
ATOM 8461 O O . ARG A 1 21 ? -0.084 -4.561 -6.524 1.00 15.00 492 ARG A O 12
ATOM 8482 N N . PRO A 1 22 ? -2.297 -4.864 -6.297 1.00 15.00 493 PRO A N 12
ATOM 8483 C CA . PRO A 1 22 ? -2.535 -3.594 -5.621 1.00 15.00 493 PRO A CA 12
ATOM 8484 C C . PRO A 1 22 ? -2.345 -3.690 -4.110 1.00 15.00 493 PRO A C 12
ATOM 8485 O O . PRO A 1 22 ? -2.931 -4.550 -3.452 1.00 15.00 493 PRO A O 12
ATOM 8496 N N . PHE A 1 23 ? -1.524 -2.807 -3.566 1.00 15.00 494 PHE A N 12
ATOM 8497 C CA . PHE A 1 23 ? -1.272 -2.802 -2.139 1.00 15.00 494 PHE A CA 12
ATOM 8498 C C . PHE A 1 23 ? -1.478 -1.412 -1.539 1.00 15.00 494 PHE A C 12
ATOM 8499 O O . PHE A 1 23 ? -1.301 -0.393 -2.212 1.00 15.00 494 PHE A O 12
ATOM 8516 N N . PHE A 1 24 ? -1.878 -1.387 -0.278 1.00 15.00 495 PHE A N 12
ATOM 8517 C CA . PHE A 1 24 ? -2.090 -0.143 0.441 1.00 15.00 495 PHE A CA 12
ATOM 8518 C C . PHE A 1 24 ? -0.871 0.180 1.297 1.00 15.00 495 PHE A C 12
ATOM 8519 O O . PHE A 1 24 ? -0.620 -0.468 2.313 1.00 15.00 495 PHE A O 12
ATOM 8536 N N . ILE A 1 25 ? -0.097 1.157 0.863 1.00 15.00 496 ILE A N 12
ATOM 8537 C CA . ILE A 1 25 ? 1.061 1.604 1.613 1.00 15.00 496 ILE A CA 12
ATOM 8538 C C . ILE A 1 25 ? 0.679 2.747 2.522 1.00 15.00 496 ILE A C 12
ATOM 8539 O O . ILE A 1 25 ? 0.372 3.839 2.047 1.00 15.00 496 ILE A O 12
ATOM 8555 N N . ASP A 1 26 ? 0.698 2.522 3.819 1.00 15.00 497 ASP A N 12
ATOM 8556 C CA . ASP A 1 26 ? 0.486 3.615 4.732 1.00 15.00 497 ASP A CA 12
ATOM 8557 C C . ASP A 1 26 ? 1.817 4.239 5.060 1.00 15.00 497 ASP A C 12
ATOM 8558 O O . ASP A 1 26 ? 2.774 3.578 5.464 1.00 15.00 497 ASP A O 12
ATOM 8567 N N . HIS A 1 27 ? 1.880 5.504 4.801 1.00 15.00 498 HIS A N 12
ATOM 8568 C CA . HIS A 1 27 ? 3.103 6.251 4.959 1.00 15.00 498 HIS A CA 12
ATOM 8569 C C . HIS A 1 27 ? 3.353 6.647 6.410 1.00 15.00 498 HIS A C 12
ATOM 8570 O O . HIS A 1 27 ? 4.461 7.049 6.763 1.00 15.00 498 HIS A O 12
ATOM 8585 N N . ASN A 1 28 ? 2.326 6.544 7.254 1.00 15.00 499 ASN A N 12
ATOM 8586 C CA . ASN A 1 28 ? 2.424 7.095 8.602 1.00 15.00 499 ASN A CA 12
ATOM 8587 C C . ASN A 1 28 ? 3.182 6.172 9.557 1.00 15.00 499 ASN A C 12
ATOM 8588 O O . ASN A 1 28 ? 4.107 6.619 10.236 1.00 15.00 499 ASN A O 12
ATOM 8599 N N . THR A 1 29 ? 2.802 4.895 9.631 1.00 15.00 500 THR A N 12
ATOM 8600 C CA . THR A 1 29 ? 3.643 3.899 10.291 1.00 15.00 500 THR A CA 12
ATOM 8601 C C . THR A 1 29 ? 4.748 3.419 9.352 1.00 15.00 500 THR A C 12
ATOM 8602 O O . THR A 1 29 ? 5.769 2.884 9.797 1.00 15.00 500 THR A O 12
ATOM 8613 N N . LYS A 1 30 ? 4.519 3.624 8.045 1.00 15.00 501 LYS A N 12
ATOM 8614 C CA . LYS A 1 30 ? 5.447 3.209 6.987 1.00 15.00 501 LYS A CA 12
ATOM 8615 C C . LYS A 1 30 ? 5.354 1.696 6.774 1.00 15.00 501 LYS A C 12
ATOM 8616 O O . LYS A 1 30 ? 6.355 0.978 6.780 1.00 15.00 501 LYS A O 12
ATOM 8635 N N . THR A 1 31 ? 4.132 1.216 6.611 1.00 15.00 502 THR A N 12
ATOM 8636 C CA . THR A 1 31 ? 3.875 -0.206 6.449 1.00 15.00 502 THR A CA 12
ATOM 8637 C C . THR A 1 31 ? 2.966 -0.451 5.239 1.00 15.00 502 THR A C 12
ATOM 8638 O O . THR A 1 31 ? 2.111 0.371 4.921 1.00 15.00 502 THR A O 12
ATOM 8649 N N . THR A 1 32 ? 3.165 -1.568 4.550 1.00 15.00 503 THR A N 12
ATOM 8650 C CA . THR A 1 32 ? 2.365 -1.886 3.378 1.00 15.00 503 THR A CA 12
ATOM 8651 C C . THR A 1 32 ? 1.455 -3.082 3.659 1.00 15.00 503 THR A C 12
ATOM 8652 O O . THR A 1 32 ? 1.902 -4.102 4.180 1.00 15.00 503 THR A O 12
ATOM 8663 N N . THR A 1 33 ? 0.178 -2.948 3.322 1.00 15.00 504 THR A N 12
ATOM 8664 C CA . THR A 1 33 ? -0.808 -3.978 3.619 1.00 15.00 504 THR A CA 12
ATOM 8665 C C . THR A 1 33 ? -1.560 -4.415 2.359 1.00 15.00 504 THR A C 12
ATOM 8666 O O . THR A 1 33 ? -1.720 -3.634 1.421 1.00 15.00 504 THR A 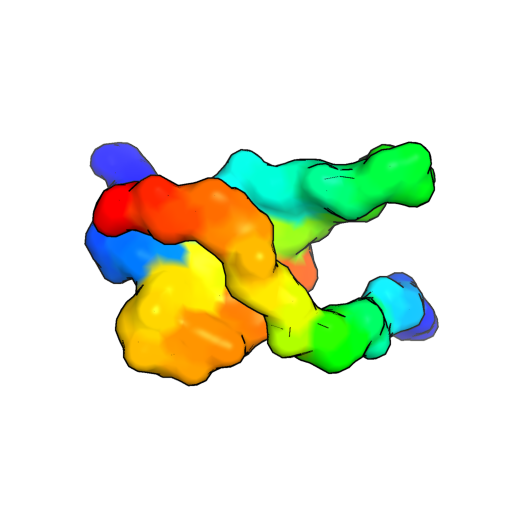O 12
ATOM 8677 N N . TRP A 1 34 ? -1.992 -5.674 2.339 1.00 15.00 505 TRP A N 12
ATOM 8678 C CA . TRP A 1 34 ? -2.823 -6.183 1.249 1.00 15.00 505 TRP A CA 12
ATOM 8679 C C . TRP A 1 34 ? -4.302 -5.988 1.561 1.00 15.00 505 TRP A C 12
ATOM 8680 O O . TRP A 1 34 ? -5.128 -5.838 0.663 1.00 15.00 505 TRP A O 12
ATOM 8701 N N . GLU A 1 35 ? -4.626 -6.037 2.845 1.00 15.00 506 GLU A N 12
ATOM 8702 C CA . GLU A 1 35 ? -6.011 -6.060 3.295 1.00 15.00 506 GLU A CA 12
ATOM 8703 C C . GLU A 1 35 ? -6.553 -4.681 3.530 1.00 15.00 506 GLU A C 12
ATOM 8704 O O . GLU A 1 35 ? -5.894 -3.821 4.109 1.00 15.00 506 GLU A O 12
ATOM 8716 N N . ASP A 1 36 ? -7.783 -4.507 3.083 1.00 15.00 507 ASP A N 12
ATOM 8717 C CA . ASP A 1 36 ? -8.464 -3.244 3.198 1.00 15.00 507 ASP A CA 12
ATOM 8718 C C . ASP A 1 36 ? -8.770 -2.940 4.659 1.00 15.00 507 ASP A C 12
ATOM 8719 O O . ASP A 1 36 ? -9.526 -3.669 5.306 1.00 15.00 507 ASP A O 12
ATOM 8728 N N . PRO A 1 37 ? -8.170 -1.874 5.200 1.00 15.00 508 PRO A N 12
ATOM 8729 C CA . PRO A 1 37 ? -8.362 -1.481 6.590 1.00 15.00 508 PRO A CA 12
ATOM 8730 C C . PRO A 1 37 ? -9.745 -0.886 6.819 1.00 15.00 508 PRO A C 12
ATOM 8731 O O . PRO A 1 37 ? -10.655 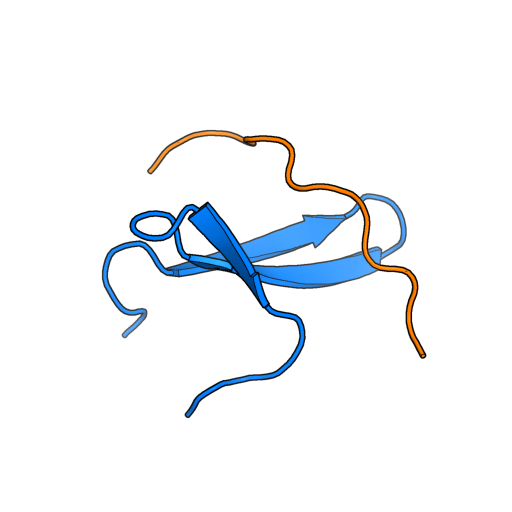-1.582 7.271 1.00 15.00 508 PRO A O 12
ATOM 8742 N N . ARG A 1 38 ? -9.895 0.386 6.441 1.00 15.00 509 ARG A N 12
ATOM 8743 C CA . ARG A 1 38 ? -11.141 1.127 6.630 1.00 15.00 509 ARG A CA 12
ATOM 8744 C C . ARG A 1 38 ? -11.578 1.106 8.095 1.00 15.00 509 ARG A C 12
ATOM 8745 O O . ARG A 1 38 ? -11.159 2.004 8.851 1.00 15.00 509 ARG A O 12
ATOM 8766 N N . ARG B 2 1 ? -4.484 -11.743 1.917 1.00 15.00 925 ARG B N 12
ATOM 8767 C CA . ARG B 2 1 ? -3.245 -12.170 1.235 1.00 15.00 925 ARG B CA 12
ATOM 8768 C C . ARG B 2 1 ? -2.107 -12.273 2.247 1.00 15.00 925 ARG B C 12
ATOM 8769 O O . ARG B 2 1 ? -2.020 -11.469 3.175 1.00 15.00 925 ARG B O 12
ATOM 8792 N N . LEU B 2 2 ? -1.240 -13.264 2.048 1.00 15.00 926 LEU B N 12
ATOM 8793 C CA . LEU B 2 2 ? -0.076 -13.481 2.908 1.00 15.00 926 LEU B CA 12
ATOM 8794 C C . LEU B 2 2 ? 0.876 -12.274 2.864 1.00 15.00 926 LEU B C 12
ATOM 8795 O O . LEU B 2 2 ? 0.635 -11.316 2.132 1.00 15.00 926 LEU B O 12
ATOM 8811 N N . ASP B 2 3 ? 1.970 -12.356 3.623 1.00 15.00 927 ASP B N 12
ATOM 8812 C CA . ASP B 2 3 ? 2.887 -11.230 3.833 1.00 15.00 927 ASP B CA 12
ATOM 8813 C C . ASP B 2 3 ? 3.296 -10.541 2.532 1.00 15.00 927 ASP B C 12
ATOM 8814 O O . ASP B 2 3 ? 3.515 -11.181 1.501 1.00 15.00 927 ASP B O 12
ATOM 8823 N N . LEU B 2 4 ? 3.415 -9.226 2.621 1.00 15.00 928 LEU B N 12
ATOM 8824 C CA . LEU B 2 4 ? 3.742 -8.376 1.486 1.00 15.00 928 LEU B CA 12
ATOM 8825 C C . LEU B 2 4 ? 5.257 -8.186 1.406 1.00 15.00 928 LEU B C 12
ATOM 8826 O O . LEU B 2 4 ? 5.925 -8.156 2.439 1.00 15.00 928 LEU B O 12
ATOM 8842 N N . PRO B 2 5 ? 5.821 -8.051 0.186 1.00 15.00 929 PRO B N 12
ATOM 8843 C CA . PRO B 2 5 ? 7.268 -7.844 0.005 1.00 15.00 929 PRO B CA 12
ATOM 8844 C C . PRO B 2 5 ? 7.771 -6.610 0.755 1.00 15.00 929 PRO B C 12
ATOM 8845 O O . PRO B 2 5 ? 7.026 -5.643 0.935 1.00 15.00 929 PRO B O 12
ATOM 8856 N N . PRO B 2 6 ? 9.040 -6.624 1.204 1.00 15.00 930 PRO B N 12
ATOM 8857 C CA . PRO B 2 6 ? 9.662 -5.465 1.860 1.00 15.00 930 PRO B CA 12
ATOM 8858 C C . PRO B 2 6 ? 9.450 -4.188 1.053 1.00 15.00 930 PRO B C 12
ATOM 8859 O O . PRO B 2 6 ? 9.671 -4.170 -0.159 1.00 15.00 930 PRO B O 12
ATOM 8870 N N . TYR B 2 7 ? 9.017 -3.128 1.728 1.00 15.00 931 TYR B N 12
ATOM 8871 C CA . TYR B 2 7 ? 8.616 -1.906 1.044 1.00 15.00 931 TYR B CA 12
ATOM 8872 C C . TYR B 2 7 ? 9.803 -1.264 0.325 1.00 15.00 931 TYR B C 12
ATOM 8873 O O . TYR B 2 7 ? 10.803 -0.886 0.939 1.00 15.00 931 TYR B O 12
ATOM 8891 N N . GLU B 2 8 ? 9.662 -1.152 -0.987 1.00 15.00 932 GLU B N 12
ATOM 8892 C CA . GLU B 2 8 ? 10.581 -0.400 -1.827 1.00 15.00 932 GLU B CA 12
ATOM 8893 C C . GLU B 2 8 ? 9.851 0.846 -2.294 1.00 15.00 932 GLU B C 12
ATOM 8894 O O . GLU B 2 8 ? 8.726 0.743 -2.786 1.00 15.00 932 GLU B O 12
ATOM 8906 N N . THR B 2 9 ? 10.451 2.012 -2.154 1.00 15.00 933 THR B N 12
ATOM 8907 C CA . THR B 2 9 ? 9.716 3.230 -2.428 1.00 15.00 933 THR B CA 12
ATOM 8908 C C . THR B 2 9 ? 9.526 3.459 -3.923 1.00 15.00 933 THR B C 12
ATOM 8909 O O . THR B 2 9 ? 10.481 3.577 -4.690 1.00 15.00 933 THR B O 12
ATOM 8920 N N . PHE B 2 10 ? 8.267 3.506 -4.303 1.00 15.00 934 PHE B N 12
ATOM 8921 C CA . PHE B 2 10 ? 7.837 3.872 -5.640 1.00 15.00 934 PHE B CA 12
ATOM 8922 C C . PHE B 2 10 ? 7.675 5.396 -5.688 1.00 15.00 934 PHE B C 12
ATOM 8923 O O . PHE B 2 10 ? 8.011 6.071 -4.712 1.00 15.00 934 PHE B O 12
ATOM 8940 N N . GLU B 2 11 ? 7.263 5.937 -6.833 1.00 15.00 935 GLU B N 12
ATOM 8941 C CA . GLU B 2 11 ? 7.099 7.386 -7.009 1.00 15.00 935 GLU B CA 12
ATOM 8942 C C . GLU B 2 11 ? 6.307 8.047 -5.867 1.00 15.00 935 GLU B C 12
ATOM 8943 O O . GLU B 2 11 ? 5.691 7.377 -5.037 1.00 15.00 935 GLU B O 12
ATOM 8955 N N . ASP B 2 12 ? 6.320 9.378 -5.862 1.00 15.00 936 ASP B N 12
ATOM 8956 C CA . ASP B 2 12 ? 5.686 10.175 -4.809 1.00 15.00 936 ASP B CA 12
ATOM 8957 C C . ASP B 2 12 ? 4.211 9.822 -4.638 1.00 15.00 936 ASP B C 12
ATOM 8958 O O . ASP B 2 12 ? 3.538 9.446 -5.601 1.00 15.00 936 ASP B O 12
ATOM 8967 N N . LEU B 2 13 ? 3.716 10.016 -3.414 1.00 15.00 937 LEU B N 12
ATOM 8968 C CA . LEU B 2 13 ? 2.339 9.689 -3.033 1.00 15.00 937 LEU B CA 12
ATOM 8969 C C . LEU B 2 13 ? 1.333 10.252 -4.038 1.00 15.00 937 LEU B C 12
ATOM 8970 O O . LEU B 2 13 ? 1.129 11.464 -4.126 1.00 15.00 937 LEU B O 12
ATOM 8989 N N . PHE A 1 7 ? -10.639 10.334 -1.730 1.00 15.00 478 PHE A N 13
ATOM 8990 C CA . PHE A 1 7 ? -10.559 8.861 -1.852 1.00 15.00 478 PHE A CA 13
ATOM 8991 C C . PHE A 1 7 ? -10.322 8.239 -0.476 1.00 15.00 478 PHE A C 13
ATOM 8992 O O . PHE A 1 7 ? -11.227 8.204 0.357 1.00 15.00 478 PHE A O 13
ATOM 9009 N N . LEU A 1 8 ? -9.100 7.793 -0.222 1.00 15.00 479 LEU A N 13
ATOM 9010 C CA . LEU A 1 8 ? -8.741 7.243 1.076 1.00 15.00 479 LEU A CA 13
ATOM 9011 C C . LEU A 1 8 ? -7.776 8.203 1.777 1.00 15.00 479 LEU A C 13
ATOM 9012 O O . LEU A 1 8 ? -7.205 9.075 1.116 1.00 15.00 479 LEU A O 13
ATOM 9028 N N . PRO A 1 9 ? -7.626 8.087 3.117 1.00 15.00 480 PRO A N 13
ATOM 9029 C CA . PRO A 1 9 ? -6.739 8.944 3.924 1.00 15.00 480 PRO A CA 13
ATOM 9030 C C . PRO A 1 9 ? -5.434 9.318 3.212 1.00 15.00 480 PRO A C 13
ATOM 9031 O O . PRO A 1 9 ? -4.801 8.475 2.585 1.00 15.00 480 PRO A O 13
ATOM 9042 N N . PRO A 1 10 ? -5.002 10.586 3.341 1.00 15.00 481 PRO A N 13
ATOM 9043 C CA . PRO A 1 10 ? -3.849 11.127 2.595 1.00 15.00 481 PRO A CA 13
ATOM 9044 C C . PRO A 1 10 ? -2.516 10.448 2.927 1.00 15.00 481 PRO A C 13
ATOM 9045 O O . PRO A 1 10 ? -1.505 10.701 2.270 1.00 15.00 481 PRO A O 13
ATOM 9056 N N . GLY A 1 11 ? -2.500 9.617 3.959 1.00 15.00 482 GLY A N 13
ATOM 9057 C CA . GLY A 1 11 ? -1.305 8.857 4.269 1.00 15.00 482 GLY A CA 13
ATOM 9058 C C . GLY A 1 11 ? -1.414 7.430 3.801 1.00 15.00 482 GLY A C 13
ATOM 9059 O O . GLY A 1 11 ? -0.432 6.694 3.802 1.00 15.00 482 GLY A O 13
ATOM 9063 N N . TRP A 1 12 ? -2.616 7.042 3.404 1.00 15.00 483 TRP A N 13
ATOM 9064 C CA . TRP A 1 12 ? -2.862 5.708 2.894 1.00 15.00 483 TRP A CA 13
ATOM 9065 C C . TRP A 1 12 ? -2.701 5.694 1.389 1.00 15.00 483 TRP A C 13
ATOM 9066 O O . TRP A 1 12 ? -3.521 6.243 0.655 1.00 15.00 483 TRP A O 13
ATOM 9087 N N . GLU A 1 13 ? -1.624 5.096 0.940 1.00 15.00 484 GLU A N 13
ATOM 9088 C CA . GLU A 1 13 ? -1.335 5.035 -0.470 1.00 15.00 484 GLU A CA 13
ATOM 9089 C C . GLU A 1 13 ? -1.678 3.707 -1.054 1.00 15.00 484 GLU A C 13
ATOM 9090 O O . GLU A 1 13 ? -1.611 2.664 -0.410 1.00 15.00 484 GLU A O 13
ATOM 9102 N N . MET A 1 14 ? -2.008 3.785 -2.298 1.00 15.00 485 MET A N 13
ATOM 9103 C CA . MET A 1 14 ? -2.499 2.638 -3.040 1.00 15.00 485 MET A CA 13
ATOM 9104 C C . MET A 1 14 ? -1.729 2.495 -4.347 1.00 15.00 485 MET A C 13
ATOM 9105 O O . MET A 1 14 ? -1.850 3.328 -5.244 1.00 15.00 485 MET A O 13
ATOM 9119 N N . ARG A 1 15 ? -0.903 1.460 -4.423 1.00 15.00 486 ARG A N 13
ATOM 9120 C CA . ARG A 1 15 ? -0.104 1.190 -5.614 1.00 15.00 486 ARG A CA 13
ATOM 9121 C C . ARG A 1 15 ? -0.157 -0.297 -5.936 1.00 15.00 486 ARG A C 13
ATOM 9122 O O . ARG A 1 15 ? -0.210 -1.132 -5.031 1.00 15.00 486 ARG A O 13
ATOM 9143 N N . ILE A 1 16 ? -0.123 -0.626 -7.215 1.00 15.00 487 ILE A N 13
ATOM 9144 C CA . ILE A 1 16 ? -0.306 -2.002 -7.649 1.00 15.00 487 ILE A CA 13
ATOM 9145 C C . ILE A 1 16 ? 1.003 -2.656 -8.089 1.00 15.00 487 ILE A C 13
ATOM 9146 O O . ILE A 1 16 ? 1.923 -1.990 -8.565 1.00 15.00 487 ILE A O 13
ATOM 9162 N N . ALA A 1 17 ? 1.065 -3.965 -7.904 1.00 15.00 488 ALA A N 13
ATOM 9163 C CA . ALA A 1 17 ? 2.173 -4.773 -8.383 1.00 15.00 488 ALA A CA 13
ATOM 9164 C C . ALA A 1 17 ? 1.863 -5.260 -9.797 1.00 15.00 488 ALA A C 13
ATOM 9165 O O . ALA A 1 17 ? 0.695 -5.423 -10.142 1.00 15.00 488 ALA A O 13
ATOM 9172 N N . PRO A 1 18 ? 2.897 -5.475 -10.638 1.00 15.00 489 PRO A N 13
ATOM 9173 C CA . PRO A 1 18 ? 2.729 -5.812 -12.071 1.00 15.00 489 PRO A CA 13
ATOM 9174 C C . PRO A 1 18 ? 1.917 -7.088 -12.338 1.00 15.00 489 PRO A C 13
ATOM 9175 O O . PRO A 1 18 ? 1.665 -7.443 -13.492 1.00 15.00 489 PRO A O 13
ATOM 9186 N N . ASN A 1 19 ? 1.530 -7.787 -11.285 1.00 15.00 490 ASN A N 13
ATOM 9187 C CA . ASN A 1 19 ? 0.684 -8.968 -11.418 1.00 15.00 490 ASN A CA 13
ATOM 9188 C C . ASN A 1 19 ? -0.741 -8.659 -10.957 1.00 15.00 490 ASN A C 13
ATOM 9189 O O . ASN A 1 19 ? -1.585 -9.553 -10.859 1.00 15.00 490 ASN A O 13
ATOM 9200 N N . GLY A 1 20 ? -1.006 -7.380 -10.707 1.00 15.00 491 GLY A N 13
ATOM 9201 C CA . GLY A 1 20 ? -2.351 -6.939 -10.390 1.00 15.00 491 GLY A CA 13
ATOM 9202 C C . GLY A 1 20 ? -2.647 -6.940 -8.905 1.00 15.00 491 GLY A C 13
ATOM 9203 O O . GLY A 1 20 ? -3.762 -7.252 -8.493 1.00 15.00 491 GLY A O 13
ATOM 9207 N N . ARG A 1 21 ? -1.657 -6.598 -8.087 1.00 15.00 492 ARG A N 13
ATOM 9208 C CA . ARG A 1 21 ? -1.841 -6.623 -6.640 1.00 15.00 492 ARG A CA 13
ATOM 9209 C C . ARG A 1 21 ? -1.752 -5.217 -6.056 1.00 15.00 492 ARG A C 13
ATOM 9210 O O . ARG A 1 21 ? -0.696 -4.602 -6.102 1.00 15.00 492 ARG A O 13
ATOM 9231 N N . PRO A 1 22 ? -2.846 -4.690 -5.500 1.00 15.00 493 PRO A N 13
ATOM 9232 C CA . PRO A 1 22 ? -2.848 -3.373 -4.880 1.00 15.00 493 PRO A CA 13
ATOM 9233 C C . PRO A 1 22 ? -2.497 -3.424 -3.393 1.00 15.00 493 PRO A C 13
ATOM 9234 O O . PRO A 1 22 ? -3.182 -4.083 -2.609 1.00 15.00 493 PRO A O 13
ATOM 9245 N N . PHE A 1 23 ? -1.418 -2.752 -3.012 1.00 15.00 494 PHE A N 13
ATOM 9246 C CA . PHE A 1 23 ? -1.043 -2.673 -1.608 1.00 15.00 494 PHE A CA 13
ATOM 9247 C C . PHE A 1 23 ? -1.283 -1.272 -1.065 1.00 15.00 494 PHE A C 13
ATOM 9248 O O . PHE A 1 23 ? -1.073 -0.275 -1.762 1.00 15.00 494 PHE A O 13
ATOM 9265 N N . PHE A 1 24 ? -1.732 -1.208 0.177 1.00 15.00 495 PHE A N 13
ATOM 9266 C CA . PHE A 1 24 ? -1.961 0.060 0.841 1.00 15.00 495 PHE A CA 13
ATOM 9267 C C . PHE A 1 24 ? -0.835 0.330 1.829 1.00 15.00 495 PHE A C 13
ATOM 9268 O O . PHE A 1 24 ? -0.594 -0.464 2.738 1.00 15.00 495 PHE A O 13
ATOM 9285 N N . ILE A 1 25 ? -0.133 1.434 1.638 1.00 15.00 496 ILE A N 13
ATOM 9286 C CA . ILE A 1 25 ? 0.916 1.829 2.563 1.00 15.00 496 ILE A CA 13
ATOM 9287 C C . ILE A 1 25 ? 0.486 3.053 3.338 1.00 15.00 496 ILE A C 13
ATOM 9288 O O . ILE A 1 25 ? 0.254 4.114 2.765 1.00 15.00 496 ILE A O 13
ATOM 9304 N N . ASP A 1 26 ? 0.358 2.914 4.641 1.00 15.00 497 ASP A N 13
ATOM 9305 C CA . ASP A 1 26 ? 0.070 4.063 5.463 1.00 15.00 497 ASP A CA 13
ATOM 9306 C C . ASP A 1 26 ? 1.385 4.677 5.888 1.00 15.00 497 ASP A C 13
ATOM 9307 O O . ASP A 1 26 ? 2.235 4.033 6.506 1.00 15.00 497 ASP A O 13
ATOM 9316 N N . HIS A 1 27 ? 1.559 5.924 5.519 1.00 15.00 498 HIS A N 13
ATOM 9317 C CA . HIS A 1 27 ? 2.843 6.584 5.652 1.00 15.00 498 HIS A CA 13
ATOM 9318 C C . HIS A 1 27 ? 3.162 6.950 7.092 1.00 15.00 498 HIS A C 13
ATOM 9319 O O . HIS A 1 27 ? 4.287 7.353 7.396 1.00 15.00 498 HIS A O 13
ATOM 9334 N N . ASN A 1 28 ? 2.189 6.816 7.979 1.00 15.00 499 ASN A N 13
ATOM 9335 C CA . ASN A 1 28 ? 2.413 7.142 9.375 1.00 15.00 499 ASN A CA 13
ATOM 9336 C C . ASN A 1 28 ? 3.181 6.025 10.084 1.00 15.00 499 ASN A C 13
ATOM 9337 O O . ASN A 1 28 ? 4.168 6.299 10.764 1.00 15.00 499 ASN A O 13
ATOM 9348 N N . THR A 1 29 ? 2.741 4.775 9.952 1.00 15.00 500 THR A N 13
ATOM 9349 C CA . THR A 1 29 ? 3.537 3.659 10.457 1.00 15.00 500 THR A CA 13
ATOM 9350 C C . THR A 1 29 ? 4.650 3.304 9.470 1.00 15.00 500 THR A C 13
ATOM 9351 O O . THR A 1 29 ? 5.668 2.722 9.852 1.00 15.00 500 THR A O 13
ATOM 9362 N N . LYS A 1 30 ? 4.429 3.659 8.198 1.00 15.00 501 LYS A N 13
ATOM 9363 C CA . LYS A 1 30 ? 5.338 3.319 7.101 1.00 15.00 501 LYS A CA 13
ATOM 9364 C C . LYS A 1 30 ? 5.334 1.803 6.892 1.00 15.00 501 LYS A C 13
ATOM 9365 O O . LYS A 1 30 ? 6.377 1.153 6.846 1.00 15.00 501 LYS A O 13
ATOM 9384 N N . THR A 1 31 ? 4.139 1.244 6.787 1.00 15.00 502 THR A N 13
ATOM 9385 C CA . THR A 1 31 ? 3.983 -0.191 6.617 1.00 15.00 502 THR A CA 13
ATOM 9386 C C . THR A 1 31 ? 3.110 -0.499 5.405 1.00 15.00 502 THR A C 13
ATOM 9387 O O . THR A 1 31 ? 2.071 0.133 5.198 1.00 15.00 502 THR A O 13
ATOM 9398 N N . THR A 1 32 ? 3.542 -1.460 4.609 1.00 15.00 503 THR A N 13
ATOM 9399 C CA . THR A 1 32 ? 2.770 -1.917 3.466 1.00 15.00 503 THR A CA 13
ATOM 9400 C C . THR A 1 32 ? 1.859 -3.056 3.901 1.00 15.00 503 THR A C 13
ATOM 9401 O O . THR A 1 32 ? 2.276 -3.927 4.662 1.00 15.00 503 THR A O 13
ATOM 9412 N N . THR A 1 33 ? 0.618 -3.045 3.450 1.00 15.00 504 THR A N 13
ATOM 9413 C CA . THR A 1 33 ? -0.295 -4.122 3.782 1.00 15.00 504 THR A CA 13
ATOM 9414 C C . THR A 1 33 ? -1.154 -4.508 2.582 1.00 15.00 504 THR A C 13
ATOM 9415 O O . THR A 1 33 ? -1.439 -3.681 1.712 1.00 15.00 504 THR A O 13
ATOM 9426 N N . TRP A 1 34 ? -1.535 -5.776 2.537 1.00 15.00 505 TRP A N 13
ATOM 9427 C CA . TRP A 1 34 ? -2.440 -6.275 1.513 1.00 15.00 505 TRP A CA 13
ATOM 9428 C C . TRP A 1 34 ? -3.863 -6.288 2.045 1.00 15.00 505 TRP A C 13
ATOM 9429 O O . TRP A 1 34 ? -4.811 -6.601 1.321 1.00 15.00 505 TRP A O 13
ATOM 9450 N N . GLU A 1 35 ? -4.008 -5.958 3.322 1.00 15.00 506 GLU A N 13
ATOM 9451 C CA . GLU A 1 35 ? -5.299 -6.049 3.979 1.00 15.00 506 GLU A CA 13
ATOM 9452 C C . GLU A 1 35 ? -6.145 -4.838 3.694 1.00 15.00 506 GLU A C 13
ATOM 9453 O O . GLU A 1 35 ? -5.676 -3.701 3.710 1.00 15.00 506 GLU A O 13
ATOM 9465 N N . ASP A 1 36 ? -7.410 -5.116 3.464 1.00 15.00 507 ASP A N 13
ATOM 9466 C CA . ASP A 1 36 ? -8.353 -4.113 3.060 1.00 15.00 507 ASP A CA 13
ATOM 9467 C C . ASP A 1 36 ? -9.014 -3.480 4.281 1.00 15.00 507 ASP A C 13
ATOM 9468 O O . ASP A 1 36 ? -9.791 -4.136 4.976 1.00 15.00 507 ASP A O 13
ATOM 9477 N N . PRO A 1 37 ? -8.688 -2.216 4.583 1.00 15.00 508 PRO A N 13
ATOM 9478 C CA . PRO A 1 37 ? -9.248 -1.517 5.737 1.00 15.00 508 PRO A CA 13
ATOM 9479 C C . PRO A 1 37 ? -10.661 -0.989 5.476 1.00 15.00 508 PRO A C 13
ATOM 9480 O O . PRO A 1 37 ? -11.606 -1.330 6.193 1.00 15.00 508 PRO A O 13
ATOM 9491 N N . ARG A 1 38 ? -10.803 -0.185 4.430 1.00 15.00 509 ARG A N 13
ATOM 9492 C CA . ARG A 1 38 ? -12.073 0.431 4.083 1.00 15.00 509 ARG A CA 13
ATOM 9493 C C . ARG A 1 38 ? -12.060 0.830 2.614 1.00 15.00 509 ARG A C 13
ATOM 9494 O O . ARG A 1 38 ? -12.717 0.147 1.805 1.00 15.00 509 ARG A O 13
ATOM 9515 N N . ARG B 2 1 ? -1.582 -16.941 1.276 1.00 15.00 925 ARG B N 13
ATOM 9516 C CA . ARG B 2 1 ? -1.135 -15.690 1.925 1.00 15.00 925 ARG B CA 13
ATOM 9517 C C . ARG B 2 1 ? -0.289 -14.873 0.964 1.00 15.00 925 ARG B C 13
ATOM 9518 O O . ARG B 2 1 ? 0.747 -15.333 0.482 1.00 15.00 925 ARG B O 13
ATOM 9541 N N . LEU B 2 2 ? -0.744 -13.662 0.675 1.00 15.00 926 LEU B N 13
ATOM 9542 C CA . LEU B 2 2 ? 0.019 -12.739 -0.154 1.00 15.00 926 LEU B CA 13
ATOM 9543 C C . LEU B 2 2 ? 1.250 -12.264 0.603 1.00 15.00 926 LEU B C 13
ATOM 9544 O O . LEU B 2 2 ? 1.129 -11.701 1.694 1.00 15.00 926 LEU B O 13
ATOM 9560 N N . ASP B 2 3 ? 2.417 -12.502 0.027 1.00 15.00 927 ASP B N 13
ATOM 9561 C CA . ASP B 2 3 ? 3.679 -12.118 0.652 1.00 15.00 927 ASP B CA 13
ATOM 9562 C C . ASP B 2 3 ? 3.870 -10.608 0.573 1.00 15.00 927 ASP B C 13
ATOM 9563 O O . ASP B 2 3 ? 3.642 -9.999 -0.472 1.00 15.00 927 ASP B O 13
ATOM 9572 N N . LEU B 2 4 ? 4.289 -10.010 1.676 1.00 15.00 928 LEU B N 13
ATOM 9573 C CA . LEU B 2 4 ? 4.425 -8.563 1.753 1.00 15.00 928 LEU B CA 13
ATOM 9574 C C . LEU B 2 4 ? 5.881 -8.168 1.517 1.00 15.00 928 LEU B C 13
ATOM 9575 O O . LEU B 2 4 ? 6.770 -8.576 2.267 1.00 15.00 928 LEU B O 13
ATOM 9591 N N . PRO B 2 5 ? 6.144 -7.365 0.472 1.00 15.00 929 PRO B N 13
ATOM 9592 C CA . PRO B 2 5 ? 7.495 -6.917 0.153 1.00 15.00 929 PRO B CA 13
ATOM 9593 C C . PRO B 2 5 ? 7.941 -5.748 1.030 1.00 15.00 929 PRO B C 13
ATOM 9594 O O . PRO B 2 5 ? 7.205 -4.771 1.196 1.00 15.00 929 PRO B O 13
ATOM 9605 N N . PRO B 2 6 ? 9.151 -5.845 1.615 1.00 15.00 930 PRO B N 13
ATOM 9606 C CA . PRO B 2 6 ? 9.747 -4.755 2.396 1.00 15.00 930 PRO B CA 13
ATOM 9607 C C . PRO B 2 6 ? 9.698 -3.441 1.628 1.00 15.00 930 PRO B C 13
ATOM 9608 O O . PRO B 2 6 ? 10.037 -3.395 0.443 1.00 15.00 930 PRO B O 13
ATOM 9619 N N . TYR B 2 7 ? 9.287 -2.376 2.295 1.00 15.00 931 TYR B N 13
ATOM 9620 C CA . TYR B 2 7 ? 8.996 -1.141 1.597 1.00 15.00 931 TYR B CA 13
ATOM 9621 C C . TYR B 2 7 ? 10.274 -0.378 1.270 1.00 15.00 931 TYR B C 13
ATOM 9622 O O . TYR B 2 7 ? 11.032 0.022 2.155 1.00 15.00 931 TYR B O 13
ATOM 9640 N N . GLU B 2 8 ? 10.487 -0.188 -0.019 1.00 15.00 932 GLU B N 13
ATOM 9641 C CA . GLU B 2 8 ? 11.473 0.739 -0.536 1.00 15.00 932 GLU B CA 13
ATOM 9642 C C . GLU B 2 8 ? 10.692 1.887 -1.149 1.00 15.00 932 GLU B C 13
ATOM 9643 O O . GLU B 2 8 ? 9.786 1.632 -1.944 1.00 15.00 932 GLU B O 13
ATOM 9655 N N . THR B 2 9 ? 10.998 3.124 -0.788 1.00 15.00 933 THR B N 13
ATOM 9656 C CA . THR B 2 9 ? 10.186 4.233 -1.250 1.00 15.00 933 THR B CA 13
ATOM 9657 C C . THR B 2 9 ? 10.115 4.264 -2.778 1.00 15.00 933 THR B C 13
ATOM 9658 O O . THR B 2 9 ? 11.122 4.385 -3.480 1.00 15.00 933 THR B O 13
ATOM 9669 N N . PHE B 2 10 ? 8.898 4.148 -3.253 1.00 15.00 934 PHE B N 13
ATOM 9670 C CA . PHE B 2 10 ? 8.569 4.141 -4.664 1.00 15.00 934 PHE B CA 13
ATOM 9671 C C . PHE B 2 10 ? 8.287 5.582 -5.105 1.00 15.00 934 PHE B C 13
ATOM 9672 O O . PHE B 2 10 ? 8.464 6.511 -4.315 1.00 15.00 934 PHE B O 13
ATOM 9689 N N . GLU B 2 11 ? 7.934 5.763 -6.377 1.00 15.00 935 GLU B N 13
ATOM 9690 C CA . GLU B 2 11 ? 7.706 7.093 -6.965 1.00 15.00 935 GLU B CA 13
ATOM 9691 C C . GLU B 2 11 ? 6.797 7.992 -6.113 1.00 15.00 935 GLU B C 13
ATOM 9692 O O . GLU B 2 11 ? 6.115 7.536 -5.200 1.00 15.00 935 GLU B O 13
ATOM 9704 N N . ASP B 2 12 ? 6.787 9.279 -6.454 1.00 15.00 936 ASP B N 13
ATOM 9705 C CA . ASP B 2 12 ? 6.037 10.291 -5.706 1.00 15.00 936 ASP B CA 13
ATOM 9706 C C . ASP B 2 12 ? 4.564 9.917 -5.558 1.00 15.00 936 ASP B C 13
ATOM 9707 O O . ASP B 2 12 ? 3.847 9.756 -6.550 1.00 15.00 936 ASP B O 13
ATOM 9716 N N . LEU B 2 13 ? 4.127 9.783 -4.313 1.00 15.00 937 LEU B N 13
ATOM 9717 C CA . LEU B 2 13 ? 2.739 9.460 -4.008 1.00 15.00 937 LEU B CA 13
ATOM 9718 C C . LEU B 2 13 ? 1.908 10.734 -3.882 1.00 15.00 937 LEU B C 13
ATOM 9719 O O . LEU B 2 13 ? 0.704 10.734 -4.137 1.00 15.00 937 LEU B O 13
ATOM 9738 N N . PHE A 1 7 ? -11.819 7.678 -1.408 1.00 15.00 478 PHE A N 14
ATOM 9739 C CA . PHE A 1 7 ? -10.503 7.035 -1.630 1.00 15.00 478 PHE A CA 14
ATOM 9740 C C . PHE A 1 7 ? -9.818 6.749 -0.297 1.00 15.00 478 PHE A C 14
ATOM 9741 O O . PHE A 1 7 ? -10.423 6.902 0.768 1.00 15.00 478 PHE A O 14
ATOM 9758 N N . LEU A 1 8 ? -8.579 6.286 -0.363 1.00 15.00 479 LEU A N 14
ATOM 9759 C CA . LEU A 1 8 ? -7.783 6.007 0.824 1.00 15.00 479 LEU A CA 14
ATOM 9760 C C . LEU A 1 8 ? -7.460 7.289 1.608 1.00 15.00 479 LEU A C 14
ATOM 9761 O O . LEU A 1 8 ? -7.341 8.372 1.028 1.00 15.00 479 LEU A O 14
ATOM 9777 N N . PRO A 1 9 ? -7.353 7.165 2.949 1.00 15.00 480 PRO A N 14
ATOM 9778 C CA . PRO A 1 9 ? -6.897 8.244 3.857 1.00 15.00 480 PRO A CA 14
ATOM 9779 C C . PRO A 1 9 ? -5.662 9.006 3.339 1.00 15.00 480 PRO A C 14
ATOM 9780 O O . PRO A 1 9 ? -4.896 8.485 2.539 1.00 15.00 480 PRO A O 14
ATOM 9791 N N . PRO A 1 10 ? -5.427 10.229 3.860 1.00 15.00 481 PRO A N 14
ATOM 9792 C CA . PRO A 1 10 ? -4.395 11.156 3.344 1.00 15.00 481 PRO A CA 14
ATOM 9793 C C . PRO A 1 10 ? -2.961 10.608 3.336 1.00 15.00 481 PRO A C 14
ATOM 9794 O O . PRO A 1 10 ? -2.099 11.158 2.654 1.00 15.00 481 PRO A O 14
ATOM 9805 N N . GLY A 1 11 ? -2.686 9.574 4.122 1.00 15.00 482 GLY A N 14
ATOM 9806 C CA . GLY A 1 11 ? -1.365 8.965 4.084 1.00 15.00 482 GLY A CA 14
ATOM 9807 C C . GLY A 1 11 ? -1.440 7.508 3.724 1.00 15.00 482 GLY A C 14
ATOM 9808 O O . GLY A 1 11 ? -0.438 6.791 3.769 1.00 15.00 482 GLY A O 14
ATOM 9812 N N . TRP A 1 12 ? -2.639 7.068 3.393 1.00 15.00 483 TRP A N 14
ATOM 9813 C CA . TRP A 1 12 ? -2.846 5.739 2.873 1.00 15.00 483 TRP A CA 14
ATOM 9814 C C . TRP A 1 12 ? -2.874 5.832 1.366 1.00 15.00 483 TRP A C 14
ATOM 9815 O O . TRP A 1 12 ? -3.783 6.409 0.777 1.00 15.00 483 TRP A O 14
ATOM 9836 N N . GLU A 1 13 ? -1.859 5.294 0.754 1.00 15.00 484 GLU A N 14
ATOM 9837 C CA . GLU A 1 13 ? -1.640 5.476 -0.655 1.00 15.00 484 GLU A CA 14
ATOM 9838 C C . GLU A 1 13 ? -1.626 4.136 -1.369 1.00 15.00 484 GLU A C 14
ATOM 9839 O O . GLU A 1 13 ? -0.838 3.267 -1.050 1.00 15.00 484 GLU A O 14
ATOM 9851 N N . MET A 1 14 ? -2.518 3.980 -2.328 1.00 15.00 485 MET A N 14
ATOM 9852 C CA . MET A 1 14 ? -2.763 2.684 -2.954 1.00 15.00 485 MET A CA 14
ATOM 9853 C C . MET A 1 14 ? -2.095 2.603 -4.324 1.00 15.00 485 MET A C 14
ATOM 9854 O O . MET A 1 14 ? -2.286 3.479 -5.167 1.00 15.00 485 MET A O 14
ATOM 9868 N N . ARG A 1 15 ? -1.307 1.552 -4.542 1.00 15.00 486 ARG A N 14
ATOM 9869 C CA . ARG A 1 15 ? -0.643 1.345 -5.826 1.00 15.00 486 ARG A CA 14
ATOM 9870 C C . ARG A 1 15 ? -0.538 -0.143 -6.133 1.00 15.00 486 ARG A C 14
ATOM 9871 O O . ARG A 1 15 ? -0.444 -0.971 -5.225 1.00 15.00 486 ARG A O 14
ATOM 9892 N N . ILE A 1 16 ? -0.544 -0.474 -7.410 1.00 15.00 487 ILE A N 14
ATOM 9893 C CA . ILE A 1 16 ? -0.458 -1.860 -7.829 1.00 15.00 487 ILE A CA 14
ATOM 9894 C C . ILE A 1 16 ? 0.882 -2.152 -8.489 1.00 15.00 487 ILE A C 14
ATOM 9895 O O . ILE A 1 16 ? 1.414 -1.338 -9.246 1.00 15.00 487 ILE A O 14
ATOM 9911 N N . ALA A 1 17 ? 1.431 -3.314 -8.162 1.00 15.00 488 ALA A N 14
ATOM 9912 C CA . ALA A 1 17 ? 2.683 -3.771 -8.734 1.00 15.00 488 ALA A CA 14
ATOM 9913 C C . ALA A 1 17 ? 2.401 -4.564 -10.000 1.00 15.00 488 ALA A C 14
ATOM 9914 O O . ALA A 1 17 ? 1.345 -5.190 -10.110 1.00 15.00 488 ALA A O 14
ATOM 9921 N N . PRO A 1 18 ? 3.331 -4.549 -10.973 1.00 15.00 489 PRO A N 14
ATOM 9922 C CA . PRO A 1 18 ? 3.191 -5.293 -12.242 1.00 15.00 489 PRO A CA 14
ATOM 9923 C C . PRO A 1 18 ? 2.976 -6.798 -12.041 1.00 15.00 489 PRO A C 14
ATOM 9924 O O . PRO A 1 18 ? 2.735 -7.536 -12.997 1.00 15.00 489 PRO A O 14
ATOM 9935 N N . ASN A 1 19 ? 3.092 -7.247 -10.798 1.00 15.00 490 ASN A N 14
ATOM 9936 C CA . ASN A 1 19 ? 2.800 -8.632 -10.438 1.00 15.00 490 ASN A CA 14
ATOM 9937 C C . ASN A 1 19 ? 1.287 -8.863 -10.394 1.00 15.00 490 ASN A C 14
ATOM 9938 O O . ASN A 1 19 ? 0.814 -9.999 -10.341 1.00 15.00 490 ASN A O 14
ATOM 9949 N N . GLY A 1 20 ? 0.533 -7.770 -10.425 1.00 15.00 491 GLY A N 14
ATOM 9950 C CA . GLY A 1 20 ? -0.910 -7.856 -10.349 1.00 15.00 491 GLY A CA 14
ATOM 9951 C C . GLY A 1 20 ? -1.402 -7.759 -8.921 1.00 15.00 491 GLY A C 14
ATOM 9952 O O . GLY A 1 20 ? -2.368 -8.415 -8.545 1.00 15.00 491 GLY A O 14
ATOM 9956 N N . ARG A 1 21 ? -0.731 -6.939 -8.121 1.00 15.00 492 ARG A N 14
ATOM 9957 C CA . ARG A 1 21 ? -1.061 -6.821 -6.708 1.00 15.00 492 ARG A CA 14
ATOM 9958 C C . ARG A 1 21 ? -1.158 -5.359 -6.267 1.00 15.00 492 ARG A C 14
ATOM 9959 O O . ARG A 1 21 ? -0.172 -4.624 -6.320 1.00 15.00 492 ARG A O 14
ATOM 9980 N N . PRO A 1 22 ? -2.356 -4.915 -5.843 1.00 15.00 493 PRO A N 14
ATOM 9981 C CA . PRO A 1 22 ? -2.552 -3.598 -5.249 1.00 15.00 493 PRO A CA 14
ATOM 9982 C C . PRO A 1 22 ? -2.365 -3.620 -3.738 1.00 15.00 493 PRO A C 14
ATOM 9983 O O . PRO A 1 22 ? -3.114 -4.274 -3.012 1.00 15.00 493 PRO A O 14
ATOM 9994 N N . PHE A 1 23 ? -1.342 -2.918 -3.276 1.00 15.00 494 PHE A N 14
ATOM 9995 C CA . PHE A 1 23 ? -1.025 -2.873 -1.861 1.00 15.00 494 PHE A CA 14
ATOM 9996 C C . PHE A 1 23 ? -1.209 -1.460 -1.322 1.00 15.00 494 PHE A C 14
ATOM 9997 O O . PHE A 1 23 ? -0.884 -0.478 -1.993 1.00 15.00 494 PHE A O 14
ATOM 10014 N N . PHE A 1 24 ? -1.740 -1.367 -0.113 1.00 15.00 495 PHE A N 14
ATOM 10015 C CA . PHE A 1 24 ? -1.972 -0.081 0.519 1.00 15.00 495 PHE A CA 14
ATOM 10016 C C . PHE A 1 24 ? -0.745 0.328 1.323 1.00 15.00 495 PHE A C 14
ATOM 10017 O O . PHE A 1 24 ? -0.316 -0.388 2.228 1.00 15.00 495 PHE A O 14
ATOM 10034 N N . ILE A 1 25 ? -0.176 1.465 0.966 1.00 15.00 496 ILE A N 14
ATOM 10035 C CA . ILE A 1 25 ? 0.989 1.998 1.648 1.00 15.00 496 ILE A CA 14
ATOM 10036 C C . ILE A 1 25 ? 0.578 3.071 2.628 1.00 15.00 496 ILE A C 14
ATOM 10037 O O . ILE A 1 25 ? 0.233 4.174 2.216 1.00 15.00 496 ILE A O 14
ATOM 10053 N N . ASP A 1 26 ? 0.602 2.785 3.913 1.00 15.00 497 ASP A N 14
ATOM 10054 C CA . ASP A 1 26 ? 0.443 3.862 4.861 1.00 15.00 497 ASP A CA 14
ATOM 10055 C C . ASP A 1 26 ? 1.816 4.406 5.182 1.00 15.00 497 ASP A C 14
ATOM 10056 O O . ASP A 1 26 ? 2.713 3.696 5.654 1.00 15.00 497 ASP A O 14
ATOM 10065 N N . HIS A 1 27 ? 1.992 5.661 4.864 1.00 15.00 498 HIS A N 14
ATOM 10066 C CA . HIS A 1 27 ? 3.301 6.281 4.922 1.00 15.00 498 HIS A CA 14
ATOM 10067 C C . HIS A 1 27 ? 3.668 6.677 6.347 1.00 15.00 498 HIS A C 14
ATOM 10068 O O . HIS A 1 27 ? 4.805 7.060 6.612 1.00 15.00 498 HIS A O 14
ATOM 10083 N N . ASN A 1 28 ? 2.706 6.597 7.262 1.00 15.00 499 ASN A N 14
ATOM 10084 C CA . ASN A 1 28 ? 2.950 7.013 8.636 1.00 15.00 499 ASN A CA 14
ATOM 10085 C C . ASN A 1 28 ? 3.684 5.943 9.442 1.00 15.00 499 ASN A C 14
ATOM 10086 O O . ASN A 1 28 ? 4.678 6.249 10.098 1.00 15.00 499 ASN A O 14
ATOM 10097 N N . THR A 1 29 ? 3.211 4.699 9.423 1.00 15.00 500 THR A N 14
ATOM 10098 C CA . THR A 1 29 ? 3.947 3.622 10.079 1.00 15.00 500 THR A CA 14
ATOM 10099 C C . THR A 1 29 ? 5.085 3.122 9.194 1.00 15.00 500 THR A C 14
ATOM 10100 O O . THR A 1 29 ? 5.984 2.421 9.665 1.00 15.00 500 THR A O 14
ATOM 10111 N N . LYS A 1 30 ? 5.014 3.471 7.903 1.00 15.00 501 LYS A N 14
ATOM 10112 C CA . LYS A 1 30 ? 6.031 3.091 6.922 1.00 15.00 501 LYS A CA 14
ATOM 10113 C C . LYS A 1 30 ? 5.944 1.589 6.612 1.00 15.00 501 LYS A C 14
ATOM 10114 O O . LYS A 1 30 ? 6.958 0.893 6.518 1.00 15.00 501 LYS A O 14
ATOM 10133 N N . THR A 1 31 ? 4.729 1.090 6.418 1.00 15.00 502 THR A N 14
ATOM 10134 C CA . THR A 1 31 ? 4.551 -0.320 6.105 1.00 15.00 502 THR A CA 14
ATOM 10135 C C . THR A 1 31 ? 3.489 -0.535 5.034 1.00 15.00 502 THR A C 14
ATOM 10136 O O . THR A 1 31 ? 2.558 0.257 4.871 1.00 15.00 502 THR A O 14
ATOM 10147 N N . THR A 1 32 ? 3.681 -1.599 4.284 1.00 15.00 503 THR A N 14
ATOM 10148 C CA . THR A 1 32 ? 2.729 -2.030 3.278 1.00 15.00 503 THR A CA 14
ATOM 10149 C C . THR A 1 32 ? 1.719 -3.001 3.889 1.00 15.00 503 THR A C 14
ATOM 10150 O O . THR A 1 32 ? 2.033 -3.701 4.853 1.00 15.00 503 THR A O 14
ATOM 10161 N N . THR A 1 33 ? 0.502 -3.021 3.364 1.00 15.00 504 THR A N 14
ATOM 10162 C CA . THR A 1 33 ? -0.506 -3.953 3.846 1.00 15.00 504 THR A CA 14
ATOM 10163 C C . THR A 1 33 ? -1.454 -4.363 2.721 1.00 15.00 504 THR A C 14
ATOM 10164 O O . THR A 1 33 ? -1.680 -3.606 1.773 1.00 15.00 504 THR A O 14
ATOM 10175 N N . TRP A 1 34 ? -1.978 -5.577 2.820 1.00 15.00 505 TRP A N 14
ATOM 10176 C CA . TRP A 1 34 ? -2.936 -6.085 1.846 1.00 15.00 505 TRP A CA 14
ATOM 10177 C C . TRP A 1 34 ? -4.358 -5.865 2.339 1.00 15.00 505 TRP A C 14
ATOM 10178 O O . TRP A 1 34 ? -5.324 -6.161 1.635 1.00 15.00 505 TRP A O 14
ATOM 10199 N N . GLU A 1 35 ? -4.487 -5.362 3.556 1.00 15.00 506 GLU A N 14
ATOM 10200 C CA . GLU A 1 35 ? -5.784 -5.314 4.210 1.00 15.00 506 GLU A CA 14
ATOM 10201 C C . GLU A 1 35 ? -6.476 -3.996 4.009 1.00 15.00 506 GLU A C 14
ATOM 10202 O O . GLU A 1 35 ? -5.879 -2.926 4.130 1.00 15.00 506 GLU A O 14
ATOM 10214 N N . ASP A 1 36 ? -7.763 -4.102 3.735 1.00 15.00 507 ASP A N 14
ATOM 10215 C CA . ASP A 1 36 ? -8.579 -2.949 3.466 1.00 15.00 507 ASP A CA 14
ATOM 10216 C C . ASP A 1 36 ? -8.983 -2.272 4.779 1.00 15.00 507 ASP A C 14
ATOM 10217 O O . ASP A 1 36 ? -9.725 -2.846 5.579 1.00 15.00 507 ASP A O 14
ATOM 10226 N N . PRO A 1 37 ? -8.470 -1.055 5.035 1.00 15.00 508 PRO A N 14
ATOM 10227 C CA . PRO A 1 37 ? -8.632 -0.381 6.325 1.00 15.00 508 PRO A CA 14
ATOM 10228 C C . PRO A 1 37 ? -9.923 0.429 6.471 1.00 15.00 508 PRO A C 14
ATOM 10229 O O . PRO A 1 37 ? -10.325 0.760 7.586 1.00 15.00 508 PRO A O 14
ATOM 10240 N N . ARG A 1 38 ? -10.570 0.760 5.366 1.00 15.00 509 ARG A N 14
ATOM 10241 C CA . ARG A 1 38 ? -11.742 1.623 5.423 1.00 15.00 509 ARG A CA 14
ATOM 10242 C C . ARG A 1 38 ? -12.869 1.072 4.564 1.00 15.00 509 ARG A C 14
ATOM 10243 O O . ARG A 1 38 ? -13.752 0.389 5.124 1.00 15.00 509 ARG A O 14
ATOM 10264 N N . ARG B 2 1 ? -3.619 -14.117 2.508 1.00 15.00 925 ARG B N 14
ATOM 10265 C CA . ARG B 2 1 ? -2.737 -13.012 2.061 1.00 15.00 925 ARG B CA 14
ATOM 10266 C C . ARG B 2 1 ? -1.393 -13.571 1.615 1.00 15.00 925 ARG B C 14
ATOM 10267 O O . ARG B 2 1 ? -0.738 -14.294 2.364 1.00 15.00 925 ARG B O 14
ATOM 10290 N N . LEU B 2 2 ? -0.982 -13.234 0.395 1.00 15.00 926 LEU B N 14
ATOM 10291 C CA . LEU B 2 2 ? 0.281 -13.720 -0.147 1.00 15.00 926 LEU B CA 14
ATOM 10292 C C . LEU B 2 2 ? 1.455 -12.918 0.414 1.00 15.00 926 LEU B C 14
ATOM 10293 O O . LEU B 2 2 ? 1.258 -11.972 1.180 1.00 15.00 926 LEU B O 14
ATOM 10309 N N . ASP B 2 3 ? 2.667 -13.308 0.031 1.00 15.00 927 ASP B N 14
ATOM 10310 C CA . ASP B 2 3 ? 3.885 -12.685 0.544 1.00 15.00 927 ASP B CA 14
ATOM 10311 C C . ASP B 2 3 ? 3.943 -11.193 0.241 1.00 15.00 927 ASP B C 14
ATOM 10312 O O . ASP B 2 3 ? 3.931 -10.772 -0.917 1.00 15.00 927 ASP B O 14
ATOM 10321 N N . LEU B 2 4 ? 4.019 -10.408 1.305 1.00 15.00 928 LEU B N 14
ATOM 10322 C CA . LEU B 2 4 ? 4.108 -8.960 1.213 1.00 15.00 928 LEU B CA 14
ATOM 10323 C C . LEU B 2 4 ? 5.552 -8.532 0.992 1.00 15.00 928 LEU B C 14
ATOM 10324 O O . LEU B 2 4 ? 6.436 -8.918 1.760 1.00 15.00 928 LEU B O 14
ATOM 10340 N N . PRO B 2 5 ? 5.820 -7.734 -0.052 1.00 15.00 929 PRO B N 14
ATOM 10341 C CA . PRO B 2 5 ? 7.155 -7.194 -0.282 1.00 15.00 929 PRO B CA 14
ATOM 10342 C C . PRO B 2 5 ? 7.532 -6.170 0.786 1.00 15.00 929 PRO B C 14
ATOM 10343 O O . PRO B 2 5 ? 6.743 -5.270 1.099 1.00 15.00 929 PRO B O 14
ATOM 10354 N N . PRO B 2 6 ? 8.736 -6.304 1.373 1.00 15.00 930 PRO B N 14
ATOM 10355 C CA . PRO B 2 6 ? 9.264 -5.330 2.332 1.00 15.00 930 PRO B CA 14
ATOM 10356 C C . PRO B 2 6 ? 9.193 -3.925 1.751 1.00 15.00 930 PRO B C 14
ATOM 10357 O O . PRO B 2 6 ? 9.542 -3.719 0.585 1.00 15.00 930 PRO B O 14
ATOM 10368 N N . TYR B 2 7 ? 8.736 -2.966 2.554 1.00 15.00 931 TYR B N 14
ATOM 10369 C CA . TYR B 2 7 ? 8.450 -1.638 2.034 1.00 15.00 931 TYR B CA 14
ATOM 10370 C C . TYR B 2 7 ? 9.684 -0.999 1.415 1.00 15.00 931 TYR B C 14
ATOM 10371 O O . TYR B 2 7 ? 10.700 -0.783 2.078 1.00 15.00 931 TYR B O 14
ATOM 10389 N N . GLU B 2 8 ? 9.558 -0.710 0.135 1.00 15.00 932 GLU B N 14
ATOM 10390 C CA . GLU B 2 8 ? 10.488 0.130 -0.589 1.00 15.00 932 GLU B CA 14
ATOM 10391 C C . GLU B 2 8 ? 9.771 1.430 -0.892 1.00 15.00 932 GLU B C 14
ATOM 10392 O O . GLU B 2 8 ? 8.557 1.414 -1.107 1.00 15.00 932 GLU B O 14
ATOM 10404 N N . THR B 2 9 ? 10.459 2.554 -0.927 1.00 15.00 933 THR B N 14
ATOM 10405 C CA . THR B 2 9 ? 9.751 3.763 -1.275 1.00 15.00 933 THR B CA 14
ATOM 10406 C C . THR B 2 9 ? 9.758 3.976 -2.777 1.00 15.00 933 THR B C 14
ATOM 10407 O O . THR B 2 9 ? 10.801 4.088 -3.420 1.00 15.00 933 THR B O 14
ATOM 10418 N N . PHE B 2 10 ? 8.558 4.009 -3.295 1.00 15.00 934 PHE B N 14
ATOM 10419 C CA . PHE B 2 10 ? 8.266 4.269 -4.686 1.00 15.00 934 PHE B CA 14
ATOM 10420 C C . PHE B 2 10 ? 7.801 5.726 -4.786 1.00 15.00 934 PHE B C 14
ATOM 10421 O O . PHE B 2 10 ? 7.828 6.436 -3.778 1.00 15.00 934 PHE B O 14
ATOM 10438 N N . GLU B 2 11 ? 7.451 6.188 -5.979 1.00 15.00 935 GLU B N 14
ATOM 10439 C CA . GLU B 2 11 ? 7.051 7.586 -6.190 1.00 15.00 935 GLU B CA 14
ATOM 10440 C C . GLU B 2 11 ? 6.019 8.060 -5.162 1.00 15.00 935 GLU B C 14
ATOM 10441 O O . GLU B 2 11 ? 5.091 7.338 -4.809 1.00 15.00 935 GLU B O 14
ATOM 10453 N N . ASP B 2 12 ? 6.180 9.295 -4.703 1.00 15.00 936 ASP B N 14
ATOM 10454 C CA . ASP B 2 12 ? 5.263 9.880 -3.730 1.00 15.00 936 ASP B CA 14
ATOM 10455 C C . ASP B 2 12 ? 3.914 10.173 -4.382 1.00 15.00 936 ASP B C 14
ATOM 10456 O O . ASP B 2 12 ? 3.850 10.731 -5.482 1.00 15.00 936 ASP B O 14
ATOM 10465 N N . LEU B 2 13 ? 2.834 9.801 -3.701 1.00 15.00 937 LEU B N 14
ATOM 10466 C CA . LEU B 2 13 ? 1.494 9.963 -4.254 1.00 15.00 937 LEU B CA 14
ATOM 10467 C C . LEU B 2 13 ? 0.960 11.371 -3.999 1.00 15.00 937 LEU B C 14
ATOM 10468 O O . LEU B 2 13 ? 0.035 11.569 -3.210 1.00 15.00 937 LEU B O 14
ATOM 10487 N N . PHE A 1 7 ? -8.811 10.043 -2.112 1.00 15.00 478 PHE A N 15
ATOM 10488 C CA . PHE A 1 7 ? -9.840 8.979 -2.058 1.00 15.00 478 PHE A CA 15
ATOM 10489 C C . PHE A 1 7 ? -9.510 7.976 -0.959 1.00 15.00 478 PHE A C 15
ATOM 10490 O O . PHE A 1 7 ? -10.380 7.249 -0.481 1.00 15.00 478 PHE A O 15
ATOM 10507 N N . LEU A 1 8 ? -8.235 7.914 -0.601 1.00 15.00 479 LEU A N 15
ATOM 10508 C CA . LEU A 1 8 ? -7.776 7.096 0.508 1.00 15.00 479 LEU A CA 15
ATOM 10509 C C . LEU A 1 8 ? -7.327 8.037 1.628 1.00 15.00 479 LEU A C 15
ATOM 10510 O O . LEU A 1 8 ? -6.961 9.178 1.338 1.00 15.00 479 LEU A O 15
ATOM 10526 N N . PRO A 1 9 ? -7.368 7.593 2.903 1.00 15.00 480 PRO A N 15
ATOM 10527 C CA . PRO A 1 9 ? -6.949 8.408 4.064 1.00 15.00 480 PRO A CA 15
ATOM 10528 C C . PRO A 1 9 ? -5.642 9.193 3.833 1.00 15.00 480 PRO A C 15
ATOM 10529 O O . PRO A 1 9 ? -4.809 8.797 3.023 1.00 15.00 480 PRO A O 15
ATOM 10540 N N . PRO A 1 10 ? -5.429 10.279 4.610 1.00 15.00 481 PRO A N 15
ATOM 10541 C CA . PRO A 1 10 ? -4.365 11.282 4.366 1.00 15.00 481 PRO A CA 15
ATOM 10542 C C . PRO A 1 10 ? -2.934 10.727 4.308 1.00 15.00 481 PRO A C 15
ATOM 10543 O O . PRO A 1 10 ? -2.009 11.435 3.903 1.00 15.00 481 PRO A O 15
ATOM 10554 N N . GLY A 1 11 ? -2.740 9.495 4.752 1.00 15.00 482 GLY A N 15
ATOM 10555 C CA . GLY A 1 11 ? -1.439 8.864 4.615 1.00 15.00 482 GLY A CA 15
ATOM 10556 C C . GLY A 1 11 ? -1.553 7.469 4.071 1.00 15.00 482 GLY A C 15
ATOM 10557 O O . GLY A 1 11 ? -0.586 6.716 4.066 1.00 15.00 482 GLY A O 15
ATOM 10561 N N . TRP A 1 12 ? -2.742 7.118 3.629 1.00 15.00 483 TRP A N 15
ATOM 10562 C CA . TRP A 1 12 ? -2.961 5.845 2.990 1.00 15.00 483 TRP A CA 15
ATOM 10563 C C . TRP A 1 12 ? -2.949 6.048 1.493 1.00 15.00 483 TRP A C 15
ATOM 10564 O O . TRP A 1 12 ? -3.766 6.782 0.943 1.00 15.00 483 TRP A O 15
ATOM 10585 N N . GLU A 1 13 ? -2.007 5.412 0.850 1.00 15.00 484 GLU A N 15
ATOM 10586 C CA . GLU A 1 13 ? -1.783 5.603 -0.560 1.00 15.00 484 GLU A CA 15
ATOM 10587 C C . GLU A 1 13 ? -1.617 4.262 -1.246 1.00 15.00 484 GLU A C 15
ATOM 10588 O O . GLU A 1 13 ? -0.716 3.505 -0.931 1.00 15.00 484 GLU A O 15
ATOM 10600 N N . MET A 1 14 ? -2.496 3.979 -2.182 1.00 15.00 485 MET A N 15
ATOM 10601 C CA . MET A 1 14 ? -2.604 2.639 -2.752 1.00 15.00 485 MET A CA 15
ATOM 10602 C C . MET A 1 14 ? -2.018 2.579 -4.159 1.00 15.00 485 MET A C 15
ATOM 10603 O O . MET A 1 14 ? -2.311 3.422 -5.005 1.00 15.00 485 MET A O 15
ATOM 10617 N N . ARG A 1 15 ? -1.191 1.568 -4.399 1.00 15.00 486 ARG A N 15
ATOM 10618 C CA . ARG A 1 15 ? -0.516 1.412 -5.680 1.00 15.00 486 ARG A CA 15
ATOM 10619 C C . ARG A 1 15 ? -0.269 -0.070 -5.963 1.00 15.00 486 ARG A C 15
ATOM 10620 O O . ARG A 1 15 ? -0.093 -0.866 -5.038 1.00 15.00 486 ARG A O 15
ATOM 10641 N N . ILE A 1 16 ? -0.244 -0.437 -7.237 1.00 15.00 487 ILE A N 15
ATOM 10642 C CA . ILE A 1 16 ? -0.204 -1.844 -7.613 1.00 15.00 487 ILE A CA 15
ATOM 10643 C C . ILE A 1 16 ? 1.184 -2.272 -8.079 1.00 15.00 487 ILE A C 15
ATOM 10644 O O . ILE A 1 16 ? 1.943 -1.477 -8.624 1.00 15.00 487 ILE A O 15
ATOM 10660 N N . ALA A 1 17 ? 1.497 -3.538 -7.852 1.00 15.00 488 ALA A N 15
ATOM 10661 C CA . ALA A 1 17 ? 2.725 -4.140 -8.345 1.00 15.00 488 ALA A CA 15
ATOM 10662 C C . ALA A 1 17 ? 2.476 -4.721 -9.726 1.00 15.00 488 ALA A C 15
ATOM 10663 O O . ALA A 1 17 ? 1.353 -5.127 -10.019 1.00 15.00 488 ALA A O 15
ATOM 10670 N N . PRO A 1 18 ? 3.505 -4.761 -10.591 1.00 15.00 489 PRO A N 15
ATOM 10671 C CA . PRO A 1 18 ? 3.365 -5.215 -11.987 1.00 15.00 489 PRO A CA 15
ATOM 10672 C C . PRO A 1 18 ? 2.794 -6.628 -12.112 1.00 15.00 489 PRO A C 15
ATOM 10673 O O . PRO A 1 18 ? 2.323 -7.024 -13.176 1.00 15.00 489 PRO A O 15
ATOM 10684 N N . ASN A 1 19 ? 2.847 -7.387 -11.028 1.00 15.00 490 ASN A N 15
ATOM 10685 C CA . ASN A 1 19 ? 2.302 -8.740 -11.016 1.00 15.00 490 ASN A CA 15
ATOM 10686 C C . ASN A 1 19 ? 0.802 -8.704 -10.707 1.00 15.00 490 ASN A C 15
ATOM 10687 O O . ASN A 1 19 ? 0.149 -9.740 -10.589 1.00 15.00 490 ASN A O 15
ATOM 10698 N N . GLY A 1 20 ? 0.257 -7.499 -10.589 1.00 15.00 491 GLY A N 15
ATOM 10699 C CA . GLY A 1 20 ? -1.151 -7.347 -10.280 1.00 15.00 491 GLY A CA 15
ATOM 10700 C C . GLY A 1 20 ? -1.407 -7.411 -8.790 1.00 15.00 491 GLY A C 15
ATOM 10701 O O . GLY A 1 20 ? -2.408 -7.969 -8.340 1.00 15.00 491 GLY A O 15
ATOM 10705 N N . ARG A 1 21 ? -0.480 -6.863 -8.015 1.00 15.00 492 ARG A N 15
ATOM 10706 C CA . ARG A 1 21 ? -0.567 -6.922 -6.560 1.00 15.00 492 ARG A CA 15
ATOM 10707 C C . ARG A 1 21 ? -0.873 -5.539 -5.993 1.00 15.00 492 ARG A C 15
ATOM 10708 O O . ARG A 1 21 ? -0.019 -4.661 -6.013 1.00 15.00 492 ARG A O 15
ATOM 10729 N N . PRO A 1 22 ? -2.099 -5.311 -5.512 1.00 15.00 493 PRO A N 15
ATOM 10730 C CA . PRO A 1 22 ? -2.488 -4.037 -4.934 1.00 15.00 493 PRO A CA 15
ATOM 10731 C C . PRO A 1 22 ? -2.229 -3.970 -3.432 1.00 15.00 493 PRO A C 15
ATOM 10732 O O . PRO A 1 22 ? -2.847 -4.696 -2.653 1.00 15.00 493 PRO A O 15
ATOM 10743 N N . PHE A 1 23 ? -1.303 -3.110 -3.032 1.00 15.00 494 PHE A N 15
ATOM 10744 C CA . PHE A 1 23 ? -0.980 -2.947 -1.623 1.00 15.00 494 PHE A CA 15
ATOM 10745 C C . PHE A 1 23 ? -1.187 -1.502 -1.185 1.00 15.00 494 PHE A C 15
ATOM 10746 O O . PHE A 1 23 ? -0.934 -0.564 -1.947 1.00 15.00 494 PHE A O 15
ATOM 10763 N N . PHE A 1 24 ? -1.654 -1.330 0.044 1.00 15.00 495 PHE A N 15
ATOM 10764 C CA . PHE A 1 24 ? -1.883 -0.004 0.593 1.00 15.00 495 PHE A CA 15
ATOM 10765 C C . PHE A 1 24 ? -0.676 0.456 1.394 1.00 15.00 495 PHE A C 15
ATOM 10766 O O . PHE A 1 24 ? -0.259 -0.201 2.352 1.00 15.00 495 PHE A O 15
ATOM 10783 N N . ILE A 1 25 ? -0.108 1.572 0.979 1.00 15.00 496 ILE A N 15
ATOM 10784 C CA . ILE A 1 25 ? 1.007 2.176 1.678 1.00 15.00 496 ILE A CA 15
ATOM 10785 C C . ILE A 1 25 ? 0.501 3.148 2.717 1.00 15.00 496 ILE A C 15
ATOM 10786 O O . ILE A 1 25 ? 0.009 4.219 2.369 1.00 15.00 496 ILE A O 15
ATOM 10802 N N . ASP A 1 26 ? 0.602 2.804 3.985 1.00 15.00 497 ASP A N 15
ATOM 10803 C CA . ASP A 1 26 ? 0.352 3.800 4.993 1.00 15.00 497 ASP A CA 15
ATOM 10804 C C . ASP A 1 26 ? 1.653 4.480 5.335 1.00 15.00 497 ASP A C 15
ATOM 10805 O O . ASP A 1 26 ? 2.655 3.858 5.692 1.00 15.00 497 ASP A O 15
ATOM 10814 N N . HIS A 1 27 ? 1.640 5.760 5.146 1.00 15.00 498 HIS A N 15
ATOM 10815 C CA . HIS A 1 27 ? 2.837 6.552 5.279 1.00 15.00 498 HIS A CA 15
ATOM 10816 C C . HIS A 1 27 ? 3.178 6.893 6.726 1.00 15.00 498 HIS A C 15
ATOM 10817 O O . HIS A 1 27 ? 4.327 7.215 7.027 1.00 15.00 498 HIS A O 15
ATOM 10832 N N . ASN A 1 28 ? 2.196 6.848 7.629 1.00 15.00 499 ASN A N 15
ATOM 10833 C CA . ASN A 1 28 ? 2.468 7.270 8.999 1.00 15.00 499 ASN A CA 15
ATOM 10834 C C . ASN A 1 28 ? 3.161 6.178 9.820 1.00 15.00 499 ASN A C 15
ATOM 10835 O O . ASN A 1 28 ? 4.183 6.450 10.455 1.00 15.00 499 ASN A O 15
ATOM 10846 N N . THR A 1 29 ? 2.629 4.956 9.830 1.00 15.00 500 THR A N 15
ATOM 10847 C CA . THR A 1 29 ? 3.339 3.848 10.457 1.00 15.00 500 THR A CA 15
ATOM 10848 C C . THR A 1 29 ? 4.408 3.271 9.530 1.00 15.00 500 THR A C 15
ATOM 10849 O O . THR A 1 29 ? 5.299 2.544 9.974 1.00 15.00 500 THR A O 15
ATOM 10860 N N . LYS A 1 30 ? 4.291 3.594 8.236 1.00 15.00 501 LYS A N 15
ATOM 10861 C CA . LYS A 1 30 ? 5.303 3.249 7.236 1.00 15.00 501 LYS A CA 15
ATOM 10862 C C . LYS A 1 30 ? 5.326 1.739 6.976 1.00 15.00 501 LYS A C 15
ATOM 10863 O O . LYS A 1 30 ? 6.381 1.099 6.980 1.00 15.00 501 LYS A O 15
ATOM 10882 N N . THR A 1 31 ? 4.152 1.178 6.728 1.00 15.00 502 THR A N 15
ATOM 10883 C CA . THR A 1 31 ? 4.027 -0.240 6.440 1.00 15.00 502 THR A CA 15
ATOM 10884 C C . THR A 1 31 ? 2.933 -0.486 5.404 1.00 15.00 502 THR A C 15
ATOM 10885 O O . THR A 1 31 ? 1.975 0.280 5.290 1.00 15.00 502 THR A O 15
ATOM 10896 N N . THR A 1 32 ? 3.106 -1.537 4.625 1.00 15.00 503 THR A N 15
ATOM 10897 C CA . THR A 1 32 ? 2.158 -1.884 3.584 1.00 15.00 503 THR A CA 15
ATOM 10898 C C . THR A 1 32 ? 1.191 -2.968 4.049 1.00 15.00 503 THR A C 15
ATOM 10899 O O . THR A 1 32 ? 1.586 -3.913 4.738 1.00 15.00 503 THR A O 15
ATOM 10910 N N . THR A 1 33 ? -0.078 -2.816 3.694 1.00 15.00 504 THR A N 15
ATOM 10911 C CA . THR A 1 33 ? -1.091 -3.796 4.053 1.00 15.00 504 THR A CA 15
ATOM 10912 C C . THR A 1 33 ? -1.785 -4.343 2.808 1.00 15.00 504 THR A C 15
ATOM 10913 O O . THR A 1 33 ? -2.066 -3.598 1.866 1.00 15.00 504 THR A O 15
ATOM 10924 N N . TRP A 1 34 ? -2.033 -5.648 2.792 1.00 15.00 505 TRP A N 15
ATOM 10925 C CA . TRP A 1 34 ? -2.839 -6.251 1.735 1.00 15.00 505 TRP A CA 15
ATOM 10926 C C . TRP A 1 34 ? -4.323 -6.093 2.048 1.00 15.00 505 TRP A C 15
ATOM 10927 O O . TRP A 1 34 ? -5.181 -6.281 1.184 1.00 15.00 505 TRP A O 15
ATOM 10948 N N . GLU A 1 35 ? -4.614 -5.762 3.296 1.00 15.00 506 GLU A N 15
ATOM 10949 C CA . GLU A 1 35 ? -5.984 -5.644 3.762 1.00 15.00 506 GLU A CA 15
ATOM 10950 C C . GLU A 1 35 ? -6.482 -4.231 3.677 1.00 15.00 506 GLU A C 15
ATOM 10951 O O . GLU A 1 35 ? -5.780 -3.276 4.021 1.00 15.00 506 GLU A O 15
ATOM 10963 N N . ASP A 1 36 ? -7.716 -4.127 3.221 1.00 15.00 507 ASP A N 15
ATOM 10964 C CA . ASP A 1 36 ? -8.354 -2.852 3.047 1.00 15.00 507 ASP A CA 15
ATOM 10965 C C . ASP A 1 36 ? -8.714 -2.271 4.414 1.00 15.00 507 ASP A C 15
ATOM 10966 O O . ASP A 1 36 ? -9.361 -2.940 5.222 1.00 15.00 507 ASP A O 15
ATOM 10975 N N . PRO A 1 37 ? -8.312 -1.018 4.689 1.00 15.00 508 PRO A N 15
ATOM 10976 C CA . PRO A 1 37 ? -8.425 -0.423 6.029 1.00 15.00 508 PRO A CA 15
ATOM 10977 C C . PRO A 1 37 ? -9.859 -0.089 6.460 1.00 15.00 508 PRO A C 15
ATOM 10978 O O . PRO A 1 37 ? -10.073 0.412 7.565 1.00 15.00 508 PRO A O 15
ATOM 10989 N N . ARG A 1 38 ? -10.840 -0.353 5.610 1.00 15.00 509 ARG A N 15
ATOM 10990 C CA . ARG A 1 38 ? -12.226 -0.122 5.990 1.00 15.00 509 ARG A CA 15
ATOM 10991 C C . ARG A 1 38 ? -13.027 -1.417 5.880 1.00 15.00 509 ARG A C 15
ATOM 10992 O O . ARG A 1 38 ? -13.763 -1.592 4.884 1.00 15.00 509 ARG A O 15
ATOM 11013 N N . ARG B 2 1 ? -1.195 -17.697 0.327 1.00 15.00 925 ARG B N 15
ATOM 11014 C CA . ARG B 2 1 ? -1.115 -16.618 1.332 1.00 15.00 925 ARG B CA 15
ATOM 11015 C C . ARG B 2 1 ? -0.381 -15.416 0.748 1.00 15.00 925 ARG B C 15
ATOM 11016 O O . ARG B 2 1 ? 0.686 -15.559 0.148 1.00 15.00 925 ARG B O 15
ATOM 11039 N N . LEU B 2 2 ? -0.952 -14.235 0.942 1.00 15.00 926 LEU B N 15
ATOM 11040 C CA . LEU B 2 2 ? -0.380 -13.002 0.414 1.00 15.00 926 LEU B CA 15
ATOM 11041 C C . LEU B 2 2 ? 0.980 -12.720 1.041 1.00 15.00 926 LEU B C 15
ATOM 11042 O O . LEU B 2 2 ? 1.099 -12.587 2.261 1.00 15.00 926 LEU B O 15
ATOM 11058 N N . ASP B 2 3 ? 1.997 -12.627 0.198 1.00 15.00 927 ASP B N 15
ATOM 11059 C CA . ASP B 2 3 ? 3.355 -12.381 0.657 1.00 15.00 927 ASP B CA 15
ATOM 11060 C C . ASP B 2 3 ? 3.647 -10.888 0.590 1.00 15.00 927 ASP B C 15
ATOM 11061 O O . ASP B 2 3 ? 3.512 -10.274 -0.469 1.00 15.00 927 ASP B O 15
ATOM 11070 N N . LEU B 2 4 ? 4.032 -10.309 1.715 1.00 15.00 928 LEU B N 15
ATOM 11071 C CA . LEU B 2 4 ? 4.216 -8.866 1.811 1.00 15.00 928 LEU B CA 15
ATOM 11072 C C . LEU B 2 4 ? 5.658 -8.496 1.459 1.00 15.00 928 LEU B C 15
ATOM 11073 O O . LEU B 2 4 ? 6.598 -8.955 2.112 1.00 15.00 928 LEU B O 15
ATOM 11089 N N . PRO B 2 5 ? 5.852 -7.674 0.414 1.00 15.00 929 PRO B N 15
ATOM 11090 C CA . PRO B 2 5 ? 7.181 -7.219 0.000 1.00 15.00 929 PRO B CA 15
ATOM 11091 C C . PRO B 2 5 ? 7.709 -6.082 0.877 1.00 15.00 929 PRO B C 15
ATOM 11092 O O . PRO B 2 5 ? 6.968 -5.153 1.210 1.00 15.00 929 PRO B O 15
ATOM 11103 N N . PRO B 2 6 ? 8.996 -6.144 1.260 1.00 15.00 930 PRO B N 15
ATOM 11104 C CA . PRO B 2 6 ? 9.642 -5.075 2.028 1.00 15.00 930 PRO B CA 15
ATOM 11105 C C . PRO B 2 6 ? 9.515 -3.735 1.315 1.00 15.00 930 PRO B C 15
ATOM 11106 O O . PRO B 2 6 ? 9.919 -3.601 0.159 1.00 15.00 930 PRO B O 15
ATOM 11117 N N . TYR B 2 7 ? 8.944 -2.755 2.001 1.00 15.00 931 TYR B N 15
ATOM 11118 C CA . TYR B 2 7 ? 8.581 -1.497 1.363 1.00 15.00 931 TYR B CA 15
ATOM 11119 C C . TYR B 2 7 ? 9.814 -0.646 1.056 1.00 15.00 931 TYR B C 15
ATOM 11120 O O . TYR B 2 7 ? 10.572 -0.258 1.949 1.00 15.00 931 TYR B O 15
ATOM 11138 N N . GLU B 2 8 ? 10.003 -0.375 -0.229 1.00 15.00 932 GLU B N 15
ATOM 11139 C CA . GLU B 2 8 ? 10.926 0.644 -0.695 1.00 15.00 932 GLU B CA 15
ATOM 11140 C C . GLU B 2 8 ? 10.112 1.796 -1.254 1.00 15.00 932 GLU B C 15
ATOM 11141 O O . GLU B 2 8 ? 8.886 1.738 -1.233 1.00 15.00 932 GLU B O 15
ATOM 11153 N N . THR B 2 9 ? 10.743 2.846 -1.743 1.00 15.00 933 THR B N 15
ATOM 11154 C CA . THR B 2 9 ? 9.956 3.932 -2.279 1.00 15.00 933 THR B CA 15
ATOM 11155 C C . THR B 2 9 ? 9.778 3.806 -3.788 1.00 15.00 933 THR B C 15
ATOM 11156 O O . THR B 2 9 ? 10.737 3.767 -4.562 1.00 15.00 933 THR B O 15
ATOM 11167 N N . PHE B 2 10 ? 8.521 3.707 -4.155 1.00 15.00 934 PHE B N 15
ATOM 11168 C CA . PHE B 2 10 ? 8.046 3.787 -5.522 1.00 15.00 934 PHE B CA 15
ATOM 11169 C C . PHE B 2 10 ? 7.677 5.246 -5.785 1.00 15.00 934 PHE B C 15
ATOM 11170 O O . PHE B 2 10 ? 7.876 6.081 -4.906 1.00 15.00 934 PHE B O 15
ATOM 11187 N N . GLU B 2 11 ? 7.185 5.565 -6.977 1.00 15.00 935 GLU B N 15
ATOM 11188 C CA . GLU B 2 11 ? 6.922 6.956 -7.357 1.00 15.00 935 GLU B CA 15
ATOM 11189 C C . GLU B 2 11 ? 6.145 7.709 -6.267 1.00 15.00 935 GLU B C 15
ATOM 11190 O O . GLU B 2 11 ? 5.107 7.255 -5.783 1.00 15.00 935 GLU B O 15
ATOM 11202 N N . ASP B 2 12 ? 6.677 8.868 -5.890 1.00 15.00 936 ASP B N 15
ATOM 11203 C CA . ASP B 2 12 ? 6.120 9.667 -4.801 1.00 15.00 936 ASP B CA 15
ATOM 11204 C C . ASP B 2 12 ? 4.715 10.159 -5.132 1.00 15.00 936 ASP B C 15
ATOM 11205 O O . ASP B 2 12 ? 4.461 10.664 -6.229 1.00 15.00 936 ASP B O 15
ATOM 11214 N N . LEU B 2 13 ? 3.817 10.033 -4.164 1.00 15.00 937 LEU B N 15
ATOM 11215 C CA . LEU B 2 13 ? 2.430 10.435 -4.337 1.00 15.00 937 LEU B CA 15
ATOM 11216 C C . LEU B 2 13 ? 2.289 11.946 -4.163 1.00 15.00 937 LEU B C 15
ATOM 11217 O O . LEU B 2 13 ? 1.824 12.430 -3.127 1.00 15.00 937 LEU B O 15
ATOM 11236 N N . PHE A 1 7 ? -12.685 9.021 -0.405 1.00 15.00 478 PHE A N 16
ATOM 11237 C CA . PHE A 1 7 ? -12.838 7.627 0.074 1.00 15.00 478 PHE A CA 16
ATOM 11238 C C . PHE A 1 7 ? -11.542 7.119 0.690 1.00 15.00 478 PHE A C 16
ATOM 11239 O O . PHE A 1 7 ? -11.558 6.331 1.636 1.00 15.00 478 PHE A O 16
ATOM 11256 N N . LEU A 1 8 ? -10.422 7.554 0.143 1.00 15.00 479 LEU A N 16
ATOM 11257 C CA . LEU A 1 8 ? -9.131 7.070 0.587 1.00 15.00 479 LEU A CA 16
ATOM 11258 C C . LEU A 1 8 ? -8.382 8.175 1.320 1.00 15.00 479 LEU A C 16
ATOM 11259 O O . LEU A 1 8 ? -8.247 9.284 0.803 1.00 15.00 479 LEU A O 16
ATOM 11275 N N . PRO A 1 9 ? -7.916 7.887 2.546 1.00 15.00 480 PRO A N 16
ATOM 11276 C CA . PRO A 1 9 ? -7.112 8.826 3.341 1.00 15.00 480 PRO A CA 16
ATOM 11277 C C . PRO A 1 9 ? -5.917 9.365 2.555 1.00 15.00 480 PRO A C 16
ATOM 11278 O O . PRO A 1 9 ? -5.309 8.638 1.772 1.00 15.00 480 PRO A O 16
ATOM 11289 N N . PRO A 1 10 ? -5.544 10.635 2.790 1.00 15.00 481 PRO A N 16
ATOM 11290 C CA . PRO A 1 10 ? -4.516 11.334 2.000 1.00 15.00 481 PRO A CA 16
ATOM 11291 C C . PRO A 1 10 ? -3.177 10.598 1.920 1.00 15.00 481 PRO A C 16
ATOM 11292 O O . PRO A 1 10 ? -2.455 10.728 0.934 1.00 15.00 481 PRO A O 16
ATOM 11303 N N . GLY A 1 11 ? -2.830 9.851 2.963 1.00 15.00 482 GLY A N 16
ATOM 11304 C CA . GLY A 1 11 ? -1.574 9.122 2.948 1.00 15.00 482 GLY A CA 16
ATOM 11305 C C . GLY A 1 11 ? -1.742 7.655 2.636 1.00 15.00 482 GLY A C 16
ATOM 11306 O O . GLY A 1 11 ? -0.751 6.944 2.504 1.00 15.00 482 GLY A O 16
ATOM 11310 N N . TRP A 1 12 ? -2.981 7.192 2.533 1.00 15.00 483 TRP A N 16
ATOM 11311 C CA . TRP A 1 12 ? -3.233 5.823 2.112 1.00 15.00 483 TRP A CA 16
ATOM 11312 C C . TRP A 1 12 ? -3.360 5.798 0.614 1.00 15.00 483 TRP A C 16
ATOM 11313 O O . TRP A 1 12 ? -4.239 6.433 0.039 1.00 15.00 483 TRP A O 16
ATOM 11334 N N . GLU A 1 13 ? -2.450 5.094 -0.006 1.00 15.00 484 GLU A N 16
ATOM 11335 C CA . GLU A 1 13 ? -2.317 5.119 -1.438 1.00 15.00 484 GLU A CA 16
ATOM 11336 C C . GLU A 1 13 ? -2.447 3.727 -2.033 1.00 15.00 484 GLU A C 16
ATOM 11337 O O . GLU A 1 13 ? -1.772 2.789 -1.607 1.00 15.00 484 GLU A O 16
ATOM 11349 N N . MET A 1 14 ? -3.324 3.606 -3.016 1.00 15.00 485 MET A N 16
ATOM 11350 C CA . MET A 1 14 ? -3.499 2.356 -3.734 1.00 15.00 485 MET A CA 16
ATOM 11351 C C . MET A 1 14 ? -2.568 2.331 -4.930 1.00 15.00 485 MET A C 16
ATOM 11352 O O . MET A 1 14 ? -2.791 3.024 -5.919 1.00 15.00 485 MET A O 16
ATOM 11366 N N . ARG A 1 15 ? -1.508 1.561 -4.816 1.00 15.00 486 ARG A N 16
ATOM 11367 C CA . ARG A 1 15 ? -0.482 1.526 -5.846 1.00 15.00 486 ARG A CA 16
ATOM 11368 C C . ARG A 1 15 ? -0.157 0.079 -6.189 1.00 15.00 486 ARG A C 16
ATOM 11369 O O . ARG A 1 15 ? -0.259 -0.809 -5.341 1.00 15.00 486 ARG A O 16
ATOM 11390 N N . ILE A 1 16 ? 0.249 -0.157 -7.423 1.00 15.00 487 ILE A N 16
ATOM 11391 C CA . ILE A 1 16 ? 0.244 -1.499 -7.980 1.00 15.00 487 ILE A CA 16
ATOM 11392 C C . ILE A 1 16 ? 1.554 -2.248 -7.718 1.00 15.00 487 ILE A C 16
ATOM 11393 O O . ILE A 1 16 ? 2.626 -1.652 -7.589 1.00 15.00 487 ILE A O 16
ATOM 11409 N N . ALA A 1 17 ? 1.418 -3.564 -7.616 1.00 15.00 488 ALA A N 16
ATOM 11410 C CA . ALA A 1 17 ? 2.515 -4.492 -7.452 1.00 15.00 488 ALA A CA 16
ATOM 11411 C C . ALA A 1 17 ? 2.995 -4.911 -8.833 1.00 15.00 488 ALA A C 16
ATOM 11412 O O . ALA A 1 17 ? 2.198 -4.908 -9.770 1.00 15.00 488 ALA A O 16
ATOM 11419 N N . PRO A 1 18 ? 4.288 -5.244 -8.998 1.00 15.00 489 PRO A N 16
ATOM 11420 C CA . PRO A 1 18 ? 4.873 -5.596 -10.313 1.00 15.00 489 PRO A CA 16
ATOM 11421 C C . PRO A 1 18 ? 4.170 -6.763 -11.027 1.00 15.00 489 PRO A C 16
ATOM 11422 O O . PRO A 1 18 ? 4.592 -7.186 -12.102 1.00 15.00 489 PRO A O 16
ATOM 11433 N N . ASN A 1 19 ? 3.111 -7.278 -10.428 1.00 15.00 490 ASN A N 16
ATOM 11434 C CA . ASN A 1 19 ? 2.345 -8.371 -11.007 1.00 15.00 490 ASN A CA 16
ATOM 11435 C C . ASN A 1 19 ? 0.913 -7.936 -11.341 1.00 15.00 490 ASN A C 16
ATOM 11436 O O . ASN A 1 19 ? 0.086 -8.757 -11.742 1.00 15.00 490 ASN A O 16
ATOM 11447 N N . GLY A 1 20 ? 0.629 -6.638 -11.197 1.00 15.00 491 GLY A N 16
ATOM 11448 C CA . GLY A 1 20 ? -0.685 -6.122 -11.554 1.00 15.00 491 GLY A CA 16
ATOM 11449 C C . GLY A 1 20 ? -1.655 -6.155 -10.390 1.00 15.00 491 GLY A C 16
ATOM 11450 O O . GLY A 1 20 ? -2.846 -6.406 -10.574 1.00 15.00 491 GLY A O 16
ATOM 11454 N N . ARG A 1 21 ? -1.145 -5.901 -9.195 1.00 15.00 492 ARG A N 16
ATOM 11455 C CA . ARG A 1 21 ? -1.921 -6.065 -7.970 1.00 15.00 492 ARG A CA 16
ATOM 11456 C C . ARG A 1 21 ? -1.735 -4.870 -7.024 1.00 15.00 492 ARG A C 16
ATOM 11457 O O . ARG A 1 21 ? -0.627 -4.552 -6.661 1.00 15.00 492 ARG A O 16
ATOM 11478 N N . PRO A 1 22 ? -2.805 -4.223 -6.557 1.00 15.00 493 PRO A N 16
ATOM 11479 C CA . PRO A 1 22 ? -2.677 -2.998 -5.769 1.00 15.00 493 PRO A CA 16
ATOM 11480 C C . PRO A 1 22 ? -2.561 -3.232 -4.256 1.00 15.00 493 PRO A C 16
ATOM 11481 O O . PRO A 1 22 ? -3.399 -3.906 -3.649 1.00 15.00 493 PRO A O 16
ATOM 11492 N N . PHE A 1 23 ? -1.504 -2.669 -3.658 1.00 15.00 494 PHE A N 16
ATOM 11493 C CA . PHE A 1 23 ? -1.328 -2.698 -2.209 1.00 15.00 494 PHE A CA 16
ATOM 11494 C C . PHE A 1 23 ? -1.507 -1.302 -1.624 1.00 15.00 494 PHE A C 16
ATOM 11495 O O . PHE A 1 23 ? -1.192 -0.301 -2.274 1.00 15.00 494 PHE A O 16
ATOM 11512 N N . PHE A 1 24 ? -2.005 -1.242 -0.394 1.00 15.00 495 PHE A N 16
ATOM 11513 C CA . PHE A 1 24 ? -2.279 0.031 0.258 1.00 15.00 495 PHE A CA 16
ATOM 11514 C C . PHE A 1 24 ? -1.073 0.485 1.059 1.00 15.00 495 PHE A C 16
ATOM 11515 O O . PHE A 1 24 ? -0.629 -0.194 1.986 1.00 15.00 495 PHE A O 16
ATOM 11532 N N . ILE A 1 25 ? -0.539 1.624 0.674 1.00 15.00 496 ILE A N 16
ATOM 11533 C CA . ILE A 1 25 ? 0.598 2.210 1.357 1.00 15.00 496 ILE A CA 16
ATOM 11534 C C . ILE A 1 25 ? 0.154 3.381 2.191 1.00 15.00 496 ILE A C 16
ATOM 11535 O O . ILE A 1 25 ? -0.313 4.376 1.647 1.00 15.00 496 ILE A O 16
ATOM 11551 N N . ASP A 1 26 ? 0.283 3.283 3.500 1.00 15.00 497 ASP A N 16
ATOM 11552 C CA . ASP A 1 26 ? 0.108 4.467 4.306 1.00 15.00 497 ASP A CA 16
ATOM 11553 C C . ASP A 1 26 ? 1.457 5.124 4.440 1.00 15.00 497 ASP A C 16
ATOM 11554 O O . ASP A 1 26 ? 2.438 4.520 4.870 1.00 15.00 497 ASP A O 16
ATOM 11563 N N . HIS A 1 27 ? 1.519 6.339 3.989 1.00 15.00 498 HIS A N 16
ATOM 11564 C CA . HIS A 1 27 ? 2.785 7.018 3.877 1.00 15.00 498 HIS A CA 16
ATOM 11565 C C . HIS A 1 27 ? 3.278 7.606 5.197 1.00 15.00 498 HIS A C 16
ATOM 11566 O O . HIS A 1 27 ? 4.453 7.954 5.309 1.00 15.00 498 HIS A O 16
ATOM 11581 N N . ASN A 1 28 ? 2.403 7.749 6.192 1.00 15.00 499 ASN A N 16
ATOM 11582 C CA . ASN A 1 28 ? 2.847 8.357 7.444 1.00 15.00 499 ASN A CA 16
ATOM 11583 C C . ASN A 1 28 ? 3.588 7.354 8.345 1.00 15.00 499 ASN A C 16
ATOM 11584 O O . ASN A 1 28 ? 4.689 7.648 8.813 1.00 15.00 499 ASN A O 16
ATOM 11595 N N . THR A 1 29 ? 3.002 6.182 8.609 1.00 15.00 500 THR A N 16
ATOM 11596 C CA . THR A 1 29 ? 3.730 5.115 9.297 1.00 15.00 500 THR A CA 16
ATOM 11597 C C . THR A 1 29 ? 4.630 4.320 8.347 1.00 15.00 500 THR A C 16
ATOM 11598 O O . THR A 1 29 ? 5.422 3.492 8.792 1.00 15.00 500 THR A O 16
ATOM 11609 N N . LYS A 1 30 ? 4.459 4.569 7.040 1.00 15.00 501 LYS A N 16
ATOM 11610 C CA . LYS A 1 30 ? 5.181 3.869 5.958 1.00 15.00 501 LYS A CA 16
ATOM 11611 C C . LYS A 1 30 ? 4.997 2.347 6.044 1.00 15.00 501 LYS A C 16
ATOM 11612 O O . LYS A 1 30 ? 5.960 1.576 5.993 1.00 15.00 501 LYS A O 16
ATOM 11631 N N . THR A 1 31 ? 3.746 1.920 6.164 1.00 15.00 502 THR A N 16
ATOM 11632 C CA . THR A 1 31 ? 3.430 0.506 6.330 1.00 15.00 502 THR A CA 16
ATOM 11633 C C . THR A 1 31 ? 2.872 -0.107 5.041 1.00 15.00 502 THR A C 16
ATOM 11634 O O . THR A 1 31 ? 2.151 0.549 4.283 1.00 15.00 502 THR A O 16
ATOM 11645 N N . THR A 1 32 ? 3.229 -1.366 4.805 1.00 15.00 503 THR A N 16
ATOM 11646 C CA . THR A 1 32 ? 2.739 -2.120 3.662 1.00 15.00 503 THR A CA 16
ATOM 11647 C C . THR A 1 32 ? 1.613 -3.064 4.076 1.00 15.00 503 THR A C 16
ATOM 11648 O O . THR A 1 32 ? 1.747 -3.804 5.051 1.00 15.00 503 THR A O 16
ATOM 11659 N N . THR A 1 33 ? 0.500 -3.033 3.353 1.00 15.00 504 THR A N 16
ATOM 11660 C CA . THR A 1 33 ? -0.579 -3.978 3.603 1.00 15.00 504 THR A CA 16
ATOM 11661 C C . THR A 1 33 ? -1.358 -4.274 2.322 1.00 15.00 504 THR A C 16
ATOM 11662 O O . THR A 1 33 ? -1.544 -3.398 1.473 1.00 15.00 504 THR A O 16
ATOM 11673 N N . TRP A 1 34 ? -1.785 -5.520 2.177 1.00 15.00 505 TRP A N 16
ATOM 11674 C CA . TRP A 1 34 ? -2.635 -5.916 1.063 1.00 15.00 505 TRP A CA 16
ATOM 11675 C C . TRP A 1 34 ? -4.093 -5.876 1.484 1.00 15.00 505 TRP A C 16
ATOM 11676 O O . TRP A 1 34 ? -5.000 -5.890 0.651 1.00 15.00 505 TRP A O 16
ATOM 11697 N N . GLU A 1 35 ? -4.303 -5.850 2.785 1.00 15.00 506 GLU A N 16
ATOM 11698 C CA . GLU A 1 35 ? -5.618 -6.073 3.347 1.00 15.00 506 GLU A CA 16
ATOM 11699 C C . GLU A 1 35 ? -6.114 -4.843 4.077 1.00 15.00 506 GLU A C 16
ATOM 11700 O O . GLU A 1 35 ? -5.324 -4.021 4.552 1.00 15.00 506 GLU A O 16
ATOM 11712 N N . ASP A 1 36 ? -7.434 -4.748 4.155 1.00 15.00 507 ASP A N 16
ATOM 11713 C CA . ASP A 1 36 ? -8.123 -3.597 4.713 1.00 15.00 507 ASP A CA 16
ATOM 11714 C C . ASP A 1 36 ? -7.595 -3.225 6.100 1.00 15.00 507 ASP A C 16
ATOM 11715 O O . ASP A 1 36 ? -7.585 -4.056 7.011 1.00 15.00 507 ASP A O 16
ATOM 11724 N N . PRO A 1 37 ? -7.125 -1.968 6.260 1.00 15.00 508 PRO A N 16
ATOM 11725 C CA . PRO A 1 37 ? -6.632 -1.438 7.541 1.00 15.00 508 PRO A CA 16
ATOM 11726 C C . PRO A 1 37 ? -7.615 -1.595 8.698 1.00 15.00 508 PRO A C 16
ATOM 11727 O O . PRO A 1 37 ? -7.213 -1.532 9.862 1.00 15.00 508 PRO A O 16
ATOM 11738 N N . ARG A 1 38 ? -8.894 -1.758 8.373 1.00 15.00 509 ARG A N 16
ATOM 11739 C CA . ARG A 1 38 ? -9.940 -1.959 9.372 1.00 15.00 509 ARG A CA 16
ATOM 11740 C C . ARG A 1 38 ? -10.123 -0.710 10.225 1.00 15.00 509 ARG A C 16
ATOM 11741 O O . ARG A 1 38 ? -9.515 -0.630 11.319 1.00 15.00 509 ARG A O 16
ATOM 11762 N N . ARG B 2 1 ? -1.709 -18.088 -0.828 1.00 15.00 925 ARG B N 16
ATOM 11763 C CA . ARG B 2 1 ? -1.631 -17.297 0.422 1.00 15.00 925 ARG B CA 16
ATOM 11764 C C . ARG B 2 1 ? -1.390 -15.833 0.107 1.00 15.00 925 ARG B C 16
ATOM 11765 O O . ARG B 2 1 ? -1.080 -15.477 -1.030 1.00 15.00 925 ARG B O 16
ATOM 11788 N N . LEU B 2 2 ? -1.525 -14.990 1.115 1.00 15.00 926 LEU B N 16
ATOM 11789 C CA . LEU B 2 2 ? -1.203 -13.586 0.967 1.00 15.00 926 LEU B CA 16
ATOM 11790 C C . LEU B 2 2 ? 0.246 -13.373 1.384 1.00 15.00 926 LEU B C 16
ATOM 11791 O O . LEU B 2 2 ? 0.616 -13.649 2.528 1.00 15.00 926 LEU B O 16
ATOM 11807 N N . ASP B 2 3 ? 1.061 -12.890 0.457 1.00 15.00 927 ASP B N 16
ATOM 11808 C CA . ASP B 2 3 ? 2.468 -12.649 0.738 1.00 15.00 927 ASP B CA 16
ATOM 11809 C C . ASP B 2 3 ? 2.741 -11.154 0.795 1.00 15.00 927 ASP B C 16
ATOM 11810 O O . ASP B 2 3 ? 2.544 -10.439 -0.186 1.00 15.00 927 ASP B O 16
ATOM 11819 N N . LEU B 2 4 ? 3.213 -10.696 1.941 1.00 15.00 928 LEU B N 16
ATOM 11820 C CA . LEU B 2 4 ? 3.447 -9.276 2.167 1.00 15.00 928 LEU B CA 16
ATOM 11821 C C . LEU B 2 4 ? 4.922 -8.955 1.935 1.00 15.00 928 LEU B C 16
ATOM 11822 O O . LEU B 2 4 ? 5.794 -9.536 2.582 1.00 15.00 928 LEU B O 16
ATOM 11838 N N . PRO B 2 5 ? 5.228 -8.042 0.995 1.00 15.00 929 PRO B N 16
ATOM 11839 C CA . PRO B 2 5 ? 6.593 -7.620 0.735 1.00 15.00 929 PRO B CA 16
ATOM 11840 C C . PRO B 2 5 ? 7.013 -6.451 1.627 1.00 15.00 929 PRO B C 16
ATOM 11841 O O . PRO B 2 5 ? 6.250 -5.498 1.817 1.00 15.00 929 PRO B O 16
ATOM 11852 N N . PRO B 2 6 ? 8.229 -6.521 2.198 1.00 15.00 930 PRO B N 16
ATOM 11853 C CA . PRO B 2 6 ? 8.801 -5.427 2.990 1.00 15.00 930 PRO B CA 16
ATOM 11854 C C . PRO B 2 6 ? 8.805 -4.128 2.197 1.00 15.00 930 PRO B C 16
ATOM 11855 O O . PRO B 2 6 ? 9.081 -4.132 0.992 1.00 15.00 930 PRO B O 16
ATOM 11866 N N . TYR B 2 7 ? 8.503 -3.019 2.868 1.00 15.00 931 TYR B N 16
ATOM 11867 C CA . TYR B 2 7 ? 8.375 -1.741 2.182 1.00 15.00 931 TYR B CA 16
ATOM 11868 C C . TYR B 2 7 ? 9.692 -1.362 1.509 1.00 15.00 931 TYR B C 16
ATOM 11869 O O . TYR B 2 7 ? 10.726 -1.190 2.159 1.00 15.00 931 TYR B O 16
ATOM 11887 N N . GLU B 2 8 ? 9.618 -1.232 0.198 1.00 15.00 932 GLU B N 16
ATOM 11888 C CA . GLU B 2 8 ? 10.685 -0.676 -0.608 1.00 15.00 932 GLU B CA 16
ATOM 11889 C C . GLU B 2 8 ? 10.218 0.669 -1.095 1.00 15.00 932 GLU B C 16
ATOM 11890 O O . GLU B 2 8 ? 9.138 0.764 -1.681 1.00 15.00 932 GLU B O 16
ATOM 11902 N N . THR B 2 9 ? 10.979 1.717 -0.861 1.00 15.00 933 THR B N 16
ATOM 11903 C CA . THR B 2 9 ? 10.453 3.018 -1.183 1.00 15.00 933 THR B CA 16
ATOM 11904 C C . THR B 2 9 ? 10.447 3.259 -2.682 1.00 15.00 933 THR B C 16
ATOM 11905 O O . THR B 2 9 ? 11.471 3.220 -3.362 1.00 15.00 933 THR B O 16
ATOM 11916 N N . PHE B 2 10 ? 9.247 3.475 -3.153 1.00 15.00 934 PHE B N 16
ATOM 11917 C CA . PHE B 2 10 ? 8.950 3.891 -4.500 1.00 15.00 934 PHE B CA 16
ATOM 11918 C C . PHE B 2 10 ? 8.755 5.411 -4.460 1.00 15.00 934 PHE B C 16
ATOM 11919 O O . PHE B 2 10 ? 8.935 6.014 -3.400 1.00 15.00 934 PHE B O 16
ATOM 11936 N N . GLU B 2 11 ? 8.436 6.024 -5.589 1.00 15.00 935 GLU B N 16
ATOM 11937 C CA . GLU B 2 11 ? 8.421 7.484 -5.721 1.00 15.00 935 GLU B CA 16
ATOM 11938 C C . GLU B 2 11 ? 7.669 8.186 -4.580 1.00 15.00 935 GLU B C 16
ATOM 11939 O O . GLU B 2 11 ? 6.638 7.712 -4.099 1.00 15.00 935 GLU B O 16
ATOM 11951 N N . ASP B 2 12 ? 8.203 9.333 -4.169 1.00 15.00 936 ASP B N 16
ATOM 11952 C CA . ASP B 2 12 ? 7.593 10.152 -3.124 1.00 15.00 936 ASP B CA 16
ATOM 11953 C C . ASP B 2 12 ? 6.415 10.946 -3.679 1.00 15.00 936 ASP B C 16
ATOM 11954 O O . ASP B 2 12 ? 6.517 11.577 -4.735 1.00 15.00 936 ASP B O 16
ATOM 11963 N N . LEU B 2 13 ? 5.307 10.924 -2.957 1.00 15.00 937 LEU B N 16
ATOM 11964 C CA . LEU B 2 13 ? 4.111 11.649 -3.363 1.00 15.00 937 LEU B CA 16
ATOM 11965 C C . LEU B 2 13 ? 4.036 12.997 -2.650 1.00 15.00 937 LEU B C 16
ATOM 11966 O O . LEU B 2 13 ? 4.387 14.030 -3.214 1.00 15.00 937 LEU B O 16
ATOM 11985 N N . PHE A 1 7 ? -10.339 9.564 -2.096 1.00 15.00 478 PHE A N 17
ATOM 11986 C CA . PHE A 1 7 ? -10.275 8.089 -2.227 1.00 15.00 478 PHE A CA 17
ATOM 11987 C C . PHE A 1 7 ? -10.166 7.446 -0.845 1.00 15.00 478 PHE A C 17
ATOM 11988 O O . PHE A 1 7 ? -11.135 7.433 -0.085 1.00 15.00 478 PHE A O 17
ATOM 12005 N N . LEU A 1 8 ? -8.991 6.937 -0.508 1.00 15.00 479 LEU A N 17
ATOM 12006 C CA . LEU A 1 8 ? -8.742 6.419 0.827 1.00 15.00 479 LEU A CA 17
ATOM 12007 C C . LEU A 1 8 ? -7.957 7.466 1.624 1.00 15.00 479 LEU A C 17
ATOM 12008 O O . LEU A 1 8 ? -7.394 8.384 1.024 1.00 15.00 479 LEU A O 17
ATOM 12024 N N . PRO A 1 9 ? -7.954 7.370 2.975 1.00 15.00 480 PRO A N 17
ATOM 12025 C CA . PRO A 1 9 ? -7.335 8.368 3.872 1.00 15.00 480 PRO A CA 17
ATOM 12026 C C . PRO A 1 9 ? -6.018 8.963 3.348 1.00 15.00 480 PRO A C 17
ATOM 12027 O O . PRO A 1 9 ? -5.202 8.268 2.751 1.00 15.00 480 PRO A O 17
ATOM 12038 N N . PRO A 1 10 ? -5.787 10.259 3.637 1.00 15.00 481 PRO A N 17
ATOM 12039 C CA . PRO A 1 10 ? -4.702 11.069 3.038 1.00 15.00 481 PRO A CA 17
ATOM 12040 C C . PRO A 1 10 ? -3.285 10.480 3.134 1.00 15.00 481 PRO A C 17
ATOM 12041 O O . PRO A 1 10 ? -2.406 10.873 2.366 1.00 15.00 481 PRO A O 17
ATOM 12052 N N . GLY A 1 11 ? -3.036 9.591 4.085 1.00 15.00 482 GLY A N 17
ATOM 12053 C CA . GLY A 1 11 ? -1.710 8.995 4.186 1.00 15.00 482 GLY A CA 17
ATOM 12054 C C . GLY A 1 11 ? -1.698 7.558 3.747 1.00 15.00 482 GLY A C 17
ATOM 12055 O O . GLY A 1 11 ? -0.650 6.911 3.750 1.00 15.00 482 GLY A O 17
ATOM 12059 N N . TRP A 1 12 ? -2.862 7.062 3.376 1.00 15.00 483 TRP A N 17
ATOM 12060 C CA . TRP A 1 12 ? -2.987 5.719 2.859 1.00 15.00 483 TRP A CA 17
ATOM 12061 C C . TRP A 1 12 ? -2.906 5.763 1.347 1.00 15.00 483 TRP A C 17
ATOM 12062 O O . TRP A 1 12 ? -3.733 6.384 0.684 1.00 15.00 483 TRP A O 17
ATOM 12083 N N . GLU A 1 13 ? -1.884 5.137 0.815 1.00 15.00 484 GLU A N 17
ATOM 12084 C CA . GLU A 1 13 ? -1.657 5.123 -0.613 1.00 15.00 484 GLU A CA 17
ATOM 12085 C C . GLU A 1 13 ? -2.014 3.752 -1.165 1.00 15.00 484 GLU A C 17
ATOM 12086 O O . GLU A 1 13 ? -1.892 2.753 -0.470 1.00 15.00 484 GLU A O 17
ATOM 12098 N N . MET A 1 14 ? -2.448 3.702 -2.403 1.00 15.00 485 MET A N 17
ATOM 12099 C CA . MET A 1 14 ? -2.796 2.439 -3.026 1.00 15.00 485 MET A CA 17
ATOM 12100 C C . MET A 1 14 ? -1.898 2.211 -4.230 1.00 15.00 485 MET A C 17
ATOM 12101 O O . MET A 1 14 ? -2.058 2.854 -5.268 1.00 15.00 485 MET A O 17
ATOM 12115 N N . ARG A 1 15 ? -0.931 1.325 -4.073 1.00 15.00 486 ARG A N 17
ATOM 12116 C CA . ARG A 1 15 ? 0.031 1.066 -5.129 1.00 15.00 486 ARG A CA 17
ATOM 12117 C C . ARG A 1 15 ? -0.101 -0.351 -5.627 1.00 15.00 486 ARG A C 17
ATOM 12118 O O . ARG A 1 15 ? -0.272 -1.288 -4.850 1.00 15.00 486 ARG A O 17
ATOM 12139 N N . ILE A 1 16 ? -0.007 -0.496 -6.925 1.00 15.00 487 ILE A N 17
ATOM 12140 C CA . ILE A 1 16 ? -0.161 -1.804 -7.546 1.00 15.00 487 ILE A CA 17
ATOM 12141 C C . ILE A 1 16 ? 1.182 -2.458 -7.875 1.00 15.00 487 ILE A C 17
ATOM 12142 O O . ILE A 1 16 ? 2.157 -1.780 -8.201 1.00 15.00 487 ILE A O 17
ATOM 12158 N N . ALA A 1 17 ? 1.220 -3.781 -7.764 1.00 15.00 488 ALA A N 17
ATOM 12159 C CA . ALA A 1 17 ? 2.334 -4.571 -8.258 1.00 15.00 488 ALA A CA 17
ATOM 12160 C C . ALA A 1 17 ? 2.036 -4.943 -9.709 1.00 15.00 488 ALA A C 17
ATOM 12161 O O . ALA A 1 17 ? 0.865 -5.057 -10.070 1.00 15.00 488 ALA A O 17
ATOM 12168 N N . PRO A 1 18 ? 3.072 -5.112 -10.556 1.00 15.00 489 PRO A N 17
ATOM 12169 C CA . PRO A 1 18 ? 2.920 -5.258 -12.025 1.00 15.00 489 PRO A CA 17
ATOM 12170 C C . PRO A 1 18 ? 1.953 -6.362 -12.486 1.00 15.00 489 PRO A C 17
ATOM 12171 O O . PRO A 1 18 ? 1.686 -6.493 -13.679 1.00 15.00 489 PRO A O 17
ATOM 12182 N N . ASN A 1 19 ? 1.437 -7.152 -11.558 1.00 15.00 490 ASN A N 17
ATOM 12183 C CA . ASN A 1 19 ? 0.514 -8.231 -11.904 1.00 15.00 490 ASN A CA 17
ATOM 12184 C C . ASN A 1 19 ? -0.934 -7.818 -11.603 1.00 15.00 490 ASN A C 17
ATOM 12185 O O . ASN A 1 19 ? -1.857 -8.618 -11.729 1.00 15.00 490 ASN A O 17
ATOM 12196 N N . GLY A 1 20 ? -1.134 -6.556 -11.226 1.00 15.00 491 GLY A N 17
ATOM 12197 C CA . GLY A 1 20 ? -2.466 -6.103 -10.855 1.00 15.00 491 GLY A CA 17
ATOM 12198 C C . GLY A 1 20 ? -2.700 -6.267 -9.370 1.00 15.00 491 GLY A C 17
ATOM 12199 O O . GLY A 1 20 ? -3.798 -6.606 -8.926 1.00 15.00 491 GLY A O 17
ATOM 12203 N N . ARG A 1 21 ? -1.643 -6.039 -8.609 1.00 15.00 492 ARG A N 17
ATOM 12204 C CA . ARG A 1 21 ? -1.611 -6.357 -7.188 1.00 15.00 492 ARG A CA 17
ATOM 12205 C C . ARG A 1 21 ? -1.701 -5.087 -6.335 1.00 15.00 492 ARG A C 17
ATOM 12206 O O . ARG A 1 21 ? -0.715 -4.384 -6.185 1.00 15.00 492 ARG A O 17
ATOM 12227 N N . PRO A 1 22 ? -2.869 -4.764 -5.772 1.00 15.00 493 PRO A N 17
ATOM 12228 C CA . PRO A 1 22 ? -3.052 -3.528 -5.021 1.00 15.00 493 PRO A CA 17
ATOM 12229 C C . PRO A 1 22 ? -2.737 -3.667 -3.529 1.00 15.00 493 PRO A C 17
ATOM 12230 O O . PRO A 1 22 ? -3.366 -4.457 -2.819 1.00 15.00 493 PRO A O 17
ATOM 12241 N N . PHE A 1 23 ? -1.747 -2.905 -3.072 1.00 15.00 494 PHE A N 17
ATOM 12242 C CA . PHE A 1 23 ? -1.391 -2.862 -1.657 1.00 15.00 494 PHE A CA 17
ATOM 12243 C C . PHE A 1 23 ? -1.486 -1.437 -1.128 1.00 15.00 494 PHE A C 17
ATOM 12244 O O . PHE A 1 23 ? -1.267 -0.472 -1.865 1.00 15.00 494 PHE A O 17
ATOM 12261 N N . PHE A 1 24 ? -1.802 -1.311 0.150 1.00 15.00 495 PHE A N 17
ATOM 12262 C CA . PHE A 1 24 ? -1.894 -0.010 0.788 1.00 15.00 495 PHE A CA 17
ATOM 12263 C C . PHE A 1 24 ? -0.583 0.327 1.473 1.00 15.00 495 PHE A C 17
ATOM 12264 O O . PHE A 1 24 ? 0.075 -0.543 2.039 1.00 15.00 495 PHE A O 17
ATOM 12281 N N . ILE A 1 25 ? -0.219 1.589 1.423 1.00 15.00 496 ILE A N 17
ATOM 12282 C CA . ILE A 1 25 ? 0.942 2.083 2.129 1.00 15.00 496 ILE A CA 17
ATOM 12283 C C . ILE A 1 25 ? 0.530 3.243 2.998 1.00 15.00 496 ILE A C 17
ATOM 12284 O O . ILE A 1 25 ? 0.201 4.314 2.487 1.00 15.00 496 ILE A O 17
ATOM 12300 N N . ASP A 1 26 ? 0.532 3.052 4.302 1.00 15.00 497 ASP A N 17
ATOM 12301 C CA . ASP A 1 26 ? 0.270 4.163 5.182 1.00 15.00 497 ASP A CA 17
ATOM 12302 C C . ASP A 1 26 ? 1.590 4.824 5.504 1.00 15.00 497 ASP A C 17
ATOM 12303 O O . ASP A 1 26 ? 2.523 4.212 6.026 1.00 15.00 497 ASP A O 17
ATOM 12312 N N . HIS A 1 27 ? 1.676 6.066 5.122 1.00 15.00 498 HIS A N 17
ATOM 12313 C CA . HIS A 1 27 ? 2.924 6.792 5.176 1.00 15.00 498 HIS A CA 17
ATOM 12314 C C . HIS A 1 27 ? 3.226 7.300 6.579 1.00 15.00 498 HIS A C 17
ATOM 12315 O O . HIS A 1 27 ? 4.326 7.781 6.843 1.00 15.00 498 HIS A O 17
ATOM 12330 N N . ASN A 1 28 ? 2.253 7.194 7.481 1.00 15.00 499 ASN A N 17
ATOM 12331 C CA . ASN A 1 28 ? 2.447 7.686 8.836 1.00 15.00 499 ASN A CA 17
ATOM 12332 C C . ASN A 1 28 ? 3.249 6.690 9.687 1.00 15.00 499 ASN A C 17
ATOM 12333 O O . ASN A 1 28 ? 4.214 7.086 10.340 1.00 15.00 499 ASN A O 17
ATOM 12344 N N . THR A 1 29 ? 2.860 5.409 9.705 1.00 15.00 500 THR A N 17
ATOM 12345 C CA . THR A 1 29 ? 3.687 4.394 10.362 1.00 15.00 500 THR A CA 17
ATOM 12346 C C . THR A 1 29 ? 4.824 3.968 9.439 1.00 15.00 500 THR A C 17
ATOM 12347 O O . THR A 1 29 ? 5.839 3.427 9.894 1.00 15.00 500 THR A O 17
ATOM 12358 N N . LYS A 1 30 ? 4.620 4.207 8.137 1.00 15.00 501 LYS A N 17
ATOM 12359 C CA . LYS A 1 30 ? 5.571 3.823 7.095 1.00 15.00 501 LYS A CA 17
ATOM 12360 C C . LYS A 1 30 ? 5.538 2.304 6.904 1.00 15.00 501 LYS A C 17
ATOM 12361 O O . LYS A 1 30 ? 6.572 1.626 6.889 1.00 15.00 501 LYS A O 17
ATOM 12380 N N . THR A 1 31 ? 4.328 1.785 6.748 1.00 15.00 502 THR A N 17
ATOM 12381 C CA . THR A 1 31 ? 4.107 0.359 6.572 1.00 15.00 502 THR A CA 17
ATOM 12382 C C . THR A 1 31 ? 3.214 0.104 5.354 1.00 15.00 502 THR A C 17
ATOM 12383 O O . THR A 1 31 ? 2.382 0.941 4.999 1.00 15.00 502 THR A O 17
ATOM 12394 N N . THR A 1 32 ? 3.404 -1.034 4.702 1.00 15.00 503 THR A N 17
ATOM 12395 C CA . THR A 1 32 ? 2.543 -1.423 3.600 1.00 15.00 503 THR A CA 17
ATOM 12396 C C . THR A 1 32 ? 1.851 -2.752 3.913 1.00 15.00 503 THR A C 17
ATOM 12397 O O . THR A 1 32 ? 2.445 -3.650 4.512 1.00 15.00 503 THR A O 17
ATOM 12408 N N . THR A 1 33 ? 0.584 -2.851 3.534 1.00 15.00 504 THR A N 17
ATOM 12409 C CA . THR A 1 33 ? -0.241 -4.002 3.865 1.00 15.00 504 THR A CA 17
ATOM 12410 C C . THR A 1 33 ? -1.298 -4.234 2.783 1.00 15.00 504 THR A C 17
ATOM 12411 O O . THR A 1 33 ? -1.725 -3.293 2.117 1.00 15.00 504 THR A O 17
ATOM 12422 N N . TRP A 1 34 ? -1.693 -5.488 2.594 1.00 15.00 505 TRP A N 17
ATOM 12423 C CA . TRP A 1 34 ? -2.636 -5.846 1.536 1.00 15.00 505 TRP A CA 17
ATOM 12424 C C . TRP A 1 34 ? -4.086 -5.524 1.919 1.00 15.00 505 TRP A C 17
ATOM 12425 O O . TRP A 1 34 ? -4.651 -4.531 1.463 1.00 15.00 505 TRP A O 17
ATOM 12446 N N . GLU A 1 35 ? -4.676 -6.355 2.772 1.00 15.00 506 GLU A N 17
ATOM 12447 C CA . GLU A 1 35 ? -6.083 -6.205 3.141 1.00 15.00 506 GLU A CA 17
ATOM 12448 C C . GLU A 1 35 ? -6.233 -5.367 4.372 1.00 15.00 506 GLU A C 17
ATOM 12449 O O . GLU A 1 35 ? -5.933 -5.792 5.487 1.00 15.00 506 GLU A O 17
ATOM 12461 N N . ASP A 1 36 ? -6.715 -4.159 4.149 1.00 15.00 507 ASP A N 17
ATOM 12462 C CA . ASP A 1 36 ? -6.786 -3.187 5.202 1.00 15.00 507 ASP A CA 17
ATOM 12463 C C . ASP A 1 36 ? -7.925 -2.156 4.962 1.00 15.00 507 ASP A C 17
ATOM 12464 O O . ASP A 1 36 ? -8.772 -2.408 4.104 1.00 15.00 507 ASP A O 17
ATOM 12473 N N . PRO A 1 37 ? -8.005 -1.030 5.756 1.00 15.00 508 PRO A N 17
ATOM 12474 C CA . PRO A 1 37 ? -9.063 0.026 5.693 1.00 15.00 508 PRO A CA 17
ATOM 12475 C C . PRO A 1 37 ? -9.580 0.430 4.299 1.00 15.00 508 PRO A C 17
ATOM 12476 O O . PRO A 1 37 ? -10.604 1.100 4.220 1.00 15.00 508 PRO A O 17
ATOM 12487 N N . ARG A 1 38 ? -8.853 0.059 3.242 1.00 15.00 509 ARG A N 17
ATOM 12488 C CA . ARG A 1 38 ? -9.266 0.238 1.833 1.00 15.00 509 ARG A CA 17
ATOM 12489 C C . ARG A 1 38 ? -9.339 1.705 1.404 1.00 15.00 509 ARG A C 17
ATOM 12490 O O . ARG A 1 38 ? -9.754 2.563 2.206 1.00 15.00 509 ARG A O 17
ATOM 12511 N N . ARG B 2 1 ? -0.224 -18.041 2.675 1.00 15.00 925 ARG B N 17
ATOM 12512 C CA . ARG B 2 1 ? -0.098 -16.637 3.126 1.00 15.00 925 ARG B CA 17
ATOM 12513 C C . ARG B 2 1 ? 0.301 -15.747 1.957 1.00 15.00 925 ARG B C 17
ATOM 12514 O O . ARG B 2 1 ? 1.171 -16.104 1.162 1.00 15.00 925 ARG B O 17
ATOM 12537 N N . LEU B 2 2 ? -0.335 -14.587 1.858 1.00 15.00 926 LEU B N 17
ATOM 12538 C CA . LEU B 2 2 ? -0.041 -13.637 0.790 1.00 15.00 926 LEU B CA 17
ATOM 12539 C C . LEU B 2 2 ? 1.344 -13.031 0.991 1.00 15.00 926 LEU B C 17
ATOM 12540 O O . LEU B 2 2 ? 1.624 -12.440 2.035 1.00 15.00 926 LEU B O 17
ATOM 12556 N N . ASP B 2 3 ? 2.206 -13.194 -0.005 1.00 15.00 927 ASP B N 17
ATOM 12557 C CA . ASP B 2 3 ? 3.568 -12.670 0.068 1.00 15.00 927 ASP B CA 17
ATOM 12558 C C . ASP B 2 3 ? 3.568 -11.148 0.137 1.00 15.00 927 ASP B C 17
ATOM 12559 O O . ASP B 2 3 ? 3.065 -10.468 -0.759 1.00 15.00 927 ASP B O 17
ATOM 12568 N N . LEU B 2 4 ? 4.127 -10.625 1.217 1.00 15.00 928 LEU B N 17
ATOM 12569 C CA . LEU B 2 4 ? 4.252 -9.191 1.403 1.00 15.00 928 LEU B CA 17
ATOM 12570 C C . LEU B 2 4 ? 5.711 -8.779 1.244 1.00 15.00 928 LEU B C 17
ATOM 12571 O O . LEU B 2 4 ? 6.582 -9.269 1.967 1.00 15.00 928 LEU B O 17
ATOM 12587 N N . PRO B 2 5 ? 6.005 -7.905 0.277 1.00 15.00 929 PRO B N 17
ATOM 12588 C CA . PRO B 2 5 ? 7.353 -7.391 0.068 1.00 15.00 929 PRO B CA 17
ATOM 12589 C C . PRO B 2 5 ? 7.711 -6.324 1.098 1.00 15.00 929 PRO B C 17
ATOM 12590 O O . PRO B 2 5 ? 6.902 -5.440 1.384 1.00 15.00 929 PRO B O 17
ATOM 12601 N N . PRO B 2 6 ? 8.920 -6.401 1.682 1.00 15.00 930 PRO B N 17
ATOM 12602 C CA . PRO B 2 6 ? 9.430 -5.357 2.577 1.00 15.00 930 PRO B CA 17
ATOM 12603 C C . PRO B 2 6 ? 9.372 -4.003 1.887 1.00 15.00 930 PRO B C 17
ATOM 12604 O O . PRO B 2 6 ? 9.761 -3.890 0.721 1.00 15.00 930 PRO B O 17
ATOM 12615 N N . TYR B 2 7 ? 8.895 -2.979 2.593 1.00 15.00 931 TYR B N 17
ATOM 12616 C CA . TYR B 2 7 ? 8.579 -1.714 1.948 1.00 15.00 931 TYR B CA 17
ATOM 12617 C C . TYR B 2 7 ? 9.800 -1.139 1.236 1.00 15.00 931 TYR B C 17
ATOM 12618 O O . TYR B 2 7 ? 10.829 -0.840 1.846 1.00 15.00 931 TYR B O 17
ATOM 12636 N N . GLU B 2 8 ? 9.643 -0.989 -0.064 1.00 15.00 932 GLU B N 17
ATOM 12637 C CA . GLU B 2 8 ? 10.589 -0.302 -0.914 1.00 15.00 932 GLU B CA 17
ATOM 12638 C C . GLU B 2 8 ? 9.922 0.990 -1.328 1.00 15.00 932 GLU B C 17
ATOM 12639 O O . GLU B 2 8 ? 8.765 0.952 -1.749 1.00 15.00 932 GLU B O 17
ATOM 12651 N N . THR B 2 9 ? 10.583 2.129 -1.218 1.00 15.00 933 THR B N 17
ATOM 12652 C CA . THR B 2 9 ? 9.882 3.346 -1.551 1.00 15.00 933 THR B CA 17
ATOM 12653 C C . THR B 2 9 ? 9.657 3.439 -3.051 1.00 15.00 933 THR B C 17
ATOM 12654 O O . THR B 2 9 ? 10.587 3.454 -3.861 1.00 15.00 933 THR B O 17
ATOM 12665 N N . PHE B 2 10 ? 8.393 3.493 -3.375 1.00 15.00 934 PHE B N 17
ATOM 12666 C CA . PHE B 2 10 ? 7.897 3.679 -4.716 1.00 15.00 934 PHE B CA 17
ATOM 12667 C C . PHE B 2 10 ? 7.599 5.167 -4.881 1.00 15.00 934 PHE B C 17
ATOM 12668 O O . PHE B 2 10 ? 7.850 5.938 -3.952 1.00 15.00 934 PHE B O 17
ATOM 12685 N N . GLU B 2 11 ? 7.098 5.571 -6.041 1.00 15.00 935 GLU B N 17
ATOM 12686 C CA . GLU B 2 11 ? 6.938 6.988 -6.376 1.00 15.00 935 GLU B CA 17
ATOM 12687 C C . GLU B 2 11 ? 6.261 7.766 -5.246 1.00 15.00 935 GLU B C 17
ATOM 12688 O O . GLU B 2 11 ? 5.175 7.420 -4.779 1.00 15.00 935 GLU B O 17
ATOM 12700 N N . ASP B 2 12 ? 6.945 8.818 -4.804 1.00 15.00 936 ASP B N 17
ATOM 12701 C CA . ASP B 2 12 ? 6.491 9.620 -3.678 1.00 15.00 936 ASP B CA 17
ATOM 12702 C C . ASP B 2 12 ? 5.301 10.474 -4.079 1.00 15.00 936 ASP B C 17
ATOM 12703 O O . ASP B 2 12 ? 5.277 11.071 -5.159 1.00 15.00 936 ASP B O 17
ATOM 12712 N N . LEU B 2 13 ? 4.337 10.552 -3.183 1.00 15.00 937 LEU B N 17
ATOM 12713 C CA . LEU B 2 13 ? 3.063 11.184 -3.468 1.00 15.00 937 LEU B CA 17
ATOM 12714 C C . LEU B 2 13 ? 3.133 12.683 -3.223 1.00 15.00 937 LEU B C 17
ATOM 12715 O O . LEU B 2 13 ? 3.132 13.145 -2.080 1.00 15.00 937 LEU B O 17
ATOM 12734 N N . PHE A 1 7 ? -11.776 7.789 -1.802 1.00 15.00 478 PHE A N 18
ATOM 12735 C CA . PHE A 1 7 ? -10.330 7.827 -2.113 1.00 15.00 478 PHE A CA 18
ATOM 12736 C C . PHE A 1 7 ? -9.527 7.710 -0.828 1.00 15.00 478 PHE A C 18
ATOM 12737 O O . PHE A 1 7 ? -9.887 8.297 0.195 1.00 15.00 478 PHE A O 18
ATOM 12754 N N . LEU A 1 8 ? -8.448 6.946 -0.890 1.00 15.00 479 LEU A N 18
ATOM 12755 C CA . LEU A 1 8 ? -7.572 6.740 0.255 1.00 15.00 479 LEU A CA 18
ATOM 12756 C C . LEU A 1 8 ? -7.101 8.060 0.855 1.00 15.00 479 LEU A C 18
ATOM 12757 O O . LEU A 1 8 ? -6.778 9.002 0.130 1.00 15.00 479 LEU A O 18
ATOM 12773 N N . PRO A 1 9 ? -7.087 8.131 2.200 1.00 15.00 480 PRO A N 18
ATOM 12774 C CA . PRO A 1 9 ? -6.482 9.238 2.957 1.00 15.00 480 PRO A CA 18
ATOM 12775 C C . PRO A 1 9 ? -5.171 9.730 2.330 1.00 15.00 480 PRO A C 18
ATOM 12776 O O . PRO A 1 9 ? -4.435 8.946 1.742 1.00 15.00 480 PRO A O 18
ATOM 12787 N N . PRO A 1 10 ? -4.843 11.026 2.486 1.00 15.00 481 PRO A N 18
ATOM 12788 C CA . PRO A 1 10 ? -3.652 11.634 1.862 1.00 15.00 481 PRO A CA 18
ATOM 12789 C C . PRO A 1 10 ? -2.323 10.977 2.270 1.00 15.00 481 PRO A C 18
ATOM 12790 O O . PRO A 1 10 ? -1.268 11.309 1.724 1.00 15.00 481 PRO A O 18
ATOM 12801 N N . GLY A 1 11 ? -2.365 10.077 3.247 1.00 15.00 482 GLY A N 18
ATOM 12802 C CA . GLY A 1 11 ? -1.181 9.311 3.589 1.00 15.00 482 GLY A CA 18
ATOM 12803 C C . GLY A 1 11 ? -1.344 7.842 3.284 1.00 15.00 482 GLY A C 18
ATOM 12804 O O . GLY A 1 11 ? -0.423 7.060 3.483 1.00 15.00 482 GLY A O 18
ATOM 12808 N N . TRP A 1 12 ? -2.516 7.461 2.816 1.00 15.00 483 TRP A N 18
ATOM 12809 C CA . TRP A 1 12 ? -2.751 6.099 2.376 1.00 15.00 483 TRP A CA 18
ATOM 12810 C C . TRP A 1 12 ? -2.664 6.056 0.867 1.00 15.00 483 TRP A C 18
ATOM 12811 O O . TRP A 1 12 ? -3.407 6.742 0.173 1.00 15.00 483 TRP A O 18
ATOM 12832 N N . GLU A 1 13 ? -1.755 5.258 0.361 1.00 15.00 484 GLU A N 18
ATOM 12833 C CA . GLU A 1 13 ? -1.540 5.188 -1.068 1.00 15.00 484 GLU A CA 18
ATOM 12834 C C . GLU A 1 13 ? -1.746 3.772 -1.560 1.00 15.00 484 GLU A C 18
ATOM 12835 O O . GLU A 1 13 ? -1.172 2.836 -1.023 1.00 15.00 484 GLU A O 18
ATOM 12847 N N . MET A 1 14 ? -2.521 3.621 -2.608 1.00 15.00 485 MET A N 18
ATOM 12848 C CA . MET A 1 14 ? -2.854 2.294 -3.096 1.00 15.00 485 MET A CA 18
ATOM 12849 C C . MET A 1 14 ? -2.180 2.060 -4.437 1.00 15.00 485 MET A C 18
ATOM 12850 O O . MET A 1 14 ? -2.535 2.650 -5.458 1.00 15.00 485 MET A O 18
ATOM 12864 N N . ARG A 1 15 ? -1.162 1.219 -4.404 1.00 15.00 486 ARG A N 18
ATOM 12865 C CA . ARG A 1 15 ? -0.281 1.030 -5.543 1.00 15.00 486 ARG A CA 18
ATOM 12866 C C . ARG A 1 15 ? -0.350 -0.395 -6.044 1.00 15.00 486 ARG A C 18
ATOM 12867 O O . ARG A 1 15 ? -0.567 -1.328 -5.266 1.00 15.00 486 ARG A O 18
ATOM 12888 N N . ILE A 1 16 ? -0.132 -0.565 -7.334 1.00 15.00 487 ILE A N 18
ATOM 12889 C CA . ILE A 1 16 ? -0.228 -1.877 -7.943 1.00 15.00 487 ILE A CA 18
ATOM 12890 C C . ILE A 1 16 ? 1.112 -2.610 -7.906 1.00 15.00 487 ILE A C 18
ATOM 12891 O O . ILE A 1 16 ? 2.150 -2.069 -8.285 1.00 15.00 487 ILE A O 18
ATOM 12907 N N . ALA A 1 17 ? 1.063 -3.851 -7.450 1.00 15.00 488 ALA A N 18
ATOM 12908 C CA . ALA A 1 17 ? 2.206 -4.737 -7.441 1.00 15.00 488 ALA A CA 18
ATOM 12909 C C . ALA A 1 17 ? 2.229 -5.491 -8.763 1.00 15.00 488 ALA A C 18
ATOM 12910 O O . ALA A 1 17 ? 1.171 -5.713 -9.347 1.00 15.00 488 ALA A O 18
ATOM 12917 N N . PRO A 1 18 ? 3.415 -5.879 -9.264 1.00 15.00 489 PRO A N 18
ATOM 12918 C CA . PRO A 1 18 ? 3.569 -6.465 -10.611 1.00 15.00 489 PRO A CA 18
ATOM 12919 C C . PRO A 1 18 ? 2.653 -7.663 -10.895 1.00 15.00 489 PRO A C 18
ATOM 12920 O O . PRO A 1 18 ? 2.446 -8.027 -12.051 1.00 15.00 489 PRO A O 18
ATOM 12931 N N . ASN A 1 19 ? 2.111 -8.277 -9.851 1.00 15.00 490 ASN A N 18
ATOM 12932 C CA . ASN A 1 19 ? 1.229 -9.428 -10.022 1.00 15.00 490 ASN A CA 18
ATOM 12933 C C . ASN A 1 19 ? -0.239 -9.005 -10.083 1.00 15.00 490 ASN A C 18
ATOM 12934 O O . ASN A 1 19 ? -1.125 -9.845 -10.232 1.00 15.00 490 ASN A O 18
ATOM 12945 N N . GLY A 1 20 ? -0.496 -7.707 -9.972 1.00 15.00 491 GLY A N 18
ATOM 12946 C CA . GLY A 1 20 ? -1.861 -7.219 -9.994 1.00 15.00 491 GLY A CA 18
ATOM 12947 C C . GLY A 1 20 ? -2.404 -6.985 -8.600 1.00 15.00 491 GLY A C 18
ATOM 12948 O O . GLY A 1 20 ? -3.600 -7.125 -8.355 1.00 15.00 491 GLY A O 18
ATOM 12952 N N . ARG A 1 21 ? -1.520 -6.629 -7.682 1.00 15.00 492 ARG A N 18
ATOM 12953 C CA . ARG A 1 21 ? -1.914 -6.392 -6.300 1.00 15.00 492 ARG A CA 18
ATOM 12954 C C . ARG A 1 21 ? -2.025 -4.905 -5.998 1.00 15.00 492 ARG A C 18
ATOM 12955 O O . ARG A 1 21 ? -1.064 -4.179 -6.150 1.00 15.00 492 ARG A O 18
ATOM 12976 N N . PRO A 1 22 ? -3.177 -4.432 -5.535 1.00 15.00 493 PRO A N 18
ATOM 12977 C CA . PRO A 1 22 ? -3.295 -3.089 -4.997 1.00 15.00 493 PRO A CA 18
ATOM 12978 C C . PRO A 1 22 ? -3.007 -3.075 -3.495 1.00 15.00 493 PRO A C 18
ATOM 12979 O O . PRO A 1 22 ? -3.819 -3.542 -2.693 1.00 15.00 493 PRO A O 18
ATOM 12990 N N . PHE A 1 23 ? -1.819 -2.614 -3.119 1.00 15.00 494 PHE A N 18
ATOM 12991 C CA . PHE A 1 23 ? -1.452 -2.542 -1.712 1.00 15.00 494 PHE A CA 18
ATOM 12992 C C . PHE A 1 23 ? -1.616 -1.127 -1.198 1.00 15.00 494 PHE A C 18
ATOM 12993 O O . PHE A 1 23 ? -1.465 -0.164 -1.946 1.00 15.00 494 PHE A O 18
ATOM 13010 N N . PHE A 1 24 ? -1.919 -1.010 0.080 1.00 15.00 495 PHE A N 18
ATOM 13011 C CA . PHE A 1 24 ? -2.182 0.279 0.683 1.00 15.00 495 PHE A CA 18
ATOM 13012 C C . PHE A 1 24 ? -1.069 0.622 1.653 1.00 15.00 495 PHE A C 18
ATOM 13013 O O . PHE A 1 24 ? -0.853 -0.081 2.620 1.00 15.00 495 PHE A O 18
ATOM 13030 N N . ILE A 1 25 ? -0.345 1.677 1.365 1.00 15.00 496 ILE A N 18
ATOM 13031 C CA . ILE A 1 25 ? 0.773 2.078 2.187 1.00 15.00 496 ILE A CA 18
ATOM 13032 C C . ILE A 1 25 ? 0.374 3.225 3.080 1.00 15.00 496 ILE A C 18
ATOM 13033 O O . ILE A 1 25 ? -0.067 4.269 2.593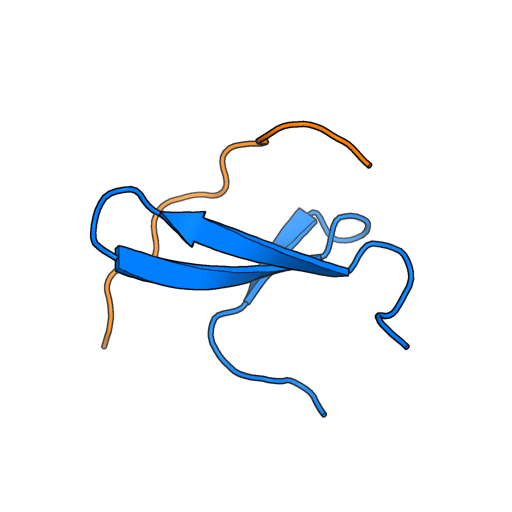 1.00 15.00 496 ILE A O 18
ATOM 13049 N N . ASP A 1 26 ? 0.527 3.035 4.375 1.00 15.00 497 ASP A N 18
ATOM 13050 C CA . ASP A 1 26 ? 0.282 4.105 5.306 1.00 15.00 497 ASP A CA 18
ATOM 13051 C C . ASP A 1 26 ? 1.550 4.888 5.529 1.00 15.00 497 ASP A C 18
ATOM 13052 O O . ASP A 1 26 ? 2.536 4.416 6.079 1.00 15.00 497 ASP A O 18
ATOM 13061 N N . HIS A 1 27 ? 1.512 6.081 5.031 1.00 15.00 498 HIS A N 18
ATOM 13062 C CA . HIS A 1 27 ? 2.695 6.913 4.942 1.00 15.00 498 HIS A CA 18
ATOM 13063 C C . HIS A 1 27 ? 3.037 7.604 6.255 1.00 15.00 498 HIS A C 18
ATOM 13064 O O . HIS A 1 27 ? 4.166 8.052 6.440 1.00 15.00 498 HIS A O 18
ATOM 13079 N N . ASN A 1 28 ? 2.064 7.729 7.154 1.00 15.00 499 ASN A N 18
ATOM 13080 C CA . ASN A 1 28 ? 2.333 8.371 8.437 1.00 15.00 499 ASN A CA 18
ATOM 13081 C C . ASN A 1 28 ? 3.009 7.400 9.397 1.00 15.00 499 ASN A C 18
ATOM 13082 O O . ASN A 1 28 ? 4.029 7.722 10.002 1.00 15.00 499 ASN A O 18
ATOM 13093 N N . THR A 1 29 ? 2.426 6.221 9.538 1.00 15.00 500 THR A N 18
ATOM 13094 C CA . THR A 1 29 ? 3.003 5.168 10.344 1.00 15.00 500 THR A CA 18
ATOM 13095 C C . THR A 1 29 ? 4.102 4.406 9.592 1.00 15.00 500 THR A C 18
ATOM 13096 O O . THR A 1 29 ? 4.792 3.566 10.175 1.00 15.00 500 THR A O 18
ATOM 13107 N N . LYS A 1 30 ? 4.209 4.686 8.284 1.00 15.00 501 LYS A N 18
ATOM 13108 C CA . LYS A 1 30 ? 5.325 4.247 7.426 1.00 15.00 501 LYS A CA 18
ATOM 13109 C C . LYS A 1 30 ? 5.253 2.749 7.088 1.00 15.00 501 LYS A C 18
ATOM 13110 O O . LYS A 1 30 ? 6.196 2.176 6.535 1.00 15.00 501 LYS A O 18
ATOM 13129 N N . THR A 1 31 ? 4.115 2.138 7.345 1.00 15.00 502 THR A N 18
ATOM 13130 C CA . THR A 1 31 ? 3.965 0.706 7.171 1.00 15.00 502 THR A CA 18
ATOM 13131 C C . THR A 1 31 ? 3.296 0.378 5.836 1.00 15.00 502 THR A C 18
ATOM 13132 O O . THR A 1 31 ? 2.529 1.172 5.297 1.00 15.00 502 THR A O 18
ATOM 13143 N N . THR A 1 32 ? 3.629 -0.775 5.278 1.00 15.00 503 THR A N 18
ATOM 13144 C CA . THR A 1 32 ? 2.939 -1.266 4.107 1.00 15.00 503 THR A CA 18
ATOM 13145 C C . THR A 1 32 ? 1.814 -2.205 4.526 1.00 15.00 503 THR A C 18
ATOM 13146 O O . THR A 1 32 ? 2.058 -3.283 5.073 1.00 15.00 503 THR A O 18
ATOM 13157 N N . THR A 1 33 ? 0.585 -1.785 4.289 1.00 15.00 504 THR A N 18
ATOM 13158 C CA . THR A 1 33 ? -0.571 -2.580 4.648 1.00 15.00 504 THR A CA 18
ATOM 13159 C C . THR A 1 33 ? -0.949 -3.500 3.488 1.00 15.00 504 THR A C 18
ATOM 13160 O O . THR A 1 33 ? -1.437 -3.061 2.443 1.00 15.00 504 THR A O 18
ATOM 13171 N N . TRP A 1 34 ? -0.691 -4.781 3.686 1.00 15.00 505 TRP A N 18
ATOM 13172 C CA . TRP A 1 34 ? -0.943 -5.800 2.680 1.00 15.00 505 TRP A CA 18
ATOM 13173 C C . TRP A 1 34 ? -2.370 -6.322 2.844 1.00 15.00 505 TRP A C 18
ATOM 13174 O O . TRP A 1 34 ? -2.868 -7.114 2.045 1.00 15.00 505 TRP A O 18
ATOM 13195 N N . GLU A 1 35 ? -3.011 -5.863 3.909 1.00 15.00 506 GLU A N 18
ATOM 13196 C CA . GLU A 1 35 ? -4.392 -6.209 4.207 1.00 15.00 506 GLU A CA 18
ATOM 13197 C C . GLU A 1 35 ? -5.261 -4.973 4.208 1.00 15.00 506 GLU A C 18
ATOM 13198 O O . GLU A 1 35 ? -4.881 -3.927 4.734 1.00 15.00 506 GLU A O 18
ATOM 13210 N N . ASP A 1 36 ? -6.436 -5.118 3.623 1.00 15.00 507 ASP A N 18
ATOM 13211 C CA . ASP A 1 36 ? -7.339 -4.005 3.450 1.00 15.00 507 ASP A CA 18
ATOM 13212 C C . ASP A 1 36 ? -7.901 -3.556 4.797 1.00 15.00 507 ASP A C 18
ATOM 13213 O O . ASP A 1 36 ? -8.422 -4.377 5.554 1.00 15.00 507 ASP A O 18
ATOM 13222 N N . PRO A 1 37 ? -7.811 -2.250 5.113 1.00 15.00 508 PRO A N 18
ATOM 13223 C CA . PRO A 1 37 ? -8.284 -1.703 6.397 1.00 15.00 508 PRO A CA 18
ATOM 13224 C C . PRO A 1 37 ? -9.810 -1.680 6.515 1.00 15.00 508 PRO A C 18
ATOM 13225 O O . PRO A 1 37 ? -10.349 -1.228 7.526 1.00 15.00 508 PRO A O 18
ATOM 13236 N N . ARG A 1 38 ? -10.479 -2.158 5.460 1.00 15.00 509 ARG A N 18
ATOM 13237 C CA . ARG A 1 38 ? -11.938 -2.292 5.392 1.00 15.00 509 ARG A CA 18
ATOM 13238 C C . ARG A 1 38 ? -12.675 -1.094 5.997 1.00 15.00 509 ARG A C 18
ATOM 13239 O O . ARG A 1 38 ? -13.198 -1.197 7.129 1.00 15.00 509 ARG A O 18
ATOM 13260 N N . ARG B 2 1 ? -2.346 -17.421 -2.799 1.00 15.00 925 ARG B N 18
ATOM 13261 C CA . ARG B 2 1 ? -1.752 -16.908 -1.549 1.00 15.00 925 ARG B CA 18
ATOM 13262 C C . ARG B 2 1 ? -0.841 -15.728 -1.861 1.00 15.00 925 ARG B C 18
ATOM 13263 O O . ARG B 2 1 ? 0.123 -15.862 -2.616 1.00 15.00 925 ARG B O 18
ATOM 13286 N N . LEU B 2 2 ? -1.155 -14.575 -1.291 1.00 15.00 926 LEU B N 18
ATOM 13287 C CA . LEU B 2 2 ? -0.391 -13.362 -1.549 1.00 15.00 926 LEU B CA 18
ATOM 13288 C C . LEU B 2 2 ? 0.564 -13.078 -0.399 1.00 15.00 926 LEU B C 18
ATOM 13289 O O . LEU B 2 2 ? 0.136 -12.916 0.743 1.00 15.00 926 LEU B O 18
ATOM 13305 N N . ASP B 2 3 ? 1.850 -13.010 -0.707 1.00 15.00 927 ASP B N 18
ATOM 13306 C CA . ASP B 2 3 ? 2.869 -12.790 0.309 1.00 15.00 927 ASP B CA 18
ATOM 13307 C C . ASP B 2 3 ? 3.278 -11.321 0.358 1.00 15.00 927 ASP B C 18
ATOM 13308 O O . ASP B 2 3 ? 3.474 -10.676 -0.673 1.00 15.00 927 ASP B O 18
ATOM 13317 N N . LEU B 2 4 ? 3.405 -10.811 1.572 1.00 15.00 928 LEU B N 18
ATOM 13318 C CA . LEU B 2 4 ? 3.755 -9.416 1.808 1.00 15.00 928 LEU B CA 18
ATOM 13319 C C . LEU B 2 4 ? 5.237 -9.169 1.531 1.00 15.00 928 LEU B C 18
ATOM 13320 O O . LEU B 2 4 ? 6.105 -9.814 2.128 1.00 15.00 928 LEU B O 18
ATOM 13336 N N . PRO B 2 5 ? 5.550 -8.233 0.619 1.00 15.00 929 PRO B N 18
ATOM 13337 C CA . PRO B 2 5 ? 6.920 -7.871 0.302 1.00 15.00 929 PRO B CA 18
ATOM 13338 C C . PRO B 2 5 ? 7.431 -6.728 1.182 1.00 15.00 929 PRO B C 18
ATOM 13339 O O . PRO B 2 5 ? 6.638 -5.973 1.756 1.00 15.00 929 PRO B O 18
ATOM 13350 N N . PRO B 2 6 ? 8.764 -6.587 1.301 1.00 15.00 930 PRO B N 18
ATOM 13351 C CA . PRO B 2 6 ? 9.385 -5.465 2.015 1.00 15.00 930 PRO B CA 18
ATOM 13352 C C . PRO B 2 6 ? 8.984 -4.127 1.400 1.00 15.00 930 PRO B C 18
ATOM 13353 O O . PRO B 2 6 ? 8.477 -4.083 0.280 1.00 15.00 930 PRO B O 18
ATOM 13364 N N . TYR B 2 7 ? 9.219 -3.043 2.118 1.00 15.00 931 TYR B N 18
ATOM 13365 C CA . TYR B 2 7 ? 8.831 -1.730 1.632 1.00 15.00 931 TYR B CA 18
ATOM 13366 C C . TYR B 2 7 ? 9.853 -1.222 0.609 1.00 15.00 931 TYR B C 18
ATOM 13367 O O . TYR B 2 7 ? 11.029 -1.041 0.929 1.00 15.00 931 TYR B O 18
ATOM 13385 N N . GLU B 2 8 ? 9.388 -0.990 -0.613 1.00 15.00 932 GLU B N 18
ATOM 13386 C CA . GLU B 2 8 ? 10.153 -0.276 -1.629 1.00 15.00 932 GLU B CA 18
ATOM 13387 C C . GLU B 2 8 ? 9.513 1.079 -1.844 1.00 15.00 932 GLU B C 18
ATOM 13388 O O . GLU B 2 8 ? 8.285 1.182 -1.836 1.00 15.00 932 GLU B O 18
ATOM 13400 N N . THR B 2 9 ? 10.298 2.117 -2.059 1.00 15.00 933 THR B N 18
ATOM 13401 C CA . THR B 2 9 ? 9.695 3.406 -2.270 1.00 15.00 933 THR B CA 18
ATOM 13402 C C . THR B 2 9 ? 9.374 3.631 -3.740 1.00 15.00 933 THR B C 18
ATOM 13403 O O . THR B 2 9 ? 10.239 3.601 -4.618 1.00 15.00 933 THR B O 18
ATOM 13414 N N . PHE B 2 10 ? 8.103 3.827 -3.963 1.00 15.00 934 PHE B N 18
ATOM 13415 C CA . PHE B 2 10 ? 7.542 4.247 -5.227 1.00 15.00 934 PHE B CA 18
ATOM 13416 C C . PHE B 2 10 ? 7.390 5.768 -5.163 1.00 15.00 934 PHE B C 18
ATOM 13417 O O . PHE B 2 10 ? 7.796 6.371 -4.168 1.00 15.00 934 PHE B O 18
ATOM 13434 N N . GLU B 2 11 ? 6.858 6.383 -6.211 1.00 15.00 935 GLU B N 18
ATOM 13435 C CA . GLU B 2 11 ? 6.796 7.842 -6.312 1.00 15.00 935 GLU B CA 18
ATOM 13436 C C . GLU B 2 11 ? 6.251 8.484 -5.027 1.00 15.00 935 GLU B C 18
ATOM 13437 O O . GLU B 2 11 ? 5.193 8.112 -4.514 1.00 15.00 935 GLU B O 18
ATOM 13449 N N . ASP B 2 12 ? 7.004 9.456 -4.523 1.00 15.00 936 ASP B N 18
ATOM 13450 C CA . ASP B 2 12 ? 6.702 10.109 -3.254 1.00 15.00 936 ASP B CA 18
ATOM 13451 C C . ASP B 2 12 ? 5.480 11.013 -3.370 1.00 15.00 936 ASP B C 18
ATOM 13452 O O . ASP B 2 12 ? 5.226 11.607 -4.421 1.00 15.00 936 ASP B O 18
ATOM 13461 N N . LEU B 2 13 ? 4.746 11.129 -2.272 1.00 15.00 937 LEU B N 18
ATOM 13462 C CA . LEU B 2 13 ? 3.556 11.964 -2.228 1.00 15.00 937 LEU B CA 18
ATOM 13463 C C . LEU B 2 13 ? 3.921 13.409 -1.902 1.00 15.00 937 LEU B C 18
ATOM 13464 O O . LEU B 2 13 ? 3.801 14.295 -2.747 1.00 15.00 937 LEU B O 18
ATOM 13483 N N . PHE A 1 7 ? -10.456 11.136 -1.541 1.00 15.00 478 PHE A N 19
ATOM 13484 C CA . PHE A 1 7 ? -10.714 9.720 -1.885 1.00 15.00 478 PHE A CA 19
ATOM 13485 C C . PHE A 1 7 ? -9.989 8.808 -0.904 1.00 15.00 478 PHE A C 19
ATOM 13486 O O . PHE A 1 7 ? -10.609 8.066 -0.143 1.00 15.00 478 PHE A O 19
ATOM 13503 N N . LEU A 1 8 ? -8.671 8.893 -0.922 1.00 15.00 479 LEU A N 19
ATOM 13504 C CA . LEU A 1 8 ? -7.824 8.061 -0.087 1.00 15.00 479 LEU A CA 19
ATOM 13505 C C . LEU A 1 8 ? -7.160 8.936 0.980 1.00 15.00 479 LEU A C 19
ATOM 13506 O O . LEU A 1 8 ? -6.751 10.061 0.682 1.00 15.00 479 LEU A O 19
ATOM 13522 N N . PRO A 1 9 ? -7.072 8.455 2.234 1.00 15.00 480 PRO A N 19
ATOM 13523 C CA . PRO A 1 9 ? -6.414 9.187 3.332 1.00 15.00 480 PRO A CA 19
ATOM 13524 C C . PRO A 1 9 ? -5.020 9.689 2.945 1.00 15.00 480 PRO A C 19
ATOM 13525 O O . PRO A 1 9 ? -4.291 9.010 2.229 1.00 15.00 480 PRO A O 19
ATOM 13536 N N . PRO A 1 10 ? -4.621 10.869 3.460 1.00 15.00 481 PRO A N 19
ATOM 13537 C CA . PRO A 1 10 ? -3.386 11.564 3.043 1.00 15.00 481 PRO A CA 19
ATOM 13538 C C . PRO A 1 10 ? -2.108 10.747 3.237 1.00 15.00 481 PRO A C 19
ATOM 13539 O O . PRO A 1 10 ? -1.065 11.069 2.660 1.00 15.00 481 PRO A O 19
ATOM 13550 N N . GLY A 1 11 ? -2.167 9.719 4.070 1.00 15.00 482 GLY A N 19
ATOM 13551 C CA . GLY A 1 11 ? -1.007 8.872 4.256 1.00 15.00 482 GLY A CA 19
ATOM 13552 C C . GLY A 1 11 ? -1.237 7.469 3.763 1.00 15.00 482 GLY A C 19
ATOM 13553 O O . GLY A 1 11 ? -0.325 6.654 3.775 1.00 15.00 482 GLY A O 19
ATOM 13557 N N . TRP A 1 12 ? -2.450 7.183 3.335 1.00 15.00 483 TRP A N 19
ATOM 13558 C CA . TRP A 1 12 ? -2.763 5.878 2.792 1.00 15.00 483 TRP A CA 19
ATOM 13559 C C . TRP A 1 12 ? -2.640 5.924 1.293 1.00 15.00 483 TRP A C 19
ATOM 13560 O O . TRP A 1 12 ? -3.071 6.881 0.653 1.00 15.00 483 TRP A O 19
ATOM 13581 N N . GLU A 1 13 ? -2.047 4.897 0.742 1.00 15.00 484 GLU A N 19
ATOM 13582 C CA . GLU A 1 13 ? -1.792 4.851 -0.669 1.00 15.00 484 GLU A CA 19
ATOM 13583 C C . GLU A 1 13 ? -2.057 3.511 -1.241 1.00 15.00 484 GLU A C 19
ATOM 13584 O O . GLU A 1 13 ? -1.915 2.483 -0.599 1.00 15.00 484 GLU A O 19
ATOM 13596 N N . MET A 1 14 ? -2.417 3.563 -2.468 1.00 15.00 485 MET A N 19
ATOM 13597 C CA . MET A 1 14 ? -2.727 2.362 -3.216 1.00 15.00 485 MET A CA 19
ATOM 13598 C C . MET A 1 14 ? -1.862 2.303 -4.461 1.00 15.00 485 MET A C 19
ATOM 13599 O O . MET A 1 14 ? -1.766 3.247 -5.246 1.00 15.00 485 MET A O 19
ATOM 13613 N N . ARG A 1 15 ? -1.237 1.176 -4.594 1.00 15.00 486 ARG A N 19
ATOM 13614 C CA . ARG A 1 15 ? -0.257 0.904 -5.634 1.00 15.00 486 ARG A CA 19
ATOM 13615 C C . ARG A 1 15 ? -0.286 -0.578 -5.972 1.00 15.00 486 ARG A C 19
ATOM 13616 O O . ARG A 1 15 ? -0.394 -1.418 -5.076 1.00 15.00 486 ARG A O 19
ATOM 13637 N N . ILE A 1 16 ? -0.198 -0.901 -7.248 1.00 15.00 487 ILE A N 19
ATOM 13638 C CA . ILE A 1 16 ? -0.189 -2.291 -7.674 1.00 15.00 487 ILE A CA 19
ATOM 13639 C C . ILE A 1 16 ? 1.221 -2.746 -8.034 1.00 15.00 487 ILE A C 19
ATOM 13640 O O . ILE A 1 16 ? 2.056 -1.946 -8.457 1.00 15.00 487 ILE A O 19
ATOM 13656 N N . ALA A 1 17 ? 1.486 -4.031 -7.844 1.00 15.00 488 ALA A N 19
ATOM 13657 C CA . ALA A 1 17 ? 2.727 -4.622 -8.282 1.00 15.00 488 ALA A CA 19
ATOM 13658 C C . ALA A 1 17 ? 2.533 -5.120 -9.710 1.00 15.00 488 ALA A C 19
ATOM 13659 O O . ALA A 1 17 ? 1.407 -5.455 -10.083 1.00 15.00 488 ALA A O 19
ATOM 13666 N N . PRO A 1 18 ? 3.600 -5.139 -10.534 1.00 15.00 489 PRO A N 19
ATOM 13667 C CA . PRO A 1 18 ? 3.512 -5.446 -11.983 1.00 15.00 489 PRO A CA 19
ATOM 13668 C C . PRO A 1 18 ? 2.877 -6.805 -12.320 1.00 15.00 489 PRO A C 19
ATOM 13669 O O . PRO A 1 18 ? 2.783 -7.177 -13.488 1.00 15.00 489 PRO A O 19
ATOM 13680 N N . ASN A 1 19 ? 2.444 -7.539 -11.307 1.00 15.00 490 ASN A N 19
ATOM 13681 C CA . ASN A 1 19 ? 1.802 -8.830 -11.506 1.00 15.00 490 ASN A CA 19
ATOM 13682 C C . ASN A 1 19 ? 0.344 -8.801 -11.030 1.00 15.00 490 ASN A C 19
ATOM 13683 O O . ASN A 1 19 ? -0.281 -9.848 -10.856 1.00 15.00 490 ASN A O 19
ATOM 13694 N N . GLY A 1 20 ? -0.200 -7.599 -10.842 1.00 15.00 491 GLY A N 19
ATOM 13695 C CA . GLY A 1 20 ? -1.601 -7.470 -10.459 1.00 15.00 491 GLY A CA 19
ATOM 13696 C C . GLY A 1 20 ? -1.786 -7.474 -8.953 1.00 15.00 491 GLY A C 19
ATOM 13697 O O . GLY A 1 20 ? -2.758 -8.028 -8.434 1.00 15.00 491 GLY A O 19
ATOM 13701 N N . ARG A 1 21 ? -0.842 -6.869 -8.256 1.00 15.00 492 ARG A N 19
ATOM 13702 C CA . ARG A 1 21 ? -0.750 -6.997 -6.808 1.00 15.00 492 ARG A CA 19
ATOM 13703 C C . ARG A 1 21 ? -1.000 -5.655 -6.096 1.00 15.00 492 ARG A C 19
ATOM 13704 O O . ARG A 1 21 ? -0.088 -4.854 -5.952 1.00 15.00 492 ARG A O 19
ATOM 13725 N N . PRO A 1 22 ? -2.244 -5.384 -5.663 1.00 15.00 493 PRO A N 19
ATOM 13726 C CA . PRO A 1 22 ? -2.628 -4.096 -5.079 1.00 15.00 493 PRO A CA 19
ATOM 13727 C C . PRO A 1 22 ? -2.450 -4.027 -3.557 1.00 15.00 493 PRO A C 19
ATOM 13728 O O . PRO A 1 22 ? -2.977 -4.869 -2.826 1.00 15.00 493 PRO A O 19
ATOM 13739 N N . PHE A 1 23 ? -1.726 -3.009 -3.087 1.00 15.00 494 PHE A N 19
ATOM 13740 C CA . PHE A 1 23 ? -1.475 -2.831 -1.654 1.00 15.00 494 PHE A CA 19
ATOM 13741 C C . PHE A 1 23 ? -1.748 -1.400 -1.196 1.00 15.00 494 PHE A C 19
ATOM 13742 O O . PHE A 1 23 ? -1.614 -0.452 -1.975 1.00 15.00 494 PHE A O 19
ATOM 13759 N N . PHE A 1 24 ? -2.149 -1.255 0.068 1.00 15.00 495 PHE A N 19
ATOM 13760 C CA . PHE A 1 24 ? -2.294 0.056 0.688 1.00 15.00 495 PHE A CA 19
ATOM 13761 C C . PHE A 1 24 ? -1.151 0.307 1.670 1.00 15.00 495 PHE A C 19
ATOM 13762 O O . PHE A 1 24 ? -1.012 -0.404 2.662 1.00 15.00 495 PHE A O 19
ATOM 13779 N N . ILE A 1 25 ? -0.336 1.310 1.391 1.00 15.00 496 ILE A N 19
ATOM 13780 C CA . ILE A 1 25 ? 0.719 1.701 2.312 1.00 15.00 496 ILE A CA 19
ATOM 13781 C C . ILE A 1 25 ? 0.286 2.899 3.125 1.00 15.00 496 ILE A C 19
ATOM 13782 O O . ILE A 1 25 ? -0.078 3.936 2.576 1.00 15.00 496 ILE A O 19
ATOM 13798 N N . ASP A 1 26 ? 0.289 2.754 4.434 1.00 15.00 497 ASP A N 19
ATOM 13799 C CA . ASP A 1 26 ? 0.108 3.907 5.280 1.00 15.00 497 ASP A CA 19
ATOM 13800 C C . ASP A 1 26 ? 1.480 4.477 5.583 1.00 15.00 497 ASP A C 19
ATOM 13801 O O . ASP A 1 26 ? 2.377 3.790 6.082 1.00 15.00 497 ASP A O 19
ATOM 13810 N N . HIS A 1 27 ? 1.647 5.726 5.238 1.00 15.00 498 HIS A N 19
ATOM 13811 C CA . HIS A 1 27 ? 2.937 6.372 5.306 1.00 15.00 498 HIS A CA 19
ATOM 13812 C C . HIS A 1 27 ? 3.300 6.771 6.732 1.00 15.00 498 HIS A C 19
ATOM 13813 O O . HIS A 1 27 ? 4.429 7.188 6.991 1.00 15.00 498 HIS A O 19
ATOM 13828 N N . ASN A 1 28 ? 2.349 6.677 7.656 1.00 15.00 499 ASN A N 19
ATOM 13829 C CA . ASN A 1 28 ? 2.625 7.064 9.033 1.00 15.00 499 ASN A CA 19
ATOM 13830 C C . ASN A 1 28 ? 3.365 5.966 9.801 1.00 15.00 499 ASN A C 19
ATOM 13831 O O . ASN A 1 28 ? 4.380 6.244 10.437 1.00 15.00 499 ASN A O 19
ATOM 13842 N N . THR A 1 29 ? 2.868 4.728 9.763 1.00 15.00 500 THR A N 19
ATOM 13843 C CA . THR A 1 29 ? 3.605 3.609 10.347 1.00 15.00 500 THR A CA 19
ATOM 13844 C C . THR A 1 29 ? 4.683 3.112 9.386 1.00 15.00 500 THR A C 19
ATOM 13845 O O . THR A 1 29 ? 5.672 2.505 9.813 1.00 15.00 500 THR A O 19
ATOM 13856 N N . LYS A 1 30 ? 4.461 3.368 8.087 1.00 15.00 501 LYS A N 19
ATOM 13857 C CA . LYS A 1 30 ? 5.349 2.919 7.006 1.00 15.00 501 LYS A CA 19
ATOM 13858 C C . LYS A 1 30 ? 5.180 1.427 6.744 1.00 15.00 501 LYS A C 19
ATOM 13859 O O . LYS A 1 30 ? 6.154 0.716 6.483 1.00 15.00 501 LYS A O 19
ATOM 13878 N N . THR A 1 31 ? 3.945 0.954 6.774 1.00 15.00 502 THR A N 19
ATOM 13879 C CA . THR A 1 31 ? 3.691 -0.464 6.554 1.00 15.00 502 THR A CA 19
ATOM 13880 C C . THR A 1 31 ? 2.816 -0.689 5.327 1.00 15.00 502 THR A C 19
ATOM 13881 O O . THR A 1 31 ? 1.828 0.017 5.108 1.00 15.00 502 THR A O 19
ATOM 13892 N N . THR A 1 32 ? 3.205 -1.663 4.522 1.00 15.00 503 THR A N 19
ATOM 13893 C CA . THR A 1 32 ? 2.475 -2.006 3.316 1.00 15.00 503 THR A CA 19
ATOM 13894 C C . THR A 1 32 ? 1.416 -3.066 3.621 1.00 15.00 503 THR A C 19
ATOM 13895 O O . THR A 1 32 ? 1.711 -4.257 3.633 1.00 15.00 503 THR A O 19
ATOM 13906 N N . THR A 1 33 ? 0.193 -2.634 3.893 1.00 15.00 504 THR A N 19
ATOM 13907 C CA . THR A 1 33 ? -0.875 -3.565 4.221 1.00 15.00 504 THR A CA 19
ATOM 13908 C C . THR A 1 33 ? -1.594 -3.988 2.937 1.00 15.00 504 THR A C 19
ATOM 13909 O O . THR A 1 33 ? -1.638 -3.237 1.967 1.00 15.00 504 THR A O 19
ATOM 13920 N N . TRP A 1 34 ? -2.129 -5.196 2.916 1.00 15.00 505 TRP A N 19
ATOM 13921 C CA . TRP A 1 34 ? -2.711 -5.736 1.693 1.00 15.00 505 TRP A CA 19
ATOM 13922 C C . TRP A 1 34 ? -4.221 -5.869 1.799 1.00 15.00 505 TRP A C 19
ATOM 13923 O O . TRP A 1 34 ? -4.902 -6.160 0.816 1.00 15.00 505 TRP A O 19
ATOM 13944 N N . GLU A 1 35 ? -4.733 -5.665 2.993 1.00 15.00 506 GLU A N 19
ATOM 13945 C CA . GLU A 1 35 ? -6.161 -5.723 3.235 1.00 15.00 506 GLU A CA 19
ATOM 13946 C C . GLU A 1 35 ? -6.686 -4.356 3.587 1.00 15.00 506 GLU A C 19
ATOM 13947 O O . GLU A 1 35 ? -6.054 -3.602 4.329 1.00 15.00 506 GLU A O 19
ATOM 13959 N N . ASP A 1 36 ? -7.848 -4.049 3.034 1.00 15.00 507 ASP A N 19
ATOM 13960 C CA . ASP A 1 36 ? -8.457 -2.754 3.221 1.00 15.00 507 ASP A CA 19
ATOM 13961 C C . ASP A 1 36 ? -8.681 -2.494 4.706 1.00 15.00 507 ASP A C 19
ATOM 13962 O O . ASP A 1 36 ? -9.240 -3.339 5.407 1.00 15.00 507 ASP A O 19
ATOM 13971 N N . PRO A 1 37 ? -8.271 -1.318 5.202 1.00 15.00 508 PRO A N 19
ATOM 13972 C CA . PRO A 1 37 ? -8.369 -0.982 6.630 1.00 15.00 508 PRO A CA 19
ATOM 13973 C C . PRO A 1 37 ? -9.810 -0.843 7.120 1.00 15.00 508 PRO A C 19
ATOM 13974 O O . PRO A 1 37 ? -10.056 -0.721 8.319 1.00 15.00 508 PRO A O 19
ATOM 13985 N N . ARG A 1 38 ? -10.754 -0.849 6.189 1.00 15.00 509 ARG A N 19
ATOM 13986 C CA . ARG A 1 38 ? -12.162 -0.731 6.526 1.00 15.00 509 ARG A CA 19
ATOM 13987 C C . ARG A 1 38 ? -12.995 -1.430 5.455 1.00 15.00 509 ARG A C 19
ATOM 13988 O O . ARG A 1 38 ? -13.158 -2.662 5.541 1.00 15.00 509 ARG A O 19
ATOM 14009 N N . ARG B 2 1 ? -1.689 -16.831 2.304 1.00 15.00 925 ARG B N 19
ATOM 14010 C CA . ARG B 2 1 ? -1.333 -15.399 2.385 1.00 15.00 925 ARG B CA 19
ATOM 14011 C C . ARG B 2 1 ? -0.315 -15.053 1.312 1.00 15.00 925 ARG B C 19
ATOM 14012 O O . ARG B 2 1 ? 0.667 -15.771 1.120 1.00 15.00 925 ARG B O 19
ATOM 14035 N N . LEU B 2 2 ? -0.549 -13.946 0.623 1.00 15.00 926 LEU B N 19
ATOM 14036 C CA . LEU B 2 2 ? 0.395 -13.449 -0.365 1.00 15.00 926 LEU B CA 19
ATOM 14037 C C . LEU B 2 2 ? 1.703 -13.039 0.309 1.00 15.00 926 LEU B C 19
ATOM 14038 O O . LEU B 2 2 ? 1.725 -12.726 1.504 1.00 15.00 926 LEU B O 19
ATOM 14054 N N . ASP B 2 3 ? 2.786 -13.041 -0.450 1.00 15.00 927 ASP B N 19
ATOM 14055 C CA . ASP B 2 3 ? 4.091 -12.695 0.092 1.00 15.00 927 ASP B CA 19
ATOM 14056 C C . ASP B 2 3 ? 4.284 -11.182 0.104 1.00 15.00 927 ASP B C 19
ATOM 14057 O O . ASP B 2 3 ? 4.128 -10.516 -0.921 1.00 15.00 927 ASP B O 19
ATOM 14066 N N . LEU B 2 4 ? 4.635 -10.653 1.268 1.00 15.00 928 LEU B N 19
ATOM 14067 C CA . LEU B 2 4 ? 4.775 -9.216 1.451 1.00 15.00 928 LEU B CA 19
ATOM 14068 C C . LEU B 2 4 ? 6.226 -8.779 1.284 1.00 15.00 928 LEU B C 19
ATOM 14069 O O . LEU B 2 4 ? 7.122 -9.304 1.943 1.00 15.00 928 LEU B O 19
ATOM 14085 N N . PRO B 2 5 ? 6.472 -7.811 0.395 1.00 15.00 929 PRO B N 19
ATOM 14086 C CA . PRO B 2 5 ? 7.782 -7.205 0.229 1.00 15.00 929 PRO B CA 19
ATOM 14087 C C . PRO B 2 5 ? 7.979 -6.010 1.164 1.00 15.00 929 PRO B C 19
ATOM 14088 O O . PRO B 2 5 ? 7.065 -5.203 1.346 1.00 15.00 929 PRO B O 19
ATOM 14099 N N . PRO B 2 6 ? 9.171 -5.890 1.779 1.00 15.00 930 PRO B N 19
ATOM 14100 C CA . PRO B 2 6 ? 9.515 -4.737 2.626 1.00 15.00 930 PRO B CA 19
ATOM 14101 C C . PRO B 2 6 ? 9.313 -3.426 1.874 1.00 15.00 930 PRO B C 19
ATOM 14102 O O . PRO B 2 6 ? 9.744 -3.304 0.728 1.00 15.00 930 PRO B O 19
ATOM 14113 N N . TYR B 2 7 ? 8.665 -2.458 2.518 1.00 15.00 931 TYR B N 19
ATOM 14114 C CA . TYR B 2 7 ? 8.263 -1.227 1.842 1.00 15.00 931 TYR B CA 19
ATOM 14115 C C . TYR B 2 7 ? 9.462 -0.533 1.191 1.00 15.00 931 TYR B C 19
ATOM 14116 O O . TYR B 2 7 ? 10.422 -0.140 1.861 1.00 15.00 931 TYR B O 19
ATOM 14134 N N . GLU B 2 8 ? 9.387 -0.399 -0.129 1.00 15.00 932 GLU B N 19
ATOM 14135 C CA . GLU B 2 8 ? 10.309 0.420 -0.895 1.00 15.00 932 GLU B CA 19
ATOM 14136 C C . GLU B 2 8 ? 9.557 1.639 -1.396 1.00 15.00 932 GLU B C 19
ATOM 14137 O O . GLU B 2 8 ? 8.365 1.546 -1.684 1.00 15.00 932 GLU B O 19
ATOM 14149 N N . THR B 2 9 ? 10.217 2.770 -1.535 1.00 15.00 933 THR B N 19
ATOM 14150 C CA . THR B 2 9 ? 9.498 3.945 -1.969 1.00 15.00 933 THR B CA 19
ATOM 14151 C C . THR B 2 9 ? 9.400 4.014 -3.489 1.00 15.00 933 THR B C 19
ATOM 14152 O O . THR B 2 9 ? 10.399 4.038 -4.214 1.00 15.00 933 THR B O 19
ATOM 14163 N N . PHE B 2 10 ? 8.168 4.012 -3.933 1.00 15.00 934 PHE B N 19
ATOM 14164 C CA . PHE B 2 10 ? 7.790 4.258 -5.310 1.00 15.00 934 PHE B CA 19
ATOM 14165 C C . PHE B 2 10 ? 7.477 5.756 -5.433 1.00 15.00 934 PHE B C 19
ATOM 14166 O O . PHE B 2 10 ? 7.654 6.492 -4.458 1.00 15.00 934 PHE B O 19
ATOM 14183 N N . GLU B 2 11 ? 7.073 6.213 -6.619 1.00 15.00 935 GLU B N 19
ATOM 14184 C CA . GLU B 2 11 ? 6.895 7.646 -6.899 1.00 15.00 935 GLU B CA 19
ATOM 14185 C C . GLU B 2 11 ? 6.089 8.353 -5.797 1.00 15.00 935 GLU B C 19
ATOM 14186 O O . GLU B 2 11 ? 5.174 7.784 -5.205 1.00 15.00 935 GLU B O 19
ATOM 14198 N N . ASP B 2 12 ? 6.447 9.609 -5.551 1.00 15.00 936 ASP B N 19
ATOM 14199 C CA . ASP B 2 12 ? 5.946 10.369 -4.405 1.00 15.00 936 ASP B CA 19
ATOM 14200 C C . ASP B 2 12 ? 4.424 10.480 -4.379 1.00 15.00 936 ASP B C 19
ATOM 14201 O O . ASP B 2 12 ? 3.803 10.971 -5.324 1.00 15.00 936 ASP B O 19
ATOM 14210 N N . LEU B 2 13 ? 3.841 10.021 -3.275 1.00 15.00 937 LEU B N 19
ATOM 14211 C CA . LEU B 2 13 ? 2.417 10.187 -3.015 1.00 15.00 937 LEU B CA 19
ATOM 14212 C C . LEU B 2 13 ? 2.129 11.623 -2.579 1.00 15.00 937 LEU B C 19
ATOM 14213 O O . LEU B 2 13 ? 1.676 12.452 -3.372 1.00 15.00 937 LEU B O 19
ATOM 14232 N N . PHE A 1 7 ? -12.259 9.336 -0.565 1.00 15.00 478 PHE A N 20
ATOM 14233 C CA . PHE A 1 7 ? -11.461 8.099 -0.722 1.00 15.00 478 PHE A CA 20
ATOM 14234 C C . PHE A 1 7 ? -10.594 7.879 0.507 1.00 15.00 478 PHE A C 20
ATOM 14235 O O . PHE A 1 7 ? -10.750 8.570 1.516 1.00 15.00 478 PHE A O 20
ATOM 14252 N N . LEU A 1 8 ? -9.703 6.898 0.433 1.00 15.00 479 LEU A N 20
ATOM 14253 C CA . LEU A 1 8 ? -8.762 6.635 1.511 1.00 15.00 479 LEU A CA 20
ATOM 14254 C C . LEU A 1 8 ? -7.877 7.862 1.756 1.00 15.00 479 LEU A C 20
ATOM 14255 O O . LEU A 1 8 ? -7.429 8.511 0.805 1.00 15.00 479 LEU A O 20
ATOM 14271 N N . PRO A 1 9 ? -7.660 8.197 3.046 1.00 15.00 480 PRO A N 20
ATOM 14272 C CA . PRO A 1 9 ? -6.811 9.313 3.504 1.00 15.00 480 PRO A CA 20
ATOM 14273 C C . PRO A 1 9 ? -5.624 9.634 2.587 1.00 15.00 480 PRO A C 20
ATOM 14274 O O . PRO A 1 9 ? -4.972 8.734 2.067 1.00 15.00 480 PRO A O 20
ATOM 14285 N N . PRO A 1 10 ? -5.305 10.932 2.424 1.00 15.00 481 PRO A N 20
ATOM 14286 C CA . PRO A 1 10 ? -4.230 11.391 1.525 1.00 15.00 481 PRO A CA 20
ATOM 14287 C C . PRO A 1 10 ? -2.820 11.002 1.994 1.00 15.00 481 PRO A C 20
ATOM 14288 O O . PRO A 1 10 ? -1.830 11.364 1.363 1.00 15.00 481 PRO A O 20
ATOM 14299 N N . GLY A 1 11 ? -2.731 10.295 3.114 1.00 15.00 482 GLY A N 20
ATOM 14300 C CA . GLY A 1 11 ? -1.460 9.722 3.528 1.00 15.00 482 GLY A CA 20
ATOM 14301 C C . GLY A 1 11 ? -1.415 8.250 3.221 1.00 15.00 482 GLY A C 20
ATOM 14302 O O . GLY A 1 11 ? -0.415 7.581 3.475 1.00 15.00 482 GLY A O 20
ATOM 14306 N N . TRP A 1 12 ? -2.518 7.755 2.690 1.00 15.00 483 TRP A N 20
ATOM 14307 C CA . TRP A 1 12 ? -2.621 6.376 2.274 1.00 15.00 483 TRP A CA 20
ATOM 14308 C C . TRP A 1 12 ? -2.418 6.286 0.778 1.00 15.00 483 TRP A C 20
ATOM 14309 O O . TRP A 1 12 ? -3.271 6.687 -0.015 1.00 15.00 483 TRP A O 20
ATOM 14330 N N . GLU A 1 13 ? -1.260 5.786 0.416 1.00 15.00 484 GLU A N 20
ATOM 14331 C CA . GLU A 1 13 ? -0.817 5.759 -0.957 1.00 15.00 484 GLU A CA 20
ATOM 14332 C C . GLU A 1 13 ? -0.959 4.367 -1.533 1.00 15.00 484 GLU A C 20
ATOM 14333 O O . GLU A 1 13 ? -0.460 3.407 -0.976 1.00 15.00 484 GLU A O 20
ATOM 14345 N N . MET A 1 14 ? -1.586 4.264 -2.675 1.00 15.00 485 MET A N 20
ATOM 14346 C CA . MET A 1 14 ? -1.942 2.959 -3.200 1.00 15.00 485 MET A CA 20
ATOM 14347 C C . MET A 1 14 ? -1.360 2.751 -4.599 1.00 15.00 485 MET A C 20
ATOM 14348 O O . MET A 1 14 ? -1.635 3.507 -5.533 1.00 15.00 485 MET A O 20
ATOM 14362 N N . ARG A 1 15 ? -0.519 1.737 -4.727 1.00 15.00 486 ARG A N 20
ATOM 14363 C CA . ARG A 1 15 ? 0.093 1.410 -6.004 1.00 15.00 486 ARG A CA 20
ATOM 14364 C C . ARG A 1 15 ? 0.031 -0.096 -6.213 1.00 15.00 486 ARG A C 20
ATOM 14365 O O . ARG A 1 15 ? 0.066 -0.865 -5.250 1.00 15.00 486 ARG A O 20
ATOM 14386 N N . ILE A 1 16 ? -0.046 -0.513 -7.461 1.00 15.00 487 ILE A N 20
ATOM 14387 C CA . ILE A 1 16 ? -0.328 -1.905 -7.768 1.00 15.00 487 ILE A CA 20
ATOM 14388 C C . ILE A 1 16 ? 0.947 -2.729 -7.981 1.00 15.00 487 ILE A C 20
ATOM 14389 O O . ILE A 1 16 ? 1.936 -2.257 -8.545 1.00 15.00 487 ILE A O 20
ATOM 14405 N N . ALA A 1 17 ? 0.890 -3.955 -7.471 1.00 15.00 488 ALA A N 20
ATOM 14406 C CA . ALA A 1 17 ? 1.949 -4.939 -7.574 1.00 15.00 488 ALA A CA 20
ATOM 14407 C C . ALA A 1 17 ? 1.742 -5.757 -8.843 1.00 15.00 488 ALA A C 20
ATOM 14408 O O . ALA A 1 17 ? 0.602 -5.930 -9.268 1.00 15.00 488 ALA A O 20
ATOM 14415 N N . PRO A 1 18 ? 2.824 -6.267 -9.465 1.00 15.00 489 PRO A N 20
ATOM 14416 C CA . PRO A 1 18 ? 2.754 -6.990 -10.754 1.00 15.00 489 PRO A CA 20
ATOM 14417 C C . PRO A 1 18 ? 1.782 -8.183 -10.766 1.00 15.00 489 PRO A C 20
ATOM 14418 O O . PRO A 1 18 ? 1.537 -8.774 -11.817 1.00 15.00 489 PRO A O 20
ATOM 14429 N N . ASN A 1 19 ? 1.242 -8.544 -9.607 1.00 15.00 490 ASN A N 20
ATOM 14430 C CA . ASN A 1 19 ? 0.267 -9.633 -9.523 1.00 15.00 490 ASN A CA 20
ATOM 14431 C C . ASN A 1 19 ? -1.160 -9.089 -9.520 1.00 15.00 490 ASN A C 20
ATOM 14432 O O . ASN A 1 19 ? -2.123 -9.851 -9.430 1.00 15.00 490 ASN A O 20
ATOM 14443 N N . GLY A 1 20 ? -1.291 -7.772 -9.635 1.00 15.00 491 GLY A N 20
ATOM 14444 C CA . GLY A 1 20 ? -2.604 -7.150 -9.640 1.00 15.00 491 GLY A CA 20
ATOM 14445 C C . GLY A 1 20 ? -3.043 -6.731 -8.251 1.00 15.00 491 GLY A C 20
ATOM 14446 O O . GLY A 1 20 ? -4.223 -6.803 -7.916 1.00 15.00 491 GLY A O 20
ATOM 14450 N N . ARG A 1 21 ? -2.091 -6.282 -7.445 1.00 15.00 492 ARG A N 20
ATOM 14451 C CA . ARG A 1 21 ? -2.365 -5.924 -6.057 1.00 15.00 492 ARG A CA 20
ATOM 14452 C C . ARG A 1 21 ? -2.092 -4.450 -5.782 1.00 15.00 492 ARG A C 20
ATOM 14453 O O . ARG A 1 21 ? -0.956 -4.022 -5.808 1.00 15.00 492 ARG A O 20
ATOM 14474 N N . PRO A 1 22 ? -3.106 -3.655 -5.477 1.00 15.00 493 PRO A N 20
ATOM 14475 C CA . PRO A 1 22 ? -2.886 -2.311 -4.989 1.00 15.00 493 PRO A CA 20
ATOM 14476 C C . PRO A 1 22 ? -2.770 -2.312 -3.469 1.00 15.00 493 PRO A C 20
ATOM 14477 O O . PRO A 1 22 ? -3.753 -2.526 -2.759 1.00 15.00 493 PRO A O 20
ATOM 14488 N N . PHE A 1 23 ? -1.542 -2.169 -2.983 1.00 15.00 494 PHE A N 20
ATOM 14489 C CA . PHE A 1 23 ? -1.282 -2.155 -1.552 1.00 15.00 494 PHE A CA 20
ATOM 14490 C C . PHE A 1 23 ? -1.323 -0.730 -1.028 1.00 15.00 494 PHE A C 20
ATOM 14491 O O . PHE A 1 23 ? -1.011 0.219 -1.752 1.00 15.00 494 PHE A O 20
ATOM 14508 N N . PHE A 1 24 ? -1.711 -0.588 0.224 1.00 15.00 495 PHE A N 20
ATOM 14509 C CA . PHE A 1 24 ? -1.947 0.719 0.797 1.00 15.00 495 PHE A CA 20
ATOM 14510 C C . PHE A 1 24 ? -0.862 1.084 1.801 1.00 15.00 495 PHE A C 20
ATOM 14511 O O . PHE A 1 24 ? -0.739 0.479 2.866 1.00 15.00 495 PHE A O 20
ATOM 14528 N N . ILE A 1 25 ? -0.068 2.066 1.420 1.00 15.00 496 ILE A N 20
ATOM 14529 C CA . ILE A 1 25 ? 1.031 2.556 2.223 1.00 15.00 496 ILE A CA 20
ATOM 14530 C C . ILE A 1 25 ? 0.613 3.784 2.992 1.00 15.00 496 ILE A C 20
ATOM 14531 O O . ILE A 1 25 ? 0.456 4.852 2.408 1.00 15.00 496 ILE A O 20
ATOM 14547 N N . ASP A 1 26 ? 0.427 3.656 4.287 1.00 15.00 497 ASP A N 20
ATOM 14548 C CA . ASP A 1 26 ? 0.180 4.833 5.071 1.00 15.00 497 ASP A CA 20
ATOM 14549 C C . ASP A 1 26 ? 1.456 5.414 5.569 1.00 15.00 497 ASP A C 20
ATOM 14550 O O . ASP A 1 26 ? 2.275 4.788 6.244 1.00 15.00 497 ASP A O 20
ATOM 14559 N N . HIS A 1 27 ? 1.586 6.631 5.187 1.00 15.00 498 HIS A N 20
ATOM 14560 C CA . HIS A 1 27 ? 2.813 7.371 5.345 1.00 15.00 498 HIS A CA 20
ATOM 14561 C C . HIS A 1 27 ? 2.991 7.933 6.750 1.00 15.00 498 HIS A C 20
ATOM 14562 O O . HIS A 1 27 ? 4.065 8.433 7.080 1.00 15.00 498 HIS A O 20
ATOM 14577 N N . ASN A 1 28 ? 1.950 7.861 7.579 1.00 15.00 499 ASN A N 20
ATOM 14578 C CA . ASN A 1 28 ? 2.045 8.408 8.924 1.00 15.00 499 ASN A CA 20
ATOM 14579 C C . ASN A 1 28 ? 2.765 7.429 9.821 1.00 15.00 499 ASN A C 20
ATOM 14580 O O . ASN A 1 28 ? 3.706 7.776 10.534 1.00 15.00 499 ASN A O 20
ATOM 14591 N N . THR A 1 29 ? 2.290 6.199 9.785 1.00 15.00 500 THR A N 20
ATOM 14592 C CA . THR A 1 29 ? 2.891 5.117 10.524 1.00 15.00 500 THR A CA 20
ATOM 14593 C C . THR A 1 29 ? 4.112 4.542 9.805 1.00 15.00 500 THR A C 20
ATOM 14594 O O . THR A 1 29 ? 4.803 3.693 10.357 1.00 15.00 500 THR A O 20
ATOM 14605 N N . LYS A 1 30 ? 4.306 4.973 8.547 1.00 15.00 501 LYS A N 20
ATOM 14606 C CA . LYS A 1 30 ? 5.377 4.495 7.644 1.00 15.00 501 LYS A CA 20
ATOM 14607 C C . LYS A 1 30 ? 5.233 2.999 7.357 1.00 15.00 501 LYS A C 20
ATOM 14608 O O . LYS A 1 30 ? 6.204 2.313 7.027 1.00 15.00 501 LYS A O 20
ATOM 14627 N N . THR A 1 31 ? 4.003 2.519 7.405 1.00 15.00 502 THR A N 20
ATOM 14628 C CA . THR A 1 31 ? 3.726 1.113 7.179 1.00 15.00 502 THR A CA 20
ATOM 14629 C C . THR A 1 31 ? 2.787 0.928 5.993 1.00 15.00 502 THR A C 20
ATOM 14630 O O . THR A 1 31 ? 1.968 1.792 5.690 1.00 15.00 502 THR A O 20
ATOM 14641 N N . THR A 1 32 ? 2.928 -0.193 5.316 1.00 15.00 503 THR A N 20
ATOM 14642 C CA . THR A 1 32 ? 2.083 -0.506 4.176 1.00 15.00 503 THR A CA 20
ATOM 14643 C C . THR A 1 32 ? 1.409 -1.856 4.371 1.00 15.00 503 THR A C 20
ATOM 14644 O O . THR A 1 32 ? 2.042 -2.827 4.793 1.00 15.00 503 THR A O 20
ATOM 14655 N N . THR A 1 33 ? 0.116 -1.905 4.093 1.00 15.00 504 THR A N 20
ATOM 14656 C CA . THR A 1 33 ? -0.669 -3.093 4.350 1.00 15.00 504 THR A CA 20
ATOM 14657 C C . THR A 1 33 ? -0.945 -3.879 3.069 1.00 15.00 504 THR A C 20
ATOM 14658 O O . THR A 1 33 ? -1.213 -3.310 2.005 1.00 15.00 504 THR A O 20
ATOM 14669 N N . TRP A 1 34 ? -0.859 -5.196 3.203 1.00 15.00 505 TRP A N 20
ATOM 14670 C CA . TRP A 1 34 ? -1.030 -6.132 2.099 1.00 15.00 505 TRP A CA 20
ATOM 14671 C C . TRP A 1 34 ? -2.503 -6.507 1.954 1.00 15.00 505 TRP A C 20
ATOM 14672 O O . TRP A 1 34 ? -2.939 -7.010 0.918 1.00 15.00 505 TRP A O 20
ATOM 14693 N N . GLU A 1 35 ? -3.250 -6.253 3.018 1.00 15.00 506 GLU A N 20
ATOM 14694 C CA . GLU A 1 35 ? -4.680 -6.515 3.054 1.00 15.00 506 GLU A CA 20
ATOM 14695 C C . GLU A 1 35 ? -5.422 -5.213 3.212 1.00 15.00 506 GLU A C 20
ATOM 14696 O O . GLU A 1 35 ? -4.921 -4.276 3.840 1.00 15.00 506 GLU A O 20
ATOM 14708 N N . ASP A 1 36 ? -6.618 -5.158 2.663 1.00 15.00 507 ASP A N 20
ATOM 14709 C CA . ASP A 1 36 ? -7.380 -3.931 2.671 1.00 15.00 507 ASP A CA 20
ATOM 14710 C C . ASP A 1 36 ? -7.811 -3.595 4.099 1.00 15.00 507 ASP A C 20
ATOM 14711 O O . ASP A 1 36 ? -8.433 -4.420 4.771 1.00 15.00 507 ASP A O 20
ATOM 14720 N N . PRO A 1 37 ? -7.490 -2.382 4.585 1.00 15.00 508 PRO A N 20
ATOM 14721 C CA . PRO A 1 37 ? -7.719 -1.996 5.990 1.00 15.00 508 PRO A CA 20
ATOM 14722 C C . PRO A 1 37 ? -9.193 -1.843 6.369 1.00 15.00 508 PRO A C 20
ATOM 14723 O O . PRO A 1 37 ? -9.507 -1.532 7.518 1.00 15.00 508 PRO A O 20
ATOM 14734 N N . ARG A 1 38 ? -10.093 -2.037 5.420 1.00 15.00 509 ARG A N 20
ATOM 14735 C CA . ARG A 1 38 ? -11.510 -1.878 5.694 1.00 15.00 509 ARG A CA 20
ATOM 14736 C C . ARG A 1 38 ? -12.130 -3.234 6.018 1.00 15.00 509 ARG A C 20
ATOM 14737 O O . ARG A 1 38 ? -12.534 -3.943 5.079 1.00 15.00 509 ARG A O 20
ATOM 14758 N N . ARG B 2 1 ? -0.525 -18.075 -3.630 1.00 15.00 925 ARG B N 20
ATOM 14759 C CA . ARG B 2 1 ? -0.279 -17.432 -2.322 1.00 15.00 925 ARG B CA 20
ATOM 14760 C C . ARG B 2 1 ? 0.538 -16.162 -2.527 1.00 15.00 925 ARG B C 20
ATOM 14761 O O . ARG B 2 1 ? 1.659 -16.209 -3.040 1.00 15.00 925 ARG B O 20
ATOM 14784 N N . LEU B 2 2 ? -0.024 -15.028 -2.126 1.00 15.00 926 LEU B N 20
ATOM 14785 C CA . LEU B 2 2 ? 0.634 -13.742 -2.311 1.00 15.00 926 LEU B CA 20
ATOM 14786 C C . LEU B 2 2 ? 1.467 -13.361 -1.087 1.00 15.00 926 LEU B C 20
ATOM 14787 O O . LEU B 2 2 ? 0.969 -13.320 0.037 1.00 15.00 926 LEU B O 20
ATOM 14803 N N . ASP B 2 3 ? 2.738 -13.074 -1.321 1.00 15.00 927 ASP B N 20
ATOM 14804 C CA . ASP B 2 3 ? 3.667 -12.754 -0.244 1.00 15.00 927 ASP B CA 20
ATOM 14805 C C . ASP B 2 3 ? 3.828 -11.249 -0.090 1.00 15.00 927 ASP B C 20
ATOM 14806 O O . ASP B 2 3 ? 4.112 -10.544 -1.059 1.00 15.00 927 ASP B O 20
ATOM 14815 N N . LEU B 2 4 ? 3.653 -10.765 1.131 1.00 15.00 928 LEU B N 20
ATOM 14816 C CA . LEU B 2 4 ? 3.851 -9.355 1.431 1.00 15.00 928 LEU B CA 20
ATOM 14817 C C . LEU B 2 4 ? 5.342 -9.068 1.588 1.00 15.00 928 LEU B C 20
ATOM 14818 O O . LEU B 2 4 ? 6.012 -9.652 2.445 1.00 15.00 928 LEU B O 20
ATOM 14834 N N . PRO B 2 5 ? 5.878 -8.176 0.746 1.00 15.00 929 PRO B N 20
ATOM 14835 C CA . PRO B 2 5 ? 7.272 -7.749 0.820 1.00 15.00 929 PRO B CA 20
ATOM 14836 C C . PRO B 2 5 ? 7.478 -6.585 1.790 1.00 15.00 929 PRO B C 20
ATOM 14837 O O . PRO B 2 5 ? 6.595 -5.738 1.951 1.00 15.00 929 PRO B O 20
ATOM 14848 N N . PRO B 2 6 ? 8.652 -6.526 2.442 1.00 15.00 930 PRO B N 20
ATOM 14849 C CA . PRO B 2 6 ? 9.042 -5.391 3.289 1.00 15.00 930 PRO B CA 20
ATOM 14850 C C . PRO B 2 6 ? 8.894 -4.074 2.537 1.00 15.00 930 PRO B C 20
ATOM 14851 O O . PRO B 2 6 ? 8.977 -4.056 1.303 1.00 15.00 930 PRO B O 20
ATOM 14862 N N . TYR B 2 7 ? 8.714 -2.977 3.272 1.00 15.00 931 TYR B N 20
ATOM 14863 C CA . TYR B 2 7 ? 8.384 -1.697 2.659 1.00 15.00 931 TYR B CA 20
ATOM 14864 C C . TYR B 2 7 ? 9.385 -1.361 1.552 1.00 15.00 931 TYR B C 20
ATOM 14865 O O . TYR B 2 7 ? 10.589 -1.232 1.787 1.00 15.00 931 TYR B O 20
ATOM 14883 N N . GLU B 2 8 ? 8.858 -1.232 0.349 1.00 15.00 932 GLU B N 20
ATOM 14884 C CA . GLU B 2 8 ? 9.630 -0.831 -0.810 1.00 15.00 932 GLU B CA 20
ATOM 14885 C C . GLU B 2 8 ? 9.207 0.570 -1.191 1.00 15.00 932 GLU B C 20
ATOM 14886 O O . GLU B 2 8 ? 8.012 0.813 -1.364 1.00 15.00 932 GLU B O 20
ATOM 14898 N N . THR B 2 9 ? 10.129 1.501 -1.321 1.00 15.00 933 THR B N 20
ATOM 14899 C CA . THR B 2 9 ? 9.706 2.817 -1.717 1.00 15.00 933 THR B CA 20
ATOM 14900 C C . THR B 2 9 ? 9.686 2.938 -3.229 1.00 15.00 933 THR B C 20
ATOM 14901 O O . THR B 2 9 ? 10.689 2.768 -3.922 1.00 15.00 933 THR B O 20
ATOM 14912 N N . PHE B 2 10 ? 8.503 3.220 -3.693 1.00 15.00 934 PHE B N 20
ATOM 14913 C CA . PHE B 2 10 ? 8.180 3.416 -5.087 1.00 15.00 934 PHE B CA 20
ATOM 14914 C C . PHE B 2 10 ? 8.104 4.921 -5.340 1.00 15.00 934 PHE B C 20
ATOM 14915 O O . PHE B 2 10 ? 8.405 5.703 -4.435 1.00 15.00 934 PHE B O 20
ATOM 14932 N N . GLU B 2 11 ? 7.780 5.317 -6.564 1.00 15.00 935 GLU B N 20
ATOM 14933 C CA . GLU B 2 11 ? 7.806 6.725 -6.974 1.00 15.00 935 GLU B CA 20
ATOM 14934 C C . GLU B 2 11 ? 7.100 7.648 -5.971 1.00 15.00 935 GLU B C 20
ATOM 14935 O O . GLU B 2 11 ? 6.175 7.236 -5.265 1.00 15.00 935 GLU B O 20
ATOM 14947 N N . ASP B 2 12 ? 7.549 8.910 -5.955 1.00 15.00 936 ASP B N 20
ATOM 14948 C CA . ASP B 2 12 ? 7.094 9.914 -4.990 1.00 15.00 936 ASP B CA 20
ATOM 14949 C C . ASP B 2 12 ? 5.573 10.004 -4.927 1.00 15.00 936 ASP B C 20
ATOM 14950 O O . ASP B 2 12 ? 4.876 9.886 -5.938 1.00 15.00 936 ASP B O 20
ATOM 14959 N N . LEU B 2 13 ? 5.076 10.263 -3.727 1.00 15.00 937 LEU B N 20
ATOM 14960 C CA . LEU B 2 13 ? 3.647 10.240 -3.458 1.00 15.00 937 LEU B CA 20
ATOM 14961 C C . LEU B 2 13 ? 3.004 11.558 -3.871 1.00 15.00 937 LEU B C 20
ATOM 14962 O O . LEU B 2 13 ? 3.065 12.550 -3.141 1.00 15.00 937 LEU B O 20
#

Sequence (45 aa):
FLPPGWEMRIAPNGRPFFIDHNTKTTTWEDPRRLDLPPYETFEDLFLPPGWEMRIAPNGRPFFIDHNTKTTTWEDPRRLDLPPYETFEDLFLPPGWEMRIAPNGRPFFIDHNTKTTTWEDPRRLDLPPYETFEDLFLPPGWEMRIAPNGRPFFIDHNTKTTTWEDPRRLDLPPYETFEDLFLPPGWEMRIAPNGRPFFIDHNTKTTTWEDPRRLDLPPYETFEDLFLPPGWEMRIAPNGRPFFIDHNTKTTTWEDPRRLDLPPYETFEDLFLPPGWEMRIAPNGRPFFIDHNTKTTTWEDPRRLDLPPYETFEDLFLPPGWEMRIAPNGRPFFIDHNTKTTTWEDPRRLDLPPYETFEDLFLPPGWEMRIAPNGRPFFIDHNTKTTTWEDPRRLDLPPYETFEDLFLPPGWEMRIAPNGRPFFIDHNTKTTTWEDPRRLDLPPYETFEDLFLPPGWEMRIAPNGRPFFIDHNTKTTTWEDPRRLDLPPYETFEDLFLPPGWEMRIAPNGRPFFIDHNTKTTTWEDPRRLDLPPYETFEDLFLPPGWEMRIAPNGRPFFIDHNTKTTTWEDPRRLDLPPYETFEDLFLPPGWEMRIAPNGRPFFIDHNTKTTTWEDPRRLDLPPYETFEDLFLPPGWEMRIAPNGRPFFIDHNTKTTTWEDPRRLDLPPYETFEDLFLPPGWEMRIAPNGRPFFIDHNTKTTTWEDPRRLDLPPYETFEDLFLPPGWEMRIAPNGRPFFIDHNTKTTTWEDPRRLDLPPYETFEDLFLPPGWEMRIAPNGRPFFIDHNTKTTTWEDPRRLDLPPYETFEDLFLPPGWEMRIAPNGRPFFIDHNTKTTTWEDPRRLDLPPYETFEDLFLPPGWEMRIAPNGRPFFIDHNTKTTTWEDPRRLDLPPYETFEDL